Protein AF-A0A133ZFL7-F1 (afdb_monomer_lite)

Secondary structure (DSSP, 8-state):
-----------------------------------------------------------------PPP-----------SS-TTS---SS-SHHHHHHHHHHSPPPPSEEEEEEE---S---TT-TT---SSPPTTPPPHHHHHHHHHHHHHH---EEEEEES-GGG-TTHHHHHHHHHHTT-EEEEEE-STT--HHHHHHHHHTT--EEEEE---SSHHHHHHHHTSTTHHHHHHHHHHHHHHTTPEEEEEEEE-TTTGGGHHHHHHHHHHTT-SEEEEEEP---GGGGG-SSSPPPHHHHHHHHHHHHHHHTT-SSEE--BS-TTHHHHHHHHHHHTTPPPSHHHHTTTTT--S--BTTTEEEE-TT-BEESSTT------BTTTS-HHHHHHH-HHHHHHH-GGG--HHHHH-TTTTT----HHHHHHHHS-TTS--SS--PPPHHHHHHHHHHHHHH----SS-HHHHHHHHHT--HHHHHHHHHHHHHTT-EEEEEEEE-GGGGT-EEEEEEE---S-HHHHHHHHHHHHH-TTEEEEEEESSSS-EEEEEEESSHHHHHHHHHHHHHHHT-SSEEEE-EEEEEEE-----S-TTSTT-------HHHHHHHHHHHHTTS-----------------------------------------------------------------------S-------------------------------SHHHHHHHHHHHHHHHHHHHHHHHHHHHHHHHHHHHHHHHHTTSS---PPPTT-HHHHHHHHHHTS-TTSPPPP-------------------------------------------------------------S-HHHHHHH-HHHHHHHHHHHHSTT----HHHHHHHHHHHHHTTSEEEEEEEE-GGGGT--EEEEEEEE--GGGHHHHHHHHHH-TTEEEEEEE--BTTB---EEEEEEESSHHHHHHHHHHHHHHHHHTT----EEEEEEEEEEEEEPPP-TT-GGGG-----

Sequence (1027 aa):
MDKSVMCPVHEGGERTAACVCENAGGEATRYTGGHPGGHPVPHAGGHPGGHPGGHPGGHASASTATIPVHEGGIHYRSNTSDPTRAYRPGAGAAARAYEERTGIKPPKIIAWEITRSCNLACAHCRAAAHCAPYPGELSLDQCKAVIDDIATITDPILILTGGEPLMRADIWDIIDYAHEKGLHPVIGTNGTMITDEIARKIYEHNIPRVAVSLDFPNEAGQDAFRGKDGAFEETLAGIRNMNKYGIGVQVNTTVTKMNHTMMDELHDLALDNGAVAFHPFLLVPTGRGTDLLDVELTPDEYEEVLRWAFERQQSSPMHFKPTDSPQYYRILRQQAAAQGIKVSPATYGMEAMTRGCLGGITFAFISHVGQVQPCGYFDMNLGNVTEIPFSEIWTYSPVFENLRHYERLKGKCGACEYKSVCGGCRARALSLYGDYMQEEPYCAYTPKKRQEELVLSRIQAHFPLTPRPLETLADELGLSADQVRETLEHLYAQKKIRRIGASFTSHKLGYVSCLCALAIEGGDAAIEAAARVVSSYLQVTHNYGRDNRYNIWFTLIARSPAQRDRIFQEIVQKTGCRDALKLAATRTFKIQVQFNARKNDEKTLHKPMTLLQAYQAQQKALGGGGGVAAGGSGTTAGGGVEGDGNGASGGACVCGNTAGGNSARAGDAREASCVQQQACPIASEQVKQCECAALQSEGAAQQSLDAQGCESVHNKQNDQSSQSCQSDQGRHHSVRAALDALHESEQKKAHEQAILNNDVLRAAEDAQHSALSAPREFSADDPVDTALLRWVQGDIMREQPSNSMPAAQVNVDAANSAATPATDACAPSSSISEHATHAAHGISAEHATHAAHGAHGASNTPSTSTNASILEAPFADAVRFVQQHVPHANLTEQDVCDRLKGWCASKTIRRFGAMVKHQNMGYTANSMTVWRFAPEDIERAGAVFAREAAVSHCYSRETAPTWEYNMYAMIHGHTEAELEATVERMKHALSEAHVPVLQMSALQTTCEFKKTSMRYFEEDNSYDVSA

Structure (mmCIF, N/CA/C/O backbone):
data_AF-A0A133ZFL7-F1
#
_entry.id   AF-A0A133ZFL7-F1
#
loop_
_atom_site.group_PDB
_atom_site.id
_atom_site.type_symbol
_atom_site.label_atom_id
_atom_site.label_alt_id
_atom_site.label_comp_id
_atom_site.label_asym_id
_atom_site.label_entity_id
_atom_site.label_seq_id
_atom_site.pdbx_PDB_ins_code
_atom_site.Cartn_x
_atom_site.Cartn_y
_atom_site.Cartn_z
_atom_site.occupancy
_atom_site.B_iso_or_equiv
_atom_site.auth_seq_id
_atom_site.auth_comp_id
_atom_site.auth_asym_id
_atom_site.auth_atom_id
_atom_site.pdbx_PDB_model_num
ATOM 1 N N . MET A 1 1 ? -12.639 -45.551 -17.375 1.00 29.89 1 MET A N 1
ATOM 2 C CA . MET A 1 1 ? -12.685 -46.989 -17.726 1.00 29.89 1 MET A CA 1
ATOM 3 C C . MET A 1 1 ? -12.213 -47.119 -19.164 1.00 29.89 1 MET A C 1
ATOM 5 O O . MET A 1 1 ? -12.529 -46.208 -19.908 1.00 29.89 1 MET A O 1
ATOM 9 N N . ASP A 1 2 ? -11.463 -48.181 -19.481 1.00 26.95 2 ASP A N 1
ATOM 10 C CA . ASP A 1 2 ? -11.258 -48.847 -20.788 1.00 26.95 2 ASP A CA 1
ATOM 11 C C . ASP A 1 2 ? -11.264 -48.049 -22.123 1.00 26.95 2 ASP A C 1
ATOM 13 O O . ASP A 1 2 ? -12.173 -47.278 -22.394 1.00 26.95 2 ASP A O 1
ATOM 17 N N . LYS A 1 3 ? -10.349 -48.290 -23.080 1.00 29.33 3 LYS A N 1
ATOM 18 C CA . LYS A 1 3 ? -9.167 -49.186 -23.113 1.00 29.33 3 LYS A CA 1
ATOM 19 C C . LYS A 1 3 ? -8.189 -48.761 -24.230 1.00 29.33 3 LYS A C 1
ATOM 21 O O . LYS A 1 3 ? -8.507 -47.913 -25.055 1.00 29.33 3 LYS A O 1
ATOM 26 N N . SER A 1 4 ? -6.996 -49.350 -24.229 1.00 30.81 4 SER A N 1
ATOM 27 C CA . SER A 1 4 ? -5.917 -49.160 -25.215 1.00 30.81 4 SER A CA 1
ATOM 28 C C . SER A 1 4 ? -6.136 -49.925 -26.536 1.00 30.81 4 SER A C 1
ATOM 30 O O . SER A 1 4 ? -6.958 -50.838 -26.564 1.00 30.81 4 SER A O 1
ATOM 32 N N . VAL A 1 5 ? -5.347 -49.615 -27.589 1.00 30.72 5 VAL A N 1
ATOM 33 C CA . VAL A 1 5 ? -4.417 -50.558 -28.285 1.00 30.72 5 VAL A CA 1
ATOM 34 C C . VAL A 1 5 ? -3.746 -49.948 -29.549 1.00 30.72 5 VAL A C 1
ATOM 36 O O . VAL A 1 5 ? -4.423 -49.466 -30.443 1.00 30.72 5 VAL A O 1
ATOM 39 N N . MET A 1 6 ? -2.403 -50.024 -29.570 1.00 26.84 6 MET A N 1
ATOM 40 C CA . MET A 1 6 ? -1.397 -50.189 -30.660 1.00 26.84 6 MET A CA 1
ATOM 41 C C . MET A 1 6 ? -1.487 -49.531 -32.068 1.00 26.84 6 MET A C 1
ATOM 43 O O . MET A 1 6 ? -2.516 -49.469 -32.724 1.00 26.84 6 MET A O 1
ATOM 47 N N . CYS A 1 7 ? -0.289 -49.186 -32.570 1.00 26.00 7 CYS A N 1
ATOM 48 C CA . CYS A 1 7 ? 0.091 -48.924 -33.976 1.00 26.00 7 CYS A CA 1
ATOM 49 C C . CYS A 1 7 ? 0.549 -50.241 -34.671 1.00 26.00 7 CYS A C 1
ATOM 51 O O . CYS A 1 7 ? 0.831 -51.201 -33.945 1.00 26.00 7 CYS A O 1
ATOM 53 N N . PRO A 1 8 ? 0.665 -50.329 -36.021 1.00 40.31 8 PRO A N 1
ATOM 54 C CA . PRO A 1 8 ? 2.029 -50.309 -36.599 1.00 40.31 8 PRO A CA 1
ATOM 55 C C . PRO A 1 8 ? 2.211 -49.751 -38.045 1.00 40.31 8 PRO A C 1
ATOM 57 O O . PRO A 1 8 ? 1.453 -50.054 -38.957 1.00 40.31 8 PRO A O 1
ATOM 60 N N . VAL A 1 9 ? 3.315 -49.011 -38.226 1.00 27.70 9 VAL A N 1
ATOM 61 C CA . VAL A 1 9 ? 4.388 -49.120 -39.260 1.00 27.70 9 VAL A CA 1
ATOM 62 C C . VAL A 1 9 ? 4.082 -49.534 -40.726 1.00 27.70 9 VAL A C 1
ATOM 64 O O . VAL A 1 9 ? 3.759 -50.683 -40.997 1.00 27.70 9 VAL A O 1
ATOM 67 N N . HIS A 1 10 ? 4.446 -48.644 -41.665 1.00 26.34 10 HIS A N 1
ATOM 68 C CA . HIS A 1 10 ? 5.297 -48.869 -42.867 1.00 26.34 10 HIS A CA 1
ATOM 69 C C . HIS A 1 10 ? 5.984 -47.507 -43.167 1.00 26.34 10 HIS A C 1
ATOM 71 O O . HIS A 1 10 ? 5.331 -46.476 -43.036 1.00 26.34 10 HIS A O 1
ATOM 77 N N . GLU A 1 11 ? 7.305 -47.343 -43.314 1.00 27.77 11 GLU A N 1
ATOM 78 C CA . GLU A 1 11 ? 8.309 -47.907 -44.249 1.00 27.77 11 GLU A CA 1
ATOM 79 C C . GLU A 1 11 ? 8.393 -47.238 -45.639 1.00 27.77 11 GLU A C 1
ATOM 81 O O . GLU A 1 11 ? 7.480 -47.350 -46.446 1.00 27.77 11 GLU A O 1
ATOM 86 N N . GLY A 1 12 ? 9.579 -46.680 -45.942 1.00 24.67 12 GLY A N 1
ATOM 87 C CA . GLY A 1 12 ? 10.203 -46.700 -47.278 1.00 24.67 12 GLY A CA 1
ATOM 88 C C . GLY A 1 12 ? 9.824 -45.609 -48.295 1.00 24.67 12 GLY A C 1
ATOM 89 O O . GLY A 1 12 ? 8.715 -45.586 -48.812 1.00 24.67 12 GLY A O 1
ATOM 90 N N . GLY A 1 13 ? 10.794 -44.773 -48.695 1.00 25.17 13 GLY A N 1
ATOM 91 C CA . GLY A 1 13 ? 10.631 -43.829 -49.816 1.00 25.17 13 GLY A CA 1
ATOM 92 C C . GLY A 1 13 ? 11.801 -42.853 -49.971 1.00 25.17 13 GLY A C 1
ATOM 93 O O . GLY A 1 13 ? 11.782 -41.765 -49.408 1.00 25.17 13 GLY A O 1
ATOM 94 N N . GLU A 1 14 ? 12.842 -43.242 -50.708 1.00 27.42 14 GLU A N 1
ATOM 95 C CA . GLU A 1 14 ? 14.115 -42.509 -50.801 1.00 27.42 14 GLU A CA 1
ATOM 96 C C . GLU A 1 14 ? 14.285 -41.717 -52.126 1.00 27.42 14 GLU A C 1
ATOM 98 O O . GLU A 1 14 ? 13.736 -42.096 -53.156 1.00 27.42 14 GLU A O 1
ATOM 103 N N . ARG A 1 15 ? 15.189 -40.719 -52.099 1.00 28.45 15 ARG A N 1
ATOM 104 C CA . ARG A 1 15 ? 16.052 -40.222 -53.208 1.00 28.45 15 ARG A CA 1
ATOM 105 C C . ARG A 1 15 ? 15.545 -39.249 -54.310 1.00 28.45 15 ARG A C 1
ATOM 107 O O . ARG A 1 15 ? 15.091 -39.644 -55.374 1.00 28.45 15 ARG A O 1
ATOM 114 N N . THR A 1 16 ? 16.031 -38.007 -54.151 1.00 25.80 16 THR A N 1
ATOM 115 C CA . THR A 1 16 ? 16.906 -37.239 -55.089 1.00 25.80 16 THR A CA 1
ATOM 116 C C . THR A 1 16 ? 16.395 -36.539 -56.362 1.00 25.80 16 THR A C 1
ATOM 118 O O . THR A 1 16 ? 15.534 -37.020 -57.082 1.00 25.80 16 THR A O 1
ATOM 121 N N . ALA A 1 17 ? 17.174 -35.493 -56.690 1.00 26.17 17 ALA A N 1
ATOM 122 C CA . ALA A 1 17 ? 17.548 -34.985 -58.020 1.00 26.17 17 ALA A CA 1
ATOM 123 C C . ALA A 1 17 ? 16.785 -33.763 -58.568 1.00 26.17 17 ALA A C 1
ATOM 125 O O . ALA A 1 17 ? 15.723 -33.844 -59.173 1.00 26.17 17 ALA A O 1
ATOM 126 N N . ALA A 1 18 ? 17.456 -32.623 -58.393 1.00 27.86 18 ALA A N 1
ATOM 127 C CA . ALA A 1 18 ? 17.236 -31.336 -59.035 1.00 27.86 18 ALA A CA 1
ATOM 128 C C . ALA A 1 18 ? 17.132 -31.377 -60.572 1.00 27.86 18 ALA A C 1
ATOM 130 O O . ALA A 1 18 ? 17.678 -32.260 -61.233 1.00 27.86 18 ALA A O 1
ATOM 131 N N . CYS A 1 19 ? 16.572 -30.305 -61.140 1.00 23.31 19 CYS A N 1
ATOM 132 C CA . CYS A 1 19 ? 16.851 -29.891 -62.512 1.00 23.31 19 CYS A CA 1
ATOM 133 C C . CYS A 1 19 ? 17.060 -28.367 -62.564 1.00 23.31 19 CYS A C 1
ATOM 135 O O . CYS A 1 19 ? 16.397 -27.627 -61.838 1.00 23.31 19 CYS A O 1
ATOM 137 N N . VAL A 1 20 ? 18.000 -27.912 -63.394 1.00 26.23 20 VAL A N 1
ATOM 138 C CA . VAL A 1 20 ? 18.379 -26.499 -63.573 1.00 26.23 20 VAL A CA 1
ATOM 139 C C . VAL A 1 20 ? 17.875 -26.019 -64.931 1.00 26.23 20 VAL A C 1
ATOM 141 O O . VAL A 1 20 ? 17.986 -26.756 -65.907 1.00 26.23 20 VAL A O 1
ATOM 144 N N . CYS A 1 21 ? 17.392 -24.777 -65.014 1.00 24.81 21 CYS A N 1
ATOM 145 C CA . CYS A 1 21 ? 17.252 -24.035 -66.270 1.00 24.81 21 CYS A CA 1
ATOM 146 C C . CYS A 1 21 ? 17.484 -22.537 -66.025 1.00 24.81 21 CYS A C 1
ATOM 148 O O . CYS A 1 21 ? 16.752 -21.902 -65.271 1.00 24.81 21 CYS A O 1
ATOM 150 N N . GLU A 1 22 ? 18.493 -21.977 -66.688 1.00 27.23 22 GLU A N 1
ATOM 151 C CA . GLU A 1 22 ? 18.744 -20.535 -66.791 1.00 27.23 22 GLU A CA 1
ATOM 152 C C . GLU A 1 22 ? 18.044 -19.975 -68.043 1.00 27.23 22 GLU A C 1
ATOM 154 O O . GLU A 1 22 ? 17.972 -20.692 -69.045 1.00 27.23 22 GLU A O 1
ATOM 159 N N . ASN A 1 23 ? 17.648 -18.690 -68.059 1.00 28.23 23 ASN A N 1
ATOM 160 C CA . ASN A 1 23 ? 18.305 -17.677 -68.918 1.00 28.23 23 ASN A CA 1
ATOM 161 C C . ASN A 1 23 ? 17.680 -16.263 -68.891 1.00 28.23 23 ASN A C 1
ATOM 163 O O . ASN A 1 23 ? 16.505 -16.104 -68.587 1.00 28.23 23 ASN A O 1
ATOM 167 N N . ALA A 1 24 ? 18.516 -15.286 -69.290 1.00 27.53 24 ALA A N 1
ATOM 168 C CA . ALA A 1 24 ? 18.235 -13.980 -69.924 1.00 27.53 24 ALA A CA 1
ATOM 169 C C . ALA A 1 24 ? 16.998 -13.165 -69.456 1.00 27.53 24 ALA A C 1
ATOM 171 O O . ALA A 1 24 ? 15.859 -13.546 -69.677 1.00 27.53 24 ALA A O 1
ATOM 172 N N . GLY A 1 25 ? 17.127 -11.963 -68.886 1.00 25.11 25 GLY A N 1
ATOM 173 C CA . GLY A 1 25 ? 17.972 -10.854 -69.350 1.00 25.11 25 GLY A CA 1
ATOM 174 C C . GLY A 1 25 ? 17.140 -9.831 -70.148 1.00 25.11 25 GLY A C 1
ATOM 175 O O . GLY A 1 25 ? 16.584 -10.168 -71.189 1.00 25.11 25 GLY A O 1
ATOM 176 N N . GLY A 1 26 ? 17.062 -8.581 -69.678 1.00 25.34 26 GLY A N 1
ATOM 177 C CA . GLY A 1 26 ? 16.364 -7.478 -70.356 1.00 25.34 26 GLY A CA 1
ATOM 178 C C . GLY A 1 26 ? 16.593 -6.142 -69.641 1.00 25.34 26 GLY A C 1
ATOM 179 O O . GLY A 1 26 ? 16.430 -6.063 -68.426 1.00 25.34 26 GLY A O 1
ATOM 180 N N . GLU A 1 27 ? 17.026 -5.113 -70.374 1.00 28.92 27 GLU A N 1
ATOM 181 C CA . GLU A 1 27 ? 17.513 -3.851 -69.797 1.00 28.92 27 GLU A CA 1
ATOM 182 C C . GLU A 1 27 ? 16.447 -2.754 -69.619 1.00 28.92 27 GLU A C 1
ATOM 184 O O . GLU A 1 27 ? 15.336 -2.801 -70.141 1.00 28.92 27 GLU A O 1
ATOM 189 N N . ALA A 1 28 ? 16.842 -1.741 -68.846 1.00 30.95 28 ALA A N 1
ATOM 190 C CA . ALA A 1 28 ? 16.058 -0.604 -68.388 1.00 30.95 28 ALA A CA 1
ATOM 191 C C . ALA A 1 28 ? 15.376 0.250 -69.476 1.00 30.95 28 ALA A C 1
ATOM 193 O O . ALA A 1 28 ? 15.866 0.429 -70.590 1.00 30.95 28 ALA A O 1
ATOM 194 N N . THR A 1 29 ? 14.340 0.986 -69.065 1.00 27.53 29 THR A N 1
ATOM 195 C CA . THR A 1 29 ? 14.079 2.325 -69.619 1.00 27.53 29 THR A CA 1
ATOM 196 C C . THR A 1 29 ? 13.492 3.255 -68.556 1.00 27.53 29 THR A C 1
ATOM 198 O O . THR A 1 29 ? 12.742 2.831 -67.681 1.00 27.53 29 THR A O 1
ATOM 201 N N . ARG A 1 30 ? 13.851 4.543 -68.613 1.00 27.80 30 ARG A N 1
ATOM 202 C CA . ARG A 1 30 ? 13.238 5.612 -67.804 1.00 27.80 30 ARG A CA 1
ATOM 203 C C . ARG A 1 30 ? 11.943 6.075 -68.481 1.00 27.80 30 ARG A C 1
ATOM 205 O O . ARG A 1 30 ? 11.958 6.185 -69.702 1.00 27.80 30 ARG A O 1
ATOM 212 N N . TYR A 1 31 ? 10.936 6.514 -67.720 1.00 24.62 31 TYR A N 1
ATOM 213 C CA . TYR A 1 31 ? 10.524 7.932 -67.724 1.00 24.62 31 TYR A CA 1
ATOM 214 C C . TYR A 1 31 ? 9.555 8.281 -66.579 1.00 24.62 31 TYR A C 1
ATOM 216 O O . TYR A 1 31 ? 9.075 7.411 -65.859 1.00 24.62 31 TYR A O 1
ATOM 224 N N . THR A 1 32 ? 9.325 9.580 -66.390 1.00 27.56 32 THR A N 1
ATOM 225 C CA . THR A 1 32 ? 8.431 10.182 -65.391 1.00 27.56 32 THR A CA 1
ATOM 226 C C . THR A 1 32 ? 6.978 10.284 -65.877 1.00 27.56 32 THR A C 1
ATOM 228 O O . THR A 1 32 ? 6.723 10.412 -67.072 1.00 27.56 32 THR A O 1
ATOM 231 N N . GLY A 1 33 ? 6.019 10.309 -64.944 1.00 24.48 33 GLY A N 1
ATOM 232 C CA . GLY A 1 33 ? 4.607 10.599 -65.223 1.00 24.48 33 GLY A CA 1
ATOM 233 C C . GLY A 1 33 ? 3.764 10.598 -63.944 1.00 24.48 33 GLY A C 1
ATOM 234 O O . GLY A 1 33 ? 3.979 9.759 -63.075 1.00 24.48 33 GLY A O 1
ATOM 235 N N . GLY A 1 34 ? 2.850 11.561 -63.800 1.00 23.42 34 GLY A N 1
ATOM 236 C CA . GLY A 1 34 ? 1.973 11.687 -62.627 1.00 23.42 34 GLY A CA 1
ATOM 237 C C . GLY A 1 34 ? 0.553 11.144 -62.840 1.00 23.42 34 GLY A C 1
ATOM 238 O O . GLY A 1 34 ? 0.214 10.641 -63.907 1.00 23.42 34 GLY A O 1
ATOM 239 N N . HIS A 1 35 ? -0.280 11.306 -61.806 1.00 36.06 35 HIS A N 1
ATOM 240 C CA . HIS A 1 35 ? -1.755 11.240 -61.824 1.00 36.06 35 HIS A CA 1
ATOM 241 C C . HIS A 1 35 ? -2.392 11.898 -63.079 1.00 36.06 35 HIS A C 1
ATOM 243 O O . HIS A 1 35 ? -1.798 12.861 -63.573 1.00 36.06 35 HIS A O 1
ATOM 249 N N . PRO A 1 36 ? -3.611 11.496 -63.544 1.00 41.97 36 PRO A N 1
ATOM 250 C CA . PRO A 1 36 ? -4.786 11.299 -62.666 1.00 41.97 36 PRO A CA 1
ATOM 251 C C . PRO A 1 36 ? -5.902 10.284 -63.056 1.00 41.97 36 PRO A C 1
ATOM 253 O O . PRO A 1 36 ? -6.070 9.895 -64.201 1.00 41.97 36 PRO A O 1
ATOM 256 N N . GLY A 1 37 ? -6.736 9.958 -62.055 1.00 26.12 37 GLY A N 1
ATOM 257 C CA . GLY A 1 37 ? -8.217 9.982 -62.080 1.00 26.12 37 GLY A CA 1
ATOM 258 C C . GLY A 1 37 ? -9.076 9.213 -63.112 1.00 26.12 37 GLY A C 1
ATOM 259 O O . GLY A 1 37 ? -9.223 9.652 -64.246 1.00 26.12 37 GLY A O 1
ATOM 260 N N . GLY A 1 38 ? -9.904 8.280 -62.605 1.00 26.61 38 GLY A N 1
ATOM 261 C CA . GLY A 1 38 ? -11.370 8.347 -62.809 1.00 26.61 38 GLY A CA 1
ATOM 262 C C . GLY A 1 38 ? -12.114 7.208 -63.547 1.00 26.61 38 GLY A C 1
ATOM 263 O O . GLY A 1 38 ? -11.667 6.714 -64.573 1.00 26.61 38 GLY A O 1
ATOM 264 N N . HIS A 1 39 ? -13.351 6.950 -63.076 1.00 27.45 39 HIS A N 1
ATOM 265 C CA . HIS A 1 39 ? -14.501 6.335 -63.792 1.00 27.45 39 HIS A CA 1
ATOM 266 C C . HIS A 1 39 ? -14.530 4.764 -63.947 1.00 27.45 39 HIS A C 1
ATOM 268 O O . HIS A 1 39 ? -13.549 4.121 -63.588 1.00 27.45 39 HIS A O 1
ATOM 274 N N . PRO A 1 40 ? -15.701 4.105 -64.212 1.00 44.09 40 PRO A N 1
ATOM 275 C CA . PRO A 1 40 ? -16.535 3.548 -63.113 1.00 44.09 40 PRO A CA 1
ATOM 276 C C . PRO A 1 40 ? -17.290 2.195 -63.385 1.00 44.09 40 PRO A C 1
ATOM 278 O O . PRO A 1 40 ? -17.178 1.627 -64.464 1.00 44.09 40 PRO A O 1
ATOM 281 N N . VAL A 1 41 ? -18.170 1.785 -62.434 1.00 29.48 41 VAL A N 1
ATOM 282 C CA . VAL A 1 41 ? -19.321 0.811 -62.509 1.00 29.48 41 VAL A CA 1
ATOM 283 C C . VAL A 1 41 ? -19.034 -0.682 -62.845 1.00 29.48 41 VAL A C 1
ATOM 285 O O . VAL A 1 41 ? -17.947 -0.968 -63.336 1.00 29.48 41 VAL A O 1
ATOM 288 N N . PRO A 1 42 ? -19.954 -1.668 -62.592 1.00 42.59 42 PRO A N 1
ATOM 289 C CA . PRO A 1 42 ? -21.352 -1.611 -62.093 1.00 42.59 42 PRO A CA 1
ATOM 290 C C . PRO A 1 42 ? -21.715 -2.504 -60.860 1.00 42.59 42 PRO A C 1
ATOM 292 O O . PRO A 1 42 ? -20.869 -3.144 -60.246 1.00 42.59 42 PRO A O 1
ATOM 295 N N . HIS A 1 43 ? -23.010 -2.514 -60.493 1.00 28.73 43 HIS A N 1
ATOM 296 C CA . HIS A 1 43 ? -23.630 -3.144 -59.304 1.00 28.73 43 HIS A CA 1
ATOM 297 C C . HIS A 1 43 ? -23.945 -4.656 -59.377 1.00 28.73 43 HIS A C 1
ATOM 299 O O . HIS A 1 43 ? -24.397 -5.141 -60.411 1.00 28.73 43 HIS A O 1
ATOM 305 N N . ALA A 1 44 ? -23.985 -5.297 -58.196 1.00 27.84 44 ALA A N 1
ATOM 306 C CA . ALA A 1 44 ? -25.140 -6.049 -57.649 1.00 27.84 44 ALA A CA 1
ATOM 307 C C . ALA A 1 44 ? -24.955 -6.229 -56.115 1.00 27.84 44 ALA A C 1
ATOM 309 O O . ALA A 1 44 ? -23.819 -6.348 -55.674 1.00 27.84 44 ALA A O 1
ATOM 310 N N . GLY A 1 45 ? -25.956 -6.259 -55.222 1.00 26.12 45 GLY A N 1
ATOM 311 C CA . GLY A 1 45 ? -27.390 -5.941 -55.311 1.00 26.12 45 GLY A CA 1
ATOM 312 C C . GLY A 1 45 ? -28.153 -6.489 -54.080 1.00 26.12 45 GLY A C 1
ATOM 313 O O . GLY A 1 45 ? -28.064 -7.683 -53.820 1.00 26.12 45 GLY A O 1
ATOM 314 N N . GLY A 1 46 ? -28.896 -5.660 -53.321 1.00 24.67 46 GLY A N 1
ATOM 315 C CA . GLY A 1 46 ? -29.700 -6.133 -52.169 1.00 24.67 46 GLY A CA 1
ATOM 316 C C . GLY A 1 46 ? -30.062 -5.079 -51.101 1.00 24.67 46 GLY A C 1
ATOM 317 O O . GLY A 1 46 ? -29.279 -4.812 -50.199 1.00 24.67 46 GLY A O 1
ATOM 318 N N . HIS A 1 47 ? -31.277 -4.528 -51.177 1.00 26.47 47 HIS A N 1
ATOM 319 C CA . HIS A 1 47 ? -31.958 -3.695 -50.156 1.00 26.47 47 HIS A CA 1
ATOM 320 C C . HIS A 1 47 ? -33.230 -4.445 -49.672 1.00 26.47 47 HIS A C 1
ATOM 322 O O . HIS A 1 47 ? -33.603 -5.393 -50.371 1.00 26.47 47 HIS A O 1
ATOM 328 N N . PRO A 1 48 ? -33.899 -4.118 -48.531 1.00 39.72 48 PRO A N 1
ATOM 329 C CA . PRO A 1 48 ? -34.313 -2.779 -48.029 1.00 39.72 48 PRO A CA 1
ATOM 330 C C . PRO A 1 48 ? -33.980 -2.535 -46.528 1.00 39.72 48 PRO A C 1
ATOM 332 O O . PRO A 1 48 ? -33.351 -3.386 -45.913 1.00 39.72 48 PRO A O 1
ATOM 335 N N . GLY A 1 49 ? -34.328 -1.436 -45.833 1.00 25.75 49 GLY A N 1
ATOM 336 C CA . GLY A 1 49 ? -35.006 -0.148 -46.128 1.00 25.75 49 GLY A CA 1
ATOM 337 C C . GLY A 1 49 ? -35.678 0.396 -44.835 1.00 25.75 49 GLY A C 1
ATOM 338 O O . GLY A 1 49 ? -36.011 -0.407 -43.972 1.00 25.75 49 GLY A O 1
ATOM 339 N N . GLY A 1 50 ? -35.898 1.698 -44.588 1.00 24.12 50 GLY A N 1
ATOM 340 C CA . GLY A 1 50 ? -35.625 2.914 -45.374 1.00 24.12 50 GLY A CA 1
ATOM 341 C C . GLY A 1 50 ? -35.793 4.227 -44.557 1.00 24.12 50 GLY A C 1
ATOM 342 O O . GLY A 1 50 ? -35.965 4.194 -43.343 1.00 24.12 50 GLY A O 1
ATOM 343 N N . HIS A 1 51 ? -35.712 5.377 -45.241 1.00 26.30 51 HIS A N 1
ATOM 344 C CA . HIS A 1 51 ? -35.824 6.775 -44.739 1.00 26.30 51 HIS A CA 1
ATOM 345 C C . HIS A 1 51 ? -37.301 7.262 -44.621 1.00 26.30 51 HIS A C 1
ATOM 347 O O . HIS A 1 51 ? -38.155 6.484 -45.054 1.00 26.30 51 HIS A O 1
ATOM 353 N N . PRO A 1 52 ? -37.674 8.475 -44.096 1.00 36.97 52 PRO A N 1
ATOM 354 C CA . PRO A 1 52 ? -36.955 9.779 -43.983 1.00 36.97 52 PRO A CA 1
ATOM 355 C C . PRO A 1 52 ? -37.040 10.475 -42.590 1.00 36.97 52 PRO A C 1
ATOM 357 O O . PRO A 1 52 ? -37.583 9.900 -41.658 1.00 36.97 52 PRO A O 1
ATOM 360 N N . GLY A 1 53 ? -36.545 11.700 -42.329 1.00 23.03 53 GLY A N 1
ATOM 361 C CA . GLY A 1 53 ? -35.700 12.650 -43.089 1.00 23.03 53 GLY A CA 1
ATOM 362 C C . GLY A 1 53 ? -36.052 14.132 -42.794 1.00 23.03 53 GLY A C 1
ATOM 363 O O . GLY A 1 53 ? -37.226 14.447 -42.630 1.00 23.03 53 GLY A O 1
ATOM 364 N N . GLY A 1 54 ? -35.065 15.047 -42.741 1.00 22.94 54 GLY A N 1
ATOM 365 C CA . GLY A 1 54 ? -35.309 16.499 -42.595 1.00 22.94 54 GLY A CA 1
ATOM 366 C C . GLY A 1 54 ? -34.142 17.338 -42.028 1.00 22.94 54 GLY A C 1
ATOM 367 O O . GLY A 1 54 ? -33.652 17.070 -40.939 1.00 22.94 54 GLY A O 1
ATOM 368 N N . HIS A 1 55 ? -33.751 18.392 -42.751 1.00 21.97 55 HIS A N 1
ATOM 369 C CA . HIS A 1 55 ? -32.865 19.505 -42.341 1.00 21.97 55 HIS A CA 1
ATOM 370 C C . HIS A 1 55 ? -33.612 20.822 -42.657 1.00 21.97 55 HIS A C 1
ATOM 372 O O . HIS A 1 55 ? -34.387 20.810 -43.620 1.00 21.97 55 HIS A O 1
ATOM 378 N N . PRO A 1 56 ? -33.429 21.940 -41.908 1.00 31.98 56 PRO A N 1
ATOM 379 C CA . PRO A 1 56 ? -32.301 22.856 -42.194 1.00 31.98 56 PRO A CA 1
ATOM 380 C C . PRO A 1 56 ? -31.758 23.735 -41.027 1.00 31.98 56 PRO A C 1
ATOM 382 O O . PRO A 1 56 ? -32.518 24.242 -40.211 1.00 31.98 56 PRO A O 1
ATOM 385 N N . GLY A 1 57 ? -30.448 24.044 -41.059 1.00 21.86 57 GLY A N 1
ATOM 386 C CA . GLY A 1 57 ? -29.787 25.100 -40.252 1.00 21.86 57 GLY A CA 1
ATOM 387 C C . GLY A 1 57 ? -29.600 24.801 -38.748 1.00 21.86 57 GLY A C 1
ATOM 388 O O . GLY A 1 57 ? -30.298 23.965 -38.191 1.00 21.86 57 GLY A O 1
ATOM 389 N N . GLY A 1 58 ? -28.660 25.423 -38.022 1.00 20.91 58 GLY A N 1
ATOM 390 C CA . GLY A 1 58 ? -27.548 26.299 -38.427 1.00 20.91 58 GLY A CA 1
ATOM 391 C C . GLY A 1 58 ? -26.713 26.773 -37.212 1.00 20.91 58 GLY A C 1
ATOM 392 O O . GLY A 1 58 ? -27.261 26.934 -36.132 1.00 20.91 58 GLY A O 1
ATOM 393 N N . HIS A 1 59 ? -25.408 27.023 -37.406 1.00 21.12 59 HIS A N 1
ATOM 394 C CA . HIS A 1 59 ? -24.441 27.622 -36.450 1.00 21.12 59 HIS A CA 1
ATOM 395 C C . HIS A 1 59 ? -24.064 26.873 -35.142 1.00 21.12 59 HIS A C 1
ATOM 397 O O . HIS A 1 59 ? -24.572 27.143 -34.062 1.00 21.12 59 HIS A O 1
ATOM 403 N N . ALA A 1 60 ? -23.044 26.016 -35.274 1.00 24.19 60 ALA A N 1
ATOM 404 C CA . ALA A 1 60 ? -21.814 25.914 -34.459 1.00 24.19 60 ALA A CA 1
ATOM 405 C C . ALA A 1 60 ? -21.779 26.273 -32.948 1.00 24.19 60 ALA A C 1
ATOM 407 O O . ALA A 1 60 ? -21.863 27.441 -32.573 1.00 24.19 60 ALA A O 1
ATOM 408 N N . SER A 1 61 ? -21.342 25.304 -32.127 1.00 22.16 61 SER A N 1
ATOM 409 C CA . SER A 1 61 ? -20.451 25.535 -30.971 1.00 22.16 61 SER A CA 1
ATOM 410 C C . SER A 1 61 ? -19.660 24.265 -30.577 1.00 22.16 61 SER A C 1
ATOM 412 O O . SER A 1 61 ? -20.123 23.156 -30.811 1.00 22.16 61 SER A O 1
ATOM 414 N N . ALA A 1 62 ? -18.460 24.463 -30.009 1.00 22.16 62 ALA A N 1
ATOM 415 C CA . ALA A 1 62 ? -17.618 23.515 -29.249 1.00 22.16 62 ALA A CA 1
ATOM 416 C C . ALA A 1 62 ? -17.437 22.059 -29.760 1.00 22.16 62 ALA A C 1
ATOM 418 O O . ALA A 1 62 ? -18.274 21.184 -29.555 1.00 22.16 62 ALA A O 1
ATOM 419 N N . SER A 1 63 ? -16.245 21.751 -30.285 1.00 21.52 63 SER A N 1
ATOM 420 C CA . SER A 1 63 ? -15.782 20.373 -30.511 1.00 21.52 63 SER A CA 1
ATOM 421 C C . SER A 1 63 ? -15.324 19.701 -29.210 1.00 21.52 63 SER A C 1
ATOM 423 O O . SER A 1 63 ? -14.370 20.163 -28.581 1.00 21.52 63 SER A O 1
ATOM 425 N N . THR A 1 64 ? -15.919 18.565 -28.847 1.00 21.97 64 THR A N 1
ATOM 426 C CA . THR A 1 64 ? -15.352 17.647 -27.848 1.00 21.97 64 THR A CA 1
ATOM 427 C C . THR A 1 64 ? -14.100 16.973 -28.410 1.00 21.97 64 THR A C 1
ATOM 429 O O . THR A 1 64 ? -14.179 16.170 -29.338 1.00 21.97 64 THR A O 1
ATOM 432 N N . ALA A 1 65 ? -12.932 17.290 -27.850 1.00 21.38 65 ALA A N 1
ATOM 433 C CA . ALA A 1 65 ? -11.679 16.650 -28.232 1.00 21.38 65 ALA A CA 1
ATOM 434 C C . ALA A 1 65 ? -11.635 15.202 -27.709 1.00 21.38 65 ALA A C 1
ATOM 436 O O . ALA A 1 65 ? -11.475 14.964 -26.513 1.00 21.38 65 ALA A O 1
ATOM 437 N N . THR A 1 66 ? -11.778 14.223 -28.603 1.00 21.70 66 THR A N 1
ATOM 438 C CA . THR A 1 66 ? -11.470 12.820 -28.298 1.00 21.70 66 THR A CA 1
ATOM 439 C C . THR A 1 66 ? -9.970 12.655 -28.085 1.00 21.70 66 THR A C 1
ATOM 441 O O . THR A 1 66 ? -9.194 12.897 -29.010 1.00 21.70 66 THR A O 1
ATOM 444 N N . ILE A 1 67 ? -9.579 12.199 -26.893 1.00 25.19 67 ILE A N 1
ATOM 445 C CA . ILE A 1 67 ? -8.202 11.795 -26.583 1.00 25.19 67 ILE A CA 1
ATOM 446 C C . ILE A 1 67 ? -7.780 10.691 -27.575 1.00 25.19 67 ILE A C 1
ATOM 448 O O . ILE A 1 67 ? -8.521 9.711 -27.719 1.00 25.19 67 ILE A O 1
ATOM 452 N N . PRO A 1 68 ? -6.632 10.810 -28.270 1.00 23.00 68 PRO A N 1
ATOM 453 C CA . PRO A 1 68 ? -6.166 9.772 -29.182 1.00 23.00 68 PRO A CA 1
ATOM 454 C C . PRO A 1 68 ? -5.824 8.485 -28.426 1.00 23.00 68 PRO A C 1
ATOM 456 O O . PRO A 1 68 ? -4.945 8.467 -27.565 1.00 23.00 68 PRO A O 1
ATOM 459 N N . VAL A 1 69 ? -6.478 7.376 -28.778 1.00 24.70 69 VAL A N 1
ATOM 460 C CA . VAL A 1 69 ? -6.086 6.050 -28.283 1.00 24.70 69 VAL A CA 1
ATOM 461 C C . VAL A 1 69 ? -4.821 5.630 -29.035 1.00 24.70 69 VAL A C 1
ATOM 463 O O . VAL A 1 69 ? -4.901 5.081 -30.130 1.00 24.70 69 VAL A O 1
ATOM 466 N N . HIS A 1 70 ? -3.650 5.944 -28.476 1.00 34.66 70 HIS A N 1
ATOM 467 C CA . HIS A 1 70 ? -2.361 5.674 -29.115 1.00 34.66 70 HIS A CA 1
ATOM 468 C C . HIS A 1 70 ? -2.158 4.175 -29.392 1.00 34.66 70 HIS A C 1
ATOM 470 O O . HIS A 1 70 ? -1.943 3.375 -28.477 1.00 34.66 70 HIS A O 1
ATOM 476 N N . GLU A 1 71 ? -2.114 3.805 -30.674 1.00 32.75 71 GLU A N 1
ATOM 477 C CA . GLU A 1 71 ? -1.613 2.506 -31.129 1.00 32.75 71 GLU A CA 1
ATOM 478 C C . GLU A 1 71 ? -0.078 2.470 -31.023 1.00 32.75 71 GLU A C 1
ATOM 480 O O . GLU A 1 71 ? 0.645 2.462 -32.015 1.00 32.75 71 GLU A O 1
ATOM 485 N N . GLY A 1 72 ? 0.442 2.450 -29.790 1.00 34.12 72 GLY A N 1
ATOM 486 C CA . GLY A 1 72 ? 1.875 2.355 -29.471 1.00 34.12 72 GLY A CA 1
ATOM 487 C C . GLY A 1 72 ? 2.502 0.987 -29.785 1.00 34.12 72 GLY A C 1
ATOM 488 O O . GLY A 1 72 ? 3.306 0.481 -29.001 1.00 34.12 72 GLY A O 1
ATOM 489 N N . GLY A 1 73 ? 2.093 0.354 -30.885 1.00 38.38 73 GLY A N 1
ATOM 490 C CA . GLY A 1 73 ? 2.502 -0.984 -31.288 1.00 38.38 73 GLY A CA 1
ATOM 491 C C . GLY A 1 73 ? 3.986 -1.074 -31.642 1.00 38.38 73 GLY A C 1
ATOM 492 O O . GLY A 1 73 ? 4.571 -0.169 -32.236 1.00 38.38 73 GLY A O 1
ATOM 493 N N . ILE A 1 74 ? 4.605 -2.210 -31.313 1.00 44.50 74 ILE A N 1
ATOM 494 C CA . ILE A 1 74 ? 5.934 -2.543 -31.830 1.00 44.50 74 ILE A CA 1
ATOM 495 C C . ILE A 1 74 ? 5.746 -3.176 -33.213 1.00 44.50 74 ILE A C 1
ATOM 497 O O . ILE A 1 74 ? 5.483 -4.375 -33.331 1.00 44.50 74 ILE A O 1
ATOM 501 N N . HIS A 1 75 ? 5.852 -2.354 -34.257 1.00 44.78 75 HIS A N 1
ATOM 502 C CA . HIS A 1 75 ? 5.754 -2.790 -35.648 1.00 44.78 75 HIS A CA 1
ATOM 503 C C . HIS A 1 75 ? 7.055 -3.472 -36.098 1.00 44.78 75 HIS A C 1
ATOM 505 O O . HIS A 1 75 ? 7.933 -2.850 -36.691 1.00 44.78 75 HIS A O 1
ATOM 511 N N . TYR A 1 76 ? 7.172 -4.771 -35.819 1.00 49.97 76 TYR A N 1
ATOM 512 C CA . TYR A 1 76 ? 8.170 -5.624 -36.467 1.00 49.97 76 TYR A CA 1
ATOM 513 C C . TYR A 1 76 ? 7.911 -5.691 -37.979 1.00 49.97 76 TYR A C 1
ATOM 515 O O . TYR A 1 76 ? 6.761 -5.773 -38.417 1.00 49.97 76 TYR A O 1
ATOM 523 N N . ARG A 1 77 ? 8.980 -5.710 -38.782 1.00 50.31 77 ARG A N 1
ATOM 524 C CA . ARG A 1 77 ? 8.902 -5.965 -40.229 1.00 50.31 77 ARG A CA 1
ATOM 525 C C . ARG A 1 77 ? 8.580 -7.439 -40.467 1.00 50.31 77 ARG A C 1
ATOM 527 O O . ARG A 1 77 ? 9.456 -8.294 -40.452 1.00 50.31 77 ARG A O 1
ATOM 534 N N . SER A 1 78 ? 7.297 -7.743 -40.618 1.00 39.69 78 SER A N 1
ATOM 535 C CA . SER A 1 78 ? 6.803 -9.115 -40.653 1.00 39.69 78 SER A CA 1
ATOM 536 C C . SER A 1 78 ? 6.966 -9.786 -42.023 1.00 39.69 78 SER A C 1
ATOM 538 O O . SER A 1 78 ? 6.336 -9.363 -42.989 1.00 39.69 78 SER A O 1
ATOM 540 N N . ASN A 1 79 ? 7.673 -10.918 -42.073 1.00 37.78 79 ASN A N 1
ATOM 541 C CA . ASN A 1 79 ? 7.615 -11.873 -43.195 1.00 37.78 79 ASN A CA 1
ATOM 542 C C . ASN A 1 79 ? 6.362 -12.787 -43.152 1.00 37.78 79 ASN A C 1
ATOM 544 O O . ASN A 1 79 ? 6.260 -13.750 -43.909 1.00 37.78 79 ASN A O 1
ATOM 548 N N . THR A 1 80 ? 5.404 -12.522 -42.256 1.00 40.38 80 THR A N 1
ATOM 549 C CA . THR A 1 80 ? 4.162 -13.301 -42.105 1.00 40.38 80 THR A CA 1
ATOM 550 C C . THR A 1 80 ? 3.031 -12.770 -42.988 1.00 40.38 80 THR A C 1
ATOM 552 O O . THR A 1 80 ? 2.905 -11.568 -43.200 1.00 40.38 80 THR A O 1
ATOM 555 N N . SER A 1 81 ? 2.149 -13.661 -43.446 1.00 36.31 81 SER A N 1
ATOM 556 C CA . SER A 1 81 ? 1.133 -13.395 -44.478 1.00 36.31 81 SER A CA 1
ATOM 557 C C . SER A 1 81 ? -0.116 -12.612 -44.030 1.00 36.31 81 SER A C 1
ATOM 559 O O . SER A 1 81 ? -1.148 -12.693 -44.693 1.00 36.31 81 SER A O 1
ATOM 561 N N . ASP A 1 82 ? -0.057 -11.887 -42.913 1.00 38.44 82 ASP A N 1
ATOM 562 C CA . ASP A 1 82 ? -1.148 -11.041 -42.409 1.00 38.44 82 ASP A CA 1
ATOM 563 C C . ASP A 1 82 ? -0.579 -9.795 -41.697 1.00 38.44 82 ASP A C 1
ATOM 565 O O . ASP A 1 82 ? -0.220 -9.874 -40.519 1.00 38.44 82 ASP A O 1
ATOM 569 N N . PRO A 1 83 ? -0.492 -8.637 -42.379 1.00 35.22 83 PRO A N 1
ATOM 570 C CA . PRO A 1 83 ? -0.001 -7.398 -41.778 1.00 35.22 83 PRO A CA 1
ATOM 571 C C . PRO A 1 83 ? -1.038 -6.684 -40.888 1.00 35.22 83 PRO A C 1
ATOM 573 O O . PRO A 1 83 ? -0.739 -5.617 -40.359 1.00 35.22 83 PRO A O 1
ATOM 576 N N . THR A 1 84 ? -2.258 -7.214 -40.718 1.00 35.47 84 THR A N 1
ATOM 577 C CA . THR A 1 84 ? -3.335 -6.530 -39.970 1.00 35.47 84 THR A CA 1
ATOM 578 C C . THR A 1 84 ? -3.315 -6.802 -38.464 1.00 35.47 84 THR A C 1
ATOM 580 O O . THR A 1 84 ? -4.016 -6.139 -37.697 1.00 35.47 84 THR A O 1
ATOM 583 N N . ARG A 1 85 ? -2.512 -7.770 -38.005 1.00 46.59 85 ARG A N 1
ATOM 584 C CA . ARG A 1 85 ? -2.568 -8.283 -36.633 1.00 46.59 85 ARG A CA 1
ATOM 585 C C . ARG A 1 85 ? -1.374 -7.839 -35.786 1.00 46.59 85 ARG A C 1
ATOM 587 O O . ARG A 1 85 ? -0.337 -8.495 -35.756 1.00 46.59 85 ARG A O 1
ATOM 594 N N . ALA A 1 86 ? -1.565 -6.768 -35.015 1.00 62.88 86 ALA A N 1
ATOM 595 C CA . ALA A 1 86 ? -0.571 -6.275 -34.060 1.00 62.88 86 ALA A CA 1
ATOM 596 C C . ALA A 1 86 ? -0.091 -7.367 -33.074 1.00 62.88 86 ALA A C 1
ATOM 598 O O . ALA A 1 86 ? -0.899 -8.071 -32.453 1.00 62.88 86 ALA A O 1
ATOM 599 N N . TYR A 1 87 ? 1.232 -7.473 -32.915 1.00 79.12 87 TYR A N 1
ATOM 600 C CA . TYR A 1 87 ? 1.900 -8.416 -32.014 1.00 79.12 87 TYR A CA 1
ATOM 601 C C . TYR A 1 87 ? 1.498 -8.196 -30.543 1.00 79.12 87 TYR A C 1
ATOM 603 O O . TYR A 1 87 ? 1.289 -7.069 -30.091 1.00 79.12 87 TYR A O 1
ATOM 611 N N . ARG A 1 88 ? 1.374 -9.293 -29.785 1.00 84.06 88 ARG A N 1
ATOM 612 C CA . ARG A 1 88 ? 1.006 -9.302 -28.362 1.00 84.06 88 ARG A CA 1
ATOM 613 C C . ARG A 1 88 ? 1.902 -10.303 -27.618 1.00 84.06 88 ARG A C 1
ATOM 615 O O . ARG A 1 88 ? 1.675 -11.495 -27.788 1.00 84.06 88 ARG A O 1
ATOM 622 N N . PRO A 1 89 ? 2.854 -9.855 -26.781 1.00 88.69 89 PRO A N 1
ATOM 623 C CA . PRO A 1 89 ? 3.812 -10.753 -26.136 1.00 88.69 89 PRO A CA 1
ATOM 624 C C . PRO A 1 89 ? 3.160 -11.756 -25.176 1.00 88.69 89 PRO A C 1
ATOM 626 O O . PRO A 1 89 ? 2.211 -11.419 -24.447 1.00 88.69 89 PRO A O 1
ATOM 629 N N . GLY A 1 90 ? 3.681 -12.983 -25.155 1.00 89.00 90 GLY A N 1
ATOM 630 C CA . GLY A 1 90 ? 3.119 -14.125 -24.435 1.00 89.00 90 GLY A CA 1
ATOM 631 C C . GLY A 1 90 ? 1.661 -14.371 -24.828 1.00 89.00 90 GLY A C 1
ATOM 632 O O . GLY A 1 90 ? 0.772 -14.304 -23.972 1.00 89.00 90 GLY A O 1
ATOM 633 N N . ALA A 1 91 ? 1.395 -14.533 -26.126 1.00 89.88 91 ALA A N 1
ATOM 634 C CA . ALA A 1 91 ? 0.069 -14.827 -26.679 1.00 89.88 91 ALA A CA 1
ATOM 635 C C . ALA A 1 91 ? 0.090 -15.702 -27.954 1.00 89.88 91 ALA A C 1
ATOM 637 O O . ALA A 1 91 ? -0.968 -15.899 -28.574 1.00 89.88 91 ALA A O 1
ATOM 638 N N . GLY A 1 92 ? 1.253 -16.225 -28.344 1.00 91.19 92 GLY A N 1
ATOM 639 C CA . GLY A 1 92 ? 1.467 -17.208 -29.402 1.00 91.19 92 GLY A CA 1
ATOM 640 C C . GLY A 1 92 ? 1.054 -18.628 -29.001 1.00 91.19 92 GLY A C 1
ATOM 641 O O . GLY A 1 92 ? 0.347 -18.835 -28.013 1.00 91.19 92 GLY A O 1
ATOM 642 N N . ALA A 1 93 ? 1.456 -19.626 -29.793 1.00 93.19 93 ALA A N 1
ATOM 643 C CA . ALA A 1 93 ? 1.020 -21.013 -29.597 1.00 93.19 93 ALA A CA 1
ATOM 644 C C . ALA A 1 93 ? 1.592 -21.641 -28.311 1.00 93.19 93 ALA A C 1
ATOM 646 O O . ALA A 1 93 ? 0.822 -22.146 -27.494 1.00 93.19 93 ALA A O 1
ATOM 647 N N . ALA A 1 94 ? 2.910 -21.542 -28.100 1.00 94.38 94 ALA A N 1
ATOM 648 C CA . ALA A 1 94 ? 3.584 -22.042 -26.898 1.00 94.38 94 ALA A CA 1
ATOM 649 C C . ALA A 1 94 ? 3.043 -21.377 -25.619 1.00 94.38 94 ALA A C 1
ATOM 651 O O . ALA A 1 94 ? 2.647 -22.070 -24.686 1.00 94.38 94 ALA A O 1
ATOM 652 N N . ALA A 1 95 ? 2.909 -20.046 -25.631 1.00 95.88 95 ALA A N 1
ATOM 653 C CA . ALA A 1 95 ? 2.331 -19.257 -24.542 1.00 95.88 95 ALA A CA 1
ATOM 654 C C . ALA A 1 95 ? 0.935 -19.743 -24.109 1.00 95.88 95 ALA A C 1
ATOM 656 O O . ALA A 1 95 ? 0.675 -19.905 -22.917 1.00 95.88 95 ALA A O 1
ATOM 657 N N . ARG A 1 96 ? 0.041 -20.013 -25.071 1.00 95.75 96 ARG A N 1
ATOM 658 C CA . ARG A 1 96 ? -1.313 -20.528 -24.792 1.00 95.75 96 ARG A CA 1
ATOM 659 C C . ARG A 1 96 ? -1.283 -21.947 -24.245 1.00 95.75 96 ARG A C 1
ATOM 661 O O . ARG A 1 96 ? -1.924 -22.205 -23.235 1.00 95.75 96 ARG A O 1
ATOM 668 N N . ALA A 1 97 ? -0.527 -22.839 -24.884 1.00 96.69 97 ALA A N 1
ATOM 669 C CA . ALA A 1 97 ? -0.405 -24.228 -24.449 1.00 96.69 97 ALA A CA 1
ATOM 670 C C . ALA A 1 97 ? 0.225 -24.335 -23.048 1.00 96.69 97 ALA A C 1
ATOM 672 O O . ALA A 1 97 ? -0.136 -25.218 -22.273 1.00 96.69 97 ALA A O 1
ATOM 673 N N . TYR A 1 98 ? 1.129 -23.415 -22.695 1.00 97.44 98 TYR A N 1
ATOM 674 C CA . TYR A 1 98 ? 1.669 -23.281 -21.346 1.00 97.44 98 TYR A CA 1
ATOM 675 C C . TYR A 1 98 ? 0.604 -22.820 -20.335 1.00 97.44 98 TYR A C 1
ATOM 677 O O . TYR A 1 98 ? 0.432 -23.487 -19.312 1.00 97.44 98 TYR A O 1
ATOM 685 N N . GLU A 1 99 ? -0.134 -21.736 -20.617 1.00 96.81 99 GLU A N 1
ATOM 686 C CA . GLU A 1 99 ? -1.177 -21.214 -19.711 1.00 96.81 99 GLU A CA 1
ATOM 687 C C . GLU A 1 99 ? -2.322 -22.226 -19.522 1.00 96.81 99 GLU A C 1
ATOM 689 O O . GLU A 1 99 ? -2.769 -22.444 -18.399 1.00 96.81 99 GLU A O 1
ATOM 694 N N . GLU A 1 100 ? -2.732 -22.925 -20.585 1.00 96.88 100 GLU A N 1
ATOM 695 C CA . GLU A 1 100 ? -3.751 -23.985 -20.549 1.00 96.88 100 GLU A CA 1
ATOM 696 C C . GLU A 1 100 ? -3.293 -25.222 -19.754 1.00 96.88 100 GLU A C 1
ATOM 698 O O . GLU A 1 100 ? -4.063 -25.776 -18.971 1.00 96.88 100 GLU A O 1
ATOM 703 N N . ARG A 1 101 ? -2.027 -25.638 -19.903 1.00 96.56 101 ARG A N 1
ATOM 704 C CA . ARG A 1 101 ? -1.460 -26.809 -19.207 1.00 96.56 101 ARG A CA 1
ATOM 705 C C . ARG A 1 101 ? -1.184 -26.568 -17.721 1.00 96.56 101 ARG A C 1
ATOM 707 O O . ARG A 1 101 ? -1.190 -27.526 -16.952 1.00 96.56 101 ARG A O 1
ATOM 714 N N . THR A 1 102 ? -0.874 -25.333 -17.325 1.00 96.31 102 THR A N 1
ATOM 715 C CA . THR A 1 102 ? -0.355 -25.022 -15.975 1.00 96.31 102 THR A CA 1
ATOM 716 C C . THR A 1 102 ? -1.259 -24.116 -15.139 1.00 96.31 102 THR A C 1
ATOM 718 O O . THR A 1 102 ? -1.113 -24.084 -13.920 1.00 96.31 102 THR A O 1
ATOM 721 N N . GLY A 1 103 ? -2.153 -23.342 -15.763 1.00 96.12 103 GLY A N 1
ATOM 722 C CA . GLY A 1 103 ? -2.851 -22.225 -15.117 1.00 96.12 103 GLY A CA 1
ATOM 723 C C . GLY A 1 103 ? -1.952 -21.018 -14.795 1.00 96.12 103 GLY A C 1
ATOM 724 O O . GLY A 1 103 ? -2.433 -20.028 -14.242 1.00 96.12 103 GLY A O 1
ATOM 725 N N . ILE A 1 104 ? -0.658 -21.078 -15.129 1.00 96.38 104 ILE A N 1
ATOM 726 C CA . ILE A 1 104 ? 0.335 -20.033 -14.869 1.00 96.38 104 ILE A CA 1
ATOM 727 C C . ILE A 1 104 ? 0.500 -19.183 -16.127 1.00 96.38 104 ILE A C 1
ATOM 729 O O . ILE A 1 104 ? 0.601 -19.692 -17.241 1.00 96.38 104 ILE A O 1
ATOM 733 N N . LYS A 1 105 ? 0.576 -17.861 -15.956 1.00 95.19 105 LYS A N 1
ATOM 734 C CA . LYS A 1 105 ? 0.794 -16.952 -17.083 1.00 95.19 105 LYS A CA 1
ATOM 735 C C . LYS A 1 105 ? 2.221 -17.066 -17.631 1.00 95.19 105 LYS A C 1
ATOM 737 O O . LYS A 1 105 ? 3.169 -17.060 -16.841 1.00 95.19 105 LYS A O 1
ATOM 742 N N . PRO A 1 106 ? 2.399 -17.133 -18.960 1.00 96.19 106 PRO A N 1
ATOM 743 C CA . PRO A 1 106 ? 3.717 -17.108 -19.577 1.00 96.19 106 PRO A CA 1
ATOM 744 C C . PRO A 1 106 ? 4.387 -15.739 -19.356 1.00 96.19 106 PRO A C 1
ATOM 746 O O . PRO A 1 106 ? 3.695 -14.711 -19.301 1.00 96.19 106 PRO A O 1
ATOM 749 N N . PRO A 1 107 ? 5.727 -15.680 -19.246 1.00 96.31 107 PRO A N 1
ATOM 750 C CA . PRO A 1 107 ? 6.436 -14.415 -19.143 1.00 96.31 107 PRO A CA 1
ATOM 751 C C . PRO A 1 107 ? 6.346 -13.684 -20.486 1.00 96.31 107 PRO A C 1
ATOM 753 O O . PRO A 1 107 ? 6.628 -14.244 -21.541 1.00 96.31 107 PRO A O 1
ATOM 756 N N . LYS A 1 108 ? 5.914 -12.423 -20.449 1.00 95.94 108 LYS A N 1
ATOM 757 C CA . LYS A 1 108 ? 5.654 -11.579 -21.629 1.00 95.94 108 LYS A CA 1
ATOM 758 C C . LYS A 1 108 ? 6.842 -10.694 -21.982 1.00 95.94 108 LYS A C 1
ATOM 760 O O . LYS A 1 108 ? 6.965 -10.228 -23.111 1.00 95.94 108 LYS A O 1
ATOM 765 N N . ILE A 1 109 ? 7.692 -10.439 -20.994 1.00 96.44 109 ILE A N 1
ATOM 766 C CA . ILE A 1 109 ? 8.924 -9.675 -21.115 1.00 96.44 109 ILE A CA 1
ATOM 767 C C . ILE A 1 109 ? 9.988 -10.427 -20.316 1.00 96.44 109 ILE A C 1
ATOM 769 O O . ILE A 1 109 ? 9.756 -10.768 -19.155 1.00 96.44 109 ILE A O 1
ATOM 773 N N . ILE A 1 110 ? 11.143 -10.669 -20.921 1.00 98.12 110 ILE A N 1
ATOM 774 C CA . ILE A 1 110 ? 12.328 -11.180 -20.231 1.00 98.12 110 ILE A CA 1
ATOM 775 C C . ILE A 1 110 ? 13.436 -10.161 -20.467 1.00 98.12 110 ILE A C 1
ATOM 777 O O . ILE A 1 110 ? 13.712 -9.813 -21.611 1.00 98.12 110 ILE A O 1
ATOM 781 N N . ALA A 1 111 ? 14.043 -9.650 -19.399 1.00 97.69 111 ALA A N 1
ATOM 782 C CA . ALA A 1 111 ? 15.227 -8.805 -19.495 1.00 97.69 111 ALA A CA 1
ATOM 783 C C . ALA A 1 111 ? 16.476 -9.638 -19.209 1.00 97.69 111 ALA A C 1
ATOM 785 O O . ALA A 1 111 ? 16.554 -10.296 -18.175 1.00 97.69 111 ALA A O 1
ATOM 786 N N . TRP A 1 112 ? 17.447 -9.609 -20.113 1.00 98.00 112 TRP A N 1
ATOM 787 C CA . TRP A 1 112 ? 18.665 -10.398 -20.004 1.00 98.00 112 TRP A CA 1
ATOM 788 C C . TRP A 1 112 ? 19.871 -9.472 -20.000 1.00 98.00 112 TRP A C 1
ATOM 790 O O . TRP A 1 112 ? 20.140 -8.775 -20.976 1.00 98.00 112 TRP A O 1
ATOM 800 N N . GLU A 1 113 ? 20.589 -9.458 -18.883 1.00 96.88 113 GLU A N 1
ATOM 801 C CA . GLU A 1 113 ? 21.933 -8.896 -18.783 1.00 96.88 113 GLU A CA 1
ATOM 802 C C . GLU A 1 113 ? 22.873 -9.821 -19.571 1.00 96.88 113 GLU A C 1
ATOM 804 O O . GLU A 1 113 ? 23.408 -10.766 -19.012 1.00 96.88 113 GLU A O 1
ATOM 809 N N . ILE A 1 114 ? 23.006 -9.617 -20.886 1.00 96.00 114 ILE A N 1
ATOM 810 C CA . ILE A 1 114 ? 23.717 -10.542 -21.792 1.00 96.00 114 ILE A CA 1
ATOM 811 C C . ILE A 1 114 ? 25.246 -10.455 -21.641 1.00 96.00 114 ILE A C 1
ATOM 813 O O . ILE A 1 114 ? 25.972 -11.374 -22.013 1.00 96.00 114 ILE A O 1
ATOM 817 N N . THR A 1 115 ? 25.721 -9.350 -21.065 1.00 95.56 115 THR A N 1
ATOM 818 C CA . THR A 1 115 ? 27.085 -9.145 -20.566 1.00 95.56 115 THR A CA 1
ATOM 819 C C . THR A 1 115 ? 27.056 -8.214 -19.356 1.00 95.56 115 THR A C 1
ATOM 821 O O . THR A 1 115 ? 26.127 -7.412 -19.223 1.00 95.56 115 THR A O 1
ATOM 824 N N . ARG A 1 116 ? 28.062 -8.266 -18.475 1.00 95.00 116 ARG A N 1
ATOM 825 C CA . ARG A 1 116 ? 28.233 -7.262 -17.400 1.00 95.00 116 ARG A CA 1
ATOM 826 C C . ARG A 1 116 ? 29.315 -6.212 -17.694 1.00 95.00 116 ARG A C 1
ATOM 828 O O . ARG A 1 116 ? 29.393 -5.211 -16.981 1.00 95.00 116 ARG A O 1
ATOM 835 N N . SER A 1 117 ? 30.093 -6.364 -18.766 1.00 95.75 117 SER A N 1
ATOM 836 C CA . SER A 1 117 ? 31.034 -5.329 -19.218 1.00 95.75 117 SER A CA 1
ATOM 837 C C . SER A 1 117 ? 30.303 -4.034 -19.593 1.00 95.75 117 SER A C 1
ATOM 839 O O . SER A 1 117 ? 29.226 -4.086 -20.182 1.00 95.75 117 SER A O 1
ATOM 841 N N . CYS A 1 118 ? 30.864 -2.869 -19.251 1.00 97.00 118 CYS A N 1
ATOM 842 C CA . CYS A 1 118 ? 30.330 -1.554 -19.629 1.00 97.00 118 CYS A CA 1
ATOM 843 C C . CYS A 1 118 ? 31.447 -0.537 -19.879 1.00 97.00 118 CYS A C 1
ATOM 845 O O . CYS A 1 118 ? 32.410 -0.476 -19.117 1.00 97.00 118 CYS A O 1
ATOM 847 N N . ASN A 1 119 ? 31.281 0.318 -20.889 1.00 96.06 119 ASN A N 1
ATOM 848 C CA . ASN A 1 119 ? 32.202 1.410 -21.202 1.00 96.06 119 ASN A CA 1
ATOM 849 C C . ASN A 1 119 ? 31.980 2.669 -20.334 1.00 96.06 119 ASN A C 1
ATOM 851 O O . ASN A 1 119 ? 32.698 3.651 -20.512 1.00 96.06 119 ASN A O 1
ATOM 855 N N . LEU A 1 120 ? 31.009 2.643 -19.410 1.00 96.06 120 LEU A N 1
ATOM 856 C CA . LEU A 1 120 ? 30.642 3.739 -18.504 1.00 96.06 120 LEU A CA 1
ATOM 857 C C . LEU A 1 120 ? 30.673 3.313 -17.027 1.00 96.06 120 LEU A C 1
ATOM 859 O O . LEU A 1 120 ? 30.515 2.137 -16.689 1.00 96.06 120 LEU A O 1
ATOM 863 N N . ALA A 1 121 ? 30.808 4.298 -16.136 1.00 94.06 121 ALA A N 1
ATOM 864 C CA . ALA A 1 121 ? 30.984 4.104 -14.696 1.00 94.06 121 ALA A CA 1
ATOM 865 C C . ALA A 1 121 ? 29.793 4.589 -13.839 1.00 94.06 121 ALA A C 1
ATOM 867 O O . ALA A 1 121 ? 29.954 4.767 -12.636 1.00 94.06 121 ALA A O 1
ATOM 868 N N . CYS A 1 122 ? 28.595 4.738 -14.426 1.00 94.81 122 CYS A N 1
ATOM 869 C CA . CYS A 1 122 ? 27.423 5.432 -13.859 1.00 94.81 122 CYS A CA 1
ATOM 870 C C . CYS A 1 122 ? 27.212 5.255 -12.343 1.00 94.81 122 CYS A C 1
ATOM 872 O O . CYS A 1 122 ? 27.243 4.125 -11.838 1.00 94.81 122 CYS A O 1
ATOM 874 N N . ALA A 1 123 ? 26.904 6.352 -11.647 1.00 91.88 123 ALA A N 1
ATOM 875 C CA . ALA A 1 123 ? 26.745 6.383 -10.191 1.00 91.88 123 ALA A CA 1
ATOM 876 C C . ALA A 1 123 ? 25.586 5.495 -9.702 1.00 91.88 123 ALA A C 1
ATOM 878 O O . ALA A 1 123 ? 25.740 4.716 -8.773 1.00 91.88 123 ALA A O 1
ATOM 879 N N . HIS A 1 124 ? 24.444 5.501 -10.391 1.00 90.75 124 HIS A N 1
ATOM 880 C CA . HIS A 1 124 ? 23.270 4.687 -10.041 1.00 90.75 124 HIS A CA 1
ATOM 881 C C . HIS A 1 124 ? 23.364 3.204 -10.477 1.00 90.75 124 HIS A C 1
ATOM 883 O O . HIS A 1 124 ? 22.353 2.499 -10.509 1.00 90.75 124 HIS A O 1
ATOM 889 N N . CYS A 1 125 ? 24.533 2.713 -10.910 1.00 91.50 125 CYS A N 1
ATOM 890 C CA . CYS A 1 125 ? 24.625 1.436 -11.623 1.00 91.50 125 CYS A CA 1
ATOM 891 C C . CYS A 1 125 ? 24.378 0.209 -10.723 1.00 91.50 125 CYS A C 1
ATOM 893 O O . CYS A 1 125 ? 25.298 -0.315 -10.089 1.00 91.50 125 CYS A O 1
ATOM 895 N N . ARG A 1 126 ? 23.149 -0.320 -10.798 1.00 89.12 126 ARG A N 1
ATOM 896 C CA . ARG A 1 126 ? 22.687 -1.619 -10.268 1.00 89.12 126 ARG A CA 1
ATOM 897 C C . ARG A 1 126 ? 23.680 -2.771 -10.452 1.00 89.12 126 ARG A C 1
ATOM 899 O O . ARG A 1 126 ? 23.895 -3.554 -9.536 1.00 89.12 126 ARG A O 1
ATOM 906 N N . ALA A 1 127 ? 24.268 -2.897 -11.642 1.00 87.00 127 ALA A N 1
ATOM 907 C CA . ALA A 1 127 ? 25.176 -3.997 -11.975 1.00 87.00 127 ALA A CA 1
ATOM 908 C C . ALA A 1 127 ? 26.606 -3.808 -11.432 1.00 87.00 127 ALA A C 1
ATOM 910 O O . ALA A 1 127 ? 27.423 -4.718 -11.567 1.00 87.00 127 ALA A O 1
ATOM 911 N N . ALA A 1 128 ? 26.921 -2.623 -10.883 1.00 88.81 128 ALA A N 1
ATOM 912 C CA . ALA A 1 128 ? 28.276 -2.172 -10.557 1.00 88.81 128 ALA A CA 1
ATOM 913 C C . ALA A 1 128 ? 29.280 -2.419 -11.706 1.00 88.81 128 ALA A C 1
ATOM 915 O O . ALA A 1 128 ? 30.427 -2.796 -11.484 1.00 88.81 128 ALA A O 1
ATOM 916 N N . ALA A 1 129 ? 28.836 -2.211 -12.950 1.00 90.75 129 ALA A N 1
ATOM 917 C CA . ALA A 1 129 ? 29.574 -2.590 -14.152 1.00 90.75 129 ALA A CA 1
ATOM 918 C C . ALA A 1 129 ? 30.904 -1.826 -14.321 1.00 90.75 129 ALA A C 1
ATOM 920 O O . ALA A 1 129 ? 31.025 -0.668 -13.900 1.00 90.75 129 ALA A O 1
ATOM 921 N N . HIS A 1 130 ? 31.867 -2.479 -14.976 1.00 87.94 130 HIS A N 1
ATOM 922 C CA . HIS A 1 130 ? 33.214 -1.989 -15.276 1.00 87.94 130 HIS A CA 1
ATOM 923 C C . HIS A 1 130 ? 33.615 -2.324 -16.725 1.00 87.94 130 HIS A C 1
ATOM 925 O O . HIS A 1 130 ? 33.061 -3.239 -17.339 1.00 87.94 130 HIS A O 1
ATOM 931 N N . CYS A 1 131 ? 34.632 -1.636 -17.253 1.00 92.38 131 CYS A N 1
ATOM 932 C CA . CYS A 1 131 ? 35.157 -1.841 -18.610 1.00 92.38 131 CYS A CA 1
ATOM 933 C C . CYS A 1 131 ? 36.138 -3.031 -18.683 1.00 92.38 131 CYS A C 1
ATOM 935 O O . CYS A 1 131 ? 37.302 -2.888 -19.051 1.00 92.38 131 CYS A O 1
ATOM 937 N N . ALA A 1 132 ? 35.676 -4.212 -18.265 1.00 88.38 132 ALA A N 1
ATOM 938 C CA . ALA A 1 132 ? 36.422 -5.470 -18.299 1.00 88.38 132 ALA A CA 1
ATOM 939 C C . ALA A 1 132 ? 35.463 -6.668 -18.475 1.00 88.38 132 ALA A C 1
ATOM 941 O O . ALA A 1 132 ? 34.301 -6.562 -18.068 1.00 88.38 132 ALA A O 1
ATOM 942 N N . PRO A 1 133 ? 35.908 -7.803 -19.053 1.00 87.69 133 PRO A N 1
ATOM 943 C CA . PRO A 1 133 ? 35.132 -9.046 -19.085 1.00 87.69 133 PRO A CA 1
ATOM 944 C C . PRO A 1 133 ? 34.833 -9.578 -17.678 1.00 87.69 133 PRO A C 1
ATOM 946 O O . PRO A 1 133 ? 35.698 -9.527 -16.801 1.00 87.69 133 PRO A O 1
ATOM 949 N N . TYR A 1 134 ? 33.637 -10.134 -17.473 1.00 91.00 134 TYR A N 1
ATOM 950 C CA . TYR A 1 134 ? 33.241 -10.759 -16.206 1.00 91.00 134 TYR A CA 1
ATOM 951 C C . TYR A 1 134 ? 33.332 -12.296 -16.285 1.00 91.00 134 TYR A C 1
ATOM 953 O O . TYR A 1 134 ? 33.034 -12.883 -17.328 1.00 91.00 134 TYR A O 1
ATOM 961 N N . PRO A 1 135 ? 33.755 -12.982 -15.205 1.00 91.38 135 PRO A N 1
ATOM 962 C CA . PRO A 1 135 ? 33.884 -14.436 -15.198 1.00 91.38 135 PRO A CA 1
ATOM 963 C C . PRO A 1 135 ? 32.513 -15.126 -15.176 1.00 91.38 135 PRO A C 1
ATOM 965 O O . PRO A 1 135 ? 31.613 -14.713 -14.450 1.00 91.38 135 PRO A O 1
ATOM 968 N N . GLY A 1 136 ? 32.383 -16.225 -15.923 1.00 91.75 136 GLY A N 1
ATOM 969 C CA . GLY A 1 136 ? 31.156 -17.031 -15.973 1.00 91.75 136 GLY A CA 1
ATOM 970 C C . GLY A 1 136 ? 30.071 -16.506 -16.918 1.00 91.75 136 GLY A C 1
ATOM 971 O O . GLY A 1 136 ? 28.971 -17.051 -16.912 1.00 91.75 136 GLY A O 1
ATOM 972 N N . GLU A 1 137 ? 30.359 -15.474 -17.716 1.00 94.38 137 GLU A N 1
ATOM 973 C CA . GLU A 1 137 ? 29.445 -14.983 -18.750 1.00 94.38 137 GLU A CA 1
ATOM 974 C C . GLU A 1 137 ? 29.094 -16.091 -19.762 1.00 94.38 137 GLU A C 1
ATOM 976 O O . GLU A 1 137 ? 29.979 -16.800 -20.247 1.00 94.38 137 GLU A O 1
ATOM 981 N N . LEU A 1 138 ? 27.800 -16.261 -20.061 1.00 96.94 138 LEU A N 1
ATOM 982 C CA . LEU A 1 138 ? 27.306 -17.361 -20.898 1.00 96.94 138 LEU A CA 1
ATOM 983 C C . LEU A 1 138 ? 27.839 -17.287 -22.337 1.00 96.94 138 LEU A C 1
ATOM 985 O O . LEU A 1 138 ? 27.788 -16.233 -22.977 1.00 96.94 138 LEU A O 1
ATOM 989 N N . SER A 1 139 ? 28.292 -18.421 -22.878 1.00 97.25 139 SER A N 1
ATOM 990 C CA . SER A 1 139 ? 28.724 -18.540 -24.278 1.00 97.25 139 SER A CA 1
ATOM 991 C C . SER A 1 139 ? 27.551 -18.433 -25.261 1.00 97.25 139 SER A C 1
ATOM 993 O O . SER A 1 139 ? 26.395 -18.611 -24.878 1.00 97.25 139 SER A O 1
ATOM 995 N N . LEU A 1 140 ? 27.839 -18.198 -26.547 1.00 97.88 140 LEU A N 1
ATOM 996 C CA . LEU A 1 140 ? 26.821 -18.153 -27.604 1.00 97.88 140 LEU A CA 1
ATOM 997 C C . LEU A 1 140 ? 25.917 -19.398 -27.605 1.00 97.88 140 LEU A C 1
ATOM 999 O O . LEU A 1 140 ? 24.698 -19.271 -27.682 1.00 97.88 140 LEU A O 1
ATOM 1003 N N . ASP A 1 141 ? 26.493 -20.594 -27.463 1.00 98.38 141 ASP A N 1
ATOM 1004 C CA . ASP A 1 141 ? 25.736 -21.852 -27.463 1.00 98.38 141 ASP A CA 1
ATOM 1005 C C . ASP A 1 141 ? 24.861 -22.009 -26.209 1.00 98.38 141 ASP A C 1
ATOM 1007 O O . ASP A 1 141 ? 23.740 -22.513 -26.293 1.00 98.38 141 ASP A O 1
ATOM 1011 N N . GLN A 1 142 ? 25.324 -21.517 -25.052 1.00 98.31 142 GLN A N 1
ATOM 1012 C CA . GLN A 1 142 ? 24.503 -21.449 -23.839 1.00 98.31 142 GLN A CA 1
ATOM 1013 C C . GLN A 1 142 ? 23.356 -20.445 -24.008 1.00 98.31 142 GLN A C 1
ATOM 1015 O O . GLN A 1 142 ? 22.219 -20.758 -23.663 1.00 98.31 142 GLN A O 1
ATOM 1020 N N . CYS A 1 143 ? 23.617 -19.274 -24.599 1.00 98.44 143 CYS A N 1
ATOM 1021 C CA . CYS A 1 143 ? 22.576 -18.297 -24.908 1.00 98.44 143 CYS A CA 1
ATOM 1022 C C . CYS A 1 143 ? 21.514 -18.883 -25.857 1.00 98.44 143 CYS A C 1
ATOM 1024 O O . CYS A 1 143 ? 20.318 -18.716 -25.619 1.00 98.44 143 CYS A O 1
ATOM 1026 N N . LYS A 1 144 ? 21.931 -19.635 -26.883 1.00 98.62 144 LYS A N 1
ATOM 1027 C CA . LYS A 1 144 ? 21.027 -20.336 -27.809 1.00 98.62 144 LYS A CA 1
ATOM 1028 C C . LYS A 1 144 ? 20.162 -21.378 -27.093 1.00 98.62 144 LYS A C 1
ATOM 1030 O O . LYS A 1 144 ? 18.943 -21.326 -27.221 1.00 98.62 144 LYS A O 1
ATOM 1035 N N . ALA A 1 145 ? 20.754 -22.238 -26.261 1.00 98.56 145 ALA A N 1
ATOM 1036 C CA . ALA A 1 145 ? 20.011 -23.245 -25.495 1.00 98.56 145 ALA A CA 1
ATOM 1037 C C . ALA A 1 145 ? 18.949 -22.638 -24.550 1.00 98.56 145 ALA A C 1
ATOM 1039 O O . ALA A 1 145 ? 17.865 -23.197 -24.384 1.00 98.56 145 ALA A O 1
ATOM 1040 N N . VAL A 1 146 ? 19.230 -21.470 -23.962 1.00 98.62 146 VAL A N 1
ATOM 1041 C CA . VAL A 1 146 ? 18.279 -20.742 -23.103 1.00 98.62 146 VAL A CA 1
ATOM 1042 C C . VAL A 1 146 ? 17.155 -20.093 -23.923 1.00 98.62 146 VAL A C 1
ATOM 1044 O O . VAL A 1 146 ? 16.003 -20.108 -23.492 1.00 98.62 146 VAL A O 1
ATOM 1047 N N . ILE A 1 147 ? 17.449 -19.575 -25.124 1.00 98.81 147 ILE A N 1
ATOM 1048 C CA . ILE A 1 147 ? 16.426 -19.095 -26.073 1.00 98.81 147 ILE A CA 1
ATOM 1049 C C . ILE A 1 147 ? 15.490 -20.239 -26.489 1.00 98.81 147 ILE A C 1
ATOM 1051 O O . ILE A 1 147 ? 14.273 -20.050 -26.504 1.00 98.81 147 ILE A O 1
ATOM 1055 N N . ASP A 1 148 ? 16.042 -21.421 -26.780 1.00 98.69 148 ASP A N 1
ATOM 1056 C CA . ASP A 1 148 ? 15.262 -22.608 -27.141 1.00 98.69 148 ASP A CA 1
ATOM 1057 C C . ASP A 1 148 ? 14.293 -23.026 -26.024 1.00 98.69 148 ASP A C 1
ATOM 1059 O O . ASP A 1 148 ? 13.117 -23.260 -26.300 1.00 98.69 148 ASP A O 1
ATOM 1063 N N . ASP A 1 149 ? 14.734 -23.054 -24.761 1.00 98.62 149 ASP A N 1
ATOM 1064 C CA . ASP A 1 149 ? 13.852 -23.360 -23.625 1.00 98.62 149 ASP A CA 1
ATOM 1065 C C . ASP A 1 149 ? 12.766 -22.289 -23.410 1.00 98.62 149 ASP A C 1
ATOM 1067 O O . ASP A 1 149 ? 11.591 -22.631 -23.244 1.00 98.62 149 ASP A O 1
ATOM 1071 N N . ILE A 1 150 ? 13.109 -20.997 -23.496 1.00 98.62 150 ILE A N 1
ATOM 1072 C CA . ILE A 1 150 ? 12.135 -19.892 -23.415 1.00 98.62 150 ILE A CA 1
ATOM 1073 C C . ILE A 1 150 ? 11.034 -20.057 -24.479 1.00 98.62 150 ILE A C 1
ATOM 1075 O O . ILE A 1 150 ? 9.846 -19.933 -24.159 1.00 98.62 150 ILE A O 1
ATOM 1079 N N . ALA A 1 151 ? 11.411 -20.399 -25.715 1.00 98.25 151 ALA A N 1
ATOM 1080 C CA . ALA A 1 151 ? 10.482 -20.608 -26.826 1.00 98.25 151 ALA A CA 1
ATOM 1081 C C . ALA A 1 151 ? 9.497 -21.775 -26.594 1.00 98.25 151 ALA A C 1
ATOM 1083 O O . ALA A 1 151 ? 8.404 -21.778 -27.166 1.00 98.25 151 ALA A O 1
ATOM 1084 N N . THR A 1 152 ? 9.816 -22.745 -25.722 1.00 97.88 152 THR A N 1
ATOM 1085 C CA . THR A 1 152 ? 8.886 -23.845 -25.382 1.00 97.88 152 THR A CA 1
ATOM 1086 C C . THR A 1 152 ? 7.673 -23.388 -24.567 1.00 97.88 152 THR A C 1
ATOM 1088 O O . THR A 1 152 ? 6.650 -24.081 -24.563 1.00 97.88 152 THR A O 1
ATOM 1091 N N . ILE A 1 153 ? 7.760 -22.236 -23.884 1.00 97.69 153 ILE A N 1
ATOM 1092 C CA . ILE A 1 153 ? 6.701 -21.731 -22.998 1.00 97.69 153 ILE A CA 1
ATOM 1093 C C . ILE A 1 153 ? 6.170 -20.339 -23.349 1.00 97.69 153 ILE A C 1
ATOM 1095 O O . ILE A 1 153 ? 5.108 -19.978 -22.843 1.00 97.69 153 ILE A O 1
ATOM 1099 N N . THR A 1 154 ? 6.852 -19.535 -24.173 1.00 97.75 154 THR A N 1
ATOM 1100 C CA . THR A 1 154 ? 6.393 -18.169 -24.482 1.00 97.75 154 THR A CA 1
ATOM 1101 C C . THR A 1 154 ? 6.996 -17.558 -25.755 1.00 97.75 154 THR A C 1
ATOM 1103 O O . THR A 1 154 ? 8.084 -17.921 -26.185 1.00 97.75 154 THR A O 1
ATOM 1106 N N . ASP A 1 155 ? 6.291 -16.569 -26.311 1.00 96.00 155 ASP A N 1
ATOM 1107 C CA . ASP A 1 155 ? 6.746 -15.580 -27.295 1.00 96.00 155 ASP A CA 1
ATOM 1108 C C . ASP A 1 155 ? 6.920 -14.190 -26.622 1.00 96.00 155 ASP A C 1
ATOM 1110 O O . ASP A 1 155 ? 6.017 -13.351 -26.677 1.00 96.00 155 ASP A O 1
ATOM 1114 N N . PRO A 1 156 ? 8.024 -13.933 -25.891 1.00 97.12 156 PRO A N 1
ATOM 1115 C CA . PRO A 1 156 ? 8.243 -12.703 -25.132 1.00 97.12 156 PRO A CA 1
ATOM 1116 C C . PRO A 1 156 ? 8.903 -11.588 -25.956 1.00 97.12 156 PRO A C 1
ATOM 1118 O O . PRO A 1 156 ? 9.597 -11.826 -26.946 1.00 97.12 156 PRO A O 1
ATOM 1121 N N . ILE A 1 157 ? 8.794 -10.351 -25.457 1.00 97.12 157 ILE A N 1
ATOM 1122 C CA . ILE A 1 157 ? 9.80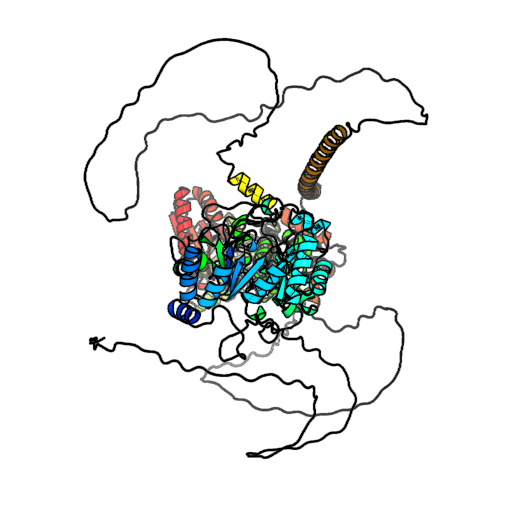9 -9.324 -25.738 1.00 97.12 157 ILE A CA 1
ATOM 1123 C C . ILE A 1 157 ? 11.078 -9.691 -24.962 1.00 97.12 157 ILE A C 1
ATOM 1125 O O . ILE A 1 157 ? 11.029 -9.804 -23.733 1.00 97.12 157 ILE A O 1
ATOM 1129 N N . LEU A 1 158 ? 12.201 -9.842 -25.662 1.00 97.75 158 LEU A N 1
ATOM 1130 C CA . LEU A 1 158 ? 13.503 -10.126 -25.062 1.00 97.75 158 LEU A CA 1
ATOM 1131 C C . LEU A 1 158 ? 14.327 -8.834 -24.996 1.00 97.75 158 LEU A C 1
ATOM 1133 O O . LEU A 1 158 ? 14.849 -8.370 -26.004 1.00 97.75 158 LEU A O 1
ATOM 1137 N N . ILE A 1 159 ? 14.422 -8.222 -23.817 1.00 97.62 159 ILE A N 1
ATOM 1138 C CA . ILE A 1 159 ? 15.214 -7.003 -23.618 1.00 97.62 159 ILE A CA 1
ATOM 1139 C C . ILE A 1 159 ? 16.671 -7.411 -23.395 1.00 97.62 159 ILE A C 1
ATOM 1141 O O . ILE A 1 159 ? 17.046 -7.788 -22.285 1.00 97.62 159 ILE A O 1
ATOM 1145 N N . LEU A 1 160 ? 17.485 -7.318 -24.444 1.00 97.75 160 LEU A N 1
ATOM 1146 C CA . LEU A 1 160 ? 18.933 -7.476 -24.363 1.00 97.75 160 LEU A CA 1
ATOM 1147 C C . LEU A 1 160 ? 19.525 -6.214 -23.728 1.00 97.75 160 LEU A C 1
ATOM 1149 O O . LEU A 1 160 ? 19.451 -5.114 -24.275 1.00 97.75 160 LEU A O 1
ATOM 1153 N N . THR A 1 161 ? 20.074 -6.375 -22.533 1.00 95.00 161 THR A N 1
ATOM 1154 C CA . THR A 1 161 ? 20.684 -5.322 -21.718 1.00 95.00 161 THR A CA 1
ATOM 1155 C C . THR A 1 161 ? 21.984 -5.857 -21.111 1.00 95.00 161 THR A C 1
ATOM 1157 O O . THR A 1 161 ? 22.479 -6.900 -21.534 1.00 95.00 161 THR A O 1
ATOM 1160 N N . GLY A 1 162 ? 22.585 -5.173 -20.141 1.00 85.12 162 GLY A N 1
ATOM 1161 C CA . GLY A 1 162 ? 23.852 -5.618 -19.574 1.00 85.12 162 GLY A CA 1
ATOM 1162 C C . GLY A 1 162 ? 24.453 -4.651 -18.567 1.00 85.12 162 GLY A C 1
ATOM 1163 O O . GLY A 1 162 ? 23.739 -3.965 -17.834 1.00 85.12 162 GLY A O 1
ATOM 1164 N N . GLY A 1 163 ? 25.782 -4.576 -18.594 1.00 90.38 163 GLY A N 1
ATOM 1165 C CA . GLY A 1 163 ? 26.481 -3.309 -18.420 1.00 90.38 163 GLY A CA 1
ATOM 1166 C C . GLY A 1 163 ? 26.209 -2.412 -19.635 1.00 90.38 163 GLY A C 1
ATOM 1167 O O . GLY A 1 163 ? 25.351 -1.538 -19.571 1.00 90.38 163 GLY A O 1
ATOM 1168 N N . GLU A 1 164 ? 26.870 -2.697 -20.758 1.00 96.50 164 GLU A N 1
ATOM 1169 C CA . GLU A 1 164 ? 26.523 -2.204 -22.094 1.00 96.50 164 GLU A CA 1
ATOM 1170 C C . GLU A 1 164 ? 26.456 -3.390 -23.076 1.00 96.50 164 GLU A C 1
ATOM 1172 O O . GLU A 1 164 ? 27.498 -3.980 -23.374 1.00 96.50 164 GLU A O 1
ATOM 1177 N N . PRO A 1 165 ? 25.272 -3.764 -23.603 1.00 96.62 165 PRO A N 1
ATOM 1178 C CA . PRO A 1 165 ? 25.143 -4.923 -24.488 1.00 96.62 165 PRO A CA 1
ATOM 1179 C C . PRO A 1 165 ? 25.989 -4.811 -25.768 1.00 96.62 165 PRO A C 1
ATOM 1181 O O . PRO A 1 165 ? 26.489 -5.826 -26.245 1.00 96.62 165 PRO A O 1
ATOM 1184 N N . LEU A 1 166 ? 26.230 -3.603 -26.295 1.00 96.69 166 LEU A N 1
ATOM 1185 C CA . LEU A 1 166 ? 27.032 -3.402 -27.512 1.00 96.69 166 LEU A CA 1
ATOM 1186 C C . LEU A 1 166 ? 28.544 -3.640 -27.330 1.00 96.69 166 LEU A C 1
ATOM 1188 O O . LEU A 1 166 ? 29.284 -3.591 -28.312 1.00 96.69 166 LEU A O 1
ATOM 1192 N N . MET A 1 167 ? 29.016 -3.936 -26.112 1.00 95.69 167 MET A N 1
ATOM 1193 C CA . MET A 1 167 ? 30.375 -4.449 -25.894 1.00 95.69 167 MET A CA 1
ATOM 1194 C C . MET A 1 167 ? 30.517 -5.949 -26.198 1.00 95.69 167 MET A C 1
ATOM 1196 O O . MET A 1 167 ? 31.642 -6.431 -26.342 1.00 95.69 167 MET A O 1
ATOM 1200 N N . ARG A 1 168 ? 29.410 -6.696 -26.296 1.00 95.12 168 ARG A N 1
ATOM 1201 C CA . ARG A 1 168 ? 29.424 -8.140 -26.551 1.00 95.12 168 ARG A CA 1
ATOM 1202 C C . ARG A 1 168 ? 29.514 -8.429 -28.056 1.00 95.12 168 ARG A C 1
ATOM 1204 O O . ARG A 1 168 ? 28.647 -8.030 -28.825 1.00 95.12 168 ARG A O 1
ATOM 1211 N N . ALA A 1 169 ? 30.568 -9.130 -28.478 1.00 93.75 169 ALA A N 1
ATOM 1212 C CA . ALA A 1 169 ? 30.913 -9.290 -29.896 1.00 93.75 169 ALA A CA 1
ATOM 1213 C C . ALA A 1 169 ? 29.909 -10.136 -30.709 1.00 93.75 169 ALA A C 1
ATOM 1215 O O . ALA A 1 169 ? 29.666 -9.834 -31.874 1.00 93.75 169 ALA A O 1
ATOM 1216 N N . ASP A 1 170 ? 29.314 -11.156 -30.087 1.00 96.56 170 ASP A N 1
ATOM 1217 C CA . ASP A 1 170 ? 28.339 -12.107 -30.649 1.00 96.56 170 ASP A CA 1
ATOM 1218 C C . ASP A 1 170 ? 26.871 -11.679 -30.427 1.00 96.56 170 ASP A C 1
ATOM 1220 O O . ASP A 1 170 ? 25.951 -12.482 -30.579 1.00 96.56 170 ASP A O 1
ATOM 1224 N N . ILE A 1 171 ? 26.613 -10.413 -30.062 1.00 97.50 171 ILE A N 1
ATOM 1225 C CA . ILE A 1 171 ? 25.245 -9.920 -29.818 1.00 97.50 171 ILE A CA 1
ATOM 1226 C C . ILE A 1 171 ? 24.326 -10.066 -31.040 1.00 97.50 171 ILE A C 1
ATOM 1228 O O . ILE A 1 171 ? 23.139 -10.354 -30.888 1.00 97.50 171 ILE A O 1
ATOM 1232 N N . TRP A 1 172 ? 24.865 -9.899 -32.246 1.00 97.94 172 TRP A N 1
ATOM 1233 C CA . TRP A 1 172 ? 24.101 -9.982 -33.491 1.00 97.94 172 TRP A CA 1
ATOM 1234 C C . TRP A 1 172 ? 23.637 -11.421 -33.769 1.00 97.94 172 TRP A C 1
ATOM 1236 O O . TRP A 1 172 ? 22.461 -11.633 -34.051 1.00 97.94 172 TRP A O 1
ATOM 1246 N N . ASP A 1 173 ? 24.501 -12.418 -33.539 1.00 98.44 173 ASP A N 1
ATOM 1247 C CA . ASP A 1 173 ? 24.149 -13.844 -33.605 1.00 98.44 173 ASP A CA 1
ATOM 1248 C C . ASP A 1 173 ? 23.059 -14.238 -32.589 1.00 98.44 173 ASP A C 1
ATOM 1250 O O . ASP A 1 173 ? 22.247 -15.129 -32.850 1.00 98.44 173 ASP A O 1
ATOM 1254 N N . ILE A 1 174 ? 23.030 -13.581 -31.422 1.00 98.44 174 ILE A N 1
ATOM 1255 C CA . ILE A 1 174 ? 22.006 -13.782 -30.383 1.00 98.44 174 ILE A CA 1
ATOM 1256 C C . ILE A 1 174 ? 20.667 -13.155 -30.804 1.00 98.44 174 ILE A C 1
ATOM 1258 O O . ILE A 1 174 ? 19.618 -13.765 -30.591 1.00 98.44 174 ILE A O 1
ATOM 1262 N N . ILE A 1 175 ? 20.686 -11.968 -31.425 1.00 98.38 175 ILE A N 1
ATOM 1263 C CA . ILE A 1 175 ? 19.488 -11.295 -31.960 1.00 98.38 175 ILE A CA 1
ATOM 1264 C C . ILE A 1 175 ? 18.857 -12.123 -33.085 1.00 98.38 175 ILE A C 1
ATOM 1266 O O . ILE A 1 175 ? 17.655 -12.397 -33.042 1.00 98.38 175 ILE A O 1
ATOM 1270 N N . ASP A 1 176 ? 19.660 -12.566 -34.053 1.00 98.31 176 ASP A N 1
ATOM 1271 C CA . ASP A 1 176 ? 19.166 -13.324 -35.205 1.00 98.31 176 ASP A CA 1
ATOM 1272 C C . ASP A 1 176 ? 18.606 -14.691 -34.780 1.00 98.31 176 ASP A C 1
ATOM 1274 O O . ASP A 1 176 ? 17.537 -15.089 -35.247 1.00 98.31 176 ASP A O 1
ATOM 1278 N N . TYR A 1 177 ? 19.245 -15.377 -33.822 1.00 98.62 177 TYR A N 1
ATOM 1279 C CA . TYR A 1 177 ? 18.716 -16.634 -33.275 1.00 98.62 177 TYR A CA 1
ATOM 1280 C C . TYR A 1 177 ? 17.442 -16.431 -32.442 1.00 98.62 177 TYR A C 1
ATOM 1282 O O . TYR A 1 177 ? 16.519 -17.241 -32.518 1.00 98.62 177 TYR A O 1
ATOM 1290 N N . ALA A 1 178 ? 17.338 -15.338 -31.676 1.00 97.88 178 ALA A N 1
ATOM 1291 C CA . ALA A 1 178 ? 16.093 -14.994 -30.989 1.00 97.88 178 ALA A CA 1
ATOM 1292 C C . ALA A 1 178 ? 14.946 -14.801 -31.998 1.00 97.88 178 ALA A C 1
ATOM 1294 O O . ALA A 1 178 ? 13.861 -15.352 -31.803 1.00 97.88 178 ALA A O 1
ATOM 1295 N N . HIS A 1 179 ? 15.199 -14.103 -33.109 1.00 96.62 179 HIS A N 1
ATOM 1296 C CA . HIS A 1 179 ? 14.235 -13.969 -34.200 1.00 96.62 179 HIS A CA 1
ATOM 1297 C C . HIS A 1 179 ? 13.889 -15.310 -34.873 1.00 96.62 179 HIS A C 1
ATOM 1299 O O . HIS A 1 179 ? 12.708 -15.563 -35.116 1.00 96.62 179 HIS A O 1
ATOM 1305 N N . GLU A 1 180 ? 14.866 -16.192 -35.118 1.00 97.56 180 GLU A N 1
ATOM 1306 C CA . GLU A 1 180 ? 14.643 -17.542 -35.670 1.00 97.56 180 GLU A CA 1
ATOM 1307 C C . GLU A 1 180 ? 13.653 -18.355 -34.816 1.00 97.56 180 GLU A C 1
ATOM 1309 O O . GLU A 1 180 ? 12.770 -19.030 -35.349 1.00 97.56 180 GLU A O 1
ATOM 1314 N N . LYS A 1 181 ? 13.753 -18.250 -33.483 1.00 97.56 181 LYS A N 1
ATOM 1315 C CA . LYS A 1 181 ? 12.883 -18.959 -32.527 1.00 97.56 181 LYS A CA 1
ATOM 1316 C C . LYS A 1 181 ? 11.583 -18.222 -32.185 1.00 97.56 181 LYS A C 1
ATOM 1318 O O . LYS A 1 181 ? 10.837 -18.671 -31.318 1.00 97.56 181 LYS A O 1
ATOM 1323 N N . GLY A 1 182 ? 11.272 -17.122 -32.876 1.00 94.19 182 GLY A N 1
ATOM 1324 C CA . GLY A 1 182 ? 10.034 -16.360 -32.675 1.00 94.19 182 GLY A CA 1
ATOM 1325 C C . GLY A 1 182 ? 10.006 -15.514 -31.397 1.00 94.19 182 GLY A C 1
ATOM 1326 O O . GLY A 1 182 ? 8.930 -15.104 -30.959 1.00 94.19 182 GLY A O 1
ATOM 1327 N N . LEU A 1 183 ? 11.166 -15.242 -30.794 1.00 95.88 183 LEU A N 1
ATOM 1328 C CA . LEU A 1 183 ? 11.306 -14.215 -29.766 1.00 95.88 183 LEU A CA 1
ATOM 1329 C C . LEU A 1 183 ? 11.401 -12.834 -30.431 1.00 95.88 183 LEU A C 1
ATOM 1331 O O . LEU A 1 183 ? 11.744 -12.684 -31.606 1.00 95.88 183 LEU A O 1
ATOM 1335 N N . HIS A 1 184 ? 11.098 -11.802 -29.649 1.00 96.25 184 HIS A N 1
ATOM 1336 C CA . HIS A 1 184 ? 11.015 -10.423 -30.121 1.00 96.25 184 HIS A CA 1
ATOM 1337 C C . HIS A 1 184 ? 12.066 -9.544 -29.412 1.00 96.25 184 HIS A C 1
ATOM 1339 O O . HIS A 1 184 ? 11.737 -8.887 -28.416 1.00 96.25 184 HIS A O 1
ATOM 1345 N N . PRO A 1 185 ? 13.341 -9.579 -29.854 1.00 96.69 185 PRO A N 1
ATOM 1346 C CA . PRO A 1 185 ? 14.437 -8.848 -29.227 1.00 96.69 185 PRO A CA 1
ATOM 1347 C C . PRO A 1 185 ? 14.322 -7.322 -29.365 1.00 96.69 185 PRO A C 1
ATOM 1349 O O . PRO A 1 185 ? 13.894 -6.787 -30.387 1.00 96.69 185 PRO A O 1
ATOM 1352 N N . VAL A 1 186 ? 14.757 -6.621 -28.317 1.00 96.88 186 VAL A N 1
ATOM 1353 C CA . VAL A 1 186 ? 14.972 -5.165 -28.262 1.00 96.88 186 VAL A CA 1
ATOM 1354 C C . VAL A 1 186 ? 16.227 -4.870 -27.436 1.00 96.88 186 VAL A C 1
ATOM 1356 O O . VAL A 1 186 ? 16.573 -5.652 -26.552 1.00 96.88 186 VAL A O 1
ATOM 1359 N N . ILE A 1 187 ? 16.904 -3.747 -27.687 1.00 97.44 187 ILE A N 1
ATOM 1360 C CA . ILE A 1 187 ? 18.169 -3.397 -27.012 1.00 97.44 187 ILE A CA 1
ATOM 1361 C C . ILE A 1 187 ? 17.939 -2.304 -25.958 1.00 97.44 187 ILE A C 1
ATOM 1363 O O . ILE A 1 187 ? 17.239 -1.326 -26.219 1.00 97.44 187 ILE A O 1
ATOM 1367 N N . GLY A 1 188 ? 18.551 -2.450 -24.780 1.00 96.81 188 GLY A N 1
ATOM 1368 C CA . GLY A 1 188 ? 18.690 -1.397 -23.769 1.00 96.81 188 GLY A CA 1
ATOM 1369 C C . GLY A 1 188 ? 20.157 -1.018 -23.570 1.00 96.81 188 GLY A C 1
ATOM 1370 O O . GLY A 1 188 ? 20.900 -1.784 -22.959 1.00 96.81 188 GLY A O 1
ATOM 1371 N N . THR A 1 189 ? 20.546 0.153 -24.076 1.00 97.31 189 THR A N 1
ATOM 1372 C CA . THR A 1 189 ? 21.930 0.648 -24.194 1.00 97.31 189 THR A CA 1
ATOM 1373 C C . THR A 1 189 ? 22.108 1.992 -23.482 1.00 97.31 189 THR A C 1
ATOM 1375 O O . THR A 1 189 ? 21.149 2.733 -23.241 1.00 97.31 189 THR A O 1
ATOM 1378 N N . ASN A 1 190 ? 23.351 2.345 -23.168 1.00 96.44 190 ASN A N 1
ATOM 1379 C CA . ASN A 1 190 ? 23.714 3.689 -22.749 1.00 96.44 190 ASN A CA 1
ATOM 1380 C C . ASN A 1 190 ? 23.754 4.708 -23.905 1.00 96.44 190 ASN A C 1
ATOM 1382 O O . ASN A 1 190 ? 23.735 5.902 -23.642 1.00 96.44 190 ASN A O 1
ATOM 1386 N N . GLY A 1 191 ? 23.753 4.259 -25.166 1.00 96.94 191 GLY A N 1
ATOM 1387 C CA . GLY A 1 191 ? 23.674 5.118 -26.354 1.00 96.94 191 GLY A CA 1
ATOM 1388 C C . GLY A 1 191 ? 25.014 5.650 -26.876 1.00 96.94 191 GLY A C 1
ATOM 1389 O O . GLY A 1 191 ? 25.109 5.958 -28.062 1.00 96.94 191 GLY A O 1
ATOM 1390 N N . THR A 1 192 ? 26.069 5.685 -26.056 1.00 97.62 192 THR A N 1
ATOM 1391 C CA . THR A 1 192 ? 27.365 6.294 -26.429 1.00 97.62 192 THR A CA 1
ATOM 1392 C C . THR A 1 192 ? 28.093 5.582 -27.573 1.00 97.62 192 THR A C 1
ATOM 1394 O O . THR A 1 192 ? 28.866 6.194 -28.303 1.00 97.62 192 THR A O 1
ATOM 1397 N N . MET A 1 193 ? 27.825 4.287 -27.774 1.00 97.06 193 MET A N 1
ATOM 1398 C CA . MET A 1 193 ? 28.426 3.479 -28.845 1.00 97.06 193 MET A CA 1
ATOM 1399 C C . MET A 1 193 ? 27.647 3.530 -30.175 1.00 97.06 193 MET A C 1
ATOM 1401 O O . MET A 1 193 ? 28.043 2.878 -31.142 1.00 97.06 193 MET A O 1
ATOM 1405 N N . ILE A 1 194 ? 26.543 4.283 -30.260 1.00 97.94 194 ILE A N 1
ATOM 1406 C CA . ILE A 1 194 ? 25.659 4.306 -31.436 1.00 97.94 194 ILE A CA 1
ATOM 1407 C C . ILE A 1 194 ? 26.218 5.235 -32.530 1.00 97.94 194 ILE A C 1
ATOM 1409 O O . ILE A 1 194 ? 25.749 6.352 -32.763 1.00 97.94 194 ILE A O 1
ATOM 1413 N N . THR A 1 195 ? 27.229 4.750 -33.247 1.00 98.06 195 THR A N 1
ATOM 1414 C CA . THR A 1 195 ? 27.657 5.341 -34.523 1.00 98.06 195 THR A CA 1
ATOM 1415 C C . THR A 1 195 ? 26.608 5.100 -35.616 1.00 98.06 195 THR A C 1
ATOM 1417 O O . THR A 1 195 ? 25.702 4.280 -35.461 1.00 98.06 195 THR A O 1
ATOM 1420 N N . ASP A 1 196 ? 26.746 5.775 -36.759 1.00 97.62 196 ASP A N 1
ATOM 1421 C CA . ASP A 1 196 ? 25.900 5.546 -37.940 1.00 97.62 196 ASP A CA 1
ATOM 1422 C C . ASP A 1 196 ? 25.960 4.075 -38.418 1.00 97.62 196 ASP A C 1
ATOM 1424 O O . ASP A 1 196 ? 24.942 3.476 -38.755 1.00 97.62 196 ASP A O 1
ATOM 1428 N N . GLU A 1 197 ? 27.134 3.435 -38.321 1.00 98.00 197 GLU A N 1
ATOM 1429 C CA . GLU A 1 197 ? 27.313 2.014 -38.647 1.00 98.00 197 GLU A CA 1
ATOM 1430 C C . GLU A 1 197 ? 26.594 1.080 -37.657 1.00 98.00 197 GLU A C 1
ATOM 1432 O O . GLU A 1 197 ? 26.014 0.075 -38.069 1.00 98.00 197 GLU A O 1
ATOM 1437 N N . ILE A 1 198 ? 26.607 1.404 -36.359 1.00 98.12 198 ILE A N 1
ATOM 1438 C CA . ILE A 1 198 ? 25.882 0.630 -35.343 1.00 98.12 198 ILE A CA 1
ATOM 1439 C C . ILE A 1 198 ? 24.369 0.838 -35.491 1.00 98.12 198 ILE A C 1
ATOM 1441 O O . ILE A 1 198 ? 23.625 -0.138 -35.447 1.00 98.12 198 ILE A O 1
ATOM 1445 N N . ALA A 1 199 ? 23.905 2.061 -35.765 1.00 98.00 199 ALA A N 1
ATOM 1446 C CA . ALA A 1 199 ? 22.500 2.325 -36.080 1.00 98.00 199 ALA A CA 1
ATOM 1447 C C . ALA A 1 199 ? 22.037 1.539 -37.325 1.00 98.00 199 ALA A C 1
ATOM 1449 O O . ALA A 1 199 ? 20.975 0.916 -37.298 1.00 98.00 199 ALA A O 1
ATOM 1450 N N . ARG A 1 200 ? 22.870 1.466 -38.373 1.00 97.56 200 ARG A N 1
ATOM 1451 C CA . ARG A 1 200 ? 22.627 0.612 -39.546 1.00 97.56 200 ARG A CA 1
ATOM 1452 C C . ARG A 1 200 ? 22.519 -0.874 -39.175 1.00 97.56 200 ARG A C 1
ATOM 1454 O O . ARG A 1 200 ? 21.600 -1.534 -39.647 1.00 97.56 200 ARG A O 1
ATOM 1461 N N . LYS A 1 201 ? 23.395 -1.401 -38.309 1.00 97.81 201 LYS A N 1
ATOM 1462 C CA . LYS A 1 201 ? 23.321 -2.799 -37.833 1.00 97.81 201 LYS A CA 1
ATOM 1463 C C . LYS A 1 201 ? 22.044 -3.078 -37.036 1.00 97.81 201 LYS A C 1
ATOM 1465 O O . LYS A 1 201 ? 21.379 -4.071 -37.299 1.00 97.81 201 LYS A O 1
ATOM 1470 N N . ILE A 1 202 ? 21.648 -2.184 -36.128 1.00 97.56 202 ILE A N 1
ATOM 1471 C CA . ILE A 1 202 ? 20.387 -2.293 -35.364 1.00 97.56 202 ILE A CA 1
ATOM 1472 C C . ILE A 1 202 ? 19.177 -2.388 -36.314 1.00 97.56 202 ILE A C 1
ATOM 1474 O O . ILE A 1 202 ? 18.281 -3.204 -36.099 1.00 97.56 202 ILE A O 1
ATOM 1478 N N . TYR A 1 203 ? 19.186 -1.605 -37.396 1.00 95.88 203 TYR A N 1
ATOM 1479 C CA . TYR A 1 203 ? 18.177 -1.640 -38.457 1.00 95.88 203 TYR A CA 1
ATOM 1480 C C . TYR A 1 203 ? 18.216 -2.931 -39.300 1.00 95.88 203 TYR A C 1
ATOM 1482 O O . TYR A 1 203 ? 17.166 -3.497 -39.604 1.00 95.88 203 TYR A O 1
ATOM 1490 N N . GLU A 1 204 ? 19.407 -3.409 -39.674 1.00 96.44 204 GLU A N 1
ATOM 1491 C CA . GLU A 1 204 ? 19.602 -4.632 -40.472 1.00 96.44 204 GLU A CA 1
ATOM 1492 C C . GLU A 1 204 ? 19.199 -5.900 -39.702 1.00 96.44 204 GLU A C 1
ATOM 1494 O O . GLU A 1 204 ? 18.508 -6.754 -40.256 1.00 96.44 204 GLU A O 1
ATOM 1499 N N . HIS A 1 205 ? 19.508 -5.964 -38.404 1.00 96.50 205 HIS A N 1
ATOM 1500 C CA . HIS A 1 205 ? 19.073 -7.019 -37.478 1.00 96.50 205 HIS A CA 1
ATOM 1501 C C . HIS A 1 205 ? 17.642 -6.802 -36.931 1.00 96.50 205 HIS A C 1
ATOM 1503 O O . HIS A 1 205 ? 17.264 -7.361 -35.907 1.00 96.50 205 HIS A O 1
ATOM 1509 N N . ASN A 1 206 ? 16.822 -6.000 -37.627 1.00 94.19 206 ASN A N 1
ATOM 1510 C CA . ASN A 1 206 ? 15.376 -5.820 -37.423 1.00 94.19 206 ASN A CA 1
ATOM 1511 C C . ASN A 1 206 ? 14.910 -5.392 -36.013 1.00 94.19 206 ASN A C 1
ATOM 1513 O O . ASN A 1 206 ? 13.723 -5.528 -35.702 1.00 94.19 206 ASN A O 1
ATOM 1517 N N . ILE A 1 207 ? 15.784 -4.800 -35.191 1.00 94.38 207 ILE A N 1
ATOM 1518 C CA . ILE A 1 207 ? 15.425 -4.271 -33.867 1.00 94.38 207 ILE A CA 1
ATOM 1519 C C . ILE A 1 207 ? 14.512 -3.038 -34.038 1.00 94.38 207 ILE A C 1
ATOM 1521 O O . ILE A 1 207 ? 14.965 -1.996 -34.516 1.00 94.38 207 ILE A O 1
ATOM 1525 N N . PRO A 1 208 ? 13.226 -3.094 -33.636 1.00 83.88 208 PRO A N 1
ATOM 1526 C CA . PRO A 1 208 ? 12.258 -2.036 -33.949 1.00 83.88 208 PRO A CA 1
ATOM 1527 C C . PRO A 1 208 ? 12.258 -0.891 -32.929 1.00 83.88 208 PRO A C 1
ATOM 1529 O O . PRO A 1 208 ? 11.685 0.171 -33.179 1.00 83.88 208 PRO A O 1
ATOM 1532 N N . ARG A 1 209 ? 12.837 -1.122 -31.744 1.00 91.06 209 ARG A N 1
ATOM 1533 C CA . ARG A 1 209 ? 12.903 -0.154 -30.651 1.00 91.06 209 ARG A CA 1
ATOM 1534 C C . ARG A 1 209 ? 14.175 -0.346 -29.836 1.00 91.06 209 ARG A C 1
ATOM 1536 O O . ARG A 1 209 ? 14.517 -1.474 -29.485 1.00 91.06 209 ARG A O 1
ATOM 1543 N N . VAL A 1 210 ? 14.819 0.764 -29.495 1.00 97.19 210 VAL A N 1
ATOM 1544 C CA . VAL A 1 210 ? 15.992 0.806 -28.614 1.00 97.19 210 VAL A CA 1
ATOM 1545 C C . VAL A 1 210 ? 15.691 1.714 -27.429 1.00 97.19 210 VAL A C 1
ATOM 1547 O O . VAL A 1 210 ? 15.179 2.820 -27.601 1.00 97.19 210 VAL A O 1
ATOM 1550 N N . ALA A 1 211 ? 15.995 1.239 -26.224 1.00 97.31 211 ALA A N 1
ATOM 1551 C CA . ALA A 1 211 ? 15.952 2.042 -25.013 1.00 97.31 211 ALA A CA 1
ATOM 1552 C C . ALA A 1 211 ? 17.330 2.672 -24.762 1.00 97.31 211 ALA A C 1
ATOM 1554 O O . ALA A 1 211 ? 18.330 1.960 -24.667 1.00 97.31 211 ALA A O 1
ATOM 1555 N N . VAL A 1 212 ? 17.361 3.999 -24.663 1.00 97.88 212 VAL A N 1
ATOM 1556 C CA . VAL A 1 212 ? 18.551 4.839 -24.485 1.00 97.88 212 VAL A CA 1
ATOM 1557 C C . VAL A 1 212 ? 18.483 5.531 -23.126 1.00 97.88 212 VAL A C 1
ATOM 1559 O O . VAL A 1 212 ? 17.402 5.822 -22.621 1.00 97.88 212 V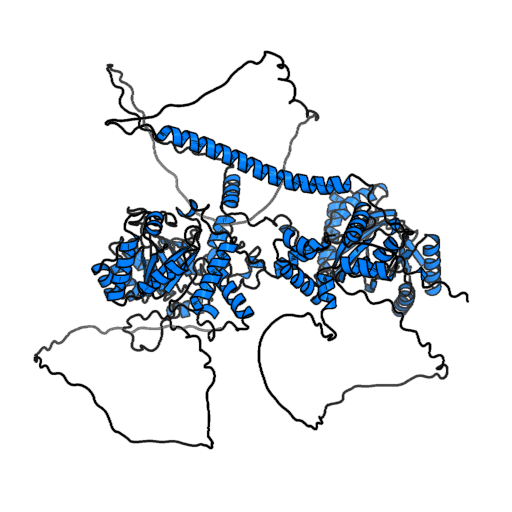AL A O 1
ATOM 1562 N N . SER A 1 213 ? 19.635 5.773 -22.514 1.00 96.81 213 SER A N 1
ATOM 1563 C CA . SER A 1 213 ? 19.763 6.291 -21.152 1.00 96.81 213 SER A CA 1
ATOM 1564 C C . SER A 1 213 ? 20.100 7.787 -21.112 1.00 96.81 213 SER A C 1
ATOM 1566 O O . SER A 1 213 ? 21.229 8.168 -21.412 1.00 96.81 213 SER A O 1
ATOM 1568 N N . LEU A 1 214 ? 19.159 8.627 -20.679 1.00 97.75 214 LEU A N 1
ATOM 1569 C CA . LEU A 1 214 ? 19.343 10.079 -20.563 1.00 97.75 214 LEU A CA 1
ATOM 1570 C C . LEU A 1 214 ? 18.661 10.576 -19.282 1.00 97.75 214 LEU A C 1
ATOM 1572 O O . LEU A 1 214 ? 17.442 10.459 -19.146 1.00 97.75 214 LEU A O 1
ATOM 1576 N N . ASP A 1 215 ? 19.439 11.091 -18.327 1.00 97.69 215 ASP A N 1
ATOM 1577 C CA . ASP A 1 215 ? 18.948 11.447 -16.988 1.00 97.69 215 ASP A CA 1
ATOM 1578 C C . ASP A 1 215 ? 18.955 12.954 -16.695 1.00 97.69 215 ASP A C 1
ATOM 1580 O O . ASP A 1 215 ? 18.335 13.375 -15.723 1.00 97.69 215 ASP A O 1
ATOM 1584 N N . PHE A 1 216 ? 19.631 13.773 -17.504 1.00 98.00 216 PHE A N 1
ATOM 1585 C CA . PHE A 1 216 ? 19.708 15.228 -17.323 1.00 98.00 216 PHE A CA 1
ATOM 1586 C C . PHE A 1 216 ? 19.534 15.958 -18.660 1.00 98.00 216 PHE A C 1
ATOM 1588 O O . PHE A 1 216 ? 19.980 15.443 -19.687 1.00 98.00 216 PHE A O 1
ATOM 1595 N N . PRO A 1 217 ? 18.947 17.172 -18.674 1.00 97.56 217 PRO A N 1
ATOM 1596 C CA . PRO A 1 217 ? 18.791 17.970 -19.891 1.00 97.56 217 PRO A CA 1
ATOM 1597 C C . PRO A 1 217 ? 20.090 18.672 -20.339 1.00 97.56 217 PRO A C 1
ATOM 1599 O O . PRO A 1 217 ? 20.064 19.486 -21.257 1.00 97.56 217 PRO A O 1
ATOM 1602 N N . ASN A 1 218 ? 21.224 18.407 -19.679 1.00 97.38 218 ASN A N 1
ATOM 1603 C CA . ASN A 1 218 ? 22.498 19.078 -19.921 1.00 97.38 218 ASN A CA 1
ATOM 1604 C C . ASN A 1 218 ? 23.707 18.147 -19.720 1.00 97.38 218 ASN A C 1
ATOM 1606 O O . ASN A 1 218 ? 23.657 17.191 -18.942 1.00 97.38 218 ASN A O 1
ATOM 1610 N N . GLU A 1 219 ? 24.801 18.501 -20.399 1.00 97.81 219 GLU A N 1
ATOM 1611 C CA . GLU A 1 219 ? 26.107 17.829 -20.395 1.00 97.81 219 GLU A CA 1
ATOM 1612 C C . GLU A 1 219 ? 26.647 17.596 -18.977 1.00 97.81 219 GLU A C 1
ATOM 1614 O O . GLU A 1 219 ? 26.876 16.456 -18.582 1.00 97.81 219 GLU A O 1
ATOM 1619 N N . ALA A 1 220 ? 26.759 18.658 -18.172 1.00 97.06 220 ALA A N 1
ATOM 1620 C CA . ALA A 1 220 ? 27.375 18.601 -16.846 1.00 97.06 220 ALA A CA 1
ATOM 1621 C C . ALA A 1 220 ? 26.687 17.612 -15.884 1.00 97.06 220 ALA A C 1
ATOM 1623 O O . ALA A 1 220 ? 27.367 16.923 -15.125 1.00 97.06 220 ALA A O 1
ATOM 1624 N N . GLY A 1 221 ? 25.352 17.523 -15.913 1.00 96.50 221 GLY A N 1
ATOM 1625 C CA . GLY A 1 221 ? 24.600 16.554 -15.114 1.00 96.50 221 GLY A CA 1
ATOM 1626 C C . GLY A 1 221 ? 24.716 15.124 -15.647 1.00 96.50 221 GLY A C 1
ATOM 1627 O O . GLY A 1 221 ? 25.006 14.198 -14.887 1.00 96.50 221 GLY A O 1
ATOM 1628 N N . GLN A 1 222 ? 24.523 14.937 -16.957 1.00 97.75 222 GLN A N 1
ATOM 1629 C CA . GLN A 1 222 ? 24.544 13.616 -17.594 1.00 97.75 222 GLN A CA 1
ATOM 1630 C C . GLN A 1 222 ? 25.928 12.965 -17.479 1.00 97.75 222 GLN A C 1
ATOM 1632 O O . GLN A 1 222 ? 26.022 11.811 -17.059 1.00 97.75 222 GLN A O 1
ATOM 1637 N N . ASP A 1 223 ? 26.994 13.690 -17.811 1.00 97.94 223 ASP A N 1
ATOM 1638 C CA . ASP A 1 223 ? 28.356 13.153 -17.886 1.00 97.94 223 ASP A CA 1
ATOM 1639 C C . ASP A 1 223 ? 28.895 12.782 -16.503 1.00 97.94 223 ASP A C 1
ATOM 1641 O O . ASP A 1 223 ? 29.453 11.695 -16.323 1.00 97.94 223 ASP A O 1
ATOM 1645 N N . ALA A 1 224 ? 28.636 13.621 -15.493 1.00 96.31 224 ALA A N 1
ATOM 1646 C CA . ALA A 1 224 ? 28.977 13.331 -14.103 1.00 96.31 224 ALA A CA 1
ATOM 1647 C C . ALA A 1 224 ? 28.210 12.107 -13.568 1.00 96.31 224 ALA A C 1
ATOM 1649 O O . ALA A 1 224 ? 28.799 11.219 -12.950 1.00 96.31 224 ALA A O 1
ATOM 1650 N N . PHE A 1 225 ? 26.905 12.007 -13.843 1.00 95.44 225 PHE A N 1
ATOM 1651 C CA . PHE A 1 225 ? 26.068 10.902 -13.361 1.00 95.44 225 PHE A CA 1
ATOM 1652 C C . PHE A 1 225 ? 26.328 9.575 -14.098 1.00 95.44 225 PHE A C 1
ATOM 1654 O O . PHE A 1 225 ? 26.173 8.491 -13.519 1.00 95.44 225 PHE A O 1
ATOM 1661 N N . ARG A 1 226 ? 26.763 9.642 -15.363 1.00 95.69 226 ARG A N 1
ATOM 1662 C CA . ARG A 1 226 ? 27.176 8.494 -16.189 1.00 95.69 226 ARG A CA 1
ATOM 1663 C C . ARG A 1 226 ? 28.660 8.139 -16.049 1.00 95.69 226 ARG A C 1
ATOM 1665 O O . ARG A 1 226 ? 29.041 7.012 -16.373 1.00 95.69 226 ARG A O 1
ATOM 1672 N N . GLY A 1 227 ? 29.467 9.030 -15.478 1.00 94.56 227 GLY A N 1
ATOM 1673 C CA . GLY A 1 227 ? 30.883 8.815 -15.187 1.00 94.56 227 GLY A CA 1
ATOM 1674 C C . GLY A 1 227 ? 31.768 8.815 -16.434 1.00 94.56 227 GLY A C 1
ATOM 1675 O O . GLY A 1 227 ? 32.677 7.987 -16.516 1.00 94.56 227 GLY A O 1
ATOM 1676 N N . LYS A 1 228 ? 31.470 9.677 -17.416 1.00 95.06 228 LYS A N 1
ATOM 1677 C CA . LYS A 1 228 ? 32.283 9.879 -18.625 1.00 95.06 228 LYS A CA 1
ATOM 1678 C C . LYS A 1 228 ? 31.967 11.224 -19.293 1.00 95.06 228 LYS A C 1
ATOM 1680 O O . LYS A 1 228 ? 30.824 11.455 -19.677 1.00 95.06 228 LYS A O 1
ATOM 1685 N N . ASP A 1 229 ? 33.001 12.025 -19.527 1.00 97.12 229 ASP A N 1
ATOM 1686 C CA . ASP A 1 229 ? 32.945 13.255 -20.324 1.00 97.12 229 ASP A CA 1
ATOM 1687 C C . ASP A 1 229 ? 32.536 12.970 -21.789 1.00 97.12 229 ASP A C 1
ATOM 1689 O O . ASP A 1 229 ? 32.998 12.004 -22.410 1.00 97.12 229 ASP A O 1
ATOM 1693 N N . GLY A 1 230 ? 31.678 13.821 -22.351 1.00 97.31 230 GLY A N 1
ATOM 1694 C CA . GLY A 1 230 ? 31.113 13.711 -23.697 1.00 97.31 230 GLY A CA 1
ATOM 1695 C C . GLY A 1 230 ? 29.940 12.731 -23.834 1.00 97.31 230 GLY A C 1
ATOM 1696 O O . GLY A 1 230 ? 29.392 12.600 -24.932 1.00 97.31 230 GLY A O 1
ATOM 1697 N N . ALA A 1 231 ? 29.526 12.045 -22.761 1.00 97.69 231 ALA A N 1
ATOM 1698 C CA . ALA A 1 231 ? 28.471 11.033 -22.827 1.00 97.69 231 ALA A CA 1
ATOM 1699 C C . ALA A 1 231 ? 27.117 11.615 -23.269 1.00 97.69 231 ALA A C 1
ATOM 1701 O O . ALA A 1 231 ? 26.369 10.934 -23.970 1.00 97.69 231 ALA A O 1
ATOM 1702 N N . PHE A 1 232 ? 26.801 12.861 -22.915 1.00 98.38 232 PHE A N 1
ATOM 1703 C CA . PHE A 1 232 ? 25.599 13.584 -23.334 1.00 98.38 232 PHE A CA 1
ATOM 1704 C C . PHE A 1 232 ? 25.513 13.739 -24.855 1.00 98.38 232 PHE A C 1
ATOM 1706 O O . PHE A 1 232 ? 24.565 13.242 -25.467 1.00 98.38 232 PHE A O 1
ATOM 1713 N N . GLU A 1 233 ? 26.518 14.349 -25.490 1.00 98.06 233 GLU A N 1
ATOM 1714 C CA . GLU A 1 233 ? 26.505 14.549 -26.945 1.00 98.06 233 GLU A CA 1
ATOM 1715 C C . GLU A 1 233 ? 26.634 13.239 -27.724 1.00 98.06 233 GLU A C 1
ATOM 1717 O O . GLU A 1 233 ? 25.970 13.081 -28.748 1.00 98.06 233 GLU A O 1
ATOM 1722 N N . GLU A 1 234 ? 27.398 12.259 -27.234 1.00 98.44 234 GLU A N 1
ATOM 1723 C CA . GLU A 1 234 ? 27.413 10.915 -27.825 1.00 98.44 234 GLU A CA 1
ATOM 1724 C C . GLU A 1 234 ? 26.033 10.241 -27.750 1.00 98.44 234 GLU A C 1
ATOM 1726 O O . GLU A 1 234 ? 25.580 9.655 -28.734 1.00 98.44 234 GLU A O 1
ATOM 1731 N N . THR A 1 235 ? 25.332 10.361 -26.617 1.00 98.25 235 THR A N 1
ATOM 1732 C CA . THR A 1 235 ? 23.982 9.804 -26.432 1.00 98.25 235 THR A CA 1
ATOM 1733 C C . THR A 1 235 ? 22.987 10.466 -27.381 1.00 98.25 235 THR A C 1
ATOM 1735 O O . THR A 1 235 ? 22.272 9.771 -28.106 1.00 98.25 235 THR A O 1
ATOM 1738 N N . LEU A 1 236 ? 22.960 11.802 -27.441 1.00 98.31 236 LEU A N 1
ATOM 1739 C CA . LEU A 1 236 ? 22.065 12.536 -28.338 1.00 98.31 236 LEU A CA 1
ATOM 1740 C C . LEU A 1 236 ? 22.417 12.295 -29.817 1.00 98.31 236 LEU A C 1
ATOM 1742 O O . LEU A 1 236 ? 21.521 12.113 -30.642 1.00 98.31 236 LEU A O 1
ATOM 1746 N N . ALA A 1 237 ? 23.703 12.213 -30.173 1.00 98.06 237 ALA A N 1
ATOM 1747 C CA . ALA A 1 237 ? 24.137 11.799 -31.506 1.00 98.06 237 ALA A CA 1
ATOM 1748 C C . ALA A 1 237 ? 23.672 10.372 -31.840 1.00 98.06 237 ALA A C 1
ATOM 1750 O O . ALA A 1 237 ? 23.211 10.137 -32.955 1.00 98.06 237 ALA A O 1
ATOM 1751 N N . GLY A 1 238 ? 23.711 9.450 -30.876 1.00 98.06 238 GLY A N 1
ATOM 1752 C CA . GLY A 1 238 ? 23.193 8.092 -31.006 1.00 98.06 238 GLY A CA 1
ATOM 1753 C C . GLY A 1 238 ? 21.691 8.032 -31.290 1.00 98.06 238 GLY A C 1
ATOM 1754 O O . GLY A 1 238 ? 21.263 7.343 -32.219 1.00 98.06 238 GLY A O 1
ATOM 1755 N N . ILE A 1 239 ? 20.893 8.813 -30.555 1.00 98.06 239 ILE A N 1
ATOM 1756 C CA . ILE A 1 239 ? 19.448 8.982 -30.800 1.00 98.06 239 ILE A CA 1
ATOM 1757 C C . ILE A 1 239 ? 19.212 9.502 -32.226 1.00 98.06 239 ILE A C 1
ATOM 1759 O O . ILE A 1 239 ? 18.483 8.887 -33.009 1.00 98.06 239 ILE A O 1
ATOM 1763 N N . ARG A 1 240 ? 19.904 10.586 -32.605 1.00 97.38 240 ARG A N 1
ATOM 1764 C CA . ARG A 1 240 ? 19.822 11.184 -33.947 1.00 97.38 240 ARG A CA 1
ATOM 1765 C C . ARG A 1 240 ? 20.261 10.207 -35.049 1.00 97.38 240 ARG A C 1
ATOM 1767 O O . ARG A 1 240 ? 19.670 10.213 -36.126 1.00 97.38 240 ARG A O 1
ATOM 1774 N N . ASN A 1 241 ? 21.243 9.338 -34.791 1.00 98.12 241 ASN A N 1
ATOM 1775 C CA . ASN A 1 241 ? 21.687 8.295 -35.722 1.00 98.12 241 ASN A CA 1
ATOM 1776 C C . ASN A 1 241 ? 20.616 7.215 -35.936 1.00 98.12 241 ASN A C 1
ATOM 1778 O O . ASN A 1 241 ? 20.332 6.872 -37.080 1.00 98.12 241 ASN A O 1
ATOM 1782 N N . MET A 1 242 ? 19.978 6.715 -34.874 1.00 97.44 242 MET A N 1
ATOM 1783 C CA . MET A 1 242 ? 18.896 5.721 -34.983 1.00 97.44 242 MET A CA 1
ATOM 1784 C C . MET A 1 242 ? 17.667 6.260 -35.723 1.00 97.44 242 MET A C 1
ATOM 1786 O O . MET A 1 242 ? 17.089 5.559 -36.560 1.00 97.44 242 MET A O 1
ATOM 1790 N N . ASN A 1 243 ? 17.331 7.531 -35.502 1.00 94.75 243 ASN A N 1
ATOM 1791 C CA . ASN A 1 243 ? 16.190 8.177 -36.147 1.00 94.75 243 ASN A CA 1
ATOM 1792 C C . ASN A 1 243 ? 16.351 8.318 -37.677 1.00 94.75 243 ASN A C 1
ATOM 1794 O O . ASN A 1 243 ? 15.352 8.225 -38.389 1.00 94.75 243 ASN A O 1
ATOM 1798 N N . LYS A 1 244 ? 17.582 8.410 -38.218 1.00 95.56 244 LYS A N 1
ATOM 1799 C CA . LYS A 1 244 ? 17.844 8.347 -39.680 1.00 95.56 244 LYS A CA 1
ATOM 1800 C C . LYS A 1 244 ? 17.311 7.066 -40.328 1.00 95.56 244 LYS A C 1
ATOM 1802 O O . LYS A 1 244 ? 16.861 7.092 -41.470 1.00 95.56 244 LYS A O 1
ATOM 1807 N N . TYR A 1 245 ? 17.388 5.952 -39.601 1.00 95.62 245 TYR A N 1
ATOM 1808 C CA . TYR A 1 245 ? 16.984 4.622 -40.057 1.00 95.62 245 TYR A CA 1
ATOM 1809 C C . TYR A 1 245 ? 15.531 4.277 -39.678 1.00 95.62 245 TYR A C 1
ATOM 1811 O O . TYR A 1 245 ? 15.049 3.194 -40.009 1.00 95.62 245 TYR A O 1
ATOM 1819 N N . GLY A 1 246 ? 14.815 5.184 -39.003 1.00 90.88 246 GLY A N 1
ATOM 1820 C CA . GLY A 1 246 ? 13.442 4.960 -38.541 1.00 90.88 246 GLY A CA 1
ATOM 1821 C C . GLY A 1 246 ? 13.321 3.977 -37.369 1.00 90.88 246 GLY A C 1
ATOM 1822 O O . GLY A 1 246 ? 12.247 3.415 -37.161 1.00 90.88 246 GLY A O 1
ATOM 1823 N N . ILE A 1 247 ? 14.403 3.746 -36.617 1.00 94.00 247 ILE A N 1
ATOM 1824 C CA . ILE A 1 247 ? 14.381 2.936 -35.391 1.00 94.00 247 ILE A CA 1
ATOM 1825 C C . ILE A 1 247 ? 13.711 3.757 -34.283 1.00 94.00 247 ILE A C 1
ATOM 1827 O O . ILE A 1 247 ? 14.132 4.878 -34.010 1.00 94.00 247 ILE A O 1
ATOM 1831 N N . GLY A 1 248 ? 12.696 3.209 -33.611 1.00 92.69 248 GLY A N 1
ATOM 1832 C CA . GLY A 1 248 ? 12.015 3.928 -32.532 1.00 92.69 248 GLY A CA 1
ATOM 1833 C C . GLY A 1 248 ? 12.890 4.060 -31.282 1.00 92.69 248 GLY A C 1
ATOM 1834 O O . GLY A 1 248 ? 13.256 3.054 -30.675 1.00 92.69 248 GLY A O 1
ATOM 1835 N N . VAL A 1 249 ? 13.182 5.285 -30.846 1.00 97.12 249 VAL A N 1
ATOM 1836 C CA . VAL A 1 249 ? 13.933 5.532 -29.605 1.00 97.12 249 VAL A CA 1
ATOM 1837 C C . VAL A 1 249 ? 12.995 5.697 -28.408 1.00 97.12 249 VAL A C 1
ATOM 1839 O O . VAL A 1 249 ? 12.045 6.477 -28.438 1.00 97.12 249 VAL A O 1
ATOM 1842 N N . GLN A 1 250 ? 13.288 4.984 -27.324 1.00 97.50 250 GLN A N 1
ATOM 1843 C CA . GLN A 1 250 ? 12.697 5.179 -26.001 1.00 97.50 250 GLN A CA 1
ATOM 1844 C C . GLN A 1 250 ? 13.760 5.776 -25.076 1.00 97.50 250 GLN A C 1
ATOM 1846 O O . GLN A 1 250 ? 14.832 5.193 -24.942 1.00 97.50 250 GLN A O 1
ATOM 1851 N N . VAL A 1 251 ? 13.467 6.888 -24.404 1.00 97.94 251 VAL A N 1
ATOM 1852 C CA . VAL A 1 251 ? 14.344 7.436 -23.361 1.00 97.94 251 VAL A CA 1
ATOM 1853 C C . VAL A 1 251 ? 13.978 6.838 -22.005 1.00 97.94 251 VAL A C 1
ATOM 1855 O O . VAL A 1 251 ? 12.813 6.834 -21.605 1.00 97.94 251 VAL A O 1
ATOM 1858 N N . ASN A 1 252 ? 14.990 6.328 -21.307 1.00 97.12 252 ASN A N 1
ATOM 1859 C CA . ASN A 1 252 ? 14.945 5.898 -19.918 1.00 97.12 252 ASN A CA 1
ATOM 1860 C C . ASN A 1 252 ? 15.694 6.928 -19.058 1.00 97.12 252 ASN A C 1
ATOM 1862 O O . ASN A 1 252 ? 16.862 7.215 -19.326 1.00 97.12 252 ASN A O 1
ATOM 1866 N N . THR A 1 253 ? 15.045 7.412 -18.000 1.00 96.62 253 THR A N 1
ATOM 1867 C CA . THR A 1 253 ? 15.564 8.454 -17.097 1.00 96.62 253 THR A CA 1
ATOM 1868 C C . THR A 1 253 ? 15.533 7.964 -15.656 1.00 96.62 253 THR A C 1
ATOM 1870 O O . THR A 1 253 ? 14.457 7.655 -15.154 1.00 96.62 253 THR A O 1
ATOM 1873 N N . THR A 1 254 ? 16.668 7.924 -14.961 1.00 95.44 254 THR A N 1
ATOM 1874 C CA . THR A 1 254 ? 16.724 7.600 -13.525 1.00 95.44 254 THR A CA 1
ATOM 1875 C C . THR A 1 254 ? 16.430 8.853 -12.705 1.00 95.44 254 THR A C 1
ATOM 1877 O O . THR A 1 254 ? 17.241 9.776 -12.681 1.00 95.44 254 THR A O 1
ATOM 1880 N N . VAL A 1 255 ? 15.280 8.905 -12.031 1.00 95.12 255 VAL A N 1
ATOM 1881 C CA . VAL A 1 255 ? 14.833 10.094 -11.286 1.00 95.12 255 VAL A CA 1
ATOM 1882 C C . VAL A 1 255 ? 15.330 10.066 -9.835 1.00 95.12 255 VAL A C 1
ATOM 1884 O O . VAL A 1 255 ? 15.205 9.060 -9.134 1.00 95.12 255 VAL A O 1
ATOM 1887 N N . THR A 1 256 ? 15.886 11.196 -9.399 1.00 94.12 256 THR A N 1
ATOM 1888 C CA . THR A 1 256 ? 16.541 11.462 -8.107 1.00 94.12 256 THR A CA 1
ATOM 1889 C C . THR A 1 256 ? 16.307 12.926 -7.698 1.00 94.12 256 THR A C 1
ATOM 1891 O O . THR A 1 256 ? 15.820 13.729 -8.498 1.00 94.12 256 THR A O 1
ATOM 1894 N N . LYS A 1 257 ? 16.731 13.331 -6.495 1.00 93.81 257 LYS A N 1
ATOM 1895 C CA . LYS A 1 257 ? 16.732 14.748 -6.079 1.00 93.81 257 LYS A CA 1
ATOM 1896 C C . LYS A 1 257 ? 17.590 15.668 -6.956 1.00 93.81 257 LYS A C 1
ATOM 1898 O O . LYS A 1 257 ? 17.402 16.877 -6.927 1.00 93.81 257 LYS A O 1
ATOM 1903 N N . MET A 1 258 ? 18.509 15.121 -7.753 1.00 93.69 258 MET A N 1
ATOM 1904 C CA . MET A 1 258 ? 19.371 15.915 -8.636 1.00 93.69 258 MET A CA 1
ATOM 1905 C C . MET A 1 258 ? 18.659 16.376 -9.920 1.00 93.69 258 MET A C 1
ATOM 1907 O O . MET A 1 258 ? 19.110 17.335 -10.537 1.00 93.69 258 MET A O 1
ATOM 1911 N N . ASN A 1 259 ? 17.576 15.703 -10.336 1.00 95.56 259 ASN A N 1
ATOM 1912 C CA . ASN A 1 259 ? 16.921 15.925 -11.635 1.00 95.56 259 ASN A CA 1
ATOM 1913 C C . ASN A 1 259 ? 15.378 15.937 -11.615 1.00 95.56 259 ASN A C 1
ATOM 1915 O O . ASN A 1 259 ? 14.782 16.324 -12.616 1.00 95.56 259 ASN A O 1
ATOM 1919 N N . HIS A 1 260 ? 14.699 15.576 -10.516 1.00 95.19 260 HIS A N 1
ATOM 1920 C CA . HIS A 1 260 ? 13.223 15.535 -10.473 1.00 95.19 260 HIS A CA 1
ATOM 1921 C C . HIS A 1 260 ? 12.519 16.879 -10.751 1.00 95.19 260 HIS A C 1
ATOM 1923 O O . HIS A 1 260 ? 11.374 16.885 -11.195 1.00 95.19 260 HIS A O 1
ATOM 1929 N N . THR A 1 261 ? 13.198 18.008 -10.539 1.00 95.38 261 THR A N 1
ATOM 1930 C CA . THR A 1 261 ? 12.716 19.359 -10.878 1.00 95.38 261 THR A CA 1
ATOM 1931 C C . THR A 1 261 ? 12.934 19.740 -12.346 1.00 95.38 261 THR A C 1
ATOM 1933 O O . THR A 1 261 ? 12.348 20.711 -12.809 1.00 95.38 261 THR A O 1
ATOM 1936 N N . MET A 1 262 ? 13.742 18.975 -13.088 1.00 96.44 262 MET A N 1
ATOM 1937 C CA . MET A 1 262 ? 14.128 19.225 -14.487 1.00 96.44 262 MET A CA 1
ATOM 1938 C C . MET A 1 262 ? 13.375 18.318 -15.479 1.00 96.44 262 MET A C 1
ATOM 1940 O O . MET A 1 262 ? 13.752 18.204 -16.646 1.00 96.44 262 MET A O 1
ATOM 1944 N N . MET A 1 263 ? 12.332 17.619 -15.019 1.00 96.31 263 MET A N 1
ATOM 1945 C CA . MET A 1 263 ? 11.687 16.543 -15.781 1.00 96.31 263 MET A CA 1
ATOM 1946 C C . MET A 1 263 ? 10.971 17.027 -17.049 1.00 96.31 263 MET A C 1
ATOM 1948 O O . MET A 1 263 ? 10.973 16.298 -18.038 1.00 96.31 263 MET A O 1
ATOM 1952 N N . ASP A 1 264 ? 10.419 18.246 -17.064 1.00 96.75 264 ASP A N 1
ATOM 1953 C CA . ASP A 1 264 ? 9.853 18.846 -18.282 1.00 96.75 264 ASP A CA 1
ATOM 1954 C C . ASP A 1 264 ? 10.941 19.196 -19.313 1.00 96.75 264 ASP A C 1
ATOM 1956 O O . ASP A 1 264 ? 10.800 18.838 -20.480 1.00 96.75 264 ASP A O 1
ATOM 1960 N N . GLU A 1 265 ? 12.058 19.805 -18.894 1.00 98.00 265 GLU A N 1
ATOM 1961 C CA . GLU A 1 265 ? 13.192 20.126 -19.782 1.00 98.00 265 GLU A CA 1
ATOM 1962 C C . GLU A 1 265 ? 13.793 18.862 -20.415 1.00 98.00 265 GLU A C 1
ATOM 1964 O O . GLU A 1 265 ? 14.079 18.822 -21.610 1.00 98.00 265 GLU A O 1
ATOM 1969 N N . LEU A 1 266 ? 13.954 17.804 -19.618 1.00 97.44 266 LEU A N 1
ATOM 1970 C CA . LEU A 1 266 ? 14.484 16.517 -20.066 1.00 97.44 266 LEU A CA 1
ATOM 1971 C C . LEU A 1 266 ? 13.499 15.755 -20.966 1.00 97.44 266 LEU A C 1
ATOM 1973 O O . LEU A 1 266 ? 13.911 15.114 -21.935 1.00 97.44 266 LEU A O 1
ATOM 1977 N N . HIS A 1 267 ? 12.201 15.840 -20.674 1.00 97.56 267 HIS A N 1
ATOM 1978 C CA . HIS A 1 267 ? 11.157 15.325 -21.554 1.00 97.56 267 HIS A CA 1
ATOM 1979 C C . HIS A 1 267 ? 11.175 16.036 -22.914 1.00 97.56 267 HIS A C 1
ATOM 1981 O O . HIS A 1 267 ? 11.109 15.374 -23.950 1.00 97.56 267 HIS A O 1
ATOM 1987 N N . ASP A 1 268 ? 11.281 17.364 -22.928 1.00 97.69 268 ASP A N 1
ATOM 1988 C CA . ASP A 1 268 ? 11.226 18.141 -24.167 1.00 97.69 268 ASP A CA 1
ATOM 1989 C C . ASP A 1 268 ? 12.523 17.996 -24.981 1.00 97.69 268 ASP A C 1
ATOM 1991 O O . ASP A 1 268 ? 12.450 17.783 -26.189 1.00 97.69 268 ASP A O 1
ATOM 1995 N N . LEU A 1 269 ? 13.695 17.898 -24.336 1.00 98.12 269 LEU A N 1
ATOM 1996 C CA . LEU A 1 269 ? 14.945 17.495 -24.998 1.00 98.12 269 LEU A CA 1
ATOM 1997 C C . LEU A 1 269 ? 14.835 16.113 -25.672 1.00 98.12 269 LEU A C 1
ATOM 1999 O O . LEU A 1 269 ? 15.346 15.917 -26.781 1.00 98.12 269 LEU A O 1
ATOM 2003 N N . ALA A 1 270 ? 14.184 15.146 -25.015 1.00 97.56 270 ALA A N 1
ATOM 2004 C CA . ALA A 1 270 ? 13.953 13.817 -25.580 1.00 97.56 270 ALA A CA 1
ATOM 2005 C C . ALA A 1 270 ? 12.992 13.863 -26.782 1.00 97.56 270 ALA A C 1
ATOM 2007 O O . ALA A 1 270 ? 13.250 13.204 -27.794 1.00 97.56 270 ALA A O 1
ATOM 2008 N N . LEU A 1 271 ? 11.922 14.660 -26.695 1.00 96.81 271 LEU A N 1
ATOM 2009 C CA . LEU A 1 271 ? 10.953 14.859 -27.774 1.00 96.81 271 LEU A CA 1
ATOM 2010 C C . LEU A 1 271 ? 11.594 15.534 -28.997 1.00 96.81 271 LEU A C 1
ATOM 2012 O O . LEU A 1 271 ? 11.458 15.025 -30.109 1.00 96.81 271 LEU A O 1
ATOM 2016 N N . ASP A 1 272 ? 12.350 16.613 -28.791 1.00 97.44 272 ASP A N 1
ATOM 2017 C CA . ASP A 1 272 ? 13.006 17.386 -29.855 1.00 97.44 272 ASP A CA 1
ATOM 2018 C C . ASP A 1 272 ? 14.105 16.590 -30.578 1.00 97.44 272 ASP A C 1
ATOM 2020 O O . ASP A 1 272 ? 14.306 16.752 -31.783 1.00 97.44 272 ASP A O 1
ATOM 2024 N N . ASN A 1 273 ? 14.787 15.669 -29.884 1.00 96.62 273 ASN A N 1
ATOM 2025 C CA . ASN A 1 273 ? 15.712 14.725 -30.526 1.00 96.62 273 ASN A CA 1
ATOM 2026 C C . ASN A 1 273 ? 14.996 13.522 -31.182 1.00 96.62 273 ASN A C 1
ATOM 2028 O O . ASN A 1 273 ? 15.656 12.700 -31.822 1.00 96.62 273 ASN A O 1
ATOM 2032 N N . GLY A 1 274 ? 13.664 13.433 -31.088 1.00 94.56 274 GLY A N 1
ATOM 2033 C CA . GLY A 1 274 ? 12.828 12.463 -31.799 1.00 94.56 274 GLY A CA 1
ATOM 2034 C C . GLY A 1 274 ? 12.594 11.138 -31.067 1.00 94.56 274 GLY A C 1
ATOM 2035 O O . GLY A 1 274 ? 12.470 10.101 -31.720 1.00 94.56 274 GLY A O 1
ATOM 2036 N N . ALA A 1 275 ? 12.562 11.126 -29.733 1.00 96.19 275 ALA A N 1
ATOM 2037 C CA . ALA A 1 275 ? 12.105 9.955 -28.986 1.00 96.19 275 ALA A CA 1
ATOM 2038 C C . ALA A 1 275 ? 10.584 9.736 -29.152 1.00 96.19 275 ALA A C 1
ATOM 2040 O O . ALA A 1 275 ? 9.807 10.675 -29.309 1.00 96.19 275 ALA A O 1
ATOM 2041 N N . VAL A 1 276 ? 10.148 8.473 -29.099 1.00 95.31 276 VAL A N 1
ATOM 2042 C CA . VAL A 1 276 ? 8.729 8.063 -29.214 1.00 95.31 276 VAL A CA 1
ATOM 2043 C C . VAL A 1 276 ? 8.141 7.548 -27.894 1.00 95.31 276 VAL A C 1
ATOM 2045 O O . VAL A 1 276 ? 6.964 7.186 -27.818 1.00 95.31 276 VAL A O 1
ATOM 2048 N N . ALA A 1 277 ? 8.959 7.470 -26.845 1.00 95.38 277 ALA A N 1
ATOM 2049 C CA . ALA A 1 277 ? 8.566 7.015 -25.518 1.00 95.38 277 ALA A CA 1
ATOM 2050 C C . ALA A 1 277 ? 9.501 7.588 -24.446 1.00 95.38 277 ALA A C 1
ATOM 2052 O O . ALA A 1 277 ? 10.712 7.652 -24.658 1.00 95.38 277 ALA A O 1
ATOM 2053 N N . PHE A 1 278 ? 8.939 7.943 -23.290 1.00 96.12 278 PHE A N 1
ATOM 2054 C CA . PHE A 1 278 ? 9.664 8.523 -22.160 1.00 96.12 278 PHE A CA 1
ATOM 2055 C C . PHE A 1 278 ? 9.318 7.765 -20.874 1.00 96.12 278 PHE A C 1
ATOM 2057 O O . PHE A 1 278 ? 8.181 7.776 -20.396 1.00 96.12 278 PHE A O 1
ATOM 2064 N N . HIS A 1 279 ? 10.279 7.017 -20.345 1.00 95.44 279 HIS A N 1
ATOM 2065 C CA . HIS A 1 279 ? 10.081 6.093 -19.234 1.00 95.44 279 HIS A CA 1
ATOM 2066 C C . HIS A 1 279 ? 10.912 6.559 -18.024 1.00 95.44 279 HIS A C 1
ATOM 2068 O O . HIS A 1 279 ? 12.119 6.307 -17.987 1.00 95.44 279 HIS A O 1
ATOM 2074 N N . PRO A 1 280 ? 10.304 7.216 -17.017 1.00 94.44 280 PRO A N 1
ATOM 2075 C CA . PRO A 1 280 ? 10.996 7.525 -15.772 1.00 94.44 280 PRO A CA 1
ATOM 2076 C C . PRO A 1 280 ? 11.154 6.254 -14.922 1.00 94.44 280 PRO A C 1
ATOM 2078 O O . PRO A 1 280 ? 10.183 5.563 -14.611 1.00 94.44 280 PRO A O 1
ATOM 2081 N N . PHE A 1 281 ? 12.391 5.946 -14.549 1.00 92.81 281 PHE A N 1
ATOM 2082 C CA . PHE A 1 281 ? 12.785 4.892 -13.620 1.00 92.81 281 PHE A CA 1
ATOM 2083 C C . PHE A 1 281 ? 13.015 5.524 -12.252 1.00 92.81 281 PHE A C 1
ATOM 2085 O O . PHE A 1 281 ? 13.805 6.455 -12.110 1.00 92.81 281 PHE A O 1
ATOM 2092 N N . LEU A 1 282 ? 12.326 5.018 -11.236 1.00 89.31 282 LEU A N 1
ATOM 2093 C CA . LEU A 1 282 ? 12.480 5.503 -9.868 1.00 89.31 282 LEU A CA 1
ATOM 2094 C C . LEU A 1 282 ? 13.550 4.660 -9.169 1.00 89.31 282 LEU A C 1
ATOM 2096 O O . LEU A 1 282 ? 13.443 3.431 -9.179 1.00 89.31 282 LEU A O 1
ATOM 2100 N N . LEU A 1 283 ? 14.560 5.309 -8.578 1.00 84.38 283 LEU A N 1
ATOM 2101 C CA . LEU A 1 283 ? 15.752 4.641 -8.046 1.00 84.38 283 LEU A CA 1
ATOM 2102 C C . LEU A 1 283 ? 15.412 3.469 -7.096 1.00 84.38 283 LEU A C 1
ATOM 2104 O O . LEU A 1 283 ? 14.439 3.486 -6.329 1.00 84.38 283 LEU A O 1
ATOM 2108 N N . VAL A 1 284 ? 16.226 2.416 -7.193 1.00 82.06 284 VAL A N 1
ATOM 2109 C CA . VAL A 1 284 ? 16.237 1.265 -6.285 1.00 82.06 284 VAL A CA 1
ATOM 2110 C C . VAL A 1 284 ? 17.701 1.038 -5.879 1.00 82.06 284 VAL A C 1
ATOM 2112 O O . VAL A 1 284 ? 18.498 0.623 -6.730 1.00 82.06 284 VAL A O 1
ATOM 2115 N N . PRO A 1 285 ? 18.087 1.347 -4.629 1.00 77.25 285 PRO A N 1
ATOM 2116 C CA . PRO A 1 285 ? 19.486 1.498 -4.238 1.00 77.25 285 PRO A CA 1
ATOM 2117 C C . PRO A 1 285 ? 20.178 0.137 -4.163 1.00 77.25 285 PRO A C 1
ATOM 2119 O O . PRO A 1 285 ? 20.015 -0.632 -3.220 1.00 77.25 285 PRO A O 1
ATOM 2122 N N . THR A 1 286 ? 20.908 -0.179 -5.230 1.00 81.94 286 THR A N 1
ATOM 2123 C CA . THR A 1 286 ? 21.547 -1.473 -5.503 1.00 81.94 286 THR A CA 1
ATOM 2124 C C . THR A 1 286 ? 22.777 -1.247 -6.381 1.00 81.94 286 THR A C 1
ATOM 2126 O O . THR A 1 286 ? 22.825 -0.277 -7.145 1.00 81.94 286 THR A O 1
ATOM 2129 N N . GLY A 1 287 ? 23.784 -2.122 -6.294 1.00 86.69 287 GLY A N 1
ATOM 2130 C CA . GLY A 1 287 ? 25.084 -1.864 -6.925 1.00 86.69 287 GLY A CA 1
ATOM 2131 C C . GLY A 1 287 ? 25.661 -0.536 -6.429 1.00 86.69 287 GLY A C 1
ATOM 2132 O O . GLY A 1 287 ? 25.542 -0.236 -5.249 1.00 86.69 287 GLY A O 1
ATOM 2133 N N . ARG A 1 288 ? 26.190 0.309 -7.323 1.00 88.69 288 ARG A N 1
ATOM 2134 C CA . ARG A 1 288 ? 26.644 1.669 -6.951 1.00 88.69 288 ARG A CA 1
ATOM 2135 C C . ARG A 1 288 ? 25.504 2.603 -6.507 1.00 88.69 288 ARG A C 1
ATOM 2137 O O . ARG A 1 288 ? 25.739 3.595 -5.831 1.00 88.69 288 ARG A O 1
ATOM 2144 N N . GLY A 1 289 ? 24.247 2.256 -6.801 1.00 83.12 289 GLY A N 1
ATOM 2145 C CA . GLY A 1 289 ? 23.079 2.997 -6.318 1.00 83.12 289 GLY A CA 1
ATOM 2146 C C . GLY A 1 289 ? 22.894 2.974 -4.794 1.00 83.12 289 GLY A C 1
ATOM 2147 O O . GLY A 1 289 ? 22.084 3.748 -4.294 1.00 83.12 289 GLY A O 1
ATOM 2148 N N . THR A 1 290 ? 23.627 2.136 -4.046 1.00 83.06 290 THR A N 1
ATOM 2149 C CA . THR A 1 290 ? 23.676 2.205 -2.570 1.00 83.06 290 THR A CA 1
ATOM 2150 C C . THR A 1 290 ? 24.407 3.433 -2.042 1.00 83.06 290 THR A C 1
ATOM 2152 O O . THR A 1 290 ? 24.284 3.738 -0.860 1.00 83.06 290 THR A O 1
ATOM 2155 N N . ASP A 1 291 ? 25.143 4.141 -2.897 1.00 83.75 291 ASP A N 1
ATOM 2156 C CA . ASP A 1 291 ? 25.968 5.284 -2.505 1.00 83.75 291 ASP A CA 1
ATOM 2157 C C . ASP A 1 291 ? 25.219 6.621 -2.710 1.00 83.75 291 ASP A C 1
ATOM 2159 O O . ASP A 1 291 ? 25.767 7.685 -2.446 1.00 83.75 291 ASP A O 1
ATOM 2163 N N . LEU A 1 292 ? 23.953 6.561 -3.157 1.00 82.94 292 LEU A N 1
ATOM 2164 C CA . LEU A 1 292 ? 23.085 7.695 -3.520 1.00 82.94 292 LEU A CA 1
ATOM 2165 C C . LEU A 1 292 ? 21.887 7.893 -2.559 1.00 82.94 292 LEU A C 1
ATOM 2167 O O . LEU A 1 292 ? 20.857 8.447 -2.946 1.00 82.94 292 LEU A O 1
ATOM 2171 N N . LEU A 1 293 ? 21.980 7.402 -1.316 1.00 81.44 293 LEU A N 1
ATOM 2172 C CA . LEU A 1 293 ? 20.873 7.409 -0.334 1.00 81.44 293 LEU A CA 1
ATOM 2173 C C . LEU A 1 293 ? 20.472 8.805 0.170 1.00 81.44 293 LEU A C 1
ATOM 2175 O O . LEU A 1 293 ? 19.408 8.974 0.764 1.00 81.44 293 LEU A O 1
ATOM 2179 N N . ASP A 1 294 ? 21.335 9.794 -0.021 1.00 83.38 294 ASP A N 1
ATOM 2180 C CA . ASP A 1 294 ? 21.110 11.206 0.279 1.00 83.38 294 ASP A CA 1
ATOM 2181 C C . ASP A 1 294 ? 20.246 11.892 -0.796 1.00 83.38 294 ASP A C 1
ATOM 2183 O O . ASP A 1 294 ? 19.331 12.657 -0.472 1.00 83.38 294 ASP A O 1
ATOM 2187 N N . VAL A 1 295 ? 20.481 11.552 -2.068 1.00 84.69 295 VAL A N 1
ATOM 2188 C CA . VAL A 1 295 ? 19.753 12.063 -3.241 1.00 84.69 295 VAL A CA 1
ATOM 2189 C C . VAL A 1 295 ? 18.523 11.227 -3.631 1.00 84.69 295 VAL A C 1
ATOM 2191 O O . VAL A 1 295 ? 17.889 11.496 -4.655 1.00 84.69 295 VAL A O 1
ATOM 2194 N N . GLU A 1 296 ? 18.125 10.243 -2.820 1.00 85.06 296 GLU A N 1
ATOM 2195 C CA . GLU A 1 296 ? 16.845 9.543 -2.985 1.00 85.06 296 GLU A CA 1
ATOM 2196 C C . GLU A 1 296 ? 15.642 10.457 -2.708 1.00 85.06 296 GLU A C 1
ATOM 2198 O O . GLU A 1 296 ? 15.642 11.255 -1.767 1.00 85.06 296 GLU A O 1
ATOM 2203 N N . LEU A 1 297 ? 14.580 10.303 -3.504 1.00 89.88 297 LEU A N 1
ATOM 2204 C CA . LEU A 1 297 ? 13.304 10.993 -3.302 1.00 89.88 297 LEU A CA 1
ATOM 2205 C C . LEU A 1 297 ? 12.613 10.505 -2.018 1.00 89.88 297 LEU A C 1
ATOM 2207 O O . LEU A 1 297 ? 12.527 9.305 -1.754 1.00 89.88 297 LEU A O 1
ATOM 2211 N N . THR A 1 298 ? 12.057 11.436 -1.250 1.00 89.69 298 THR A N 1
ATOM 2212 C CA . THR A 1 298 ? 11.084 11.144 -0.189 1.00 89.69 298 THR A CA 1
ATOM 2213 C C . THR A 1 298 ? 9.796 10.550 -0.779 1.00 89.69 298 THR A C 1
ATOM 2215 O O . THR A 1 298 ? 9.529 10.722 -1.971 1.00 89.69 298 THR A O 1
ATOM 2218 N N . PRO A 1 299 ? 8.949 9.874 0.025 1.00 90.12 299 PRO A N 1
ATOM 2219 C CA . PRO A 1 299 ? 7.687 9.315 -0.464 1.00 90.12 299 PRO A CA 1
ATOM 2220 C C . PRO A 1 299 ? 6.746 10.338 -1.119 1.00 90.12 299 PRO A C 1
ATOM 2222 O O . PRO A 1 299 ? 5.955 9.941 -1.972 1.00 90.12 299 PRO A O 1
ATOM 2225 N N . ASP A 1 300 ? 6.836 11.618 -0.749 1.00 90.00 300 ASP A N 1
ATOM 2226 C CA . ASP A 1 300 ? 5.995 12.687 -1.292 1.00 90.00 300 ASP A CA 1
ATOM 2227 C C . ASP A 1 300 ? 6.559 13.257 -2.604 1.00 90.00 300 ASP A C 1
ATOM 2229 O O . ASP A 1 300 ? 5.828 13.291 -3.591 1.00 90.00 300 ASP A O 1
ATOM 2233 N N . GLU A 1 301 ? 7.865 13.558 -2.686 1.00 92.81 301 GLU A N 1
ATOM 2234 C CA . GLU A 1 301 ? 8.541 13.910 -3.957 1.00 92.81 301 GLU A CA 1
ATOM 2235 C C . GLU A 1 301 ? 8.384 12.780 -5.002 1.00 92.81 301 GLU A C 1
ATOM 2237 O O . GLU A 1 301 ? 8.200 13.015 -6.197 1.00 92.81 301 GLU A O 1
ATOM 2242 N N . TYR A 1 302 ? 8.409 11.524 -4.547 1.00 92.69 302 TYR A N 1
ATOM 2243 C CA . TYR A 1 302 ? 8.152 10.333 -5.360 1.00 92.69 302 TYR A CA 1
ATOM 2244 C C . TYR A 1 302 ? 6.709 10.303 -5.897 1.00 92.69 302 TYR A C 1
ATOM 2246 O O . TYR A 1 302 ? 6.470 9.973 -7.060 1.00 92.69 302 TYR A O 1
ATOM 2254 N N . GLU A 1 303 ? 5.730 10.641 -5.056 1.00 93.75 303 GLU A N 1
ATOM 2255 C CA . GLU A 1 303 ? 4.316 10.739 -5.430 1.00 93.75 303 GLU A CA 1
ATOM 2256 C C . GLU A 1 303 ? 4.078 11.911 -6.410 1.00 93.75 303 GLU A C 1
ATOM 2258 O O . GLU A 1 303 ? 3.259 11.788 -7.322 1.00 93.75 303 GLU A O 1
ATOM 2263 N N . GLU A 1 304 ? 4.826 13.014 -6.280 1.00 94.69 304 GLU A N 1
ATOM 2264 C CA . GLU A 1 304 ? 4.818 14.163 -7.200 1.00 94.69 304 GLU A CA 1
ATOM 2265 C C . GLU A 1 304 ? 5.356 13.816 -8.588 1.00 94.69 304 GLU A C 1
ATOM 2267 O O . GLU A 1 304 ? 4.665 14.068 -9.574 1.00 94.69 304 GLU A O 1
ATOM 2272 N N . VAL A 1 305 ? 6.515 13.155 -8.686 1.00 95.00 305 VAL A N 1
ATOM 2273 C CA . VAL A 1 305 ? 7.076 12.688 -9.972 1.00 95.00 305 VAL A CA 1
ATOM 2274 C C . VAL A 1 305 ? 6.087 11.791 -10.729 1.00 95.00 305 VAL A C 1
ATOM 2276 O O . VAL A 1 305 ? 5.998 11.846 -11.957 1.00 95.00 305 VAL A O 1
ATOM 2279 N N . LEU A 1 306 ? 5.293 10.987 -10.015 1.00 95.19 306 LEU A N 1
ATOM 2280 C CA . LEU A 1 306 ? 4.274 10.134 -10.629 1.00 95.19 306 LEU A CA 1
ATOM 2281 C C . LEU A 1 306 ? 2.957 10.854 -10.956 1.00 95.19 306 LEU A C 1
ATOM 2283 O O . LEU A 1 306 ? 2.247 10.397 -11.855 1.00 95.19 306 LEU A O 1
ATOM 2287 N N . ARG A 1 307 ? 2.636 11.970 -10.287 1.00 94.94 307 ARG A N 1
ATOM 2288 C CA . ARG A 1 307 ? 1.573 12.894 -10.721 1.00 94.94 307 ARG A CA 1
ATOM 2289 C C . ARG A 1 307 ? 1.988 13.628 -11.996 1.00 94.94 307 ARG A C 1
ATOM 2291 O O . ARG A 1 307 ? 1.265 13.535 -12.984 1.00 94.94 307 ARG A O 1
ATOM 2298 N N . TRP A 1 308 ? 3.193 14.205 -12.024 1.00 95.25 308 TRP A N 1
ATOM 2299 C CA . TRP A 1 308 ? 3.783 14.808 -13.226 1.00 95.25 308 TRP A CA 1
ATOM 2300 C C . TRP A 1 308 ? 3.762 13.835 -14.413 1.00 95.25 308 TRP A C 1
ATOM 2302 O O . TRP A 1 308 ? 3.275 14.181 -15.484 1.00 95.25 308 TRP A O 1
ATOM 2312 N N . ALA A 1 309 ? 4.183 12.579 -14.221 1.00 94.25 309 ALA A N 1
ATOM 2313 C CA . ALA A 1 309 ? 4.179 11.581 -15.293 1.00 94.25 309 ALA A CA 1
ATOM 2314 C C . ALA A 1 309 ? 2.766 11.203 -15.790 1.00 94.25 309 ALA A C 1
ATOM 2316 O O . ALA A 1 309 ? 2.615 10.788 -16.937 1.00 94.25 309 ALA A O 1
ATOM 2317 N N . PHE A 1 310 ? 1.726 11.326 -14.956 1.00 93.00 310 PHE A N 1
ATOM 2318 C CA . PHE A 1 310 ? 0.331 11.143 -15.377 1.00 93.00 310 PHE A CA 1
ATOM 2319 C C . PHE A 1 310 ? -0.191 12.365 -16.147 1.00 93.00 310 PHE A C 1
ATOM 2321 O O . PHE A 1 310 ? -0.876 12.212 -17.157 1.00 93.00 310 PHE A O 1
ATOM 2328 N N . GLU A 1 311 ? 0.155 13.567 -15.689 1.00 93.44 311 GLU A N 1
ATOM 2329 C CA . GLU A 1 311 ? -0.278 14.843 -16.266 1.00 93.44 311 GLU A CA 1
ATOM 2330 C C . GLU A 1 311 ? 0.412 15.119 -17.613 1.00 93.44 311 GLU A C 1
ATOM 2332 O O . GLU A 1 311 ? -0.269 15.412 -18.597 1.00 93.44 311 GLU A O 1
ATOM 2337 N N . ARG A 1 312 ? 1.733 14.911 -17.712 1.00 93.94 312 ARG A N 1
ATOM 2338 C CA . ARG A 1 312 ? 2.514 15.058 -18.955 1.00 93.94 312 ARG A CA 1
ATOM 2339 C C . ARG A 1 312 ? 2.091 14.058 -20.036 1.00 93.94 312 ARG A C 1
ATOM 2341 O O . ARG A 1 312 ? 2.073 14.405 -21.214 1.00 93.94 312 ARG A O 1
ATOM 2348 N N . GLN A 1 313 ? 1.669 12.849 -19.657 1.00 90.38 313 GLN A N 1
ATOM 2349 C CA . GLN A 1 313 ? 1.105 11.862 -20.589 1.00 90.38 313 GLN A CA 1
ATOM 2350 C C . GLN A 1 313 ? -0.185 12.361 -21.275 1.00 90.38 313 GLN A C 1
ATOM 2352 O O . GLN A 1 313 ? -0.462 11.946 -22.396 1.00 90.38 313 GLN A O 1
ATOM 2357 N N . GLN A 1 314 ? -0.966 13.262 -20.659 1.00 87.44 314 GLN A N 1
ATOM 2358 C CA . GLN A 1 314 ? -2.194 13.789 -21.282 1.00 87.44 314 GLN A CA 1
ATOM 2359 C C . GLN A 1 314 ? -1.920 14.820 -22.395 1.00 87.44 314 GLN A C 1
ATOM 2361 O O . GLN A 1 314 ? -2.831 15.148 -23.155 1.00 87.44 314 GLN A O 1
ATOM 2366 N N . SER A 1 315 ? -0.699 15.361 -22.474 1.00 90.62 315 SER A N 1
ATOM 2367 C CA . SER A 1 315 ? -0.315 16.438 -23.401 1.00 90.62 315 SER A CA 1
ATOM 2368 C C . SER A 1 315 ? 0.843 16.084 -24.341 1.00 90.62 315 SER A C 1
ATOM 2370 O O . SER A 1 315 ? 0.994 16.722 -25.383 1.00 90.62 315 SER A O 1
ATOM 2372 N N . SER A 1 316 ? 1.645 15.071 -24.008 1.00 93.38 316 SER A N 1
ATOM 2373 C CA . SER A 1 316 ? 2.782 14.615 -24.810 1.00 93.38 316 SER A CA 1
ATOM 2374 C C . SER A 1 316 ? 2.391 13.572 -25.868 1.00 93.38 316 SER A C 1
ATOM 2376 O O . SER A 1 316 ? 1.594 12.680 -25.579 1.00 93.38 316 SER A O 1
ATOM 2378 N N . PRO A 1 317 ? 3.000 13.596 -27.071 1.00 92.31 317 PRO A N 1
ATOM 2379 C CA . PRO A 1 317 ? 2.851 12.531 -28.064 1.00 92.31 317 PRO A CA 1
ATOM 2380 C C . PRO A 1 317 ? 3.691 11.274 -27.755 1.00 92.31 317 PRO A C 1
ATOM 2382 O O . PRO A 1 317 ? 3.570 10.275 -28.469 1.00 92.31 317 PRO A O 1
ATOM 2385 N N . MET A 1 318 ? 4.568 11.304 -26.740 1.00 93.31 318 MET A N 1
ATOM 2386 C CA . MET A 1 318 ? 5.397 10.155 -26.356 1.00 93.31 318 MET A CA 1
ATOM 2387 C C . MET A 1 318 ? 4.644 9.166 -25.464 1.00 93.31 318 MET A C 1
ATOM 2389 O O . MET A 1 318 ? 3.904 9.541 -24.560 1.00 93.31 318 MET A O 1
ATOM 2393 N N . HIS A 1 319 ? 4.910 7.872 -25.648 1.00 90.06 319 HIS A N 1
ATOM 2394 C CA . HIS A 1 319 ? 4.398 6.837 -24.751 1.00 90.06 319 HIS A CA 1
ATOM 2395 C C . HIS A 1 319 ? 5.102 6.887 -23.382 1.00 90.06 319 HIS A C 1
ATOM 2397 O O . HIS A 1 319 ? 6.291 6.573 -23.277 1.00 90.06 319 HIS A O 1
ATOM 2403 N N . PHE A 1 320 ? 4.362 7.201 -22.318 1.00 90.19 320 PHE A N 1
ATOM 2404 C CA . PHE A 1 320 ? 4.865 7.137 -20.943 1.00 90.19 320 PHE A CA 1
ATOM 2405 C C . PHE A 1 320 ? 4.826 5.720 -20.375 1.00 90.19 320 PHE A C 1
ATOM 2407 O O . PHE A 1 320 ? 3.897 4.957 -20.626 1.00 90.19 320 PHE A O 1
ATOM 2414 N N . LYS A 1 321 ? 5.826 5.374 -19.558 1.00 88.75 321 LYS A N 1
ATOM 2415 C CA . LYS A 1 321 ? 5.756 4.205 -18.669 1.00 88.75 321 LYS A CA 1
ATOM 2416 C C . LYS A 1 321 ? 6.686 4.370 -17.465 1.00 88.75 321 LYS A C 1
ATOM 2418 O O . LYS A 1 321 ? 7.850 3.958 -17.527 1.00 88.75 321 LYS A O 1
ATOM 2423 N N . PRO A 1 322 ? 6.183 4.916 -16.349 1.00 91.81 322 PRO A N 1
ATOM 2424 C CA . PRO A 1 322 ? 6.903 4.880 -15.087 1.00 91.81 322 PRO A CA 1
ATOM 2425 C C . PRO A 1 322 ? 7.274 3.440 -14.720 1.00 91.81 322 PRO A C 1
ATOM 2427 O O . PRO A 1 322 ? 6.434 2.533 -14.707 1.00 91.81 322 PRO A O 1
ATOM 2430 N N . THR A 1 323 ? 8.569 3.221 -14.508 1.00 90.31 323 THR A N 1
ATOM 2431 C CA . THR A 1 323 ? 9.170 1.914 -14.235 1.00 90.31 323 THR A CA 1
ATOM 2432 C C . THR A 1 323 ? 9.764 1.907 -12.822 1.00 90.31 323 THR A C 1
ATOM 2434 O O . THR A 1 323 ? 10.028 2.960 -12.236 1.00 90.31 323 THR A O 1
ATOM 2437 N N . ASP A 1 324 ? 9.789 0.726 -12.197 1.00 88.56 324 ASP A N 1
ATOM 2438 C CA . ASP A 1 324 ? 10.057 0.516 -10.760 1.00 88.56 324 ASP A CA 1
ATOM 2439 C C . ASP A 1 324 ? 9.197 1.381 -9.811 1.00 88.56 324 ASP A C 1
ATOM 2441 O O . ASP A 1 324 ? 9.517 1.607 -8.639 1.00 88.56 324 ASP A O 1
ATOM 2445 N N . SER A 1 325 ? 8.032 1.793 -10.321 1.00 92.19 325 SER A N 1
ATOM 2446 C CA . SER A 1 325 ? 7.040 2.666 -9.688 1.00 92.19 325 SER A CA 1
ATOM 2447 C C . SER A 1 325 ? 5.594 2.137 -9.797 1.00 92.19 325 SER A C 1
ATOM 2449 O O . SER A 1 325 ? 4.712 2.799 -10.352 1.00 92.19 325 SER A O 1
ATOM 2451 N N . PRO A 1 326 ? 5.279 0.946 -9.236 1.00 93.56 326 PRO A N 1
ATOM 2452 C CA . PRO A 1 326 ? 3.925 0.375 -9.273 1.00 93.56 326 PRO A CA 1
ATOM 2453 C C . PRO A 1 326 ? 2.791 1.286 -8.768 1.00 93.56 326 PRO A C 1
ATOM 2455 O O . PRO A 1 326 ? 1.636 1.114 -9.167 1.00 93.56 326 PRO A O 1
ATOM 2458 N N . GLN A 1 327 ? 3.129 2.257 -7.916 1.00 94.75 327 GLN A N 1
ATOM 2459 C CA . GLN A 1 327 ? 2.280 3.326 -7.394 1.00 94.75 327 GLN A CA 1
ATOM 2460 C C . GLN A 1 327 ? 1.570 4.116 -8.510 1.00 94.75 327 GLN A C 1
ATOM 2462 O O . GLN A 1 327 ? 0.436 4.546 -8.308 1.00 94.75 327 GLN A O 1
ATOM 2467 N N . TYR A 1 328 ? 2.156 4.234 -9.705 1.00 94.50 328 TYR A N 1
ATOM 2468 C CA . TYR A 1 328 ? 1.555 4.951 -10.834 1.00 94.50 328 TYR A CA 1
ATOM 2469 C C . TYR A 1 328 ? 0.141 4.450 -11.183 1.00 94.50 328 TYR A C 1
ATOM 2471 O O . TYR A 1 328 ? -0.789 5.236 -11.341 1.00 94.50 328 TYR A O 1
ATOM 2479 N N . TYR A 1 329 ? -0.082 3.132 -11.176 1.00 93.50 329 TYR A N 1
ATOM 2480 C CA . TYR A 1 329 ? -1.391 2.541 -11.493 1.00 93.50 329 TYR A CA 1
ATOM 2481 C C . TYR A 1 329 ? -2.436 2.693 -10.375 1.00 93.50 329 TYR A C 1
ATOM 2483 O O . TYR A 1 329 ? -3.621 2.424 -10.611 1.00 93.50 329 TYR A O 1
ATOM 2491 N N . ARG A 1 330 ? -2.013 3.132 -9.180 1.00 94.75 330 ARG A N 1
ATOM 2492 C CA . ARG A 1 330 ? -2.889 3.665 -8.126 1.00 94.75 330 ARG A CA 1
ATOM 2493 C C . ARG A 1 330 ? -3.258 5.114 -8.457 1.00 94.75 330 ARG A C 1
ATOM 2495 O O . ARG A 1 330 ? -4.446 5.407 -8.542 1.00 94.75 330 ARG A O 1
ATOM 2502 N N . ILE A 1 331 ? -2.265 5.968 -8.726 1.00 94.69 331 ILE A N 1
ATOM 2503 C CA . ILE A 1 331 ? -2.442 7.398 -9.045 1.00 94.69 331 ILE A CA 1
ATOM 2504 C C . ILE A 1 331 ? -3.362 7.585 -10.256 1.00 94.69 331 ILE A C 1
ATOM 2506 O O . ILE A 1 331 ? -4.360 8.286 -10.135 1.00 94.69 331 ILE A O 1
ATOM 2510 N N . LEU A 1 332 ? -3.128 6.867 -11.360 1.00 93.38 332 LEU A N 1
ATOM 2511 C CA . LEU A 1 332 ? -3.993 6.859 -12.550 1.00 93.38 332 LEU A CA 1
ATOM 2512 C C . LEU A 1 332 ? -5.463 6.584 -12.190 1.00 93.38 332 LEU A C 1
ATOM 2514 O O . LEU A 1 332 ? -6.364 7.245 -12.696 1.00 93.38 332 LEU A O 1
ATOM 2518 N N . ARG A 1 333 ? -5.727 5.643 -11.272 1.00 93.75 333 ARG A N 1
ATOM 2519 C CA . ARG A 1 333 ? -7.091 5.302 -10.825 1.00 93.75 333 ARG A CA 1
ATOM 2520 C C . ARG A 1 333 ? -7.675 6.317 -9.842 1.00 93.75 333 ARG A C 1
ATOM 2522 O O . ARG A 1 333 ? -8.882 6.526 -9.875 1.00 93.75 333 ARG A O 1
ATOM 2529 N N . GLN A 1 334 ? -6.852 6.959 -9.012 1.00 93.81 334 GLN A N 1
ATOM 2530 C CA . GLN A 1 334 ? -7.276 8.065 -8.148 1.00 93.81 334 GLN A CA 1
ATOM 2531 C C . GLN A 1 334 ? -7.650 9.302 -8.979 1.00 93.81 334 GLN A C 1
ATOM 2533 O O . GLN A 1 334 ? -8.729 9.854 -8.784 1.00 93.81 334 GLN A O 1
ATOM 2538 N N . GLN A 1 335 ? -6.808 9.682 -9.944 1.00 93.25 335 GLN A N 1
ATOM 2539 C CA . GLN A 1 335 ? -7.040 10.812 -10.846 1.00 93.25 335 GLN A CA 1
ATOM 2540 C C . GLN A 1 335 ? -8.251 10.568 -11.756 1.00 93.25 335 GLN A C 1
ATOM 2542 O O . GLN A 1 335 ? -9.145 11.408 -11.825 1.00 93.25 335 GLN A O 1
ATOM 2547 N N . ALA A 1 336 ? -8.353 9.385 -12.373 1.00 91.88 336 ALA A N 1
ATOM 2548 C CA . ALA A 1 336 ? -9.527 9.008 -13.159 1.00 91.88 336 ALA A CA 1
ATOM 2549 C C . ALA A 1 336 ? -10.820 9.073 -12.323 1.00 91.88 336 ALA A C 1
ATOM 2551 O O . ALA A 1 336 ? -11.810 9.643 -12.772 1.00 91.88 336 ALA A O 1
ATOM 2552 N N . ALA A 1 337 ? -10.807 8.569 -11.081 1.00 92.19 337 ALA A N 1
ATOM 2553 C CA . ALA A 1 337 ? -11.961 8.652 -10.184 1.00 92.19 337 ALA A CA 1
ATOM 2554 C C . ALA A 1 337 ? -12.318 10.100 -9.798 1.00 92.19 337 ALA A C 1
ATOM 2556 O O . ALA A 1 337 ? -13.501 10.438 -9.792 1.00 92.19 337 ALA A O 1
ATOM 2557 N N . ALA A 1 338 ? -11.328 10.961 -9.537 1.00 91.31 338 ALA A N 1
ATOM 2558 C CA . ALA A 1 338 ? -11.540 12.386 -9.265 1.00 91.31 338 ALA A CA 1
ATOM 2559 C C . ALA A 1 338 ? -12.135 13.136 -10.475 1.00 91.31 338 ALA A C 1
ATOM 2561 O O . ALA A 1 338 ? -12.953 14.035 -10.307 1.00 91.31 338 ALA A O 1
ATOM 2562 N N . GLN A 1 339 ? -11.781 12.719 -11.694 1.00 90.81 339 GLN A N 1
ATOM 2563 C CA . GLN A 1 339 ? -12.333 13.228 -12.955 1.00 90.81 339 GLN A CA 1
ATOM 2564 C C . GLN A 1 339 ? -13.667 12.555 -13.357 1.00 90.81 339 GLN A C 1
ATOM 2566 O O . GLN A 1 339 ? -14.231 12.876 -14.402 1.00 90.81 339 GLN A O 1
ATOM 2571 N N . GLY A 1 340 ? -14.178 11.598 -12.570 1.00 92.38 340 GLY A N 1
ATOM 2572 C CA . GLY A 1 340 ? -15.378 10.811 -12.894 1.00 92.38 340 GLY A CA 1
ATOM 2573 C C . GLY A 1 340 ? -15.200 9.789 -14.031 1.00 92.38 340 GLY A C 1
ATOM 2574 O O . GLY A 1 340 ? -16.170 9.163 -14.462 1.00 92.38 340 GLY A O 1
ATOM 2575 N N . ILE A 1 341 ? -13.974 9.588 -14.519 1.00 91.81 341 ILE A N 1
ATOM 2576 C CA . ILE A 1 341 ? -13.645 8.707 -15.640 1.00 91.81 341 ILE A CA 1
ATOM 2577 C C . ILE A 1 341 ? -13.507 7.261 -15.152 1.00 91.81 341 ILE A C 1
ATOM 2579 O O . ILE A 1 341 ? -12.685 6.920 -14.300 1.00 91.81 341 ILE A O 1
ATOM 2583 N N . LYS A 1 342 ? -14.277 6.351 -15.755 1.00 90.81 342 LYS A N 1
ATOM 2584 C CA . LYS A 1 342 ? -14.119 4.911 -15.524 1.00 90.81 342 LYS A CA 1
ATOM 2585 C C . LYS A 1 342 ? -12.873 4.395 -16.246 1.00 90.81 342 LYS A C 1
ATOM 2587 O O . LYS A 1 342 ? -12.817 4.418 -17.475 1.00 90.81 342 LYS A O 1
ATOM 2592 N N . VAL A 1 343 ? -11.910 3.849 -15.502 1.00 89.50 343 VAL A N 1
ATOM 2593 C CA . VAL A 1 343 ? -10.729 3.186 -16.084 1.00 89.50 343 VAL A CA 1
ATOM 2594 C C . VAL A 1 343 ? -11.147 1.915 -16.833 1.00 89.50 343 VAL A C 1
ATOM 2596 O O . VAL A 1 343 ? -11.743 1.005 -16.257 1.00 89.50 343 VAL A O 1
ATOM 2599 N N . SER A 1 344 ? -10.865 1.871 -18.136 1.00 89.69 344 SER A N 1
ATOM 2600 C CA . SER A 1 344 ? -11.261 0.801 -19.058 1.00 89.69 344 SER A CA 1
ATOM 2601 C C . SER A 1 344 ? -10.370 0.796 -20.313 1.00 89.69 344 SER A C 1
ATOM 2603 O O . SER A 1 344 ? -9.723 1.808 -20.585 1.00 89.69 344 SER A O 1
ATOM 2605 N N . PRO A 1 345 ? -10.368 -0.272 -21.134 1.00 87.12 345 PRO A N 1
ATOM 2606 C CA . PRO A 1 345 ? -9.637 -0.278 -22.405 1.00 87.12 345 PRO A CA 1
ATOM 2607 C C . PRO A 1 345 ? -10.042 0.827 -23.389 1.00 87.12 345 PRO A C 1
ATOM 2609 O O . PRO A 1 345 ? -9.236 1.217 -24.223 1.00 87.12 345 PRO A O 1
ATOM 2612 N N . ALA A 1 346 ? -11.267 1.352 -23.283 1.00 85.88 346 ALA A N 1
ATOM 2613 C CA . ALA A 1 346 ? -11.752 2.450 -24.119 1.00 85.88 346 ALA A CA 1
ATOM 2614 C C . ALA A 1 346 ? -11.306 3.844 -23.629 1.00 85.88 346 ALA A C 1
ATOM 2616 O O . ALA A 1 346 ? -11.489 4.818 -24.348 1.00 85.88 346 ALA A O 1
ATOM 2617 N N . THR A 1 347 ? -10.755 3.947 -22.412 1.00 85.50 347 THR A N 1
ATOM 2618 C CA . THR A 1 347 ? -10.352 5.220 -21.782 1.00 85.50 347 THR A CA 1
ATOM 2619 C C . THR A 1 347 ? -8.854 5.307 -21.486 1.00 85.50 347 THR A C 1
ATOM 2621 O O . THR A 1 347 ? -8.297 6.388 -21.594 1.00 85.50 347 THR A O 1
ATOM 2624 N N . TYR A 1 348 ? -8.194 4.186 -21.167 1.00 83.00 348 TYR A N 1
ATOM 2625 C CA . TYR A 1 348 ? -6.746 4.111 -20.890 1.00 83.00 348 TYR A CA 1
ATOM 2626 C C . TYR A 1 348 ? -6.081 2.890 -21.561 1.00 83.00 348 TYR A C 1
ATOM 2628 O O . TYR A 1 348 ? -5.108 2.338 -21.049 1.00 83.00 348 TYR A O 1
ATOM 2636 N N . GLY A 1 349 ? -6.638 2.396 -22.675 1.00 83.81 349 GLY A N 1
ATOM 2637 C CA . GLY A 1 349 ? -6.023 1.352 -23.505 1.00 83.81 349 GLY A CA 1
ATOM 2638 C C . GLY A 1 349 ? -5.508 0.133 -22.723 1.00 83.81 349 GLY A C 1
ATOM 2639 O O . GLY A 1 349 ? -6.237 -0.522 -21.975 1.00 83.81 349 GLY A O 1
ATOM 2640 N N . MET A 1 350 ? -4.219 -0.173 -22.888 1.00 78.38 350 MET A N 1
ATOM 2641 C CA . MET A 1 350 ? -3.557 -1.284 -22.192 1.00 78.38 350 MET A CA 1
ATOM 2642 C C . MET A 1 350 ? -3.276 -1.005 -20.703 1.00 78.38 350 MET A C 1
ATOM 2644 O O . MET A 1 350 ? -3.175 -1.951 -19.920 1.00 78.38 350 MET A O 1
ATOM 2648 N N . GLU A 1 351 ? -3.204 0.257 -20.272 1.00 80.88 351 GLU A N 1
ATOM 2649 C CA . GLU A 1 351 ? -2.921 0.638 -18.876 1.00 80.88 351 GLU A CA 1
ATOM 2650 C C . GLU A 1 351 ? -4.088 0.321 -17.929 1.00 80.88 351 GLU A C 1
ATOM 2652 O O . GLU A 1 351 ? -3.901 -0.015 -16.753 1.00 80.88 351 GLU A O 1
ATOM 2657 N N . ALA A 1 352 ? -5.311 0.320 -18.464 1.00 80.56 352 ALA A N 1
ATOM 2658 C CA . ALA A 1 352 ? -6.484 -0.180 -17.757 1.00 80.56 352 ALA A CA 1
ATOM 2659 C C . ALA A 1 352 ? -6.372 -1.673 -17.389 1.00 80.56 352 ALA A C 1
ATOM 2661 O O . ALA A 1 352 ? -6.947 -2.093 -16.382 1.00 80.56 352 ALA A O 1
ATOM 2662 N N . MET A 1 353 ? -5.625 -2.452 -18.184 1.00 79.69 353 MET A N 1
ATOM 2663 C CA . MET A 1 353 ? -5.542 -3.919 -18.118 1.00 79.69 353 MET A CA 1
ATOM 2664 C C . MET A 1 353 ? -4.247 -4.453 -17.486 1.00 79.69 353 MET A C 1
ATOM 2666 O O . MET A 1 353 ? -4.151 -5.652 -17.220 1.00 79.69 353 MET A O 1
ATOM 2670 N N . THR A 1 354 ? -3.248 -3.596 -17.263 1.00 82.00 354 THR A N 1
ATOM 2671 C CA . THR A 1 354 ? -1.947 -3.979 -16.695 1.00 82.00 354 THR A CA 1
ATOM 2672 C C . THR A 1 354 ? -1.887 -3.806 -15.168 1.00 82.00 354 THR A C 1
ATOM 2674 O O . THR A 1 354 ? -2.815 -3.295 -14.535 1.00 82.00 354 THR A O 1
ATOM 2677 N N . ARG A 1 355 ? -0.771 -4.238 -14.570 1.00 85.12 355 ARG A N 1
ATOM 2678 C CA . ARG A 1 355 ? -0.405 -4.007 -13.163 1.00 85.12 355 ARG A CA 1
ATOM 2679 C C . ARG A 1 355 ? 0.923 -3.252 -13.083 1.00 85.12 355 ARG A C 1
ATOM 2681 O O . ARG A 1 355 ? 1.714 -3.285 -14.021 1.00 85.12 355 ARG A O 1
ATOM 2688 N N . GLY A 1 356 ? 1.174 -2.626 -11.938 1.00 87.12 356 GLY A N 1
ATOM 2689 C CA . GLY A 1 356 ? 2.413 -1.916 -11.643 1.00 87.12 356 GLY A CA 1
ATOM 2690 C C . GLY A 1 356 ? 3.622 -2.836 -11.499 1.00 87.12 356 GLY A C 1
ATOM 2691 O O . GLY A 1 356 ? 4.537 -2.780 -12.316 1.00 87.12 356 GLY A O 1
ATOM 2692 N N . CYS A 1 357 ? 3.646 -3.700 -10.479 1.00 90.62 357 CYS A N 1
ATOM 2693 C CA . CYS A 1 357 ? 4.705 -4.704 -10.389 1.00 90.62 357 CYS A CA 1
ATOM 2694 C C . CYS A 1 357 ? 4.365 -5.901 -11.289 1.00 90.62 357 CYS A C 1
ATOM 2696 O O . CYS A 1 357 ? 3.298 -6.499 -11.148 1.00 90.62 357 CYS A O 1
ATOM 2698 N N . LEU A 1 358 ? 5.275 -6.244 -12.207 1.00 92.69 358 LEU A N 1
ATOM 2699 C CA . LEU A 1 358 ? 5.135 -7.374 -13.139 1.00 92.69 358 LEU A CA 1
ATOM 2700 C C . LEU A 1 358 ? 6.114 -8.527 -12.851 1.00 92.69 358 LEU A C 1
ATOM 2702 O O . LEU A 1 358 ? 5.958 -9.608 -13.425 1.00 92.69 358 LEU A O 1
ATOM 2706 N N . GLY A 1 359 ? 7.118 -8.310 -11.994 1.00 94.25 359 GLY A N 1
ATOM 2707 C CA . GLY A 1 359 ? 8.187 -9.275 -11.717 1.00 94.25 359 GLY A CA 1
ATOM 2708 C C . GLY A 1 359 ? 7.663 -10.567 -11.090 1.00 94.25 359 GLY A C 1
ATOM 2709 O O . GLY A 1 359 ? 6.916 -10.523 -10.117 1.00 94.25 359 GLY A O 1
ATOM 2710 N N . GLY A 1 360 ? 8.004 -11.714 -11.682 1.00 93.31 360 GLY A N 1
ATOM 2711 C CA . GLY A 1 360 ? 7.468 -13.035 -11.319 1.00 93.31 360 GLY A CA 1
ATOM 2712 C C . GLY A 1 360 ? 6.025 -13.314 -11.773 1.00 93.31 360 GLY A C 1
ATOM 2713 O O . GLY A 1 360 ? 5.547 -14.443 -11.653 1.00 93.31 360 GLY A O 1
ATOM 2714 N N . ILE A 1 361 ? 5.330 -12.312 -12.325 1.00 94.00 361 ILE A N 1
ATOM 2715 C CA . ILE A 1 361 ? 3.928 -12.405 -12.768 1.00 94.00 361 ILE A CA 1
ATOM 2716 C C . ILE A 1 361 ? 3.849 -12.515 -14.295 1.00 94.00 361 ILE A C 1
ATOM 2718 O O . ILE A 1 361 ? 3.228 -13.437 -14.813 1.00 94.00 361 ILE A O 1
ATOM 2722 N N . THR A 1 362 ? 4.491 -11.587 -15.011 1.00 94.75 362 THR A N 1
ATOM 2723 C CA . THR A 1 362 ? 4.675 -11.619 -16.478 1.00 94.75 362 THR A CA 1
ATOM 2724 C C . THR A 1 362 ? 6.017 -11.022 -16.928 1.00 94.75 362 THR A C 1
ATOM 2726 O O . THR A 1 362 ? 6.232 -10.852 -18.128 1.00 94.75 362 THR A O 1
ATOM 2729 N N . PHE A 1 363 ? 6.902 -10.669 -15.993 1.00 96.44 363 PHE A N 1
ATOM 2730 C CA . PHE A 1 363 ? 8.263 -10.193 -16.240 1.00 96.44 363 PHE A CA 1
ATOM 2731 C C . PHE A 1 363 ? 9.260 -11.091 -15.496 1.00 96.44 363 PHE A C 1
ATOM 2733 O O . PHE A 1 363 ? 8.989 -11.484 -14.358 1.00 96.44 363 PHE A O 1
ATOM 2740 N N . ALA A 1 364 ? 10.404 -11.377 -16.114 1.00 97.44 364 ALA A N 1
ATOM 2741 C CA . ALA A 1 364 ? 11.542 -12.052 -15.488 1.00 97.44 364 ALA A CA 1
ATOM 2742 C C . ALA A 1 364 ? 12.861 -11.356 -15.857 1.00 97.44 364 ALA A C 1
ATOM 2744 O O . ALA A 1 364 ? 12.937 -10.648 -16.864 1.00 97.44 364 ALA A O 1
ATOM 2745 N N . PHE A 1 365 ? 13.902 -11.584 -15.058 1.00 97.69 365 PHE A N 1
ATOM 2746 C CA . PHE A 1 365 ? 15.272 -11.167 -15.344 1.00 97.69 365 PHE A CA 1
ATOM 2747 C C . PHE A 1 365 ? 16.226 -12.368 -15.340 1.00 97.69 365 PHE A C 1
ATOM 2749 O O . PHE A 1 365 ? 16.053 -13.282 -14.532 1.00 97.69 365 PHE A O 1
ATOM 2756 N N . ILE A 1 366 ? 17.224 -12.349 -16.225 1.00 97.94 366 ILE A N 1
ATOM 2757 C CA . ILE A 1 366 ? 18.312 -13.333 -16.315 1.00 97.94 366 ILE A CA 1
ATOM 2758 C C . ILE A 1 366 ? 19.649 -12.572 -16.280 1.00 97.94 366 ILE A C 1
ATOM 2760 O O . ILE A 1 366 ? 19.825 -11.597 -17.016 1.00 97.94 366 ILE A O 1
ATOM 2764 N N . SER A 1 367 ? 20.583 -12.988 -15.421 1.00 96.50 367 SER A N 1
ATOM 2765 C CA . SER A 1 367 ? 21.915 -12.372 -15.309 1.00 96.50 367 SER A CA 1
ATOM 2766 C C . SER A 1 367 ? 22.907 -12.884 -16.368 1.00 96.50 367 SER A C 1
ATOM 2768 O O . SER A 1 367 ? 22.668 -13.908 -17.011 1.00 96.50 367 SER A O 1
ATOM 2770 N N . HIS A 1 368 ? 24.061 -12.220 -16.504 1.00 95.56 368 HIS A N 1
ATOM 2771 C CA . HIS A 1 368 ? 25.127 -12.638 -17.437 1.00 95.56 368 HIS A CA 1
ATOM 2772 C C . HIS A 1 368 ? 25.684 -14.043 -17.160 1.00 95.56 368 HIS A C 1
ATOM 2774 O O . HIS A 1 368 ? 26.191 -14.679 -18.079 1.00 95.56 368 HIS A O 1
ATOM 2780 N N . VAL A 1 369 ? 25.544 -14.541 -15.924 1.00 96.25 369 VAL A N 1
ATOM 2781 C CA . VAL A 1 369 ? 25.917 -15.905 -15.498 1.00 96.25 369 VAL A CA 1
ATOM 2782 C C . VAL A 1 369 ? 24.721 -16.868 -15.428 1.00 96.25 369 VAL A C 1
ATOM 2784 O O . VAL A 1 369 ? 24.845 -17.962 -14.883 1.00 96.25 369 VAL A O 1
ATOM 2787 N N . GLY A 1 370 ? 23.548 -16.459 -15.928 1.00 96.69 370 GLY A N 1
ATOM 2788 C CA . GLY A 1 370 ? 22.349 -17.296 -16.041 1.00 96.69 370 GLY A CA 1
ATOM 2789 C C . GLY A 1 370 ? 21.415 -17.350 -14.822 1.00 96.69 370 GLY A C 1
ATOM 2790 O O . GLY A 1 370 ? 20.419 -18.074 -14.852 1.00 96.69 370 GLY A O 1
ATOM 2791 N N . GLN A 1 371 ? 21.668 -16.587 -13.755 1.00 96.94 371 GLN A N 1
ATOM 2792 C CA . GLN A 1 371 ? 20.780 -16.570 -12.581 1.00 96.94 371 GLN A CA 1
ATOM 2793 C C . GLN A 1 371 ? 19.443 -15.892 -12.900 1.00 96.94 371 GLN A C 1
ATOM 2795 O O . GLN A 1 371 ? 19.415 -14.781 -13.433 1.00 96.94 371 GLN A O 1
ATOM 2800 N N . VAL A 1 372 ? 18.340 -16.535 -12.517 1.00 98.25 372 VAL A N 1
ATOM 2801 C CA . VAL A 1 372 ? 16.971 -16.047 -12.731 1.00 98.25 372 VAL A CA 1
ATOM 2802 C C . VAL A 1 372 ? 16.483 -15.251 -11.518 1.00 98.25 372 VAL A C 1
ATOM 2804 O O . VAL A 1 372 ? 16.613 -15.697 -10.377 1.00 98.25 372 VAL A O 1
ATOM 2807 N N . GLN A 1 373 ? 15.883 -14.081 -11.763 1.00 96.38 373 GLN A N 1
ATOM 2808 C CA . GLN A 1 373 ? 15.371 -13.158 -10.739 1.00 96.38 373 GLN A CA 1
ATOM 2809 C C . GLN A 1 373 ? 13.999 -12.565 -11.153 1.00 96.38 373 GLN A C 1
ATOM 2811 O O . GLN A 1 373 ? 13.705 -12.465 -12.347 1.00 96.38 373 GLN A O 1
ATOM 2816 N N . PRO A 1 374 ? 13.134 -12.118 -10.215 1.00 95.31 374 PRO A N 1
ATOM 2817 C CA . PRO A 1 374 ? 11.859 -11.456 -10.540 1.00 95.31 374 PRO A CA 1
ATOM 2818 C C . PRO A 1 374 ? 11.990 -10.139 -11.307 1.00 95.31 374 PRO A C 1
ATOM 2820 O O . PRO A 1 374 ? 11.161 -9.844 -12.163 1.00 95.31 374 PRO A O 1
ATOM 2823 N N . CYS A 1 375 ? 13.018 -9.351 -11.010 1.00 93.62 375 CYS A N 1
ATOM 2824 C CA . CYS A 1 375 ? 13.489 -8.227 -11.814 1.00 93.62 375 CYS A CA 1
ATOM 2825 C C . CYS A 1 375 ? 14.967 -7.981 -11.482 1.00 93.62 375 CYS A C 1
ATOM 2827 O O . CYS A 1 375 ?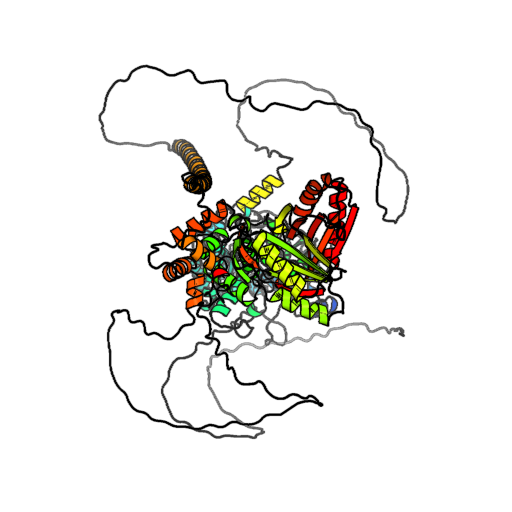 15.448 -8.481 -10.468 1.00 93.62 375 CYS A O 1
ATOM 2829 N N . GLY A 1 376 ? 15.693 -7.208 -12.297 1.00 89.12 376 GLY A N 1
ATOM 2830 C CA . GLY A 1 376 ? 17.143 -7.042 -12.110 1.00 89.12 376 GLY A CA 1
ATOM 2831 C C . GLY A 1 376 ? 17.556 -6.417 -10.770 1.00 89.12 376 GLY A C 1
ATOM 2832 O O . GLY A 1 376 ? 18.697 -6.589 -10.351 1.00 89.12 376 GLY A O 1
ATOM 2833 N N . TYR A 1 377 ? 16.654 -5.687 -10.105 1.00 87.75 377 TYR A N 1
ATOM 2834 C CA . TYR A 1 377 ? 16.869 -5.088 -8.779 1.00 87.75 377 TYR A CA 1
ATOM 2835 C C . TYR A 1 377 ? 16.540 -6.038 -7.611 1.00 87.75 377 TYR A C 1
ATOM 2837 O O . TYR A 1 377 ? 16.723 -5.679 -6.452 1.00 87.75 377 TYR A O 1
ATOM 2845 N N . PHE A 1 378 ? 15.989 -7.222 -7.888 1.00 85.62 378 PHE A N 1
ATOM 2846 C CA . PHE A 1 378 ? 15.546 -8.174 -6.874 1.00 85.62 378 PHE A CA 1
ATOM 2847 C C . PHE A 1 378 ? 16.679 -9.158 -6.580 1.00 85.62 378 PHE A C 1
ATOM 2849 O O . PHE A 1 378 ? 16.785 -10.197 -7.232 1.00 85.62 378 PHE A O 1
ATOM 2856 N N . ASP A 1 379 ? 17.534 -8.818 -5.614 1.00 82.19 379 ASP A N 1
ATOM 2857 C CA . ASP A 1 379 ? 18.735 -9.599 -5.298 1.00 82.19 379 ASP A CA 1
ATOM 2858 C C . ASP A 1 379 ? 18.413 -10.897 -4.533 1.00 82.19 379 ASP A C 1
ATOM 2860 O O . ASP A 1 379 ? 18.541 -11.013 -3.315 1.00 82.19 379 ASP A O 1
ATOM 2864 N N . MET A 1 380 ? 17.898 -11.877 -5.275 1.00 87.00 380 MET A N 1
ATOM 2865 C CA . MET A 1 380 ? 17.627 -13.235 -4.820 1.00 87.00 380 MET A CA 1
ATOM 2866 C C . MET A 1 380 ? 17.714 -14.182 -6.018 1.00 87.00 380 MET A C 1
ATOM 2868 O O . MET A 1 380 ? 16.939 -14.058 -6.966 1.00 87.00 380 MET A O 1
ATOM 2872 N N . ASN A 1 381 ? 18.652 -15.127 -5.981 1.00 90.94 381 ASN A N 1
ATOM 2873 C CA . ASN A 1 381 ? 18.784 -16.159 -7.009 1.00 90.94 381 ASN A CA 1
ATOM 2874 C C . ASN A 1 381 ? 17.640 -17.183 -6.887 1.00 90.94 381 ASN A C 1
ATOM 2876 O O . ASN A 1 381 ? 17.463 -17.777 -5.823 1.00 90.94 381 ASN A O 1
ATOM 2880 N N . LEU A 1 382 ? 16.881 -17.400 -7.966 1.00 95.81 382 LEU A N 1
ATOM 2881 C CA . LEU A 1 382 ? 15.784 -18.378 -8.018 1.00 95.81 382 LEU A CA 1
ATOM 2882 C C . LEU A 1 382 ? 16.151 -19.693 -8.725 1.00 95.81 382 LEU A C 1
ATOM 2884 O O . LEU A 1 382 ? 15.311 -20.588 -8.802 1.00 95.81 382 LEU A O 1
ATOM 2888 N N . GLY A 1 383 ? 17.379 -19.800 -9.234 1.00 96.31 383 GLY A N 1
ATOM 2889 C CA . GLY A 1 383 ? 17.891 -20.909 -10.039 1.00 96.31 383 GLY A CA 1
ATOM 2890 C C . GLY A 1 383 ? 18.780 -20.387 -11.170 1.00 96.31 383 GLY A C 1
ATOM 2891 O O . GLY A 1 383 ? 18.648 -19.231 -11.576 1.00 96.31 383 GLY A O 1
ATOM 2892 N N . ASN A 1 384 ? 19.685 -21.224 -11.683 1.00 97.75 384 ASN A N 1
ATOM 2893 C CA . ASN A 1 384 ? 20.521 -20.889 -12.837 1.00 97.75 384 ASN A CA 1
ATOM 2894 C C . ASN A 1 384 ? 20.062 -21.663 -14.080 1.00 97.75 384 ASN A C 1
ATOM 2896 O O . ASN A 1 384 ? 19.928 -22.885 -14.022 1.00 97.75 384 ASN A O 1
ATOM 2900 N N . VAL A 1 385 ? 19.880 -20.970 -15.208 1.00 98.12 385 VAL A N 1
ATOM 2901 C CA . VAL A 1 385 ? 19.484 -21.569 -16.497 1.00 98.12 385 VAL A CA 1
ATOM 2902 C C . VAL A 1 385 ? 20.507 -22.560 -17.071 1.00 98.12 385 VAL A C 1
ATOM 2904 O O . VAL A 1 385 ? 20.173 -23.325 -17.971 1.00 98.12 385 VAL A O 1
ATOM 2907 N N . THR A 1 386 ? 21.742 -22.589 -16.554 1.00 96.25 386 THR A N 1
ATOM 2908 C CA . THR A 1 386 ? 22.744 -23.620 -16.891 1.00 96.25 386 THR A CA 1
ATOM 2909 C C . THR A 1 386 ? 22.578 -24.928 -16.112 1.00 96.25 386 THR A C 1
ATOM 2911 O O . THR A 1 386 ? 23.238 -25.912 -16.436 1.00 96.25 386 THR A O 1
ATOM 2914 N N . GLU A 1 387 ? 21.750 -24.935 -15.064 1.00 97.25 387 GLU A N 1
ATOM 2915 C CA . GLU A 1 387 ? 21.537 -26.069 -14.150 1.00 97.25 387 GLU A CA 1
ATOM 2916 C C . GLU A 1 387 ? 20.092 -26.588 -14.207 1.00 97.25 387 GLU A C 1
ATOM 2918 O O . GLU A 1 387 ? 19.864 -27.793 -14.126 1.00 97.25 387 GLU A O 1
ATOM 2923 N N . ILE A 1 388 ? 19.121 -25.678 -14.342 1.00 97.88 388 ILE A N 1
ATOM 2924 C CA . ILE A 1 388 ? 17.678 -25.945 -14.348 1.00 97.88 388 ILE A CA 1
ATOM 2925 C C . ILE A 1 388 ? 17.052 -25.107 -15.476 1.00 97.88 388 ILE A C 1
ATOM 2927 O O . ILE A 1 388 ? 17.315 -23.905 -15.517 1.00 97.88 388 ILE A O 1
ATOM 2931 N N . PRO A 1 389 ? 16.209 -25.668 -16.365 1.00 98.25 389 PRO A N 1
ATOM 2932 C CA . PRO A 1 389 ? 15.553 -24.898 -17.424 1.00 98.25 389 PRO A CA 1
ATOM 2933 C C . PRO A 1 389 ? 14.807 -23.662 -16.893 1.00 98.25 389 PRO A C 1
ATOM 2935 O O . PRO A 1 389 ? 14.148 -23.716 -15.849 1.00 98.25 389 PRO A O 1
ATOM 2938 N N . PHE A 1 390 ? 14.854 -22.549 -17.629 1.00 98.56 390 PHE A N 1
ATOM 2939 C CA . PHE A 1 390 ? 14.096 -21.338 -17.299 1.00 98.56 390 PHE A CA 1
ATOM 2940 C C . PHE A 1 390 ? 12.590 -21.630 -17.217 1.00 98.56 390 PHE A C 1
ATOM 2942 O O . PHE A 1 390 ? 11.903 -21.096 -16.343 1.00 98.56 390 PHE A O 1
ATOM 2949 N N . SER A 1 391 ? 12.083 -22.516 -18.076 1.00 98.12 391 SER A N 1
ATOM 2950 C CA . SER A 1 391 ? 10.702 -22.995 -18.067 1.00 98.12 391 SER A CA 1
ATOM 2951 C C . SER A 1 391 ? 10.313 -23.672 -16.744 1.00 98.12 391 SER A C 1
ATOM 2953 O O . SER A 1 391 ? 9.230 -23.404 -16.209 1.00 98.12 391 SER A O 1
ATOM 2955 N N . GLU A 1 392 ? 11.199 -24.477 -16.155 1.00 98.31 392 GLU A N 1
ATOM 2956 C CA . GLU A 1 392 ? 10.999 -25.093 -14.840 1.00 98.31 392 GLU A CA 1
ATOM 2957 C C . GLU A 1 392 ? 11.105 -24.067 -13.706 1.00 98.31 392 GLU A C 1
ATOM 2959 O O . GLU A 1 392 ? 10.220 -24.025 -12.848 1.00 98.31 392 GLU A O 1
ATOM 2964 N N . ILE A 1 393 ? 12.110 -23.179 -13.731 1.00 98.38 393 ILE A N 1
ATOM 2965 C CA . ILE A 1 393 ? 12.263 -22.114 -12.723 1.00 98.38 393 ILE A CA 1
ATOM 2966 C C . ILE A 1 393 ? 11.024 -21.199 -12.717 1.00 98.38 393 ILE A C 1
ATOM 2968 O O . ILE A 1 393 ? 10.477 -20.902 -11.651 1.00 98.38 393 ILE A O 1
ATOM 2972 N N . TRP A 1 394 ? 10.525 -20.796 -13.893 1.00 98.12 394 TRP A N 1
ATOM 2973 C CA . TRP A 1 394 ? 9.306 -19.991 -14.033 1.00 98.12 394 TRP A CA 1
ATOM 2974 C C . TRP A 1 394 ? 8.056 -20.713 -13.515 1.00 98.12 394 TRP A C 1
ATOM 2976 O O . TRP A 1 394 ? 7.186 -20.084 -12.902 1.00 98.12 394 TRP A O 1
ATOM 2986 N N . THR A 1 395 ? 7.960 -22.025 -13.729 1.00 97.56 395 THR A N 1
ATOM 2987 C CA . THR A 1 395 ? 6.801 -22.818 -13.303 1.00 97.56 395 THR A CA 1
ATOM 2988 C C . THR A 1 395 ? 6.800 -23.051 -11.790 1.00 97.56 395 THR A C 1
ATOM 2990 O O . THR A 1 395 ? 5.783 -22.800 -11.147 1.00 97.56 395 THR A O 1
ATOM 2993 N N . TYR A 1 396 ? 7.926 -23.482 -11.212 1.00 97.00 396 TYR A N 1
ATOM 2994 C CA . TYR A 1 396 ? 7.956 -24.092 -9.876 1.00 97.00 396 TYR A CA 1
ATOM 2995 C C . TYR A 1 396 ? 8.607 -23.250 -8.766 1.00 97.00 396 TYR A C 1
ATOM 2997 O O . TYR A 1 396 ? 8.534 -23.649 -7.604 1.00 97.00 396 TYR A O 1
ATOM 3005 N N . SER A 1 397 ? 9.222 -22.096 -9.063 1.00 97.25 397 SER A N 1
ATOM 3006 C CA . SER A 1 397 ? 9.851 -21.269 -8.019 1.00 97.25 397 SER A CA 1
ATOM 3007 C C . SER A 1 397 ? 8.834 -20.780 -6.966 1.00 97.25 397 SER A C 1
ATOM 3009 O O . SER A 1 397 ? 7.905 -20.038 -7.315 1.00 97.25 397 SER A O 1
ATOM 3011 N N . PRO A 1 398 ? 9.027 -21.082 -5.662 1.00 95.94 398 PRO A N 1
ATOM 3012 C CA . PRO A 1 398 ? 8.134 -20.617 -4.595 1.00 95.94 398 PRO A CA 1
ATOM 3013 C C . PRO A 1 398 ? 8.047 -19.088 -4.479 1.00 95.94 398 PRO A C 1
ATOM 3015 O O . PRO A 1 398 ? 7.051 -18.555 -3.988 1.00 95.94 398 PRO A O 1
ATOM 3018 N N . VAL A 1 399 ? 9.076 -18.368 -4.939 1.00 96.06 399 VAL A N 1
ATOM 3019 C CA . VAL A 1 399 ? 9.097 -16.899 -4.948 1.00 96.06 399 VAL A CA 1
ATOM 3020 C C . VAL A 1 399 ? 8.183 -16.360 -6.046 1.00 96.06 399 VAL A C 1
ATOM 3022 O O . VAL A 1 399 ? 7.377 -15.473 -5.775 1.00 96.06 399 VAL A O 1
ATOM 3025 N N . PHE A 1 400 ? 8.232 -16.924 -7.257 1.00 96.69 400 PHE A N 1
ATOM 3026 C CA . PHE A 1 400 ? 7.296 -16.552 -8.322 1.00 96.69 400 PHE A CA 1
ATOM 3027 C C . PHE A 1 400 ? 5.848 -16.888 -7.958 1.00 96.69 400 PHE A C 1
ATOM 3029 O O . PHE A 1 400 ? 4.969 -16.052 -8.155 1.00 96.69 400 PHE A O 1
ATOM 3036 N N . GLU A 1 401 ? 5.608 -18.057 -7.362 1.00 95.75 401 GLU A N 1
ATOM 3037 C CA . GLU A 1 401 ? 4.308 -18.423 -6.792 1.00 95.75 401 GLU A CA 1
ATOM 3038 C C . GLU A 1 401 ? 3.830 -17.357 -5.787 1.00 95.75 401 GLU A C 1
ATOM 3040 O O . GLU A 1 401 ? 2.782 -16.748 -5.990 1.00 95.75 401 GLU A O 1
ATOM 3045 N N . ASN A 1 402 ? 4.623 -17.007 -4.768 1.00 95.38 402 ASN A N 1
ATOM 3046 C CA . ASN A 1 402 ? 4.248 -15.952 -3.815 1.00 95.38 402 ASN A CA 1
ATOM 3047 C C . ASN A 1 402 ? 3.971 -14.586 -4.473 1.00 95.38 402 ASN A C 1
ATOM 3049 O O . ASN A 1 402 ? 3.037 -13.900 -4.063 1.00 95.38 402 ASN A O 1
ATOM 3053 N N . LEU A 1 403 ? 4.738 -14.193 -5.495 1.00 94.56 403 LEU A N 1
ATOM 3054 C CA . LEU A 1 403 ? 4.569 -12.914 -6.198 1.00 94.56 403 LEU A CA 1
ATOM 3055 C C . LEU A 1 403 ? 3.286 -12.845 -7.048 1.00 94.56 403 LEU A C 1
ATOM 3057 O O . LEU A 1 403 ? 2.745 -11.757 -7.261 1.00 94.56 403 LEU A O 1
ATOM 3061 N N . ARG A 1 404 ? 2.762 -13.989 -7.503 1.00 94.00 404 ARG A N 1
ATOM 3062 C CA . ARG A 1 404 ? 1.480 -14.080 -8.228 1.00 94.00 404 ARG A CA 1
ATOM 3063 C C . ARG A 1 404 ? 0.282 -13.830 -7.294 1.00 94.00 404 ARG A C 1
ATOM 3065 O O . ARG A 1 404 ? -0.706 -13.223 -7.717 1.00 94.00 404 ARG A O 1
ATOM 3072 N N . HIS A 1 405 ? 0.413 -14.196 -6.019 1.00 92.50 405 HIS A N 1
ATOM 3073 C CA . HIS A 1 405 ? -0.644 -14.193 -4.998 1.00 92.50 405 HIS A CA 1
ATOM 3074 C C . HIS A 1 405 ? -0.623 -12.951 -4.091 1.00 92.50 405 HIS A C 1
ATOM 3076 O O . HIS A 1 405 ? -0.070 -12.922 -2.989 1.00 92.50 405 HIS A O 1
ATOM 3082 N N . TYR A 1 406 ? -1.248 -11.876 -4.575 1.00 89.56 406 TYR A N 1
ATOM 3083 C CA . TYR A 1 406 ? -1.251 -10.552 -3.935 1.00 89.56 406 TYR A CA 1
ATOM 3084 C C . TYR A 1 406 ? -2.082 -10.457 -2.639 1.00 89.56 406 TYR A C 1
ATOM 3086 O O . TYR A 1 406 ? -2.049 -9.435 -1.950 1.00 89.56 406 TYR A O 1
ATOM 3094 N N . GLU A 1 407 ? -2.844 -11.487 -2.279 1.00 90.75 407 GLU A N 1
ATOM 3095 C CA . GLU A 1 407 ? -3.500 -11.603 -0.977 1.00 90.75 407 GLU A CA 1
ATOM 3096 C C . GLU A 1 407 ? -2.520 -11.955 0.154 1.00 90.75 407 GLU A C 1
ATOM 3098 O O . GLU A 1 407 ? -2.813 -11.641 1.306 1.00 90.75 407 GLU A O 1
ATOM 3103 N N . ARG A 1 408 ? -1.334 -12.493 -0.181 1.00 93.75 408 ARG A N 1
ATOM 3104 C CA . ARG A 1 408 ? -0.230 -12.799 0.752 1.00 93.75 408 ARG A CA 1
ATOM 3105 C C . ARG A 1 408 ? 0.612 -11.568 1.144 1.00 93.75 408 ARG A C 1
ATOM 3107 O O . ARG A 1 408 ? 1.527 -11.690 1.959 1.00 93.75 408 ARG A O 1
ATOM 3114 N N . LEU A 1 409 ? 0.333 -10.391 0.569 1.00 94.81 409 LEU A N 1
ATOM 3115 C CA . LEU A 1 409 ? 1.016 -9.129 0.892 1.00 94.81 409 LEU A CA 1
ATOM 3116 C C . LEU A 1 409 ? 0.720 -8.667 2.331 1.00 94.81 409 LEU A C 1
ATOM 3118 O O . LEU A 1 409 ? -0.393 -8.824 2.835 1.00 94.81 409 LEU A O 1
ATOM 3122 N N . LYS A 1 410 ? 1.717 -8.050 2.969 1.00 92.88 410 LYS A N 1
ATOM 3123 C CA . LYS A 1 410 ? 1.707 -7.577 4.365 1.00 92.88 410 LYS A CA 1
ATOM 3124 C C . LYS A 1 410 ? 1.654 -6.038 4.432 1.00 92.88 410 LYS A C 1
ATOM 3126 O O . LYS A 1 410 ? 1.648 -5.361 3.399 1.00 92.88 410 LYS A O 1
ATOM 3131 N N . GLY A 1 411 ? 1.570 -5.488 5.646 1.00 90.75 411 GLY A N 1
ATOM 3132 C CA . GLY A 1 411 ? 1.542 -4.039 5.904 1.00 90.75 411 GLY A CA 1
ATOM 3133 C C . GLY A 1 411 ? 0.423 -3.288 5.165 1.00 90.75 411 GLY A C 1
ATOM 3134 O O . GLY A 1 411 ? -0.628 -3.861 4.848 1.00 90.75 411 GLY A O 1
ATOM 3135 N N . LYS A 1 412 ? 0.672 -2.014 4.829 1.00 91.88 412 LYS A N 1
ATOM 3136 C CA . LYS A 1 412 ? -0.175 -1.180 3.955 1.00 91.88 412 LYS A CA 1
ATOM 3137 C C . LYS A 1 412 ? -0.599 -1.941 2.698 1.00 91.88 412 LYS A C 1
ATOM 3139 O O . LYS A 1 412 ? -1.780 -1.963 2.370 1.00 91.88 412 LYS A O 1
ATOM 3144 N N . CYS A 1 413 ? 0.330 -2.605 2.005 1.00 94.12 413 CYS A N 1
ATOM 3145 C CA . CYS A 1 413 ? 0.050 -3.303 0.745 1.00 94.12 413 CYS A CA 1
ATOM 3146 C C . CYS A 1 413 ? -0.951 -4.460 0.903 1.00 94.12 413 CYS A C 1
ATOM 3148 O O . CYS A 1 413 ? -1.795 -4.652 0.029 1.00 94.12 413 CYS A O 1
ATOM 3150 N N . GLY A 1 414 ? -0.927 -5.179 2.028 1.00 92.56 414 GLY A N 1
ATOM 3151 C CA . GLY A 1 414 ? -1.922 -6.202 2.361 1.00 92.56 414 GLY A CA 1
ATOM 3152 C C . GLY A 1 414 ? -3.323 -5.639 2.621 1.00 92.56 414 GLY A C 1
ATOM 3153 O O . GLY A 1 414 ? -4.321 -6.243 2.211 1.00 92.56 414 GLY A O 1
ATOM 3154 N N . ALA A 1 415 ? -3.402 -4.467 3.258 1.00 90.69 415 ALA A N 1
ATOM 3155 C CA . ALA A 1 415 ? -4.650 -3.757 3.553 1.00 90.69 415 ALA A CA 1
ATOM 3156 C C . ALA A 1 415 ? -5.197 -2.917 2.377 1.00 90.69 415 ALA A C 1
ATOM 3158 O O . ALA A 1 415 ? -6.360 -2.521 2.413 1.00 90.69 415 ALA A O 1
ATOM 3159 N N . CYS A 1 416 ? -4.376 -2.652 1.356 1.00 94.31 416 CYS A N 1
ATOM 3160 C CA . CYS A 1 416 ? -4.660 -1.723 0.262 1.00 94.31 416 CYS A CA 1
ATOM 3161 C C . CYS A 1 416 ? -5.731 -2.225 -0.716 1.00 94.31 416 CYS A C 1
ATOM 3163 O O . CYS A 1 416 ? -5.627 -3.317 -1.278 1.00 94.31 416 CYS A O 1
ATOM 3165 N N . GLU A 1 417 ? -6.715 -1.373 -0.998 1.00 93.81 417 GLU A N 1
ATOM 3166 C CA . GLU A 1 417 ? -7.753 -1.584 -2.010 1.00 93.81 417 GLU A CA 1
ATOM 3167 C C . GLU A 1 417 ? -7.179 -1.643 -3.441 1.00 93.81 417 GLU A C 1
ATOM 3169 O O . GLU A 1 417 ? -7.715 -2.340 -4.301 1.00 93.81 417 GLU A O 1
ATOM 3174 N N . TYR A 1 418 ? -6.023 -1.015 -3.682 1.00 94.25 418 TYR A N 1
ATOM 3175 C CA . TYR A 1 418 ? -5.326 -1.006 -4.974 1.00 94.25 418 TYR A CA 1
ATOM 3176 C C . TYR A 1 418 ? -4.300 -2.140 -5.153 1.00 94.25 418 TYR A C 1
ATOM 3178 O O . TYR A 1 418 ? -3.553 -2.146 -6.136 1.00 94.25 418 TYR A O 1
ATOM 3186 N N . LYS A 1 419 ? -4.209 -3.120 -4.241 1.00 92.88 419 LYS A N 1
ATOM 3187 C CA . LYS A 1 419 ? -3.181 -4.183 -4.318 1.00 92.88 419 LYS A CA 1
ATOM 3188 C C . LYS A 1 419 ? -3.281 -5.077 -5.562 1.00 92.88 419 LYS A C 1
ATOM 3190 O O . LYS A 1 419 ? -2.273 -5.591 -6.047 1.00 92.88 419 LYS A O 1
ATOM 3195 N N . SER A 1 420 ? -4.475 -5.198 -6.140 1.00 90.81 420 SER A N 1
ATOM 3196 C CA . SER A 1 420 ? -4.718 -5.890 -7.413 1.00 90.81 420 SER A CA 1
ATOM 3197 C C . SER A 1 420 ? -4.111 -5.179 -8.631 1.00 90.81 420 SER A C 1
ATOM 3199 O O . SER A 1 420 ? -3.892 -5.831 -9.644 1.00 90.81 420 SER A O 1
ATOM 3201 N N . VAL A 1 421 ? -3.777 -3.885 -8.547 1.00 91.88 421 VAL A N 1
ATOM 3202 C CA . VAL A 1 421 ? -3.290 -3.077 -9.689 1.00 91.88 421 VAL A CA 1
ATOM 3203 C C . VAL A 1 421 ? -1.926 -2.426 -9.454 1.00 91.88 421 VAL A C 1
ATOM 3205 O O . VAL A 1 421 ? -1.157 -2.297 -10.397 1.00 91.88 421 VAL A O 1
ATOM 3208 N N . CYS A 1 422 ? -1.584 -2.079 -8.213 1.00 94.19 422 CYS A N 1
ATOM 3209 C CA . CYS A 1 422 ? -0.266 -1.571 -7.826 1.00 94.19 422 CYS A CA 1
ATOM 3210 C C . CYS A 1 422 ? 0.612 -2.712 -7.280 1.00 94.19 422 CYS A C 1
ATOM 3212 O O . CYS A 1 422 ? 1.509 -3.192 -7.970 1.00 94.19 422 CYS A O 1
ATOM 3214 N N . GLY A 1 423 ? 0.342 -3.165 -6.050 1.00 91.81 423 GLY A N 1
ATOM 3215 C CA . GLY A 1 423 ? 1.135 -4.181 -5.338 1.00 91.81 423 GLY A CA 1
ATOM 3216 C C . GLY A 1 423 ? 2.449 -3.674 -4.718 1.00 91.81 423 GLY A C 1
ATOM 3217 O O . GLY A 1 423 ? 2.949 -4.308 -3.794 1.00 91.81 423 GLY A O 1
ATOM 3218 N N . GLY A 1 424 ? 2.965 -2.519 -5.158 1.00 93.75 424 GLY A N 1
ATOM 3219 C CA . GLY A 1 424 ? 4.224 -1.930 -4.684 1.00 93.75 424 GLY A CA 1
ATOM 3220 C C . GLY A 1 424 ? 5.470 -2.638 -5.232 1.00 93.75 424 GLY A C 1
ATOM 3221 O O . GLY A 1 424 ? 5.402 -3.800 -5.639 1.00 93.75 424 GLY A O 1
ATOM 3222 N N . CYS A 1 425 ? 6.631 -1.980 -5.249 1.00 93.75 425 CYS A N 1
ATOM 3223 C CA . CYS A 1 425 ? 7.871 -2.630 -5.670 1.00 93.75 425 CYS A CA 1
ATOM 3224 C C . CYS A 1 425 ? 8.277 -3.700 -4.652 1.00 93.75 425 CYS A C 1
ATOM 3226 O O . CYS A 1 425 ? 8.278 -3.475 -3.440 1.00 93.75 425 CYS A O 1
ATOM 3228 N N . ARG A 1 426 ? 8.580 -4.897 -5.157 1.00 93.44 426 ARG A N 1
ATOM 3229 C CA . ARG A 1 426 ? 8.916 -6.072 -4.342 1.00 93.44 426 ARG A CA 1
ATOM 3230 C C . ARG A 1 426 ? 10.419 -6.148 -4.055 1.00 93.44 426 ARG A C 1
ATOM 3232 O O . ARG A 1 426 ? 10.804 -6.658 -3.009 1.00 93.44 426 ARG A O 1
ATOM 3239 N N . ALA A 1 427 ? 11.242 -5.548 -4.922 1.00 91.06 427 ALA A N 1
ATOM 3240 C CA . ALA A 1 427 ? 12.677 -5.365 -4.707 1.00 91.06 427 ALA A CA 1
ATOM 3241 C C . ALA A 1 427 ? 12.972 -4.362 -3.575 1.00 91.06 427 ALA A C 1
ATOM 3243 O O . ALA A 1 427 ? 13.726 -4.698 -2.670 1.00 91.06 427 ALA A O 1
ATOM 3244 N N . ARG A 1 428 ? 12.316 -3.185 -3.536 1.00 89.12 428 ARG A N 1
ATOM 3245 C CA . ARG A 1 428 ? 12.452 -2.253 -2.391 1.00 89.12 428 ARG A CA 1
ATOM 3246 C C . ARG A 1 428 ? 11.971 -2.874 -1.073 1.00 89.12 428 ARG A C 1
ATOM 3248 O O . ARG A 1 428 ? 12.647 -2.728 -0.062 1.00 89.12 428 ARG A O 1
ATOM 3255 N N . ALA A 1 429 ? 10.867 -3.629 -1.087 1.00 91.12 429 ALA A N 1
ATOM 3256 C CA . ALA A 1 429 ? 10.400 -4.360 0.096 1.00 91.12 429 ALA A CA 1
ATOM 3257 C C . ALA A 1 429 ? 11.424 -5.409 0.589 1.00 91.12 429 ALA A C 1
ATOM 3259 O O . ALA A 1 429 ? 11.691 -5.489 1.787 1.00 91.12 429 ALA A O 1
ATOM 3260 N N . LEU A 1 430 ? 12.047 -6.164 -0.328 1.00 89.44 430 LEU A N 1
ATOM 3261 C CA . LEU A 1 430 ? 13.137 -7.090 -0.004 1.00 89.44 430 LEU A CA 1
ATOM 3262 C C . LEU A 1 430 ? 14.353 -6.359 0.581 1.00 89.44 430 LEU A C 1
ATOM 3264 O O . LEU A 1 430 ? 14.823 -6.730 1.651 1.00 89.44 430 LEU A O 1
ATOM 3268 N N . SER A 1 431 ? 14.828 -5.315 -0.102 1.00 83.44 431 SER A N 1
ATOM 3269 C CA . SER A 1 431 ? 16.029 -4.564 0.275 1.00 83.44 431 SER A CA 1
ATOM 3270 C C . SER A 1 431 ? 15.906 -3.899 1.646 1.00 83.44 431 SER A C 1
ATOM 3272 O O . SER A 1 431 ? 16.893 -3.836 2.371 1.00 83.44 431 SER A O 1
ATOM 3274 N N . LEU A 1 432 ? 14.713 -3.409 2.004 1.00 81.25 432 LEU A N 1
ATOM 3275 C CA . LEU A 1 432 ? 14.488 -2.676 3.252 1.00 81.25 432 LEU A CA 1
ATOM 3276 C C . LEU A 1 432 ? 14.143 -3.581 4.444 1.00 81.25 432 LEU A C 1
ATOM 3278 O O . LEU A 1 432 ? 14.580 -3.324 5.562 1.00 81.25 432 LEU A O 1
ATOM 3282 N N . TYR A 1 433 ? 13.325 -4.616 4.222 1.00 85.56 433 TYR A N 1
ATOM 3283 C CA . TYR A 1 433 ? 12.742 -5.423 5.301 1.00 85.56 433 TYR A CA 1
ATOM 3284 C C . TYR A 1 433 ? 13.245 -6.875 5.343 1.00 85.56 433 TYR A C 1
ATOM 3286 O O . TYR A 1 433 ? 12.844 -7.629 6.228 1.00 85.56 433 TYR A O 1
ATOM 3294 N N . GLY A 1 434 ? 14.056 -7.307 4.370 1.00 88.00 434 GLY A N 1
ATOM 3295 C CA . GLY A 1 434 ? 14.432 -8.716 4.180 1.00 88.00 434 GLY A CA 1
ATOM 3296 C C . GLY A 1 434 ? 13.284 -9.617 3.696 1.00 88.00 434 GLY A C 1
ATOM 3297 O O . GLY A 1 434 ? 13.437 -10.833 3.631 1.00 88.00 434 GLY A O 1
ATOM 3298 N N . ASP A 1 435 ? 12.124 -9.043 3.360 1.00 90.44 435 ASP A N 1
ATOM 3299 C CA . ASP A 1 435 ? 10.878 -9.766 3.091 1.00 90.44 435 ASP A CA 1
ATOM 3300 C C . ASP A 1 435 ? 10.114 -9.088 1.947 1.00 90.44 435 ASP A C 1
ATOM 3302 O O . ASP A 1 435 ? 9.433 -8.075 2.116 1.00 90.44 435 ASP A O 1
ATOM 3306 N N . TYR A 1 436 ? 10.210 -9.686 0.759 1.00 93.19 436 TYR A N 1
ATOM 3307 C CA . TYR A 1 436 ? 9.600 -9.194 -0.480 1.00 93.19 436 TYR A CA 1
ATOM 3308 C C . TYR A 1 436 ? 8.062 -9.141 -0.461 1.00 93.19 436 TYR A C 1
ATOM 3310 O O . TYR A 1 436 ? 7.461 -8.622 -1.406 1.00 93.19 436 TYR A O 1
ATOM 3318 N N . MET A 1 437 ? 7.406 -9.648 0.591 1.00 94.88 437 MET A N 1
ATOM 3319 C CA . MET A 1 437 ? 5.954 -9.563 0.780 1.00 94.88 437 MET A CA 1
ATOM 3320 C C . MET A 1 437 ? 5.526 -8.423 1.719 1.00 94.88 437 MET A C 1
ATOM 3322 O O . MET A 1 437 ? 4.324 -8.227 1.900 1.00 94.88 437 MET A O 1
ATOM 3326 N N . GLN A 1 438 ? 6.460 -7.648 2.284 1.00 94.94 438 GLN A N 1
ATOM 3327 C CA . GLN A 1 438 ? 6.162 -6.443 3.079 1.00 94.94 438 GLN A CA 1
ATOM 3328 C C . GLN A 1 438 ? 5.618 -5.284 2.237 1.00 94.94 438 GLN A C 1
ATOM 3330 O O . GLN A 1 438 ? 5.512 -5.372 1.013 1.00 94.94 438 GLN A O 1
ATOM 3335 N N . GLU A 1 439 ? 5.227 -4.186 2.881 1.00 93.19 439 GLU A N 1
ATOM 3336 C CA . GLU A 1 439 ? 4.762 -3.004 2.157 1.00 93.19 439 GLU A CA 1
ATOM 3337 C C . GLU A 1 439 ? 5.839 -2.379 1.253 1.00 93.19 439 GLU A C 1
ATOM 3339 O O . GLU A 1 439 ? 7.029 -2.659 1.360 1.00 93.19 439 GLU A O 1
ATOM 3344 N N . GLU A 1 440 ? 5.406 -1.567 0.292 1.00 91.50 440 GLU A N 1
ATOM 3345 C CA . GLU A 1 440 ? 6.290 -0.635 -0.407 1.00 91.50 440 GLU A CA 1
ATOM 3346 C C . GLU A 1 440 ? 6.605 0.527 0.545 1.00 91.50 440 GLU A C 1
ATOM 3348 O O . GLU A 1 440 ? 5.665 1.224 0.942 1.00 91.50 440 GLU A O 1
ATOM 3353 N N . PRO A 1 441 ? 7.880 0.766 0.902 1.00 87.38 441 PRO A N 1
ATOM 3354 C CA . PRO A 1 441 ? 8.231 1.872 1.784 1.00 87.38 441 PRO A CA 1
ATOM 3355 C C . PRO A 1 441 ? 7.967 3.237 1.146 1.00 87.38 441 PRO A C 1
ATOM 3357 O O . PRO A 1 441 ? 7.500 4.147 1.829 1.00 87.38 441 PRO A O 1
ATOM 3360 N N . TYR A 1 442 ? 8.191 3.389 -0.166 1.00 87.38 442 TYR A N 1
ATOM 3361 C CA . TYR A 1 442 ? 8.035 4.669 -0.874 1.00 87.38 442 TYR A CA 1
ATOM 3362 C C . TYR A 1 442 ? 6.582 4.854 -1.344 1.00 87.38 442 TYR A C 1
ATOM 3364 O O . TYR A 1 442 ? 6.283 5.136 -2.503 1.00 87.38 442 TYR A O 1
ATOM 3372 N N . CYS A 1 443 ? 5.646 4.622 -0.420 1.00 91.44 443 CYS A N 1
ATOM 3373 C CA . CYS A 1 443 ? 4.209 4.776 -0.609 1.00 91.44 443 CYS A CA 1
ATOM 3374 C C . CYS A 1 443 ? 3.655 5.738 0.450 1.00 91.44 443 CYS A C 1
ATOM 3376 O O . CYS A 1 443 ? 3.285 5.314 1.554 1.00 91.44 443 CYS A O 1
ATOM 3378 N N . ALA A 1 444 ? 3.571 7.022 0.081 1.00 90.81 444 ALA A N 1
ATOM 3379 C CA . ALA A 1 444 ? 2.918 8.070 0.868 1.00 90.81 444 ALA A CA 1
ATOM 3380 C C . ALA A 1 444 ? 1.432 7.752 1.131 1.00 90.81 444 ALA A C 1
ATOM 3382 O O . ALA A 1 444 ? 0.901 8.026 2.204 1.00 90.81 444 ALA A O 1
ATOM 3383 N N . TYR A 1 445 ? 0.760 7.093 0.180 1.00 92.31 445 TYR A N 1
ATOM 3384 C CA . TYR A 1 445 ? -0.643 6.709 0.327 1.00 92.31 445 TYR A CA 1
ATOM 3385 C C . TYR A 1 445 ? -0.888 5.700 1.467 1.00 92.31 445 TYR A C 1
ATOM 3387 O O . TYR A 1 445 ? -0.469 4.540 1.389 1.00 92.31 445 TYR A O 1
ATOM 3395 N N . THR A 1 446 ? -1.668 6.118 2.469 1.00 91.81 446 THR A N 1
ATOM 3396 C CA . THR A 1 446 ? -2.227 5.253 3.522 1.00 91.81 446 THR A CA 1
ATOM 3397 C C . THR A 1 446 ? -3.619 4.735 3.109 1.00 91.81 446 THR A C 1
ATOM 3399 O O . THR A 1 446 ? -4.535 5.547 2.964 1.00 91.81 446 THR A O 1
ATOM 3402 N N . PRO A 1 447 ? -3.824 3.410 2.945 1.00 93.25 447 PRO A N 1
ATOM 3403 C CA . PRO A 1 447 ? -5.107 2.809 2.542 1.00 93.25 447 PRO A CA 1
ATOM 3404 C C . PRO A 1 447 ? -6.292 3.123 3.451 1.00 93.25 447 PRO A C 1
ATOM 3406 O O . PRO A 1 447 ? -6.117 3.133 4.671 1.00 93.25 447 PRO A O 1
ATOM 3409 N N . LYS A 1 448 ? -7.518 3.230 2.907 1.00 91.12 448 LYS A N 1
ATOM 3410 C CA . LYS A 1 448 ? -8.721 3.547 3.715 1.00 91.12 448 LYS A CA 1
ATOM 3411 C C . LYS A 1 448 ? -8.934 2.571 4.877 1.00 91.12 448 LYS A C 1
ATOM 3413 O O . LYS A 1 448 ? -9.209 2.995 5.995 1.00 91.12 448 LYS A O 1
ATOM 3418 N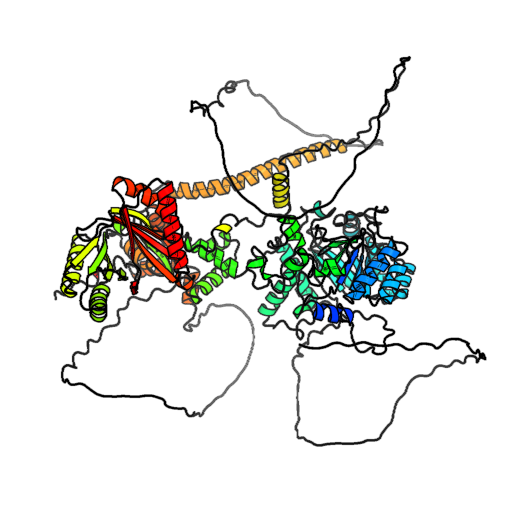 N . LYS A 1 449 ? -8.689 1.271 4.670 1.00 88.81 449 LYS A N 1
ATOM 3419 C CA . LYS A 1 449 ? -8.755 0.277 5.756 1.00 88.81 449 LYS A CA 1
ATOM 3420 C C . LYS A 1 449 ? -7.730 0.544 6.872 1.00 88.81 449 LYS A C 1
ATOM 3422 O O . LYS A 1 449 ? -8.032 0.330 8.043 1.00 88.81 449 LYS A O 1
ATOM 3427 N N . ARG A 1 450 ? -6.525 1.020 6.537 1.00 88.19 450 ARG A N 1
ATOM 3428 C CA . ARG A 1 450 ? -5.509 1.363 7.544 1.00 88.19 450 ARG A CA 1
ATOM 3429 C C . ARG A 1 450 ? -5.841 2.682 8.243 1.00 88.19 450 ARG A C 1
ATOM 3431 O O . ARG A 1 450 ? -5.617 2.769 9.443 1.00 88.19 450 ARG A O 1
ATOM 3438 N N . GLN A 1 451 ? -6.440 3.651 7.543 1.00 91.75 451 GLN A N 1
ATOM 3439 C CA . GLN A 1 451 ? -7.002 4.859 8.163 1.00 91.75 451 GLN A CA 1
ATOM 3440 C C . GLN A 1 451 ? -8.069 4.483 9.206 1.00 91.75 451 GLN A C 1
ATOM 3442 O O . GLN A 1 451 ? -7.968 4.916 10.351 1.00 91.75 451 GLN A O 1
ATOM 3447 N N . GLU A 1 452 ? -9.016 3.595 8.865 1.00 90.88 452 GLU A N 1
ATOM 3448 C CA . GLU A 1 452 ? -9.987 3.046 9.826 1.00 90.88 452 GLU A CA 1
ATOM 3449 C C . GLU A 1 452 ? -9.310 2.400 11.043 1.00 90.88 452 GLU A C 1
ATOM 3451 O O . GLU A 1 452 ? -9.673 2.714 12.175 1.00 90.88 452 GLU A O 1
ATOM 3456 N N . GLU A 1 453 ? -8.341 1.501 10.830 1.00 86.38 453 GLU A N 1
ATOM 3457 C CA . GLU A 1 453 ? -7.620 0.808 11.908 1.00 86.38 453 GLU A CA 1
ATOM 3458 C C . GLU A 1 453 ? -6.896 1.800 12.841 1.00 86.38 453 GLU A C 1
ATOM 3460 O O . GLU A 1 453 ? -6.992 1.665 14.064 1.00 86.38 453 GLU A O 1
ATOM 3465 N N . LEU A 1 454 ? -6.226 2.815 12.284 1.00 87.00 454 LEU A N 1
ATOM 3466 C CA . LEU A 1 454 ? -5.500 3.857 13.019 1.00 87.00 454 LEU A CA 1
ATOM 3467 C C . LEU A 1 454 ? -6.449 4.761 13.816 1.00 87.00 454 LEU A C 1
ATOM 3469 O O . LEU A 1 454 ? -6.362 4.825 15.047 1.00 87.00 454 LEU A O 1
ATOM 3473 N N . VAL A 1 455 ? -7.390 5.415 13.127 1.00 91.44 455 VAL A N 1
ATOM 3474 C CA . VAL A 1 455 ? -8.342 6.363 13.721 1.00 91.44 455 VAL A CA 1
ATOM 3475 C C . VAL A 1 455 ? -9.184 5.663 14.784 1.00 91.44 455 VAL A C 1
ATOM 3477 O O . VAL A 1 455 ? -9.242 6.145 15.914 1.00 91.44 455 VAL A O 1
ATOM 3480 N N . LEU A 1 456 ? -9.769 4.493 14.484 1.00 89.44 456 LEU A N 1
ATOM 3481 C CA . LEU A 1 456 ? -10.618 3.756 15.429 1.00 89.44 456 LEU A CA 1
ATOM 3482 C C . LEU A 1 456 ? -9.846 3.252 16.656 1.00 89.44 456 LEU A C 1
ATOM 3484 O O . LEU A 1 456 ? -10.433 3.151 17.734 1.00 89.44 456 LEU A O 1
ATOM 3488 N N . SER A 1 457 ? -8.555 2.934 16.528 1.00 84.94 457 SER A N 1
ATOM 3489 C CA . SER A 1 457 ? -7.728 2.532 17.675 1.00 84.94 457 SER A CA 1
ATOM 3490 C C . SER A 1 457 ? -7.378 3.735 18.552 1.00 84.94 457 SER A C 1
ATOM 3492 O O . SER A 1 457 ? -7.592 3.681 19.768 1.00 84.94 457 SER A O 1
ATOM 3494 N N . ARG A 1 458 ? -6.944 4.849 17.942 1.00 90.31 458 ARG A N 1
ATOM 3495 C CA . ARG A 1 458 ? -6.623 6.102 18.642 1.00 90.31 458 ARG A CA 1
ATOM 3496 C C . ARG A 1 458 ? -7.826 6.626 19.419 1.00 90.31 458 ARG A C 1
ATOM 3498 O O . ARG A 1 458 ? -7.760 6.663 20.645 1.00 90.31 458 ARG A O 1
ATOM 3505 N N . ILE A 1 459 ? -8.943 6.922 18.743 1.00 90.62 459 ILE A N 1
ATOM 3506 C CA . ILE A 1 459 ? -10.154 7.481 19.379 1.00 90.62 459 ILE A CA 1
ATOM 3507 C C . ILE A 1 459 ? -10.790 6.532 20.400 1.00 90.62 459 ILE A C 1
ATOM 3509 O O . ILE A 1 459 ? -11.526 6.985 21.276 1.00 90.62 459 ILE A O 1
ATOM 3513 N N . GLN A 1 460 ? -10.553 5.217 20.303 1.00 84.62 460 GLN A N 1
ATOM 3514 C CA . GLN A 1 460 ? -10.969 4.286 21.347 1.00 84.62 460 GLN A CA 1
ATOM 3515 C C . GLN A 1 460 ? -10.108 4.431 22.597 1.00 84.62 460 GLN A C 1
ATOM 3517 O O . GLN A 1 460 ? -10.681 4.468 23.685 1.00 84.62 460 GLN A O 1
ATOM 3522 N N . ALA A 1 461 ? -8.779 4.457 22.469 1.00 80.69 461 ALA A N 1
ATOM 3523 C CA . ALA A 1 461 ? -7.885 4.599 23.613 1.00 80.69 461 ALA A CA 1
ATOM 3524 C C . ALA A 1 461 ? -8.138 5.938 24.322 1.00 80.69 461 ALA A C 1
ATOM 3526 O O . ALA A 1 461 ? -8.545 5.948 25.485 1.00 80.69 461 ALA A O 1
ATOM 3527 N N . HIS A 1 462 ? -7.990 7.037 23.581 1.00 84.06 462 HIS A N 1
ATOM 3528 C CA . HIS A 1 462 ? -8.239 8.403 24.030 1.00 84.06 462 HIS A CA 1
ATOM 3529 C C . HIS A 1 462 ? -8.686 9.253 22.829 1.00 84.06 462 HIS A C 1
ATOM 3531 O O . HIS A 1 462 ? -8.069 9.188 21.768 1.00 84.06 462 HIS A O 1
ATOM 3537 N N . PHE A 1 463 ? -9.705 10.093 22.982 1.00 91.75 463 PHE A N 1
ATOM 3538 C CA . PHE A 1 463 ? -10.026 11.140 22.001 1.00 91.75 463 PHE A CA 1
ATOM 3539 C C . PHE A 1 463 ? -9.441 12.488 22.475 1.00 91.75 463 PHE A C 1
ATOM 3541 O O . PHE A 1 463 ? -9.569 12.773 23.670 1.00 91.75 463 PHE A O 1
ATOM 3548 N N . PRO A 1 464 ? -8.782 13.294 21.614 1.00 92.94 464 PRO A N 1
ATOM 3549 C CA . PRO A 1 464 ? -8.181 14.563 22.028 1.00 92.94 464 PRO A CA 1
ATOM 3550 C C . PRO A 1 464 ? -9.173 15.544 22.663 1.00 92.94 464 PRO A C 1
ATOM 3552 O O . PRO A 1 464 ? -10.284 15.742 22.177 1.00 92.94 464 PRO A O 1
ATOM 3555 N N . LEU A 1 465 ? -8.742 16.179 23.754 1.00 94.38 465 LEU A N 1
ATOM 3556 C CA . LEU A 1 465 ? -9.455 17.266 24.429 1.00 94.38 465 LEU A CA 1
ATOM 3557 C C . LEU A 1 465 ? -8.791 18.598 24.054 1.00 94.38 465 LEU A C 1
ATOM 3559 O O . LEU A 1 465 ? -8.132 19.241 24.872 1.00 94.38 465 LEU A O 1
ATOM 3563 N N . THR A 1 466 ? -8.909 18.947 22.776 1.00 93.44 466 THR A N 1
ATOM 3564 C CA . THR A 1 466 ? -8.410 20.178 22.150 1.00 93.44 466 THR A CA 1
ATOM 3565 C C . THR A 1 466 ? -9.548 20.804 21.336 1.00 93.44 466 THR A C 1
ATOM 3567 O O . THR A 1 466 ? -10.374 20.052 20.819 1.00 93.44 466 THR A O 1
ATOM 3570 N N . PRO A 1 467 ? -9.613 22.141 21.157 1.00 91.56 467 PRO A N 1
ATOM 3571 C CA . PRO A 1 467 ? -10.653 22.774 20.331 1.00 91.56 467 PRO A CA 1
ATOM 3572 C C . PRO A 1 467 ? -10.704 22.251 18.883 1.00 91.56 467 PRO A C 1
ATOM 3574 O O . PRO A 1 467 ? -11.764 22.226 18.264 1.00 91.56 467 PRO A O 1
ATOM 3577 N N . ARG A 1 468 ? -9.567 21.766 18.362 1.00 92.12 468 ARG A N 1
ATOM 3578 C CA . ARG A 1 468 ? -9.426 21.145 17.036 1.00 92.12 468 ARG A CA 1
ATOM 3579 C C . ARG A 1 468 ? -9.005 19.672 17.133 1.00 92.12 468 ARG A C 1
ATOM 3581 O O . ARG A 1 468 ? -7.861 19.329 16.827 1.00 92.12 468 ARG A O 1
ATOM 3588 N N . PRO A 1 469 ? -9.909 18.763 17.541 1.00 92.75 469 PRO A N 1
ATOM 3589 C CA . PRO A 1 469 ? -9.531 17.379 17.796 1.00 92.75 469 PRO A CA 1
ATOM 3590 C C . PRO A 1 469 ? -9.233 16.600 16.509 1.00 92.75 469 PRO A C 1
ATOM 3592 O O . PRO A 1 469 ? -8.454 15.653 16.558 1.00 92.75 469 PRO A O 1
ATOM 3595 N N . LEU A 1 470 ? -9.807 16.986 15.360 1.00 92.88 470 LEU A N 1
ATOM 3596 C CA . LEU A 1 470 ? -9.519 16.334 14.075 1.00 92.88 470 LEU A CA 1
ATOM 3597 C C . LEU A 1 470 ? -8.123 16.680 13.545 1.00 92.88 470 LEU A C 1
ATOM 3599 O O . LEU A 1 470 ? -7.445 15.792 13.040 1.00 92.88 470 LEU A O 1
ATOM 3603 N N . GLU A 1 471 ? -7.678 17.928 13.713 1.00 92.94 471 GLU A N 1
ATOM 3604 C CA . GLU A 1 471 ? -6.308 18.362 13.397 1.00 92.94 471 GLU A CA 1
ATOM 3605 C C . GLU A 1 471 ? -5.304 17.637 14.305 1.00 92.94 471 GLU A C 1
ATOM 3607 O O . GLU A 1 471 ? -4.370 17.010 13.816 1.00 92.94 471 GLU A O 1
ATOM 3612 N N . THR A 1 472 ? -5.575 17.576 15.618 1.00 94.00 472 THR A N 1
ATOM 3613 C CA . THR A 1 472 ? -4.733 16.811 16.560 1.00 94.00 472 THR A CA 1
ATOM 3614 C C . THR A 1 472 ? -4.644 15.321 16.184 1.00 94.00 472 THR A C 1
ATOM 3616 O O . THR A 1 472 ? -3.566 14.738 16.239 1.00 94.00 472 THR A O 1
ATOM 3619 N N . LEU A 1 473 ? -5.751 14.696 15.760 1.00 92.88 473 LEU A N 1
ATOM 3620 C CA . LEU A 1 473 ? -5.750 13.310 15.266 1.00 92.88 473 LEU A CA 1
ATOM 3621 C C . LEU A 1 473 ? -5.008 13.144 13.929 1.00 92.88 473 LEU A C 1
ATOM 3623 O O . LEU A 1 473 ? -4.468 12.069 13.677 1.00 92.88 473 LEU A O 1
ATOM 3627 N N . ALA A 1 474 ? -5.013 14.158 13.065 1.00 91.88 474 ALA A N 1
ATOM 3628 C CA . ALA A 1 474 ? -4.344 14.130 11.769 1.00 91.88 474 ALA A CA 1
ATOM 3629 C C . ALA A 1 474 ? -2.815 14.132 11.945 1.00 91.88 474 ALA A C 1
ATOM 3631 O O . ALA A 1 474 ? -2.145 13.207 11.474 1.00 91.88 474 ALA A O 1
ATOM 3632 N N . ASP A 1 475 ? -2.297 15.086 12.726 1.00 90.56 475 ASP A N 1
ATOM 3633 C CA . ASP A 1 475 ? -0.868 15.234 13.037 1.00 90.56 475 ASP A CA 1
ATOM 3634 C C . ASP A 1 475 ? -0.282 13.986 13.717 1.00 90.56 475 ASP A C 1
ATOM 3636 O O . ASP A 1 475 ? 0.795 13.504 13.360 1.00 90.56 475 ASP A O 1
ATOM 3640 N N . GLU A 1 476 ? -1.002 13.426 14.693 1.00 90.12 476 GLU A N 1
ATOM 3641 C CA . GLU A 1 476 ? -0.567 12.247 15.451 1.00 90.12 476 GLU A CA 1
ATOM 3642 C C . GLU A 1 476 ? -0.544 10.952 14.629 1.00 90.12 476 GLU A C 1
ATOM 3644 O O . GLU A 1 476 ? 0.220 10.037 14.946 1.00 90.12 476 GLU A O 1
ATOM 3649 N N . LEU A 1 477 ? -1.402 10.843 13.609 1.00 88.50 477 LEU A N 1
ATOM 3650 C CA . LEU A 1 477 ? -1.570 9.626 12.808 1.00 88.50 477 LEU A CA 1
ATOM 3651 C C . LEU A 1 477 ? -0.881 9.694 11.438 1.00 88.50 477 LEU A C 1
ATOM 3653 O O . LEU A 1 477 ? -0.840 8.677 10.745 1.00 88.50 477 LEU A O 1
ATOM 3657 N N . GLY A 1 478 ? -0.341 10.853 11.046 1.00 86.75 478 GLY A N 1
ATOM 3658 C CA . GLY A 1 478 ? 0.217 11.067 9.707 1.00 86.75 478 GLY A CA 1
ATOM 3659 C C . GLY A 1 478 ? -0.858 11.014 8.618 1.00 86.75 478 GLY A C 1
ATOM 3660 O O . GLY A 1 478 ? -0.671 10.363 7.590 1.00 86.75 478 GLY A O 1
ATOM 3661 N N . LEU A 1 479 ? -2.006 11.642 8.882 1.00 90.38 479 LEU A N 1
ATOM 3662 C CA . LEU A 1 479 ? -3.164 11.738 7.988 1.00 90.38 479 LEU A CA 1
ATOM 3663 C C . LEU A 1 479 ? -3.499 13.215 7.732 1.00 90.38 479 LEU A C 1
ATOM 3665 O O . LEU A 1 479 ? -3.006 14.090 8.434 1.00 90.38 479 LEU A O 1
ATOM 3669 N N . SER A 1 480 ? -4.375 13.509 6.768 1.00 90.69 480 SER A N 1
ATOM 3670 C CA . SER A 1 480 ? -5.009 14.836 6.687 1.00 90.69 480 SER A CA 1
ATOM 3671 C C . SER A 1 480 ? -6.269 14.914 7.560 1.00 90.69 480 SER A C 1
ATOM 3673 O O . SER A 1 480 ? -6.910 13.896 7.838 1.00 90.69 480 SER A O 1
ATOM 3675 N N . ALA A 1 481 ? -6.677 16.128 7.950 1.00 90.88 481 ALA A N 1
ATOM 3676 C CA . ALA A 1 481 ? -7.926 16.342 8.688 1.00 90.88 481 ALA A CA 1
ATOM 3677 C C . ALA A 1 481 ? -9.150 15.778 7.935 1.00 90.88 481 ALA A C 1
ATOM 3679 O O . ALA A 1 481 ? -10.003 15.137 8.548 1.00 90.88 481 ALA A O 1
ATOM 3680 N N . ASP A 1 482 ? -9.189 15.907 6.602 1.00 90.38 482 ASP A N 1
ATOM 3681 C CA . ASP A 1 482 ? -10.222 15.292 5.757 1.00 90.38 482 ASP A CA 1
ATOM 3682 C C . ASP A 1 482 ? -10.197 13.761 5.777 1.00 90.38 482 ASP A C 1
ATOM 3684 O O . ASP A 1 482 ? -11.255 13.142 5.839 1.00 90.38 482 ASP A O 1
ATOM 3688 N N . GLN A 1 483 ? -9.020 13.123 5.782 1.00 91.50 483 GLN A N 1
ATOM 3689 C CA . GLN A 1 483 ? -8.925 11.663 5.906 1.00 91.50 483 GLN A CA 1
ATOM 3690 C C . GLN A 1 483 ? -9.461 11.181 7.259 1.00 91.50 483 GLN A C 1
ATOM 3692 O O . GLN A 1 483 ? -10.168 10.173 7.318 1.00 91.50 483 GLN A O 1
ATOM 3697 N N . VAL A 1 484 ? -9.182 11.913 8.345 1.00 94.00 484 VAL A N 1
ATOM 3698 C CA . VAL A 1 484 ? -9.757 11.627 9.669 1.00 94.00 484 VAL A CA 1
ATOM 3699 C C . VAL A 1 484 ? -11.276 11.846 9.659 1.00 94.00 484 VAL A C 1
ATOM 3701 O O . VAL A 1 484 ? -12.009 10.984 10.146 1.00 94.00 484 VAL A O 1
ATOM 3704 N N . ARG A 1 485 ? -11.761 12.945 9.063 1.00 92.81 485 ARG A N 1
ATOM 3705 C CA . ARG A 1 485 ? -13.189 13.280 8.940 1.00 92.81 485 ARG A CA 1
ATOM 3706 C C . ARG A 1 485 ? -13.960 12.226 8.134 1.00 92.81 485 ARG A C 1
ATOM 3708 O O . ARG A 1 485 ? -14.890 11.630 8.676 1.00 92.81 485 ARG A O 1
ATOM 3715 N N . GLU A 1 486 ? -13.530 11.913 6.907 1.00 91.94 486 GLU A N 1
ATOM 3716 C CA . GLU A 1 486 ? -14.101 10.839 6.073 1.00 91.94 486 GLU A CA 1
ATOM 3717 C C . GLU A 1 486 ? -14.090 9.490 6.804 1.00 91.94 486 GLU A C 1
ATOM 3719 O O . GLU A 1 486 ? -15.068 8.741 6.759 1.00 91.94 486 GLU A O 1
ATOM 3724 N N . THR A 1 487 ? -12.996 9.166 7.500 1.00 93.19 487 THR A N 1
ATOM 3725 C CA . THR A 1 487 ? -12.882 7.910 8.251 1.00 93.19 487 THR A CA 1
ATOM 3726 C C . THR A 1 487 ? -13.886 7.855 9.402 1.00 93.19 487 THR A C 1
ATOM 3728 O O . THR A 1 487 ? -14.558 6.837 9.577 1.00 93.19 487 THR A O 1
ATOM 3731 N N . LEU A 1 488 ? -14.049 8.937 10.170 1.00 92.19 488 LEU A N 1
ATOM 3732 C CA . LEU A 1 488 ? -15.056 9.021 11.231 1.00 92.19 488 LEU A CA 1
ATOM 3733 C C . LEU A 1 488 ? -16.478 8.907 10.668 1.00 92.19 488 LEU A C 1
ATOM 3735 O O . LEU A 1 488 ? -17.259 8.097 11.168 1.00 92.19 488 LEU A O 1
ATOM 3739 N N . GLU A 1 489 ? -16.799 9.648 9.605 1.00 91.19 489 GLU A N 1
ATOM 3740 C CA . GLU A 1 489 ? -18.077 9.560 8.887 1.00 91.19 489 GLU A CA 1
ATOM 3741 C C . GLU A 1 489 ? -18.364 8.122 8.419 1.00 91.19 489 GLU A C 1
ATOM 3743 O O . GLU A 1 489 ? -19.467 7.607 8.628 1.00 91.19 489 GLU A O 1
ATOM 3748 N N . HIS A 1 490 ? -17.363 7.425 7.872 1.00 90.38 490 HIS A N 1
ATOM 3749 C CA . HIS A 1 490 ? -17.488 6.042 7.410 1.00 90.38 490 HIS A CA 1
ATOM 3750 C C . HIS A 1 490 ? -17.712 5.048 8.560 1.00 90.38 490 HIS A C 1
ATOM 3752 O O . HIS A 1 490 ? -18.633 4.225 8.510 1.00 90.38 490 HIS A O 1
ATOM 3758 N N . LEU A 1 491 ? -16.928 5.154 9.639 1.00 90.25 491 LEU A N 1
ATOM 3759 C CA . LEU A 1 491 ? -17.077 4.350 10.859 1.00 90.25 491 LEU A CA 1
ATOM 3760 C C . LEU A 1 491 ? -18.448 4.569 11.529 1.00 90.25 491 LEU A C 1
ATOM 3762 O O . LEU A 1 491 ? -19.025 3.634 12.103 1.00 90.25 491 LEU A O 1
ATOM 3766 N N . TYR A 1 492 ? -18.996 5.782 11.427 1.00 88.94 492 TYR A N 1
ATOM 3767 C CA . TYR A 1 492 ? -20.350 6.124 11.856 1.00 88.94 492 TYR A CA 1
ATOM 3768 C C . TYR A 1 492 ? -21.435 5.552 10.933 1.00 88.94 492 TYR A C 1
ATOM 3770 O O . TYR A 1 492 ? -22.412 4.985 11.431 1.00 88.94 492 TYR A O 1
ATOM 3778 N N . ALA A 1 493 ? -21.278 5.655 9.610 1.00 88.38 493 ALA A N 1
ATOM 3779 C CA . ALA A 1 493 ? -22.222 5.125 8.623 1.00 88.38 493 ALA A CA 1
ATOM 3780 C C . ALA A 1 493 ? -22.340 3.592 8.710 1.00 88.38 493 ALA A C 1
ATOM 3782 O O . ALA A 1 493 ? -23.444 3.044 8.733 1.00 88.38 493 ALA A O 1
ATOM 3783 N N . GLN A 1 494 ? -21.208 2.903 8.887 1.00 86.31 494 GLN A N 1
ATOM 3784 C CA . GLN A 1 494 ? -21.144 1.463 9.163 1.00 86.31 494 GLN A CA 1
ATOM 3785 C C . GLN A 1 494 ? -21.625 1.077 10.577 1.00 86.31 494 GLN A C 1
ATOM 3787 O O . GLN A 1 494 ? -21.668 -0.106 10.917 1.00 86.31 494 GLN A O 1
ATOM 3792 N N . LYS A 1 495 ? -21.994 2.048 11.427 1.00 86.19 495 LYS A N 1
ATOM 3793 C CA . LYS A 1 495 ? -22.452 1.835 12.812 1.00 86.19 495 LYS A CA 1
ATOM 3794 C C . LYS A 1 495 ? -21.417 1.085 13.676 1.00 86.19 495 LYS A C 1
ATOM 3796 O O . LYS A 1 495 ? -21.811 0.381 14.609 1.00 86.19 495 LYS A O 1
ATOM 3801 N N . LYS A 1 496 ? -20.114 1.209 13.377 1.00 84.56 496 LYS A N 1
ATOM 3802 C CA . LYS A 1 496 ? -19.010 0.671 14.200 1.00 84.56 496 LYS A CA 1
ATOM 3803 C C . LYS A 1 496 ? -18.878 1.478 15.492 1.00 84.56 496 LYS A C 1
ATOM 3805 O O . LYS A 1 496 ? -18.848 0.904 16.582 1.00 84.56 496 LYS A O 1
ATOM 3810 N N . ILE A 1 497 ? -18.892 2.807 15.376 1.00 88.62 497 ILE A N 1
ATOM 3811 C CA . ILE A 1 497 ? -18.998 3.730 16.514 1.00 88.62 497 ILE A CA 1
ATOM 3812 C C . ILE A 1 497 ? -20.473 3.813 16.953 1.00 88.62 497 ILE A C 1
ATOM 3814 O O . ILE A 1 497 ? -21.379 3.902 16.123 1.00 88.62 497 ILE A O 1
ATOM 3818 N N . ARG A 1 498 ? -20.727 3.750 18.269 1.00 84.00 498 ARG A N 1
ATOM 3819 C CA . ARG A 1 498 ? -22.040 4.025 18.891 1.00 84.00 498 ARG A CA 1
ATOM 3820 C C . ARG A 1 498 ? -22.176 5.498 19.275 1.00 84.00 498 ARG A C 1
ATOM 3822 O O . ARG A 1 498 ? -23.264 6.035 19.107 1.00 84.00 498 ARG A O 1
ATOM 3829 N N . ARG A 1 499 ? -21.114 6.059 19.861 1.00 89.31 499 ARG A N 1
ATOM 3830 C CA . ARG A 1 499 ? -20.915 7.475 20.201 1.00 89.31 499 ARG A CA 1
ATOM 3831 C C . ARG A 1 499 ? -19.445 7.739 20.531 1.00 89.31 499 ARG A C 1
ATOM 3833 O O . ARG A 1 499 ? -18.745 6.788 20.895 1.00 89.31 499 ARG A O 1
ATOM 3840 N N . ILE A 1 500 ? -19.012 8.993 20.513 1.00 91.75 500 ILE A N 1
ATOM 3841 C CA . ILE A 1 500 ? -17.795 9.468 21.189 1.00 91.75 500 ILE A CA 1
ATOM 3842 C C . ILE A 1 500 ? -18.205 10.307 22.410 1.00 91.75 500 ILE A C 1
ATOM 3844 O O . ILE A 1 500 ? -19.134 11.107 22.344 1.00 91.75 500 ILE A O 1
ATOM 3848 N N . GLY A 1 501 ? -17.532 10.115 23.548 1.00 91.25 501 GLY A N 1
ATOM 3849 C CA . GLY A 1 501 ? -17.756 10.929 24.746 1.00 91.25 501 GLY A CA 1
ATOM 3850 C C . GLY A 1 501 ? -17.197 10.306 26.024 1.00 91.25 501 GLY A C 1
ATOM 3851 O O . GLY A 1 501 ? -16.279 9.483 25.989 1.00 91.25 501 GLY A O 1
ATOM 3852 N N . ALA A 1 502 ? -17.759 10.686 27.172 1.00 90.00 502 ALA A N 1
ATOM 3853 C CA . ALA A 1 502 ? -17.278 10.268 28.487 1.00 90.00 502 ALA A CA 1
ATOM 3854 C C . ALA A 1 502 ? -17.887 8.944 28.982 1.00 90.00 502 ALA A C 1
ATOM 3856 O O . ALA A 1 502 ? -19.091 8.694 28.868 1.00 90.00 502 ALA A O 1
ATOM 3857 N N . SER A 1 503 ? -17.055 8.116 29.615 1.00 87.06 503 SER A N 1
ATOM 3858 C CA . SER A 1 503 ? -17.450 7.003 30.485 1.00 87.06 503 SER A CA 1
ATOM 3859 C C . SER A 1 503 ? -17.036 7.321 31.920 1.00 87.06 503 SER A C 1
ATOM 3861 O O . SER A 1 503 ? -15.865 7.603 32.168 1.00 87.06 503 SER A O 1
ATOM 3863 N N . PHE A 1 504 ? -17.977 7.286 32.865 1.00 87.56 504 PHE A N 1
ATOM 3864 C CA . PHE A 1 504 ? -17.786 7.812 34.222 1.00 87.56 504 PHE A CA 1
ATOM 3865 C C . PHE A 1 504 ? -17.514 6.746 35.292 1.00 87.56 504 PHE A C 1
ATOM 3867 O O . PHE A 1 504 ? -17.955 5.598 35.201 1.00 87.56 504 PHE A O 1
ATOM 3874 N N . THR A 1 505 ? -16.849 7.166 36.368 1.00 85.62 505 THR A N 1
ATOM 3875 C CA . THR A 1 505 ? -16.722 6.414 37.620 1.00 85.62 505 THR A CA 1
ATOM 3876 C C . THR A 1 505 ? -17.890 6.756 38.548 1.00 85.62 505 THR A C 1
ATOM 3878 O O . THR A 1 505 ? -17.856 7.758 39.253 1.00 85.62 505 THR A O 1
ATOM 3881 N N . SER A 1 506 ? -18.924 5.907 38.572 1.00 85.56 506 SER A N 1
ATOM 3882 C CA . SER A 1 506 ? -20.215 6.172 39.239 1.00 85.56 506 SER A CA 1
ATOM 3883 C C . SER A 1 506 ? -20.102 6.662 40.689 1.00 85.56 506 SER A C 1
ATOM 3885 O O . SER A 1 506 ? -20.788 7.611 41.054 1.00 85.56 506 SER A O 1
ATOM 3887 N N . HIS A 1 507 ? -19.201 6.085 41.495 1.00 82.75 507 HIS A N 1
ATOM 3888 C CA . HIS A 1 507 ? -19.043 6.479 42.901 1.00 82.75 507 HIS A CA 1
ATOM 3889 C C . HIS A 1 507 ? -18.464 7.892 43.077 1.00 82.75 507 HIS A C 1
ATOM 3891 O O . HIS A 1 507 ? -18.789 8.544 44.062 1.00 82.75 507 HIS A O 1
ATOM 3897 N N . LYS A 1 508 ? -17.666 8.399 42.121 1.00 86.19 508 LYS A N 1
ATOM 3898 C CA . LYS A 1 508 ? -17.193 9.797 42.127 1.00 86.19 508 LYS A CA 1
ATOM 3899 C C . LYS A 1 508 ? -18.290 10.800 41.766 1.00 86.19 508 LYS A C 1
ATOM 3901 O O . LYS A 1 508 ? -18.166 11.970 42.086 1.00 86.19 508 LYS A O 1
ATOM 3906 N N . LEU A 1 509 ? -19.383 10.331 41.164 1.00 87.25 509 LEU A N 1
ATOM 3907 C CA . LEU A 1 509 ? -20.609 11.106 40.960 1.00 87.25 509 LEU A CA 1
ATOM 3908 C C . LEU A 1 509 ? -21.633 10.900 42.098 1.00 87.25 509 LEU A C 1
ATOM 3910 O O . LEU A 1 509 ? -22.773 11.336 41.972 1.00 87.25 509 LEU A O 1
ATOM 3914 N N . GLY A 1 510 ? -21.271 10.181 43.169 1.00 86.75 510 GLY A N 1
ATOM 3915 C CA . GLY A 1 510 ? -22.163 9.838 44.284 1.00 86.75 510 GLY A CA 1
ATOM 3916 C C . GLY A 1 510 ? -23.077 8.622 44.062 1.00 86.75 510 GLY A C 1
ATOM 3917 O O . GLY A 1 510 ? -23.863 8.290 44.943 1.00 86.75 510 GLY A O 1
ATOM 3918 N N . TYR A 1 511 ? -22.989 7.916 42.927 1.00 89.00 511 TYR A N 1
ATOM 3919 C CA . TYR A 1 511 ? -23.880 6.788 42.618 1.00 89.00 511 TYR A CA 1
ATOM 3920 C C . TYR A 1 511 ? -23.290 5.443 43.056 1.00 89.00 511 TYR A C 1
ATOM 3922 O O . TYR A 1 511 ? -22.161 5.081 42.707 1.00 89.00 511 TYR A O 1
ATOM 3930 N N . VAL A 1 512 ? -24.109 4.645 43.740 1.00 88.81 512 VAL A N 1
ATOM 3931 C CA . VAL A 1 512 ? -23.827 3.244 44.076 1.00 88.81 512 VAL A CA 1
ATOM 3932 C C . VAL A 1 512 ? -24.455 2.309 43.044 1.00 88.81 512 VAL A C 1
ATOM 3934 O O . VAL A 1 512 ? -25.504 2.605 42.476 1.00 88.81 512 VAL A O 1
ATOM 3937 N N . SER A 1 513 ? -23.834 1.151 42.814 1.00 89.50 513 SER A N 1
ATOM 3938 C CA . SER A 1 513 ? -24.345 0.124 41.895 1.00 89.50 513 SER A CA 1
ATOM 3939 C C . SER A 1 513 ? -24.394 -1.253 42.553 1.00 89.50 513 SER A C 1
ATOM 3941 O O . SER A 1 513 ? -23.697 -1.512 43.537 1.00 89.50 513 SER A O 1
ATOM 3943 N N . CYS A 1 514 ? -25.234 -2.142 42.029 1.00 91.44 514 CYS A N 1
ATOM 3944 C CA . CYS A 1 514 ? -25.318 -3.536 42.450 1.00 91.44 514 CYS A CA 1
ATOM 3945 C C . CYS A 1 514 ? -25.732 -4.429 41.273 1.00 91.44 514 CYS A C 1
ATOM 3947 O O . CYS A 1 514 ? -26.493 -4.000 40.402 1.00 91.44 514 CYS A O 1
ATOM 3949 N N . LEU A 1 515 ? -25.230 -5.667 41.254 1.00 94.00 515 LEU A N 1
ATOM 3950 C CA . LEU A 1 515 ? -25.734 -6.711 40.366 1.00 94.00 515 LEU A CA 1
ATOM 3951 C C . LEU A 1 515 ? -26.850 -7.446 41.107 1.00 94.00 515 LEU A C 1
ATOM 3953 O O . LEU A 1 515 ? -26.633 -7.957 42.203 1.00 94.00 515 LEU A O 1
ATOM 3957 N N . CYS A 1 516 ? -28.036 -7.463 40.523 1.00 95.19 516 CYS A N 1
ATOM 3958 C CA . CYS A 1 516 ? -29.233 -8.060 41.090 1.00 95.19 516 CYS A CA 1
ATOM 3959 C C . CYS A 1 516 ? -29.675 -9.241 40.221 1.00 95.19 516 CYS A C 1
ATOM 3961 O O . CYS A 1 516 ? -29.466 -9.220 39.005 1.00 95.19 516 CYS A O 1
ATOM 3963 N N . ALA A 1 517 ? -30.291 -10.254 40.824 1.00 95.75 517 ALA A N 1
ATOM 3964 C CA . ALA A 1 517 ? -30.836 -11.387 40.081 1.00 95.75 517 ALA A CA 1
ATOM 3965 C C . ALA A 1 517 ? -32.159 -11.879 40.677 1.00 95.75 517 ALA A C 1
ATOM 3967 O O . ALA A 1 517 ? -32.359 -11.781 41.886 1.00 95.75 517 ALA A O 1
ATOM 3968 N N . LEU A 1 518 ? -33.049 -12.406 39.835 1.00 96.25 518 LEU A N 1
ATOM 3969 C CA . LEU A 1 518 ? -34.356 -12.956 40.213 1.00 96.25 518 LEU A CA 1
ATOM 3970 C C . LEU A 1 518 ? -34.447 -14.420 39.768 1.00 96.25 518 LEU A C 1
ATOM 3972 O O . LEU A 1 518 ? -33.977 -14.757 38.679 1.00 96.25 518 LEU A O 1
ATOM 3976 N N . ALA A 1 519 ? -35.073 -15.268 40.584 1.00 95.50 519 ALA A N 1
ATOM 3977 C CA . ALA A 1 519 ? -35.511 -16.603 40.189 1.00 95.50 519 ALA A CA 1
ATOM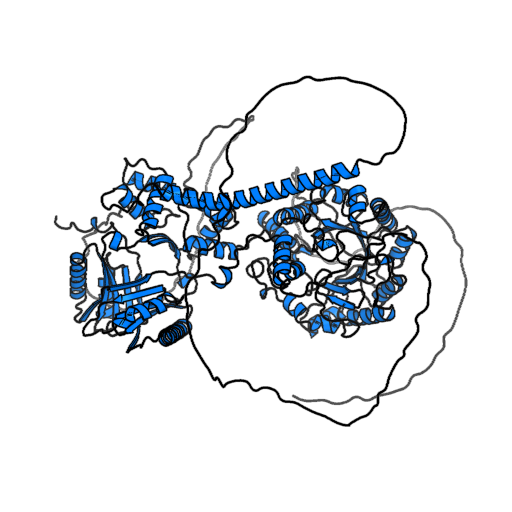 3978 C C . ALA A 1 519 ? -37.023 -16.573 39.911 1.00 95.50 519 ALA A C 1
ATOM 3980 O O . ALA A 1 519 ? -37.838 -16.633 40.834 1.00 95.50 519 ALA A O 1
ATOM 3981 N N . ILE A 1 520 ? -37.397 -16.431 38.637 1.00 95.06 520 ILE A N 1
ATOM 3982 C CA . ILE A 1 520 ? -38.797 -16.364 38.201 1.00 95.06 520 ILE A CA 1
ATOM 3983 C C . ILE A 1 520 ? -39.302 -17.758 37.822 1.00 95.06 520 ILE A C 1
ATOM 3985 O O . ILE A 1 520 ? -38.804 -18.383 36.885 1.00 95.06 520 ILE A O 1
ATOM 3989 N N . GLU A 1 521 ? -40.314 -18.233 38.541 1.00 89.12 521 GLU A N 1
ATOM 3990 C CA . GLU A 1 521 ? -41.048 -19.465 38.236 1.00 89.12 521 GLU A CA 1
ATOM 3991 C C . GLU A 1 521 ? -42.156 -19.192 37.194 1.00 89.12 521 GLU A C 1
ATOM 3993 O O . GLU A 1 521 ? -42.638 -18.067 37.070 1.00 89.12 521 GLU A O 1
ATOM 3998 N N . GLY A 1 522 ? -42.581 -20.218 36.446 1.00 83.31 522 GLY A N 1
ATOM 3999 C CA . GLY A 1 522 ? -43.671 -20.110 35.456 1.00 83.31 522 GLY A CA 1
ATOM 4000 C C . GLY A 1 522 ? -43.254 -20.044 33.979 1.00 83.31 522 GLY A C 1
ATOM 4001 O O . GLY A 1 522 ? -44.120 -19.911 33.118 1.00 83.31 522 GLY A O 1
ATOM 4002 N N . GLY A 1 523 ? -41.961 -20.184 33.669 1.00 87.06 523 GLY A N 1
ATOM 4003 C CA . GLY A 1 523 ? -41.451 -20.266 32.292 1.00 87.06 523 GLY A CA 1
ATOM 4004 C C . GLY A 1 523 ? -41.379 -18.923 31.556 1.00 87.06 523 GLY A C 1
ATOM 4005 O O . GLY A 1 523 ? -41.565 -17.857 32.145 1.00 87.06 523 GLY A O 1
ATOM 4006 N N . ASP A 1 524 ? -41.088 -18.975 30.257 1.00 87.88 524 ASP A N 1
ATOM 4007 C CA . ASP A 1 524 ? -40.622 -17.821 29.470 1.00 87.88 524 ASP A CA 1
ATOM 4008 C C . ASP A 1 524 ? -41.573 -16.616 29.499 1.00 87.88 524 ASP A C 1
ATOM 4010 O O . ASP A 1 524 ? -41.126 -15.482 29.656 1.00 87.88 524 ASP A O 1
ATOM 4014 N N . ALA A 1 525 ? -42.889 -16.840 29.453 1.00 89.94 525 ALA A N 1
ATOM 4015 C CA . ALA A 1 525 ? -43.880 -15.763 29.531 1.00 89.94 525 ALA A CA 1
ATOM 4016 C C . ALA A 1 525 ? -43.844 -15.004 30.876 1.00 89.94 525 ALA A C 1
ATOM 4018 O O . ALA A 1 525 ? -44.049 -13.786 30.909 1.00 89.94 525 ALA A O 1
ATOM 4019 N N . ALA A 1 526 ? -43.549 -15.700 31.982 1.00 92.12 526 ALA A N 1
ATOM 4020 C CA . ALA A 1 526 ? -43.362 -15.086 33.296 1.00 92.12 526 ALA A CA 1
ATOM 4021 C C . ALA A 1 526 ? -42.010 -14.357 33.381 1.00 92.12 526 ALA A C 1
ATOM 4023 O O . ALA A 1 526 ? -41.950 -13.233 33.886 1.00 92.12 526 ALA A O 1
ATOM 4024 N N . ILE A 1 527 ? -40.949 -14.951 32.820 1.00 93.25 527 ILE A N 1
ATOM 4025 C CA . ILE A 1 527 ? -39.615 -14.339 32.717 1.00 93.25 527 ILE A CA 1
ATOM 4026 C C . ILE A 1 527 ? -39.697 -13.024 31.929 1.00 93.25 527 ILE A C 1
ATOM 4028 O O . ILE A 1 527 ? -39.224 -11.997 32.408 1.00 93.25 527 ILE A O 1
ATOM 4032 N N . GLU A 1 528 ? -40.360 -13.004 30.770 1.00 92.62 528 GLU A N 1
ATOM 4033 C CA . GLU A 1 528 ? -40.576 -11.774 30.004 1.00 92.62 528 GLU A CA 1
ATOM 4034 C C . GLU A 1 528 ? -41.394 -10.726 30.771 1.00 92.62 528 GLU A C 1
ATOM 4036 O O . GLU A 1 528 ? -41.088 -9.534 30.708 1.00 92.62 528 GLU A O 1
ATOM 4041 N N . ALA A 1 529 ? -42.463 -11.134 31.466 1.00 93.19 529 ALA A N 1
ATOM 4042 C CA . ALA A 1 529 ? -43.305 -10.210 32.221 1.00 93.19 529 ALA A CA 1
ATOM 4043 C C . ALA A 1 529 ? -42.509 -9.533 33.347 1.00 93.19 529 ALA A C 1
ATOM 4045 O O . ALA A 1 529 ? -42.527 -8.305 33.465 1.00 93.19 529 ALA A O 1
ATOM 4046 N N . ALA A 1 530 ? -41.735 -10.313 34.104 1.00 94.81 530 ALA A N 1
ATOM 4047 C CA . ALA A 1 530 ? -40.829 -9.791 35.116 1.00 94.81 530 ALA A CA 1
ATOM 4048 C C . ALA A 1 530 ? -39.708 -8.935 34.499 1.00 94.81 530 ALA A C 1
ATOM 4050 O O . ALA A 1 530 ? -39.387 -7.867 35.021 1.00 94.81 530 ALA A O 1
ATOM 4051 N N . ALA A 1 531 ? -39.158 -9.333 33.350 1.00 94.38 531 ALA A N 1
ATOM 4052 C CA . ALA A 1 531 ? -38.138 -8.564 32.648 1.00 94.38 531 ALA A CA 1
ATOM 4053 C C . ALA A 1 531 ? -38.657 -7.212 32.131 1.00 94.38 531 ALA A C 1
ATOM 4055 O O . ALA A 1 531 ? -37.927 -6.225 32.206 1.00 94.38 531 ALA A O 1
ATOM 4056 N N . ARG A 1 532 ? -39.914 -7.125 31.672 1.00 94.56 532 ARG A N 1
ATOM 4057 C CA . ARG A 1 532 ? -40.562 -5.850 31.311 1.00 94.56 532 ARG A CA 1
ATOM 4058 C C . ARG A 1 532 ? -40.643 -4.902 32.513 1.00 94.56 532 ARG A C 1
ATOM 4060 O O . ARG A 1 532 ? -40.280 -3.736 32.372 1.00 94.56 532 ARG A O 1
ATOM 4067 N N . VAL A 1 533 ? -41.020 -5.409 33.693 1.00 95.50 533 VAL A N 1
ATOM 4068 C CA . VAL A 1 533 ? -41.031 -4.641 34.958 1.00 95.50 533 VAL A CA 1
ATOM 4069 C C . VAL A 1 533 ? -39.620 -4.197 35.360 1.00 95.50 533 VAL A C 1
ATOM 4071 O O . VAL A 1 533 ? -39.411 -3.032 35.675 1.00 95.50 533 VAL A O 1
ATOM 4074 N N . VAL A 1 534 ? -38.623 -5.084 35.306 1.00 95.44 534 VAL A N 1
ATOM 4075 C CA . VAL A 1 534 ? -37.218 -4.736 35.600 1.00 95.44 534 VAL A CA 1
ATOM 4076 C C . VAL A 1 534 ? -36.697 -3.665 34.628 1.00 95.44 534 VAL A C 1
ATOM 4078 O O . VAL A 1 534 ? -36.019 -2.721 35.037 1.00 95.44 534 VAL A O 1
ATOM 4081 N N . SER A 1 535 ? -37.035 -3.771 33.341 1.00 94.50 535 SER A N 1
ATOM 4082 C CA . SER A 1 535 ? -36.572 -2.851 32.301 1.00 94.50 535 SER A CA 1
ATOM 4083 C C . SER A 1 535 ? -37.195 -1.450 32.365 1.00 94.50 535 SER A C 1
ATOM 4085 O O . SER A 1 535 ? -36.571 -0.520 31.846 1.00 94.50 535 SER A O 1
ATOM 4087 N N . SER A 1 536 ? -38.360 -1.246 32.997 1.00 93.88 536 SER A N 1
ATOM 4088 C CA . SER A 1 536 ? -39.007 0.080 33.044 1.00 93.88 536 SER A CA 1
ATOM 4089 C C . SER A 1 536 ? -38.295 1.098 33.945 1.00 93.88 536 SER A C 1
ATOM 4091 O O . SER A 1 536 ? -38.452 2.298 33.745 1.00 93.88 536 SER A O 1
ATOM 4093 N N . TYR A 1 537 ? -37.478 0.656 34.906 1.00 92.19 537 TYR A N 1
ATOM 4094 C CA . TYR A 1 537 ? -36.747 1.554 35.809 1.00 92.19 537 TYR A CA 1
ATOM 4095 C C . TYR A 1 537 ? -35.553 2.211 35.105 1.00 92.19 537 TYR A C 1
ATOM 4097 O O . TYR A 1 537 ? -34.700 1.521 34.537 1.00 92.19 537 TYR A O 1
ATOM 4105 N N . LEU A 1 538 ? -35.441 3.541 35.181 1.00 88.50 538 LEU A N 1
ATOM 4106 C CA . LEU A 1 538 ? -34.308 4.301 34.622 1.00 88.50 538 LEU A CA 1
ATOM 4107 C C . LEU A 1 538 ? -32.973 3.884 35.262 1.00 88.50 538 LEU A C 1
ATOM 4109 O O . LEU A 1 538 ? -31.961 3.754 34.577 1.00 88.50 538 LEU A O 1
ATOM 4113 N N . GLN A 1 539 ? -33.017 3.572 36.557 1.00 92.50 539 GLN A N 1
ATOM 4114 C CA . GLN A 1 539 ? -31.916 3.090 37.390 1.00 92.50 539 GLN A CA 1
ATOM 4115 C C . GLN A 1 539 ? -31.386 1.705 36.969 1.00 92.50 539 GLN A C 1
ATOM 4117 O O . GLN A 1 539 ? -30.283 1.316 37.362 1.00 92.50 539 GLN A O 1
ATOM 4122 N N . VAL A 1 540 ? -32.143 0.938 36.174 1.00 91.69 540 VAL A N 1
ATOM 4123 C CA . VAL A 1 540 ? -31.700 -0.349 35.623 1.00 91.69 540 VAL A CA 1
ATOM 4124 C C . VAL A 1 540 ? -31.069 -0.124 34.252 1.00 91.69 540 VAL A C 1
ATOM 4126 O O . VAL A 1 540 ? -31.747 0.219 33.285 1.00 91.69 540 VAL A O 1
ATOM 4129 N N . THR A 1 541 ? -29.758 -0.348 34.164 1.00 88.69 541 THR A N 1
ATOM 4130 C CA . THR A 1 541 ? -28.965 -0.124 32.937 1.00 88.69 541 THR A CA 1
ATOM 4131 C C . THR A 1 541 ? -28.916 -1.346 32.024 1.00 88.69 541 THR A C 1
ATOM 4133 O O . THR A 1 541 ? -28.984 -1.240 30.801 1.00 88.69 541 THR A O 1
ATOM 4136 N N . HIS A 1 542 ? -28.809 -2.523 32.631 1.00 90.94 542 HIS A N 1
ATOM 4137 C CA . HIS A 1 542 ? -28.663 -3.802 31.952 1.00 90.94 542 HIS A CA 1
ATOM 4138 C C . HIS A 1 542 ? -29.703 -4.766 32.500 1.00 90.94 542 HIS A C 1
ATOM 4140 O O . HIS A 1 542 ? -29.897 -4.787 33.714 1.00 90.94 542 HIS A O 1
ATOM 4146 N N . ASN A 1 543 ? -30.325 -5.557 31.631 1.00 95.12 543 ASN A N 1
ATOM 4147 C CA . ASN A 1 543 ? -31.259 -6.618 31.994 1.00 95.12 543 ASN A CA 1
ATOM 4148 C C . ASN A 1 543 ? -31.111 -7.778 30.995 1.00 95.12 543 ASN A C 1
ATOM 4150 O O . ASN A 1 543 ? -31.224 -7.562 29.786 1.00 95.12 543 ASN A O 1
ATOM 4154 N N . TYR A 1 544 ? -30.830 -8.981 31.491 1.00 93.06 544 TYR A N 1
ATOM 4155 C CA . TYR A 1 544 ? -30.484 -10.161 30.697 1.00 93.06 544 TYR A CA 1
ATOM 4156 C C . TYR A 1 544 ? -31.199 -11.411 31.208 1.00 93.06 544 TYR A C 1
ATOM 4158 O O . TYR A 1 544 ? -31.223 -11.649 32.417 1.00 93.06 544 TYR A O 1
ATOM 4166 N N . GLY A 1 545 ? -31.678 -12.246 30.286 1.00 92.25 545 GLY A N 1
ATOM 4167 C CA . GLY A 1 545 ? -31.989 -13.643 30.576 1.00 92.25 545 GLY A CA 1
ATOM 4168 C C . GLY A 1 545 ? -30.710 -14.482 30.667 1.00 92.25 545 GLY A C 1
ATOM 4169 O O . GLY A 1 545 ? -29.750 -14.223 29.930 1.00 92.25 545 GLY A O 1
ATOM 4170 N N . ARG A 1 546 ? -30.681 -15.471 31.570 1.00 90.44 546 ARG A N 1
ATOM 4171 C CA . ARG A 1 546 ? -29.594 -16.461 31.692 1.00 90.44 546 ARG A CA 1
ATOM 4172 C C . ARG A 1 546 ? -30.111 -17.882 31.901 1.00 90.44 546 ARG A C 1
ATOM 4174 O O . ARG A 1 546 ? -31.199 -18.094 32.427 1.00 90.44 546 ARG A O 1
ATOM 4181 N N . ASP A 1 547 ? -29.274 -18.838 31.527 1.00 87.38 547 ASP A N 1
ATOM 4182 C CA . ASP A 1 547 ? -29.416 -20.299 31.612 1.00 87.38 547 ASP A CA 1
ATOM 4183 C C . ASP A 1 547 ? -29.280 -20.864 33.046 1.00 87.38 547 ASP A C 1
ATOM 4185 O O . ASP A 1 547 ? -28.647 -21.892 33.283 1.00 87.38 547 ASP A O 1
ATOM 4189 N N . ASN A 1 548 ? -29.855 -20.185 34.041 1.00 91.06 548 ASN A N 1
ATOM 4190 C CA . ASN A 1 548 ? -29.643 -20.494 35.455 1.00 91.06 548 ASN A CA 1
ATOM 4191 C C . ASN A 1 548 ? -30.947 -20.420 36.273 1.00 91.06 548 ASN A C 1
ATOM 4193 O O . ASN A 1 548 ? -31.915 -19.792 35.852 1.00 91.06 548 ASN A O 1
ATOM 4197 N N . ARG A 1 549 ? -30.959 -21.017 37.478 1.00 91.06 549 ARG A N 1
ATOM 4198 C CA . ARG A 1 549 ? -32.050 -20.877 38.467 1.00 91.06 549 ARG A CA 1
ATOM 4199 C C . ARG A 1 549 ? -32.405 -19.408 38.710 1.00 91.06 549 ARG A C 1
ATOM 4201 O O . ARG A 1 549 ? -33.582 -19.066 38.773 1.00 91.06 549 ARG A O 1
ATOM 4208 N N . TYR A 1 550 ? -31.391 -18.553 38.822 1.00 94.44 550 TYR A N 1
ATOM 4209 C CA . TYR A 1 550 ? -31.566 -17.112 38.711 1.00 94.44 550 TYR A CA 1
ATOM 4210 C C . TYR A 1 550 ? -31.572 -16.759 37.223 1.00 94.44 550 TYR A C 1
ATOM 4212 O O . TYR A 1 550 ? -30.516 -16.644 36.602 1.00 94.44 550 TYR A O 1
ATOM 4220 N N . ASN A 1 551 ? -32.763 -16.664 36.641 1.00 93.38 551 ASN A N 1
ATOM 4221 C CA . ASN A 1 551 ? -32.961 -16.562 35.196 1.00 93.38 551 ASN A CA 1
ATOM 4222 C C . ASN A 1 551 ? -33.009 -15.117 34.680 1.00 93.38 551 ASN A C 1
ATOM 4224 O O . ASN A 1 551 ? -32.803 -14.910 33.488 1.00 93.38 551 ASN A O 1
ATOM 4228 N N . ILE A 1 552 ? -33.192 -14.115 35.550 1.00 95.69 552 ILE A N 1
ATOM 4229 C CA . ILE A 1 552 ? -33.076 -12.688 35.199 1.00 95.69 552 ILE A CA 1
ATOM 4230 C C . ILE A 1 552 ? -31.917 -12.058 35.970 1.00 95.69 552 ILE A C 1
ATOM 4232 O O . ILE A 1 552 ? -31.882 -12.135 37.196 1.00 95.69 552 ILE A O 1
ATOM 4236 N N . TRP A 1 553 ? -31.003 -11.385 35.265 1.00 96.00 553 TRP A N 1
ATOM 4237 C CA . TRP A 1 553 ? -29.847 -10.676 35.828 1.00 96.00 553 TRP A CA 1
ATOM 4238 C C . TRP A 1 553 ? -29.822 -9.217 35.376 1.00 96.00 553 TRP A C 1
ATOM 4240 O O . TRP A 1 553 ? -29.777 -8.937 34.175 1.00 96.00 553 TRP A O 1
ATOM 4250 N N . PHE A 1 554 ? -29.787 -8.279 36.324 1.00 95.69 554 PHE A N 1
ATOM 4251 C CA . PHE A 1 554 ? -29.872 -6.849 36.034 1.00 95.69 554 PHE A CA 1
ATOM 4252 C C . PHE A 1 554 ? -28.940 -5.977 36.887 1.00 95.69 554 PHE A C 1
ATOM 4254 O O . PHE A 1 554 ? -28.622 -6.296 38.031 1.00 95.69 554 PHE A O 1
ATOM 4261 N N . THR A 1 555 ? -28.494 -4.848 36.331 1.00 94.06 555 THR A N 1
ATOM 4262 C CA . THR A 1 555 ? -27.585 -3.906 37.013 1.00 94.06 555 THR A CA 1
ATOM 4263 C C . THR A 1 555 ? -28.333 -2.641 37.415 1.00 94.06 555 THR A C 1
ATOM 4265 O O . THR A 1 555 ? -28.666 -1.819 36.554 1.00 94.06 555 THR A O 1
ATOM 4268 N N . LEU A 1 556 ? -28.546 -2.483 38.723 1.00 93.06 556 LEU A N 1
ATOM 4269 C CA . LEU A 1 556 ? -29.251 -1.362 39.349 1.00 93.06 556 LEU A CA 1
ATOM 4270 C C . LEU A 1 556 ? -28.251 -0.316 39.875 1.00 93.06 556 LEU A C 1
ATOM 4272 O O . LEU A 1 556 ? -27.290 -0.670 40.565 1.00 93.06 556 LEU A O 1
ATOM 4276 N N . ILE A 1 557 ? -28.474 0.962 39.557 1.00 91.31 557 ILE A N 1
ATOM 4277 C CA . ILE A 1 557 ? -27.610 2.101 39.915 1.00 91.31 557 ILE A CA 1
ATOM 4278 C C . ILE A 1 557 ? -28.471 3.241 40.474 1.00 91.31 557 ILE A C 1
ATOM 4280 O O . ILE A 1 557 ? -29.469 3.597 39.863 1.00 91.31 557 ILE A O 1
ATOM 4284 N N . ALA A 1 558 ? -28.098 3.816 41.619 1.00 90.00 558 ALA A N 1
ATOM 4285 C CA . ALA A 1 558 ? -28.867 4.872 42.292 1.00 90.00 558 ALA A CA 1
ATOM 4286 C C . ALA A 1 558 ? -27.954 5.806 43.112 1.00 90.00 558 ALA A C 1
ATOM 4288 O O . ALA A 1 558 ? -26.820 5.439 43.423 1.00 90.00 558 ALA A O 1
ATOM 4289 N N . ARG A 1 559 ? -28.442 6.985 43.523 1.00 87.44 559 ARG A N 1
ATOM 4290 C CA . ARG A 1 559 ? -27.671 7.982 44.302 1.00 87.44 559 ARG A CA 1
ATOM 4291 C C . ARG A 1 559 ? -27.383 7.592 45.753 1.00 87.44 559 ARG A C 1
ATOM 4293 O O . ARG A 1 559 ? -26.593 8.246 46.419 1.00 87.44 559 ARG A O 1
ATOM 4300 N N . SER A 1 560 ? -28.029 6.559 46.289 1.00 87.69 560 SER A N 1
ATOM 4301 C CA . SER A 1 560 ? -27.721 6.067 47.637 1.00 87.69 560 SER A CA 1
ATOM 4302 C C . SER A 1 560 ? -28.075 4.589 47.817 1.00 87.69 560 SER A C 1
ATOM 4304 O O . SER A 1 560 ? -28.961 4.081 47.119 1.00 87.69 560 SER A O 1
ATOM 4306 N N . PRO A 1 561 ? -27.452 3.888 48.788 1.00 88.56 561 PRO A N 1
ATOM 4307 C CA . PRO A 1 561 ? -27.849 2.529 49.158 1.00 88.56 561 PRO A CA 1
ATOM 4308 C C . PRO A 1 561 ? -29.332 2.430 49.539 1.00 88.56 561 PRO A C 1
ATOM 4310 O O . PRO A 1 561 ? -29.987 1.460 49.175 1.00 88.56 561 PRO A O 1
ATOM 4313 N N . ALA A 1 562 ? -29.888 3.457 50.192 1.00 88.88 562 ALA A N 1
ATOM 4314 C CA . ALA A 1 562 ? -31.296 3.506 50.584 1.00 88.88 562 ALA A CA 1
ATOM 4315 C C . ALA A 1 562 ? -32.259 3.725 49.398 1.00 88.88 562 ALA A C 1
ATOM 4317 O O . ALA A 1 562 ? -33.368 3.195 49.399 1.00 88.88 562 ALA A O 1
ATOM 4318 N N . GLN A 1 563 ? -31.869 4.484 48.366 1.00 90.56 563 GLN A N 1
ATOM 4319 C CA . GLN A 1 563 ? -32.649 4.575 47.123 1.00 90.56 563 GLN A CA 1
ATOM 4320 C C . GLN A 1 563 ? -32.593 3.240 46.362 1.00 90.56 563 GLN A C 1
ATOM 4322 O O . GLN A 1 563 ? -33.637 2.695 46.012 1.00 90.56 563 GLN A O 1
ATOM 4327 N N . ARG A 1 564 ? -31.386 2.679 46.188 1.00 92.69 564 ARG A N 1
ATOM 4328 C CA . ARG A 1 564 ? -31.153 1.380 45.537 1.00 92.69 564 ARG A CA 1
ATOM 4329 C C . ARG A 1 564 ? -31.980 0.264 46.177 1.00 92.69 564 ARG A C 1
ATOM 4331 O O . ARG A 1 564 ? -32.658 -0.475 45.472 1.00 92.69 564 ARG A O 1
ATOM 4338 N N . ASP A 1 565 ? -31.924 0.142 47.500 1.00 92.31 565 ASP A N 1
ATOM 4339 C CA . ASP A 1 565 ? -32.545 -0.976 48.211 1.00 92.31 565 ASP A CA 1
ATOM 4340 C C . ASP A 1 565 ? -34.076 -0.859 48.249 1.00 92.31 565 ASP A C 1
ATOM 4342 O O . ASP A 1 565 ? -34.748 -1.886 48.178 1.00 92.31 565 ASP A O 1
ATOM 4346 N N . ARG A 1 566 ? -34.637 0.362 48.248 1.00 94.31 566 ARG A N 1
ATOM 4347 C CA . ARG A 1 566 ? -36.082 0.576 48.038 1.00 94.31 566 ARG A CA 1
ATOM 4348 C C . ARG A 1 566 ? -36.523 0.125 46.642 1.00 94.31 566 ARG A C 1
ATOM 4350 O O . ARG A 1 566 ? -37.442 -0.681 46.546 1.00 94.31 566 ARG A O 1
ATOM 4357 N N . ILE A 1 567 ? -35.834 0.569 45.586 1.00 93.75 567 ILE A N 1
ATOM 4358 C CA . ILE A 1 567 ? -36.161 0.192 44.196 1.00 93.75 567 ILE A CA 1
ATOM 4359 C C . ILE A 1 567 ? -36.019 -1.324 43.984 1.00 93.75 567 ILE A C 1
ATOM 4361 O O . ILE A 1 567 ? -36.857 -1.938 43.331 1.00 93.75 567 ILE A O 1
ATOM 4365 N N . PHE A 1 568 ? -35.000 -1.960 44.574 1.00 94.94 568 PHE A N 1
ATOM 4366 C CA . PHE A 1 568 ? -34.840 -3.415 44.514 1.00 94.94 568 PHE A CA 1
ATOM 4367 C C . PHE A 1 568 ? -36.029 -4.159 45.147 1.00 94.94 568 PHE A C 1
ATOM 4369 O O . PHE A 1 568 ? -36.562 -5.076 44.528 1.00 94.94 568 PHE A O 1
ATOM 4376 N N . GLN A 1 569 ? -36.484 -3.749 46.337 1.00 94.50 569 GLN A N 1
ATOM 4377 C CA . GLN A 1 569 ? -37.656 -4.361 46.980 1.00 94.50 569 GLN A CA 1
ATOM 4378 C C . GLN A 1 569 ? -38.947 -4.119 46.183 1.00 94.50 569 GLN A C 1
ATOM 4380 O O . GLN A 1 569 ? -39.759 -5.029 46.041 1.00 94.50 569 GLN A O 1
ATOM 4385 N N . GLU A 1 570 ? -39.111 -2.931 45.597 1.00 95.06 570 GLU A N 1
ATOM 4386 C CA . GLU A 1 570 ? -40.245 -2.602 44.727 1.00 95.06 570 GLU A CA 1
ATOM 4387 C C . GLU A 1 570 ? -40.288 -3.498 43.472 1.00 95.06 570 GLU A C 1
ATOM 4389 O O . GLU A 1 570 ? -41.349 -4.009 43.109 1.00 95.06 570 GLU A O 1
ATOM 4394 N N . ILE A 1 571 ? -39.130 -3.754 42.849 1.00 95.81 571 ILE A N 1
ATOM 4395 C CA . ILE A 1 571 ? -38.981 -4.692 41.725 1.00 95.81 571 ILE A CA 1
ATOM 4396 C C . ILE A 1 571 ? -39.328 -6.123 42.157 1.00 95.81 571 ILE A C 1
ATOM 4398 O O . ILE A 1 571 ? -40.110 -6.790 41.481 1.00 95.81 571 ILE A O 1
ATOM 4402 N N . VAL A 1 572 ? -38.788 -6.605 43.282 1.00 95.38 572 VAL A N 1
ATOM 4403 C CA . VAL A 1 572 ? -39.078 -7.954 43.808 1.00 95.38 572 VAL A CA 1
ATOM 4404 C C . VAL A 1 572 ? -40.579 -8.121 44.086 1.00 95.38 572 VAL A C 1
ATOM 4406 O O . VAL A 1 572 ? -41.175 -9.109 43.658 1.00 95.38 572 VAL A O 1
ATOM 4409 N N . GLN A 1 573 ? -41.220 -7.118 44.694 1.00 94.31 573 GLN A N 1
ATOM 4410 C CA . GLN A 1 573 ? -42.660 -7.118 44.959 1.00 94.31 573 GLN A CA 1
ATOM 4411 C C . GLN A 1 573 ? -43.493 -7.114 43.666 1.00 94.31 573 GLN A C 1
ATOM 4413 O O . GLN A 1 573 ? -44.401 -7.933 43.525 1.00 94.31 573 GLN A O 1
ATOM 4418 N N . LYS A 1 574 ? -43.184 -6.233 42.703 1.00 94.56 574 LYS A N 1
ATOM 4419 C CA . LYS A 1 574 ? -43.923 -6.120 41.429 1.00 94.56 574 LYS A CA 1
ATOM 4420 C C . LYS A 1 574 ? -43.721 -7.310 40.489 1.00 94.56 574 LYS A C 1
ATOM 4422 O O . LYS A 1 574 ? -44.587 -7.573 39.662 1.00 94.56 574 LYS A O 1
ATOM 4427 N N . THR A 1 575 ? -42.605 -8.027 40.607 1.00 94.12 575 THR A N 1
ATOM 4428 C CA . THR A 1 575 ? -42.349 -9.268 39.853 1.00 94.12 575 THR A CA 1
ATOM 4429 C C . THR A 1 575 ? -42.891 -10.521 40.548 1.00 94.12 575 THR A C 1
ATOM 4431 O O . THR A 1 575 ? -42.868 -11.594 39.952 1.00 94.12 575 THR A O 1
ATOM 4434 N N . GLY A 1 576 ? -43.374 -10.416 41.794 1.00 90.50 576 GLY A N 1
ATOM 4435 C CA . GLY A 1 576 ? -43.815 -11.561 42.601 1.00 90.50 576 GLY A CA 1
ATOM 4436 C C . GLY A 1 576 ? -42.685 -12.524 42.992 1.00 90.50 576 GLY A C 1
ATOM 4437 O O . GLY A 1 576 ? -42.953 -13.646 43.426 1.00 90.50 576 GLY A O 1
ATOM 4438 N N . CYS A 1 577 ? -41.427 -12.110 42.820 1.00 92.12 577 CYS A N 1
ATOM 4439 C CA . CYS A 1 577 ? -40.255 -12.960 42.979 1.00 92.12 577 CYS A CA 1
ATOM 4440 C C . CYS A 1 577 ? -40.035 -13.339 44.452 1.00 92.12 577 CYS A C 1
ATOM 4442 O O . CYS A 1 577 ? -40.040 -12.479 45.331 1.00 92.12 577 CYS A O 1
ATOM 4444 N N . ARG A 1 578 ? -39.811 -14.630 44.728 1.00 88.81 578 ARG A N 1
ATOM 4445 C CA . ARG A 1 578 ? -39.626 -15.153 46.098 1.00 88.81 578 ARG A CA 1
ATOM 4446 C C . ARG A 1 578 ? -38.168 -15.350 46.506 1.00 88.81 578 ARG A C 1
ATOM 4448 O O . ARG A 1 578 ? -37.870 -15.325 47.694 1.00 88.81 578 ARG A O 1
ATOM 4455 N N . ASP A 1 579 ? -37.275 -15.542 45.538 1.00 92.50 579 ASP A N 1
ATOM 4456 C CA . ASP A 1 579 ? -35.842 -15.739 45.757 1.00 92.50 579 ASP A CA 1
ATOM 4457 C C . ASP A 1 579 ? -35.068 -14.795 44.825 1.00 92.50 579 ASP A C 1
ATOM 4459 O O . ASP A 1 579 ? -35.157 -14.894 43.599 1.00 92.50 579 ASP A O 1
ATOM 4463 N N . ALA A 1 580 ? -34.374 -13.819 45.412 1.00 94.06 580 ALA A N 1
ATOM 4464 C CA . ALA A 1 580 ? -33.721 -12.729 44.697 1.00 94.06 580 ALA A CA 1
ATOM 4465 C C . ALA A 1 580 ? -32.378 -12.368 45.344 1.00 94.06 580 ALA A C 1
ATOM 4467 O O . ALA A 1 580 ? -32.268 -12.247 46.565 1.00 94.06 580 ALA A O 1
ATOM 4468 N N . LEU A 1 581 ? -31.362 -12.147 44.512 1.00 94.25 581 LEU A N 1
ATOM 4469 C CA . LEU A 1 581 ? -30.002 -11.815 44.930 1.00 94.25 581 LEU A CA 1
ATOM 4470 C C . LEU A 1 581 ? -29.715 -10.320 44.770 1.00 94.25 581 LEU A C 1
ATOM 4472 O O . LEU A 1 581 ? -30.109 -9.699 43.782 1.00 94.25 581 LEU A O 1
ATOM 4476 N N . LYS A 1 582 ? -28.937 -9.775 45.710 1.00 92.94 582 LYS A N 1
ATOM 4477 C CA . LYS A 1 582 ? -28.379 -8.416 45.686 1.00 92.94 582 LYS A CA 1
ATOM 4478 C C . LYS A 1 582 ? -26.876 -8.511 45.965 1.00 92.94 582 LYS A C 1
ATOM 4480 O O . LYS A 1 582 ? -26.472 -8.604 47.117 1.00 92.94 582 LYS A O 1
ATOM 4485 N N . LEU A 1 583 ? -26.065 -8.538 44.909 1.00 92.00 583 LEU A N 1
ATOM 4486 C CA . LEU A 1 583 ? -24.636 -8.867 44.941 1.00 92.00 583 LEU A CA 1
ATOM 4487 C C . LEU A 1 583 ? -23.793 -7.601 44.716 1.00 92.00 583 LEU A C 1
ATOM 4489 O O . LEU A 1 583 ? -23.471 -7.231 43.573 1.00 92.00 583 LEU A O 1
ATOM 4493 N N . ALA A 1 584 ? -23.449 -6.886 45.792 1.00 87.38 584 ALA A N 1
ATOM 4494 C CA . ALA A 1 584 ? -22.575 -5.718 45.683 1.00 87.38 584 ALA A CA 1
ATOM 4495 C C . ALA A 1 584 ? -21.159 -6.132 45.244 1.00 87.38 584 ALA A C 1
ATOM 4497 O O . ALA A 1 584 ? -20.700 -7.239 45.521 1.00 87.38 584 ALA A O 1
ATOM 4498 N N . ALA A 1 585 ? -20.468 -5.248 44.518 1.00 86.62 585 ALA A N 1
ATOM 4499 C CA . ALA A 1 585 ? -19.069 -5.467 44.162 1.00 86.62 585 ALA A CA 1
ATOM 4500 C C . ALA A 1 585 ? -18.174 -5.031 45.327 1.00 86.62 585 ALA A C 1
ATOM 4502 O O . ALA A 1 585 ? -18.197 -3.862 45.705 1.00 86.62 585 ALA A O 1
ATOM 4503 N N . THR A 1 586 ? -17.385 -5.959 45.869 1.00 86.56 586 THR A N 1
ATOM 4504 C CA . THR A 1 586 ? -16.448 -5.692 46.971 1.00 86.56 586 THR A CA 1
ATOM 4505 C C . THR A 1 586 ? -15.128 -5.126 46.457 1.00 86.56 586 THR A C 1
ATOM 4507 O O . THR A 1 586 ? -14.551 -4.237 47.078 1.00 86.56 586 THR A O 1
ATOM 4510 N N . ARG A 1 587 ? -14.674 -5.578 45.280 1.00 85.12 587 ARG A N 1
ATOM 4511 C CA . ARG A 1 587 ? -13.485 -5.063 44.592 1.00 85.12 587 ARG A CA 1
ATOM 4512 C C . ARG A 1 587 ? -13.665 -5.123 43.080 1.00 85.12 587 ARG A C 1
ATOM 4514 O O . ARG A 1 587 ? -14.378 -5.967 42.540 1.00 85.12 587 ARG A O 1
ATOM 4521 N N . THR A 1 588 ? -13.009 -4.199 42.388 1.00 85.38 588 THR A N 1
ATOM 4522 C CA . THR A 1 588 ? -12.948 -4.144 40.925 1.00 85.38 588 THR A CA 1
ATOM 4523 C C . THR A 1 588 ? -11.509 -4.383 40.490 1.00 85.38 588 THR A C 1
ATOM 4525 O O . THR A 1 588 ? -10.625 -3.644 40.910 1.00 85.38 588 THR A O 1
ATOM 4528 N N . PHE A 1 589 ? -11.290 -5.378 39.632 1.00 84.50 589 PHE A N 1
ATOM 4529 C CA . PHE A 1 589 ? -9.971 -5.711 39.083 1.00 84.50 589 PHE A CA 1
ATOM 4530 C C . PHE A 1 589 ? -9.793 -5.211 37.647 1.00 84.50 589 PHE A C 1
ATOM 4532 O O . PHE A 1 589 ? -8.695 -4.819 37.263 1.00 84.50 589 PHE A O 1
ATOM 4539 N N . LYS A 1 590 ? -10.873 -5.178 36.852 1.00 80.44 590 LYS A N 1
ATOM 4540 C CA . LYS A 1 590 ? -10.858 -4.667 35.472 1.00 80.44 590 LYS A CA 1
ATOM 4541 C C . LYS A 1 590 ? -12.218 -4.099 35.079 1.00 80.44 590 LYS A C 1
ATOM 4543 O O . LYS A 1 590 ? -13.238 -4.730 35.336 1.00 80.44 590 LYS A O 1
ATOM 4548 N N . ILE A 1 591 ? -12.223 -2.934 34.429 1.00 61.88 591 ILE A N 1
ATOM 4549 C CA . ILE A 1 591 ? -13.355 -2.392 33.655 1.00 61.88 591 ILE A CA 1
ATOM 4550 C C . ILE A 1 591 ? -12.761 -1.714 32.418 1.00 61.88 591 ILE A C 1
ATOM 4552 O O . ILE A 1 591 ? -12.587 -0.495 32.384 1.00 61.88 591 ILE A O 1
ATOM 4556 N N . GLN A 1 592 ? -12.379 -2.511 31.422 1.00 61.81 592 GLN A N 1
ATOM 4557 C CA . GLN A 1 592 ? -11.800 -1.999 30.184 1.00 61.81 592 GLN A CA 1
ATOM 4558 C C . GLN A 1 592 ? -12.041 -2.983 29.047 1.00 61.81 592 GLN A C 1
ATOM 4560 O O . GLN A 1 592 ? -11.513 -4.092 29.046 1.00 61.81 592 GLN A O 1
ATOM 4565 N N . VAL A 1 593 ? -12.801 -2.529 28.051 1.00 57.12 593 VAL A N 1
ATOM 4566 C CA . VAL A 1 593 ? -12.962 -3.231 26.777 1.00 57.12 593 VAL A CA 1
ATOM 4567 C C . VAL A 1 593 ? -12.227 -2.454 25.695 1.00 57.12 593 VAL A C 1
ATOM 4569 O O . VAL A 1 593 ? -12.612 -1.331 25.350 1.00 57.12 593 VAL A O 1
ATOM 4572 N N . GLN A 1 594 ? -11.152 -3.054 25.197 1.00 53.84 594 GLN A N 1
ATOM 4573 C CA . GLN A 1 594 ? -10.470 -2.676 23.966 1.00 53.84 594 GLN A CA 1
ATOM 4574 C C . GLN A 1 594 ? -10.647 -3.844 22.998 1.00 53.84 594 GLN A C 1
ATOM 4576 O O . GLN A 1 594 ? -9.989 -4.873 23.127 1.00 53.84 594 GLN A O 1
ATOM 4581 N N . PHE A 1 595 ? -11.571 -3.697 22.050 1.00 53.50 595 PHE A N 1
ATOM 4582 C CA . PHE A 1 595 ? -11.704 -4.630 20.935 1.00 53.50 595 PHE A CA 1
ATOM 4583 C C . PHE A 1 595 ? -10.637 -4.258 19.906 1.00 53.50 595 PHE A C 1
ATOM 4585 O O . PHE A 1 595 ? -10.891 -3.492 18.976 1.00 53.50 595 PHE A O 1
ATOM 4592 N N . ASN A 1 596 ? -9.403 -4.700 20.152 1.00 47.59 596 ASN A N 1
ATOM 4593 C CA . ASN A 1 596 ? -8.273 -4.350 19.304 1.00 47.59 596 ASN A CA 1
ATOM 4594 C C . ASN A 1 596 ? -8.422 -4.971 17.915 1.00 47.59 596 ASN A C 1
ATOM 4596 O O . ASN A 1 596 ? -8.453 -6.194 17.762 1.00 47.59 596 ASN A O 1
ATOM 4600 N N . ALA A 1 597 ? -8.329 -4.122 16.893 1.00 43.03 597 ALA A N 1
ATOM 4601 C CA . ALA A 1 597 ? -7.679 -4.543 15.666 1.00 43.03 597 ALA A CA 1
ATOM 4602 C C . ALA A 1 597 ? -6.262 -5.030 16.041 1.00 43.03 597 ALA A C 1
ATOM 4604 O O . ALA A 1 597 ? -5.445 -4.248 16.516 1.00 43.03 597 ALA A O 1
ATOM 4605 N N . ARG A 1 598 ? -6.047 -6.350 15.942 1.00 36.19 598 ARG A N 1
ATOM 4606 C CA . ARG A 1 598 ? -4.772 -7.098 16.024 1.00 36.19 598 ARG A CA 1
ATOM 4607 C C . ARG A 1 598 ? -3.626 -6.412 16.797 1.00 36.19 598 ARG A C 1
ATOM 4609 O O . ARG A 1 598 ? -2.828 -5.684 16.217 1.00 36.19 598 ARG A O 1
ATOM 4616 N N . LYS A 1 599 ? -3.435 -6.777 18.073 1.00 31.44 599 LYS A N 1
ATOM 4617 C CA . LYS A 1 599 ? -2.329 -6.277 18.928 1.00 31.44 599 LYS A CA 1
ATOM 4618 C C . LYS A 1 599 ? -0.893 -6.589 18.469 1.00 31.44 599 LYS A C 1
ATOM 4620 O O . LYS A 1 599 ? 0.048 -6.151 19.122 1.00 31.44 599 LYS A O 1
ATOM 4625 N N . ASN A 1 600 ? -0.697 -7.279 17.347 1.00 28.34 600 ASN A N 1
ATOM 4626 C CA . ASN A 1 600 ? 0.639 -7.488 16.781 1.00 28.34 600 ASN A CA 1
ATOM 4627 C C . ASN A 1 600 ? 1.212 -6.217 16.118 1.00 28.34 600 ASN A C 1
ATOM 4629 O O . ASN A 1 600 ? 2.426 -6.131 15.958 1.00 28.34 600 ASN A O 1
ATOM 4633 N N . ASP A 1 601 ? 0.369 -5.229 15.794 1.00 34.97 601 ASP A N 1
ATOM 4634 C CA . ASP A 1 601 ? 0.768 -4.000 15.089 1.00 34.97 601 ASP A CA 1
ATOM 4635 C C . ASP A 1 601 ? 1.084 -2.810 16.028 1.00 34.97 601 ASP A C 1
ATOM 4637 O O . ASP A 1 601 ? 1.612 -1.795 15.578 1.00 34.97 601 ASP A O 1
ATOM 4641 N N . GLU A 1 602 ? 0.833 -2.913 17.345 1.00 28.02 602 GLU A N 1
ATOM 4642 C CA . GLU A 1 602 ? 1.130 -1.833 18.320 1.00 28.02 602 GLU A CA 1
ATOM 4643 C C . GLU A 1 602 ? 2.650 -1.552 18.465 1.00 28.02 602 GLU A C 1
ATOM 4645 O O . GLU A 1 602 ? 3.036 -0.561 19.081 1.00 28.02 602 GLU A O 1
ATOM 4650 N N . LYS A 1 603 ? 3.524 -2.379 17.865 1.00 27.59 603 LYS A N 1
ATOM 4651 C CA . LYS A 1 603 ? 4.978 -2.141 17.750 1.00 27.59 603 LYS A CA 1
ATOM 4652 C C . LYS A 1 603 ? 5.429 -1.561 16.400 1.00 27.59 603 LYS A C 1
ATOM 4654 O O . LYS A 1 603 ? 6.617 -1.309 16.242 1.00 27.59 603 LYS A O 1
ATOM 4659 N N . THR A 1 604 ? 4.526 -1.359 15.439 1.00 30.58 604 THR A N 1
ATOM 4660 C CA . THR A 1 604 ? 4.864 -1.000 14.046 1.00 30.58 604 THR A CA 1
ATOM 4661 C C . THR A 1 604 ? 4.133 0.242 13.520 1.00 30.58 604 THR A C 1
ATOM 4663 O O . THR A 1 604 ? 4.000 0.422 12.311 1.00 30.58 604 THR A O 1
ATOM 4666 N N . LEU A 1 605 ? 3.771 1.183 14.403 1.00 32.59 605 LEU A N 1
ATOM 4667 C CA . LEU A 1 605 ? 3.742 2.608 14.034 1.00 32.59 605 LEU A CA 1
ATOM 4668 C C . LEU A 1 605 ? 5.163 3.187 14.122 1.00 32.59 605 LEU A C 1
ATOM 4670 O O . LEU A 1 605 ? 5.499 3.959 15.018 1.00 32.59 605 LEU A O 1
ATOM 4674 N N . HIS A 1 606 ? 6.013 2.808 13.172 1.00 35.91 606 HIS A N 1
ATOM 4675 C CA . HIS A 1 606 ? 7.193 3.609 12.865 1.00 35.91 606 HIS A CA 1
ATOM 4676 C C . HIS A 1 606 ? 6.780 4.723 11.896 1.00 35.91 606 HIS A C 1
ATOM 4678 O O . HIS A 1 606 ? 6.063 4.465 10.927 1.00 35.91 606 HIS A O 1
ATOM 4684 N N . LYS A 1 607 ? 7.262 5.954 12.126 1.00 33.72 607 LYS A N 1
ATOM 4685 C CA . LYS A 1 607 ? 7.323 6.972 11.061 1.00 33.72 607 LYS A CA 1
ATOM 4686 C C . LYS A 1 607 ? 8.066 6.362 9.856 1.00 33.72 607 LYS A C 1
ATOM 4688 O O . LYS A 1 607 ? 8.927 5.509 10.091 1.00 33.72 607 LYS A O 1
ATOM 4693 N N . PRO A 1 608 ? 7.756 6.749 8.601 1.00 38.81 608 PRO A N 1
ATOM 4694 C CA . PRO A 1 608 ? 8.415 6.193 7.421 1.00 38.81 608 PRO A CA 1
ATOM 4695 C C . PRO A 1 608 ? 9.932 6.348 7.554 1.00 38.81 608 PRO A C 1
ATOM 4697 O O . PRO A 1 608 ? 10.473 7.449 7.492 1.00 38.81 608 PRO A O 1
ATOM 4700 N N . MET A 1 609 ? 10.592 5.223 7.817 1.00 44.38 609 MET A N 1
ATOM 4701 C CA . MET A 1 609 ? 12.021 5.163 8.076 1.00 44.38 609 MET A CA 1
ATOM 4702 C C . MET A 1 609 ? 12.736 5.365 6.744 1.00 44.38 609 MET A C 1
ATOM 4704 O O . MET A 1 609 ? 12.437 4.649 5.785 1.00 44.38 609 MET A O 1
ATOM 4708 N N . THR A 1 610 ? 13.645 6.338 6.657 1.00 49.19 610 THR A N 1
ATOM 4709 C CA . THR A 1 610 ? 14.414 6.530 5.418 1.00 49.19 610 THR A CA 1
ATOM 4710 C C . THR A 1 610 ? 15.236 5.274 5.144 1.00 49.19 610 THR A C 1
ATOM 4712 O O . THR A 1 610 ? 15.626 4.575 6.085 1.00 49.19 610 THR A O 1
ATOM 4715 N N . LEU A 1 611 ? 15.526 4.959 3.878 1.00 51.84 611 LEU A N 1
ATOM 4716 C CA . LEU A 1 611 ? 16.297 3.749 3.588 1.00 51.84 611 LEU A CA 1
ATOM 4717 C C . LEU A 1 611 ? 17.697 3.821 4.204 1.00 51.84 611 LEU A C 1
ATOM 4719 O O . LEU A 1 611 ? 18.167 2.809 4.700 1.00 51.84 611 LEU A O 1
ATOM 4723 N N . LEU A 1 612 ? 18.277 5.017 4.364 1.00 53.47 612 LEU A N 1
ATOM 4724 C CA . LEU A 1 612 ? 19.456 5.237 5.206 1.00 53.47 612 LEU A CA 1
ATOM 4725 C C . LEU A 1 612 ? 19.248 4.807 6.675 1.00 53.47 612 LEU A C 1
ATOM 4727 O O . LEU A 1 612 ? 20.076 4.077 7.211 1.00 53.47 612 LEU A O 1
ATOM 4731 N N . GLN A 1 613 ? 18.162 5.219 7.341 1.00 55.12 613 GLN A N 1
ATOM 4732 C CA . GLN A 1 613 ? 17.873 4.829 8.734 1.00 55.12 613 GLN A CA 1
ATOM 4733 C C . GLN A 1 613 ? 17.622 3.319 8.879 1.00 55.12 613 GLN A C 1
ATOM 4735 O O . GLN A 1 613 ? 18.085 2.700 9.837 1.00 55.12 613 GLN A O 1
ATOM 4740 N N . ALA A 1 614 ? 16.909 2.717 7.927 1.00 53.84 614 ALA A N 1
ATOM 4741 C CA . ALA A 1 614 ? 16.602 1.291 7.928 1.00 53.84 614 ALA A CA 1
ATOM 4742 C C . ALA A 1 614 ? 17.829 0.438 7.582 1.00 53.84 614 ALA A C 1
ATOM 4744 O O . ALA A 1 614 ? 18.075 -0.566 8.242 1.00 53.84 614 ALA A O 1
ATOM 4745 N N . TYR A 1 615 ? 18.654 0.877 6.631 1.00 48.62 615 TYR A N 1
ATOM 4746 C CA . TYR A 1 615 ? 19.949 0.283 6.310 1.00 48.62 615 TYR A CA 1
ATOM 4747 C C . TYR A 1 615 ? 20.918 0.399 7.494 1.00 48.62 615 TYR A C 1
ATOM 4749 O O . TYR A 1 615 ? 21.580 -0.573 7.843 1.00 48.62 615 TYR A O 1
ATOM 4757 N N . GLN A 1 616 ? 20.931 1.526 8.215 1.00 54.41 616 GLN A N 1
ATOM 4758 C CA . GLN A 1 616 ? 21.662 1.661 9.482 1.00 54.41 616 GLN A CA 1
ATOM 4759 C C . GLN A 1 616 ? 21.123 0.721 10.575 1.00 54.41 616 GLN A C 1
ATOM 4761 O O . GLN A 1 616 ? 21.908 0.178 11.353 1.00 54.41 616 GLN A O 1
ATOM 4766 N N . ALA A 1 617 ? 19.807 0.497 10.652 1.00 51.94 617 ALA A N 1
ATOM 4767 C CA . ALA A 1 617 ? 19.214 -0.474 11.573 1.00 51.94 617 ALA A CA 1
ATOM 4768 C C . ALA A 1 617 ? 19.560 -1.926 11.183 1.00 51.94 617 ALA A C 1
ATOM 4770 O O . ALA A 1 617 ? 19.886 -2.733 12.051 1.00 51.94 617 ALA A O 1
ATOM 4771 N N . GLN A 1 618 ? 19.570 -2.238 9.886 1.00 49.38 618 GLN A N 1
ATOM 4772 C CA . GLN A 1 618 ? 19.957 -3.529 9.316 1.00 49.38 618 GLN A CA 1
ATOM 4773 C C . GLN A 1 618 ? 21.451 -3.810 9.534 1.00 49.38 618 GLN A C 1
ATOM 4775 O O . GLN A 1 618 ? 21.801 -4.875 10.035 1.00 49.38 618 GLN A O 1
ATOM 4780 N N . GLN A 1 619 ? 22.332 -2.840 9.269 1.00 45.91 619 GLN A N 1
ATOM 4781 C CA . GLN A 1 619 ? 23.758 -2.918 9.595 1.00 45.91 619 GLN A CA 1
ATOM 4782 C C . GLN A 1 619 ? 23.986 -3.097 11.103 1.00 45.91 619 GLN A C 1
ATOM 4784 O O . GLN A 1 619 ? 24.812 -3.918 11.491 1.00 45.91 619 GLN A O 1
ATOM 4789 N N . LYS A 1 620 ? 23.231 -2.407 11.973 1.00 48.47 620 LYS A N 1
ATOM 4790 C CA . LYS A 1 620 ? 23.292 -2.624 13.433 1.00 48.47 620 LYS A CA 1
ATOM 4791 C C . LYS A 1 620 ? 22.805 -4.015 13.852 1.00 48.47 620 LYS A C 1
ATOM 4793 O O . LYS A 1 620 ? 23.367 -4.581 14.783 1.00 48.47 620 LYS A O 1
ATOM 4798 N N . ALA A 1 621 ? 21.801 -4.575 13.177 1.00 44.81 621 ALA A N 1
ATOM 4799 C CA . ALA A 1 621 ? 21.312 -5.931 13.434 1.00 44.81 621 ALA A CA 1
ATOM 4800 C C . ALA A 1 621 ? 22.284 -7.021 12.940 1.00 44.81 621 ALA A C 1
ATOM 4802 O O . ALA A 1 621 ? 22.397 -8.071 13.568 1.00 44.81 621 ALA A O 1
ATOM 4803 N N . LEU A 1 622 ? 23.005 -6.767 11.843 1.00 41.75 622 LEU A N 1
ATOM 4804 C CA . LEU A 1 622 ? 24.026 -7.663 11.286 1.00 41.75 622 LEU A CA 1
ATOM 4805 C C . LEU A 1 622 ? 25.393 -7.521 11.980 1.00 41.75 622 LEU A C 1
ATOM 4807 O O . LEU A 1 622 ? 26.147 -8.486 12.052 1.00 41.75 622 LEU A O 1
ATOM 4811 N N . GLY A 1 623 ? 25.702 -6.351 12.546 1.00 35.50 623 GLY A N 1
ATOM 4812 C CA . GLY A 1 623 ? 26.977 -6.010 13.193 1.00 35.50 623 GLY A CA 1
ATOM 4813 C C . GLY A 1 623 ? 27.277 -6.722 14.521 1.00 35.50 623 GLY A C 1
ATOM 4814 O O . GLY A 1 623 ? 28.145 -6.274 15.266 1.00 35.50 623 GLY A O 1
ATOM 4815 N N . GLY A 1 624 ? 26.577 -7.817 14.834 1.00 32.94 624 GLY A N 1
ATOM 4816 C CA . GLY A 1 624 ? 26.759 -8.606 16.057 1.00 32.94 624 GLY A CA 1
ATOM 4817 C C . GLY A 1 624 ? 28.034 -9.461 16.101 1.00 32.94 624 GLY A C 1
ATOM 4818 O O . GLY A 1 624 ? 28.355 -10.004 17.156 1.00 32.94 624 GLY A O 1
ATOM 4819 N N . GLY A 1 625 ? 28.779 -9.589 14.996 1.00 32.66 625 GLY A N 1
ATOM 4820 C CA . GLY A 1 625 ? 30.074 -10.272 14.988 1.00 32.66 625 GLY A CA 1
ATOM 4821 C C . GLY A 1 625 ? 30.773 -10.286 13.625 1.00 32.66 625 GLY A C 1
ATOM 4822 O O . GLY A 1 625 ? 30.121 -10.313 12.589 1.00 32.66 625 GLY A O 1
ATOM 4823 N N . GLY A 1 626 ? 32.112 -10.317 13.636 1.00 29.30 626 GLY A N 1
ATOM 4824 C CA . GLY A 1 626 ? 32.920 -10.589 12.437 1.00 29.30 626 GLY A CA 1
ATOM 4825 C C . GLY A 1 626 ? 33.390 -9.370 11.632 1.00 29.30 626 GLY A C 1
ATOM 4826 O O . GLY A 1 626 ? 33.269 -9.362 10.412 1.00 29.30 626 GLY A O 1
ATOM 4827 N N . GLY A 1 627 ? 33.976 -8.358 12.279 1.00 25.41 627 GLY A N 1
ATOM 4828 C CA . GLY A 1 627 ? 34.669 -7.278 11.564 1.00 25.41 627 GLY A CA 1
ATOM 4829 C C . GLY A 1 627 ? 35.957 -7.765 10.885 1.00 25.41 627 GLY A C 1
ATOM 4830 O O . GLY A 1 627 ? 36.981 -7.915 11.548 1.00 25.41 627 GLY A O 1
ATOM 4831 N N . VAL A 1 628 ? 35.922 -7.989 9.568 1.00 27.59 628 VAL A N 1
ATOM 4832 C CA . VAL A 1 628 ? 37.117 -8.277 8.754 1.00 27.59 628 VAL A CA 1
ATOM 4833 C C . VAL A 1 628 ? 37.730 -6.958 8.283 1.00 27.59 628 VAL A C 1
ATOM 4835 O O . VAL A 1 628 ? 37.125 -6.226 7.504 1.00 27.59 628 VAL A O 1
ATOM 4838 N N . ALA A 1 629 ? 38.937 -6.643 8.754 1.00 27.09 629 ALA A N 1
ATOM 4839 C CA . ALA A 1 629 ? 39.631 -5.414 8.381 1.00 27.09 629 ALA A CA 1
ATOM 4840 C C . ALA A 1 629 ? 40.225 -5.510 6.963 1.00 27.09 629 ALA A C 1
ATOM 4842 O O . ALA A 1 629 ? 41.164 -6.271 6.724 1.00 27.09 629 ALA A O 1
ATOM 4843 N N . ALA A 1 630 ? 39.716 -4.700 6.032 1.00 27.31 630 ALA A N 1
ATOM 4844 C CA . ALA A 1 630 ? 40.331 -4.508 4.722 1.00 27.31 630 ALA A CA 1
ATOM 4845 C C . ALA A 1 630 ? 41.595 -3.637 4.860 1.00 27.31 630 ALA A C 1
ATOM 4847 O O . ALA A 1 630 ? 41.515 -2.428 5.074 1.00 27.31 630 ALA A O 1
ATOM 4848 N N . GLY A 1 631 ? 42.774 -4.257 4.772 1.00 25.30 631 GLY A N 1
ATOM 4849 C CA . GLY A 1 631 ? 44.056 -3.559 4.885 1.00 25.30 631 GLY A CA 1
ATOM 4850 C C . GLY A 1 631 ? 44.388 -2.738 3.636 1.00 25.30 631 GLY A C 1
ATOM 4851 O O . GLY A 1 631 ? 44.716 -3.304 2.596 1.00 25.30 631 GLY A O 1
ATOM 4852 N N . GLY A 1 632 ? 44.347 -1.408 3.743 1.00 24.97 632 GLY A N 1
ATOM 4853 C CA . GLY A 1 632 ? 44.788 -0.505 2.678 1.00 24.97 632 GLY A CA 1
ATOM 4854 C C . GLY A 1 632 ? 46.311 -0.508 2.512 1.00 24.97 632 GLY A C 1
ATOM 4855 O O . GLY A 1 632 ? 47.045 -0.149 3.433 1.00 24.97 632 GLY A O 1
ATOM 4856 N N . SER A 1 633 ? 46.800 -0.885 1.330 1.00 25.67 633 SER A N 1
ATOM 4857 C CA . SER A 1 633 ? 48.231 -0.930 1.006 1.00 25.67 633 SER A CA 1
ATOM 4858 C C . SER A 1 633 ? 48.803 0.468 0.724 1.00 25.67 633 SER A C 1
ATOM 4860 O O . SER A 1 633 ? 48.854 0.912 -0.423 1.00 25.67 633 SER A O 1
ATOM 4862 N N . GLY A 1 634 ? 49.245 1.168 1.771 1.00 25.58 634 GLY A N 1
ATOM 4863 C CA . GLY A 1 634 ? 49.935 2.454 1.645 1.00 25.58 634 GLY A CA 1
ATOM 4864 C C . GLY A 1 634 ? 51.393 2.296 1.201 1.00 25.58 634 GLY A C 1
ATOM 4865 O O . GLY A 1 634 ? 52.238 1.877 1.987 1.00 25.58 634 GLY A O 1
ATOM 4866 N N . THR A 1 635 ? 51.708 2.664 -0.042 1.00 26.14 635 THR A N 1
ATOM 4867 C CA . THR A 1 635 ? 53.092 2.729 -0.541 1.00 26.14 635 THR A CA 1
ATOM 4868 C C . THR A 1 635 ? 53.807 3.984 -0.040 1.00 26.14 635 THR A C 1
ATOM 4870 O O . THR A 1 635 ? 53.408 5.097 -0.384 1.00 26.14 635 THR A O 1
ATOM 4873 N N . THR A 1 636 ? 54.912 3.823 0.688 1.00 26.84 636 THR A N 1
ATOM 4874 C CA . THR A 1 636 ? 55.883 4.895 0.972 1.00 26.84 636 THR A CA 1
ATOM 4875 C C . THR A 1 636 ? 57.263 4.529 0.424 1.00 26.84 636 THR A C 1
ATOM 4877 O O . THR A 1 636 ? 57.585 3.356 0.232 1.00 26.84 636 THR A O 1
ATOM 4880 N N . ALA A 1 637 ? 58.052 5.543 0.066 1.00 27.75 637 ALA A N 1
ATOM 4881 C CA . ALA A 1 637 ? 59.197 5.381 -0.824 1.00 27.75 637 ALA A CA 1
ATOM 4882 C C . ALA A 1 637 ? 60.553 5.285 -0.106 1.00 27.75 637 ALA A C 1
ATOM 4884 O O . ALA A 1 637 ? 60.791 5.952 0.896 1.00 27.75 637 ALA A O 1
ATOM 4885 N N . GLY A 1 638 ? 61.457 4.518 -0.723 1.00 23.77 638 GLY A N 1
ATOM 4886 C CA . GLY A 1 638 ? 62.897 4.784 -0.826 1.00 23.77 638 GLY A CA 1
ATOM 4887 C C . GLY A 1 638 ? 63.621 5.428 0.361 1.00 23.77 638 GLY A C 1
ATOM 4888 O O . GLY A 1 638 ? 63.952 6.609 0.308 1.00 23.77 638 GLY A O 1
ATOM 4889 N N . GLY A 1 639 ? 64.011 4.612 1.339 1.00 25.61 639 GLY A N 1
ATOM 4890 C CA . GLY A 1 639 ? 65.175 4.871 2.189 1.00 25.61 639 GLY A CA 1
ATOM 4891 C C . GLY A 1 639 ? 66.164 3.721 2.022 1.00 25.61 639 GLY A C 1
ATOM 4892 O O . GLY A 1 639 ? 65.864 2.606 2.436 1.00 25.61 639 GLY A O 1
ATOM 4893 N N . GLY A 1 640 ? 67.306 3.960 1.377 1.00 24.03 640 GLY A N 1
ATOM 4894 C CA . GLY A 1 640 ? 68.336 2.939 1.169 1.00 24.03 640 GLY A CA 1
ATOM 4895 C C . GLY A 1 640 ? 69.673 3.354 1.769 1.00 24.03 640 GLY A C 1
ATOM 4896 O O . GLY A 1 640 ? 70.022 4.526 1.679 1.00 24.03 640 GLY A O 1
ATOM 4897 N N . VAL A 1 641 ? 70.396 2.389 2.345 1.00 26.47 641 VAL A N 1
ATOM 4898 C CA . VAL A 1 641 ? 71.863 2.321 2.506 1.00 26.47 641 VAL A CA 1
ATOM 4899 C C . VAL A 1 641 ? 72.198 0.942 3.107 1.00 26.47 641 VAL A C 1
ATOM 4901 O O . VAL A 1 641 ? 71.575 0.564 4.089 1.00 26.47 641 VAL A O 1
ATOM 4904 N N . GLU A 1 642 ? 73.122 0.226 2.450 1.00 27.02 642 GLU A N 1
ATOM 4905 C CA . GLU A 1 642 ? 74.116 -0.771 2.932 1.00 27.02 642 GLU A CA 1
ATOM 4906 C C . GLU A 1 642 ? 73.764 -1.831 4.015 1.00 27.02 642 GLU A C 1
ATOM 4908 O O . GLU A 1 642 ? 73.031 -1.583 4.964 1.00 27.02 642 GLU A O 1
ATOM 4913 N N . GLY A 1 643 ? 74.394 -3.018 3.943 1.00 25.98 643 GLY A N 1
ATOM 4914 C CA . GLY A 1 643 ? 74.429 -3.970 5.073 1.00 25.98 643 GLY A CA 1
ATOM 4915 C C . GLY A 1 643 ? 74.420 -5.457 4.699 1.00 25.98 643 GLY A C 1
ATOM 4916 O O . GLY A 1 643 ? 73.365 -6.062 4.550 1.00 25.98 643 GLY A O 1
ATOM 4917 N N . ASP A 1 644 ? 75.608 -6.046 4.587 1.00 27.08 644 ASP A N 1
ATOM 4918 C CA . ASP A 1 644 ? 75.898 -7.443 4.230 1.00 27.08 644 ASP A CA 1
ATOM 4919 C C . ASP A 1 644 ? 75.179 -8.566 5.020 1.00 27.08 644 ASP A C 1
ATOM 4921 O O . ASP A 1 644 ? 74.963 -8.472 6.225 1.00 27.08 644 ASP A O 1
ATOM 4925 N N . GLY A 1 645 ? 75.067 -9.743 4.379 1.00 25.09 645 GLY A N 1
ATOM 4926 C CA . GLY A 1 645 ? 75.762 -10.928 4.920 1.00 25.09 645 GLY A CA 1
ATOM 4927 C C . GLY A 1 645 ? 74.963 -12.131 5.462 1.00 25.09 645 GLY A C 1
ATOM 4928 O O . GLY A 1 645 ? 74.602 -12.152 6.629 1.00 25.09 645 GLY A O 1
ATOM 4929 N N . ASN A 1 646 ? 74.951 -13.223 4.674 1.00 28.31 646 ASN A N 1
ATOM 4930 C CA . ASN A 1 646 ? 74.910 -14.650 5.088 1.00 28.31 646 ASN A CA 1
ATOM 4931 C C . ASN A 1 646 ? 73.730 -15.193 5.940 1.00 28.31 646 ASN A C 1
ATOM 4933 O O . ASN A 1 646 ? 73.021 -14.475 6.627 1.00 28.31 646 ASN A O 1
ATOM 4937 N N . GLY A 1 647 ? 73.547 -16.527 5.952 1.00 25.91 647 GLY A N 1
ATOM 4938 C CA . GLY A 1 647 ? 72.669 -17.161 6.955 1.00 25.91 647 GLY A CA 1
ATOM 4939 C C . GLY A 1 647 ? 72.509 -18.685 6.900 1.00 25.91 647 GLY A C 1
ATOM 4940 O O . GLY A 1 647 ? 73.063 -19.371 7.746 1.00 25.91 647 GLY A O 1
ATOM 4941 N N . ALA A 1 648 ? 71.791 -19.199 5.893 1.00 28.06 648 ALA A N 1
ATOM 4942 C CA . ALA A 1 648 ? 71.580 -20.626 5.573 1.00 28.06 648 ALA A CA 1
ATOM 4943 C C . ALA A 1 648 ? 70.889 -21.562 6.611 1.00 28.06 648 ALA A C 1
ATOM 4945 O O . ALA A 1 648 ? 70.942 -21.379 7.822 1.00 28.06 648 ALA A O 1
ATOM 4946 N N . SER A 1 649 ? 70.331 -22.666 6.080 1.00 28.00 649 SER A N 1
ATOM 4947 C CA . SER A 1 649 ? 69.681 -23.815 6.762 1.00 28.00 649 SER A CA 1
ATOM 4948 C C . SER A 1 649 ? 68.315 -23.552 7.441 1.00 28.00 649 SER A C 1
ATOM 4950 O O . SER A 1 649 ? 68.021 -22.433 7.834 1.00 28.00 649 SER A O 1
ATOM 4952 N N . GLY A 1 650 ? 67.402 -24.527 7.568 1.00 25.95 650 GLY A N 1
ATOM 4953 C CA . GLY A 1 650 ? 67.417 -25.943 7.151 1.00 25.95 650 GLY A CA 1
ATOM 4954 C C . GLY A 1 650 ? 66.042 -26.413 6.632 1.00 25.95 650 GLY A C 1
ATOM 4955 O O . GLY A 1 650 ? 65.062 -25.679 6.719 1.00 25.95 650 GLY A O 1
ATOM 4956 N N . GLY A 1 651 ? 65.972 -27.604 6.022 1.00 25.83 651 GLY A N 1
ATOM 4957 C CA . GLY A 1 651 ? 64.851 -27.996 5.153 1.00 25.83 651 GLY A CA 1
ATOM 4958 C C . GLY A 1 651 ? 63.817 -28.989 5.712 1.00 25.83 651 GLY A C 1
ATOM 4959 O O . GLY A 1 651 ? 64.106 -29.777 6.603 1.00 25.83 651 GLY A O 1
ATOM 4960 N N . ALA A 1 652 ? 62.632 -28.921 5.093 1.00 28.38 652 ALA A N 1
ATOM 4961 C CA . ALA A 1 652 ? 61.600 -29.937 4.827 1.00 28.38 652 ALA A CA 1
ATOM 4962 C C . ALA A 1 652 ? 61.536 -31.268 5.615 1.00 28.38 652 ALA A C 1
ATOM 4964 O O . ALA A 1 652 ? 62.504 -32.016 5.720 1.00 28.38 652 ALA A O 1
ATOM 4965 N N . CYS A 1 653 ? 60.298 -31.690 5.905 1.00 23.05 653 CYS A N 1
ATOM 4966 C CA . CYS A 1 653 ? 59.921 -33.105 5.857 1.00 23.05 653 CYS A CA 1
ATOM 4967 C C . CYS A 1 653 ? 58.485 -33.266 5.317 1.00 23.05 653 CYS A C 1
ATOM 4969 O O . CYS A 1 653 ? 57.617 -32.449 5.621 1.00 23.05 653 CYS A O 1
ATOM 4971 N N . VAL A 1 654 ? 58.244 -34.298 4.502 1.00 27.70 654 VAL A N 1
ATOM 4972 C CA . VAL A 1 654 ? 56.941 -34.638 3.897 1.00 27.70 654 VAL A CA 1
ATOM 4973 C C . VAL A 1 654 ? 56.785 -36.156 3.900 1.00 27.70 654 VAL A C 1
ATOM 4975 O O . VAL A 1 654 ? 57.692 -36.865 3.469 1.00 27.70 654 VAL A O 1
ATOM 4978 N N . CYS A 1 655 ? 55.623 -36.658 4.317 1.00 23.28 655 CYS A N 1
ATOM 4979 C CA . CYS A 1 655 ? 55.228 -38.054 4.128 1.00 23.28 655 CYS A CA 1
ATOM 4980 C C . CYS A 1 655 ? 53.701 -38.218 4.217 1.00 23.28 655 CYS A C 1
ATOM 4982 O O . CYS A 1 655 ? 53.034 -37.486 4.944 1.00 23.28 655 CYS A O 1
ATOM 4984 N N . GLY A 1 656 ? 53.155 -39.198 3.493 1.00 25.30 656 GLY A N 1
ATOM 4985 C CA . GLY A 1 656 ? 51.737 -39.567 3.501 1.00 25.30 656 GLY A CA 1
ATOM 4986 C C . GLY A 1 656 ? 51.511 -40.926 2.827 1.00 25.30 656 GLY A C 1
ATOM 4987 O O . GLY A 1 656 ? 52.420 -41.430 2.176 1.00 25.30 656 GLY A O 1
ATOM 4988 N N . ASN A 1 657 ? 50.329 -41.518 3.036 1.00 28.69 657 ASN A N 1
ATOM 4989 C CA . ASN A 1 657 ? 49.768 -42.734 2.407 1.00 28.69 657 ASN A CA 1
ATOM 4990 C C . ASN A 1 657 ? 48.317 -42.868 2.945 1.00 28.69 657 ASN A C 1
ATOM 4992 O O . ASN A 1 657 ? 48.127 -42.603 4.129 1.00 28.69 657 ASN A O 1
ATOM 4996 N N . THR A 1 658 ? 47.205 -43.068 2.217 1.00 28.36 658 THR A N 1
ATOM 4997 C CA . THR A 1 658 ? 46.757 -43.938 1.090 1.00 28.36 658 THR A CA 1
ATOM 4998 C C . THR A 1 658 ? 45.911 -45.137 1.552 1.00 28.36 658 THR A C 1
ATOM 5000 O O . THR A 1 658 ? 46.391 -45.937 2.348 1.00 28.36 658 THR A O 1
ATOM 5003 N N . ALA A 1 659 ? 44.735 -45.309 0.920 1.00 28.67 659 ALA A N 1
ATOM 5004 C CA . ALA A 1 659 ? 43.772 -46.427 1.037 1.00 28.67 659 ALA A CA 1
ATOM 5005 C C . ALA A 1 659 ? 43.085 -46.620 2.416 1.00 28.67 659 ALA A C 1
ATOM 5007 O O . ALA A 1 659 ? 43.640 -46.286 3.452 1.00 28.67 659 ALA A O 1
ATOM 5008 N N . GLY A 1 660 ? 41.860 -47.159 2.515 1.00 24.70 660 GLY A N 1
ATOM 5009 C CA . GLY A 1 660 ? 40.871 -47.518 1.480 1.00 24.70 660 GLY A CA 1
ATOM 5010 C C . GLY A 1 660 ? 39.877 -48.580 1.993 1.00 24.70 660 GLY A C 1
ATOM 5011 O O . GLY A 1 660 ? 40.315 -49.601 2.513 1.00 24.70 660 GLY A O 1
ATOM 5012 N N . GLY A 1 661 ? 38.555 -48.373 1.866 1.00 25.09 661 GLY A N 1
ATOM 5013 C CA . GLY A 1 661 ? 37.544 -49.288 2.434 1.00 25.09 661 GLY A CA 1
ATOM 5014 C C . GLY A 1 661 ? 36.133 -49.140 1.841 1.00 25.09 661 GLY A C 1
ATOM 5015 O O . GLY A 1 661 ? 35.587 -48.044 1.787 1.00 25.09 661 GLY A O 1
ATOM 5016 N N . ASN A 1 662 ? 35.562 -50.256 1.378 1.00 28.36 662 ASN A N 1
ATOM 5017 C CA . ASN A 1 662 ? 34.325 -50.355 0.587 1.00 28.36 662 ASN A CA 1
ATOM 5018 C C . ASN A 1 662 ? 32.998 -50.107 1.342 1.00 28.36 662 ASN A C 1
ATOM 5020 O O . ASN A 1 662 ? 32.833 -50.577 2.463 1.00 28.36 662 ASN A O 1
ATOM 5024 N N . SER A 1 663 ? 31.985 -49.670 0.569 1.00 26.64 663 SER A N 1
ATOM 5025 C CA . SER A 1 663 ? 30.559 -50.101 0.609 1.00 26.64 663 SER A CA 1
ATOM 5026 C C . SER A 1 663 ? 29.654 -49.745 1.812 1.00 26.64 663 SER A C 1
ATOM 5028 O O . SER A 1 663 ? 30.132 -49.602 2.925 1.00 26.64 663 SER A O 1
ATOM 5030 N N . ALA A 1 664 ? 28.315 -49.685 1.687 1.00 25.39 664 ALA A N 1
ATOM 5031 C CA . ALA A 1 664 ? 27.423 -49.381 0.544 1.00 25.39 664 ALA A CA 1
ATOM 5032 C C . ALA A 1 664 ? 25.948 -49.239 1.014 1.00 25.39 664 ALA A C 1
ATOM 5034 O O . ALA A 1 664 ? 25.546 -49.952 1.921 1.00 25.39 664 ALA A O 1
ATOM 5035 N N . ARG A 1 665 ? 25.144 -48.451 0.269 1.00 24.48 665 ARG A N 1
ATOM 5036 C CA . ARG A 1 665 ? 23.653 -48.439 0.181 1.00 24.48 665 ARG A CA 1
ATOM 5037 C C . ARG A 1 665 ? 22.794 -48.181 1.445 1.00 24.48 665 ARG A C 1
ATOM 5039 O O . ARG A 1 665 ? 22.846 -48.956 2.379 1.00 24.48 665 ARG A O 1
ATOM 5046 N N . ALA A 1 666 ? 21.854 -47.232 1.279 1.00 24.84 666 ALA A N 1
ATOM 5047 C CA . ALA A 1 666 ? 20.442 -47.198 1.737 1.00 24.84 666 ALA A CA 1
ATOM 5048 C C . ALA A 1 666 ? 20.082 -47.428 3.235 1.00 24.84 666 ALA A C 1
ATOM 5050 O O . ALA A 1 666 ? 20.670 -48.252 3.916 1.00 24.84 666 ALA A O 1
ATOM 5051 N N . GLY A 1 667 ? 19.041 -46.791 3.787 1.00 22.81 667 GLY A N 1
ATOM 5052 C CA . GLY A 1 667 ? 18.129 -45.779 3.228 1.00 22.81 667 GLY A CA 1
ATOM 5053 C C . GLY A 1 667 ? 16.835 -45.630 4.056 1.00 22.81 667 GLY A C 1
ATOM 5054 O O . GLY A 1 667 ? 16.511 -46.524 4.830 1.00 22.81 667 GLY A O 1
ATOM 5055 N N . ASP A 1 668 ? 16.103 -44.532 3.827 1.00 24.42 668 ASP A N 1
ATOM 5056 C CA . ASP A 1 668 ? 14.747 -44.217 4.333 1.00 24.42 668 ASP A CA 1
ATOM 5057 C C . ASP A 1 668 ? 14.500 -44.082 5.859 1.00 24.42 668 ASP A C 1
ATOM 5059 O O . ASP A 1 668 ? 15.342 -44.400 6.691 1.00 24.42 668 ASP A O 1
ATOM 5063 N N . ALA A 1 669 ? 13.303 -43.553 6.179 1.00 25.12 669 ALA A N 1
ATOM 5064 C CA . ALA A 1 669 ? 12.740 -43.169 7.491 1.00 25.12 669 ALA A CA 1
ATOM 5065 C C . ALA A 1 669 ? 13.514 -42.055 8.245 1.00 25.12 669 ALA A C 1
ATOM 5067 O O . ALA A 1 669 ? 14.646 -42.239 8.671 1.00 25.12 669 ALA A O 1
ATOM 5068 N N . ARG A 1 670 ? 13.036 -40.806 8.362 1.00 24.55 670 ARG A N 1
ATOM 5069 C CA . ARG A 1 670 ? 11.751 -40.243 8.858 1.00 24.55 670 ARG A CA 1
ATOM 5070 C C . ARG A 1 670 ? 11.483 -40.395 10.365 1.00 24.55 670 ARG A C 1
ATOM 5072 O O . ARG A 1 670 ? 11.325 -41.495 10.869 1.00 24.55 670 ARG A O 1
ATOM 5079 N N . GLU A 1 671 ? 11.294 -39.227 10.986 1.00 26.86 671 GLU A N 1
ATOM 5080 C CA . GLU A 1 671 ? 10.303 -38.911 12.031 1.00 26.86 671 GLU A CA 1
ATOM 5081 C C . GLU A 1 671 ? 10.269 -39.757 13.321 1.00 26.86 671 GLU A C 1
ATOM 5083 O O . GLU A 1 671 ? 9.540 -40.737 13.431 1.00 26.86 671 GLU A O 1
ATOM 5088 N N . ALA A 1 672 ? 10.892 -39.225 14.379 1.00 23.16 672 ALA A N 1
ATOM 5089 C CA . ALA A 1 672 ? 10.313 -39.227 15.726 1.00 23.16 672 ALA A CA 1
ATOM 5090 C C . ALA A 1 672 ? 10.801 -37.995 16.511 1.00 23.16 672 ALA A C 1
ATOM 5092 O O . ALA A 1 672 ? 11.896 -37.487 16.269 1.00 23.16 672 ALA A O 1
ATOM 5093 N N . SER A 1 673 ? 9.980 -37.496 17.433 1.00 24.69 673 SER A N 1
ATOM 5094 C CA . SER A 1 673 ? 10.256 -36.304 18.238 1.00 24.69 673 SER A CA 1
ATOM 5095 C C . SER A 1 673 ? 10.547 -36.638 19.707 1.00 24.69 673 SER A C 1
ATOM 5097 O O . SER A 1 673 ? 10.260 -37.730 20.185 1.00 24.69 673 SER A O 1
ATOM 5099 N N . CYS A 1 674 ? 10.999 -35.610 20.433 1.00 23.17 674 CYS A N 1
ATOM 5100 C CA . CYS A 1 674 ? 10.732 -35.395 21.858 1.00 23.17 674 CYS A CA 1
ATOM 5101 C C . CYS A 1 674 ? 11.491 -36.210 22.940 1.00 23.17 674 CYS A C 1
ATOM 5103 O O . CYS A 1 674 ? 11.197 -37.362 23.226 1.00 23.17 674 CYS A O 1
ATOM 5105 N N . VAL A 1 675 ? 12.235 -35.427 23.741 1.00 24.33 675 VAL A N 1
ATOM 5106 C CA . VAL A 1 675 ? 11.987 -35.212 25.190 1.00 24.33 675 VAL A CA 1
ATOM 5107 C C . VAL A 1 675 ? 12.799 -36.008 26.238 1.00 24.33 675 VAL A C 1
ATOM 5109 O O . VAL A 1 675 ? 12.679 -37.214 26.394 1.00 24.33 675 VAL A O 1
ATOM 5112 N N . GLN A 1 676 ? 13.441 -35.191 27.094 1.00 25.33 676 GLN A N 1
ATOM 5113 C CA . GLN A 1 676 ? 13.681 -35.320 28.545 1.00 25.33 676 GLN A CA 1
ATOM 5114 C C . GLN A 1 676 ? 15.038 -35.776 29.113 1.00 25.33 676 GLN A C 1
ATOM 5116 O O . GLN A 1 676 ? 15.722 -36.641 28.586 1.00 25.33 676 GLN A O 1
ATOM 5121 N N . GLN A 1 677 ? 15.271 -35.226 30.319 1.00 26.48 677 GLN A N 1
ATOM 5122 C CA . GLN A 1 677 ? 16.217 -35.624 31.372 1.00 26.48 677 GLN A CA 1
ATOM 5123 C C . GLN A 1 677 ? 17.707 -35.308 31.085 1.00 26.48 677 GLN A C 1
ATOM 5125 O O . GLN A 1 677 ? 18.145 -35.319 29.945 1.00 26.48 677 GLN A O 1
ATOM 5130 N N . GLN A 1 678 ? 18.532 -34.934 32.073 1.00 25.78 678 GLN A N 1
ATOM 5131 C CA . GLN A 1 678 ? 18.298 -34.782 33.523 1.00 25.78 678 GLN A CA 1
ATOM 5132 C C . GLN A 1 678 ? 19.193 -33.669 34.113 1.00 25.78 678 GLN A C 1
ATOM 5134 O O . GLN A 1 678 ? 20.160 -33.251 33.484 1.00 25.78 678 GLN A O 1
ATOM 5139 N N . ALA A 1 679 ? 18.876 -33.188 35.320 1.00 27.12 679 ALA A N 1
ATOM 5140 C CA . ALA A 1 679 ? 19.649 -32.158 36.024 1.00 27.12 679 ALA A CA 1
ATOM 5141 C C . ALA A 1 679 ? 20.432 -32.740 37.215 1.00 27.12 679 ALA A C 1
ATOM 5143 O O . ALA A 1 679 ? 19.993 -33.716 37.821 1.00 27.12 679 ALA A O 1
ATOM 5144 N N . CYS A 1 680 ? 21.532 -32.088 37.606 1.00 21.64 680 CYS A N 1
ATOM 5145 C CA . CYS A 1 680 ? 22.154 -32.248 38.925 1.00 21.64 680 CYS A CA 1
ATOM 5146 C C . CYS A 1 680 ? 22.753 -30.891 39.387 1.00 21.64 680 CYS A C 1
ATOM 5148 O O . CYS A 1 680 ? 23.273 -30.179 38.525 1.00 21.64 680 CYS A O 1
ATOM 5150 N N . PRO A 1 681 ? 22.646 -30.474 40.671 1.00 35.19 681 PRO A N 1
ATOM 5151 C CA . PRO A 1 681 ? 22.847 -29.072 41.076 1.00 35.19 681 PRO A CA 1
ATOM 5152 C C . PRO A 1 681 ? 24.002 -28.841 42.078 1.00 35.19 681 PRO A C 1
ATOM 5154 O O . PRO A 1 681 ? 24.605 -29.799 42.546 1.00 35.19 681 PRO A O 1
ATOM 5157 N N . ILE A 1 682 ? 24.233 -27.563 42.430 1.00 25.36 682 ILE A N 1
ATOM 5158 C CA . ILE A 1 682 ? 24.705 -26.956 43.712 1.00 25.36 682 ILE A CA 1
ATOM 5159 C C . ILE A 1 682 ? 25.053 -25.482 43.357 1.00 25.36 682 ILE A C 1
ATOM 5161 O O . ILE A 1 682 ? 25.824 -25.264 42.431 1.00 25.36 682 ILE A O 1
ATOM 5165 N N . ALA A 1 683 ? 24.350 -24.429 43.807 1.00 25.48 683 ALA A N 1
ATOM 5166 C CA . ALA A 1 683 ? 24.139 -23.900 45.174 1.00 25.48 683 ALA A CA 1
ATOM 5167 C C . ALA A 1 683 ? 25.421 -23.244 45.764 1.00 25.48 683 ALA A C 1
ATOM 5169 O O . ALA A 1 683 ? 26.487 -23.835 45.670 1.00 25.48 683 ALA A O 1
ATOM 5170 N N . SER A 1 684 ? 25.417 -22.045 46.370 1.00 28.02 684 SER A N 1
ATOM 5171 C CA . SER A 1 684 ? 24.316 -21.129 46.751 1.00 28.02 684 SER A CA 1
ATOM 5172 C C . SER A 1 684 ? 24.816 -19.703 47.088 1.00 28.02 684 SER A C 1
ATOM 5174 O O . SER A 1 684 ? 25.830 -19.594 47.766 1.00 28.02 684 SER A O 1
ATOM 5176 N N . GLU A 1 685 ? 24.014 -18.673 46.755 1.00 26.36 685 GLU A N 1
ATOM 5177 C CA . GLU A 1 685 ? 23.911 -17.344 47.427 1.00 26.36 685 GLU A CA 1
ATOM 5178 C C . GLU A 1 685 ? 25.163 -16.411 47.449 1.00 26.36 685 GLU A C 1
ATOM 5180 O O . GLU A 1 685 ? 26.290 -16.851 47.280 1.00 26.36 685 GLU A O 1
ATOM 5185 N N . GLN A 1 686 ? 25.078 -15.075 47.587 1.00 24.78 686 GLN A N 1
ATOM 5186 C CA . GLN A 1 686 ? 23.988 -14.152 47.975 1.00 24.78 686 GLN A CA 1
ATOM 5187 C C . GLN A 1 686 ? 23.741 -13.015 46.944 1.00 24.78 686 GLN A C 1
ATOM 5189 O O . GLN A 1 686 ? 24.448 -12.888 45.949 1.00 24.78 686 GLN A O 1
ATOM 5194 N N . VAL A 1 687 ? 22.727 -12.169 47.193 1.00 26.77 687 VAL A N 1
ATOM 5195 C CA . VAL A 1 687 ? 22.256 -11.082 46.305 1.00 26.77 687 VAL A CA 1
ATOM 5196 C C . VAL A 1 687 ? 22.035 -9.771 47.078 1.00 26.77 687 VAL A C 1
ATOM 5198 O O . VAL A 1 687 ? 21.131 -9.748 47.916 1.00 26.77 687 VAL A O 1
ATOM 5201 N N . LYS A 1 688 ? 22.769 -8.684 46.745 1.00 24.59 688 LYS A N 1
ATOM 5202 C CA . LYS A 1 688 ? 22.311 -7.260 46.678 1.00 24.59 688 LYS A CA 1
ATOM 5203 C C . LYS A 1 688 ? 23.449 -6.224 46.559 1.00 24.59 688 LYS A C 1
ATOM 5205 O O . LYS A 1 688 ? 24.581 -6.510 46.909 1.00 24.59 688 LYS A O 1
ATOM 5210 N N . GLN A 1 689 ? 23.046 -5.009 46.149 1.00 23.30 689 GLN A N 1
ATOM 5211 C CA . GLN A 1 689 ? 23.739 -3.707 46.251 1.00 23.30 689 GLN A CA 1
ATOM 5212 C C . GLN A 1 689 ? 25.051 -3.517 45.464 1.00 23.30 689 GLN A C 1
ATOM 5214 O O . GLN A 1 689 ? 26.108 -3.980 45.871 1.00 23.30 689 GLN A O 1
ATOM 5219 N N . CYS A 1 690 ? 24.982 -2.706 44.398 1.00 24.75 690 CYS A N 1
ATOM 5220 C CA . CYS A 1 690 ? 25.533 -1.339 44.418 1.00 24.75 690 CYS A CA 1
ATOM 5221 C C . CYS A 1 690 ? 25.129 -0.544 43.159 1.00 24.75 690 CYS A C 1
ATOM 5223 O O . CYS A 1 690 ? 25.705 -0.712 42.088 1.00 24.75 690 CYS A O 1
ATOM 5225 N N . GLU A 1 691 ? 24.172 0.371 43.317 1.00 27.30 691 GLU A N 1
ATOM 5226 C CA . GLU A 1 691 ? 24.200 1.647 42.587 1.00 27.30 691 GLU A CA 1
ATOM 5227 C C . GLU A 1 691 ? 25.131 2.623 43.347 1.00 27.30 691 GLU A C 1
ATOM 5229 O O . GLU A 1 691 ? 25.549 2.322 44.466 1.00 27.30 691 GLU A O 1
ATOM 5234 N N . CYS A 1 692 ? 25.427 3.795 42.770 1.00 23.31 692 CYS A N 1
ATOM 5235 C CA . CYS A 1 692 ? 26.257 4.875 43.345 1.00 23.31 692 CYS A CA 1
ATOM 5236 C C . CYS A 1 692 ? 27.770 4.595 43.520 1.00 23.31 692 CYS A C 1
ATOM 5238 O O . CYS A 1 692 ? 28.240 4.345 44.628 1.00 23.31 692 CYS A O 1
ATOM 5240 N N . ALA A 1 693 ? 28.559 4.799 42.453 1.00 24.83 693 ALA A N 1
ATOM 5241 C CA . ALA A 1 693 ? 30.015 5.021 42.540 1.00 24.83 693 ALA A CA 1
ATOM 5242 C C . ALA A 1 693 ? 30.596 5.769 41.309 1.00 24.83 693 ALA A C 1
ATOM 5244 O O . ALA A 1 693 ? 31.423 5.219 40.587 1.00 24.83 693 ALA A O 1
ATOM 5245 N N . ALA A 1 694 ? 30.153 7.007 41.029 1.00 24.98 694 ALA A N 1
ATOM 5246 C CA . ALA A 1 694 ? 30.627 7.775 39.857 1.00 24.98 694 ALA A CA 1
ATOM 5247 C C . ALA A 1 694 ? 30.666 9.317 40.028 1.00 24.98 694 ALA A C 1
ATOM 5249 O O . ALA A 1 694 ? 30.552 10.046 39.048 1.00 24.98 694 ALA A O 1
ATOM 5250 N N . LEU A 1 695 ? 30.823 9.836 41.255 1.00 24.39 695 LEU A N 1
ATOM 5251 C CA . LEU A 1 695 ? 31.002 11.277 41.523 1.00 24.39 695 LEU A CA 1
ATOM 5252 C C . LEU A 1 695 ? 31.927 11.511 42.732 1.00 24.39 695 LEU A C 1
ATOM 5254 O O . LEU A 1 695 ? 31.426 11.675 43.844 1.00 24.39 695 LEU A O 1
ATOM 5258 N N . GLN A 1 696 ? 33.258 11.531 42.538 1.00 25.67 696 GLN A N 1
ATOM 5259 C CA . GLN A 1 696 ? 34.194 12.100 43.533 1.00 25.67 696 GLN A CA 1
ATOM 5260 C C . GLN A 1 696 ? 35.638 12.363 43.035 1.00 25.67 696 GLN A C 1
ATOM 5262 O O . GLN A 1 696 ? 36.610 11.921 43.642 1.00 25.67 696 GLN A O 1
ATOM 5267 N N . SER A 1 697 ? 35.806 13.154 41.971 1.00 25.47 697 SER A N 1
ATOM 5268 C CA . SER A 1 697 ? 37.072 13.864 41.703 1.00 25.47 697 SER A CA 1
ATOM 5269 C C . SER A 1 697 ? 36.855 15.080 40.797 1.00 25.47 697 SER A C 1
ATOM 5271 O O . SER A 1 697 ? 35.994 15.039 39.929 1.00 25.47 697 SER A O 1
ATOM 5273 N N . GLU A 1 698 ? 37.681 16.113 40.999 1.00 26.48 698 GLU A N 1
ATOM 5274 C CA . GLU A 1 698 ? 37.760 17.381 40.243 1.00 26.48 698 GLU A CA 1
ATOM 5275 C C . GLU A 1 698 ? 36.652 18.421 40.514 1.00 26.48 698 GLU A C 1
ATOM 5277 O O . GLU A 1 698 ? 35.575 18.435 39.928 1.00 26.48 698 GLU A O 1
ATOM 5282 N N . GLY A 1 699 ? 36.972 19.351 41.424 1.00 23.23 699 GLY A N 1
ATOM 5283 C CA . GLY A 1 699 ? 36.116 20.475 41.812 1.00 23.23 699 GLY A CA 1
ATOM 5284 C C . GLY A 1 699 ? 36.818 21.468 42.746 1.00 23.23 699 GLY A C 1
ATOM 5285 O O . GLY A 1 699 ? 36.275 21.795 43.797 1.00 23.23 699 GLY A O 1
ATOM 5286 N N . ALA A 1 700 ? 38.050 21.891 42.420 1.00 24.09 700 ALA A N 1
ATOM 5287 C CA . ALA A 1 700 ? 38.848 22.780 43.281 1.00 24.09 700 ALA A CA 1
ATOM 5288 C C . ALA A 1 700 ? 39.958 23.569 42.539 1.00 24.09 700 ALA A C 1
ATOM 5290 O O . ALA A 1 700 ? 41.141 23.352 42.791 1.00 24.09 700 ALA A O 1
ATOM 5291 N N . ALA A 1 701 ? 39.599 24.502 41.646 1.00 23.95 701 ALA A N 1
ATOM 5292 C CA . ALA A 1 701 ? 40.554 25.467 41.071 1.00 23.95 701 ALA A CA 1
ATOM 5293 C C . ALA A 1 701 ? 39.872 26.758 40.563 1.00 23.95 701 ALA A C 1
ATOM 5295 O O . ALA A 1 701 ? 39.697 26.949 39.364 1.00 23.95 701 ALA A O 1
ATOM 5296 N N . GLN A 1 702 ? 39.492 27.666 41.469 1.00 25.12 702 GLN A N 1
ATOM 5297 C CA . GLN A 1 702 ? 38.953 28.984 41.104 1.00 25.12 702 GLN A CA 1
ATOM 5298 C C . GLN A 1 702 ? 39.465 30.064 42.067 1.00 25.12 702 GLN A C 1
ATOM 5300 O O . GLN A 1 702 ? 38.971 30.134 43.188 1.00 25.12 702 GLN A O 1
ATOM 5305 N N . GLN A 1 703 ? 40.400 30.919 41.621 1.00 26.89 703 GLN A N 1
ATOM 5306 C CA . GLN A 1 703 ? 40.377 32.391 41.786 1.00 26.89 703 GLN A CA 1
ATOM 5307 C C . GLN A 1 703 ? 41.674 33.077 41.306 1.00 26.89 703 GLN A C 1
ATOM 5309 O O . GLN A 1 703 ? 42.745 32.485 41.331 1.00 26.89 703 GLN A O 1
ATOM 5314 N N . SER A 1 704 ? 41.515 34.349 40.905 1.00 24.05 704 SER A N 1
ATOM 5315 C CA . SER A 1 704 ? 42.527 35.405 40.684 1.00 24.05 704 SER A CA 1
ATOM 5316 C C . SER A 1 704 ? 43.778 35.092 39.844 1.00 24.05 704 SER A C 1
ATOM 5318 O O . SER A 1 704 ? 44.689 34.410 40.303 1.00 24.05 704 SER A O 1
ATOM 5320 N N . LEU A 1 705 ? 43.929 35.808 38.724 1.00 26.34 705 LEU A N 1
ATOM 5321 C CA . LEU A 1 705 ? 44.718 37.053 38.741 1.00 26.34 705 LEU A CA 1
ATOM 5322 C C . LEU A 1 705 ? 44.365 37.971 37.551 1.00 26.34 705 LEU A C 1
ATOM 5324 O O . LEU A 1 705 ? 44.549 37.592 36.404 1.00 26.34 705 LEU A O 1
ATOM 5328 N N . ASP A 1 706 ? 43.839 39.147 37.902 1.00 25.69 706 ASP A N 1
ATOM 5329 C CA . ASP A 1 706 ? 43.914 40.492 37.303 1.00 25.69 706 ASP A CA 1
ATOM 5330 C C . ASP A 1 706 ? 43.878 40.743 35.776 1.00 25.69 706 ASP A C 1
ATOM 5332 O O . ASP A 1 706 ? 44.403 40.017 34.940 1.00 25.69 706 ASP A O 1
ATOM 5336 N N . ALA A 1 707 ? 43.280 41.885 35.418 1.00 27.62 707 ALA A N 1
ATOM 5337 C CA . ALA A 1 707 ? 43.110 42.364 34.046 1.00 27.62 707 ALA A CA 1
ATOM 5338 C C . ALA A 1 707 ? 43.971 43.601 33.744 1.00 27.62 707 ALA A C 1
ATOM 5340 O O . ALA A 1 707 ? 44.172 44.438 34.627 1.00 27.62 707 ALA A O 1
ATOM 5341 N N . GLN A 1 708 ? 44.364 43.793 32.474 1.00 26.64 708 GLN A N 1
ATOM 5342 C CA . GLN A 1 708 ? 44.697 45.120 31.933 1.00 26.64 708 GLN A CA 1
ATOM 5343 C C . GLN A 1 708 ? 44.786 45.177 30.391 1.00 26.64 708 GLN A C 1
ATOM 5345 O O . GLN A 1 708 ? 45.572 44.457 29.791 1.00 26.64 708 GLN A O 1
ATOM 5350 N N . GLY A 1 709 ? 44.069 46.139 29.792 1.00 23.33 709 GLY A N 1
ATOM 5351 C CA . GLY A 1 709 ? 44.695 47.121 28.888 1.00 23.33 709 GLY A CA 1
ATOM 5352 C C . GLY A 1 709 ? 44.684 46.920 27.358 1.00 23.33 709 GLY A C 1
ATOM 5353 O O . GLY A 1 709 ? 45.373 46.060 26.832 1.00 23.33 709 GLY A O 1
ATOM 5354 N N . CYS A 1 710 ? 44.052 47.889 26.679 1.00 22.73 710 CYS A N 1
ATOM 5355 C CA . CYS A 1 710 ? 44.458 48.517 25.403 1.00 22.73 710 CYS A CA 1
ATOM 5356 C C . CYS A 1 710 ? 44.400 47.749 24.055 1.00 22.73 710 CYS A C 1
ATOM 5358 O O . CYS A 1 710 ? 45.234 46.911 23.740 1.00 22.73 710 CYS A O 1
ATOM 5360 N N . GLU A 1 711 ? 43.452 48.165 23.197 1.00 25.36 711 GLU A N 1
ATOM 5361 C CA . GLU A 1 711 ? 43.682 49.124 22.080 1.00 25.36 711 GLU A CA 1
ATOM 5362 C C . GLU A 1 711 ? 45.007 49.036 21.264 1.00 25.36 711 GLU A C 1
ATOM 5364 O O . GLU A 1 711 ? 46.079 48.963 21.845 1.00 25.36 711 GLU A O 1
ATOM 5369 N N . SER A 1 712 ? 45.078 49.232 19.932 1.00 25.70 712 SER A N 1
ATOM 5370 C CA . SER A 1 712 ? 44.093 49.581 18.876 1.00 25.70 712 SER A CA 1
ATOM 5371 C C . SER A 1 712 ? 44.793 49.715 17.481 1.00 25.70 712 SER A C 1
ATOM 5373 O O . SER A 1 712 ? 45.970 49.404 17.348 1.00 25.70 712 SER A O 1
ATOM 5375 N N . VAL A 1 713 ? 44.081 50.223 16.454 1.00 24.56 713 VAL A N 1
ATOM 5376 C CA . VAL A 1 713 ? 44.581 50.882 15.206 1.00 24.56 713 VAL A CA 1
ATOM 5377 C C . VAL A 1 713 ? 45.426 50.074 14.178 1.00 24.56 713 VAL A C 1
ATOM 5379 O O . VAL A 1 713 ? 46.648 50.076 14.176 1.00 24.56 713 VAL A O 1
ATOM 5382 N N . HIS A 1 714 ? 44.717 49.519 13.184 1.00 27.23 714 HIS A N 1
ATOM 5383 C CA . HIS A 1 714 ? 44.729 49.922 11.752 1.00 27.23 714 HIS A CA 1
ATOM 5384 C C . HIS A 1 714 ? 46.034 50.106 10.908 1.00 27.23 714 HIS A C 1
ATOM 5386 O O . HIS A 1 714 ? 46.870 50.959 11.185 1.00 27.23 714 HIS A O 1
ATOM 5392 N N . ASN A 1 715 ? 45.963 49.536 9.684 1.00 27.38 715 ASN A N 1
ATOM 5393 C CA . ASN A 1 715 ? 46.288 50.148 8.366 1.00 27.38 715 ASN A CA 1
ATOM 5394 C C . ASN A 1 715 ? 47.741 50.166 7.808 1.00 27.38 715 ASN A C 1
ATOM 5396 O O . ASN A 1 715 ? 48.578 50.938 8.276 1.00 27.38 715 ASN A O 1
ATOM 5400 N N . LYS A 1 716 ? 47.961 49.480 6.659 1.00 25.09 716 LYS A N 1
ATOM 5401 C CA . LYS A 1 716 ? 48.514 50.062 5.400 1.00 25.09 716 LYS A CA 1
ATOM 5402 C C . LYS A 1 716 ? 48.393 49.133 4.171 1.00 25.09 716 LYS A C 1
ATOM 5404 O O . LYS A 1 716 ? 48.007 47.978 4.306 1.00 25.09 716 LYS A O 1
ATOM 5409 N N . GLN A 1 717 ? 48.653 49.685 2.978 1.00 26.64 717 GLN A N 1
ATOM 5410 C CA . GLN A 1 717 ? 48.309 49.148 1.645 1.00 26.64 717 GLN A CA 1
ATOM 5411 C C . GLN A 1 717 ? 49.547 48.929 0.740 1.00 26.64 717 GLN A C 1
ATOM 5413 O O . GLN A 1 717 ? 50.531 49.639 0.932 1.00 26.64 717 GLN A O 1
ATOM 5418 N N . ASN A 1 718 ? 49.384 48.114 -0.323 1.00 27.70 718 ASN A N 1
ATOM 5419 C CA . ASN A 1 718 ? 50.058 48.183 -1.648 1.00 27.70 718 ASN A CA 1
ATOM 5420 C C . ASN A 1 718 ? 51.600 47.966 -1.745 1.00 27.70 718 ASN A C 1
ATOM 5422 O O . ASN A 1 718 ? 52.335 48.318 -0.833 1.00 27.70 718 ASN A O 1
ATOM 5426 N N . ASP A 1 719 ? 52.195 47.465 -2.847 1.00 27.05 719 ASP A N 1
ATOM 5427 C CA . ASP A 1 719 ? 51.721 46.751 -4.067 1.00 27.05 719 ASP A CA 1
ATOM 5428 C C . ASP A 1 719 ? 52.945 46.148 -4.840 1.00 27.05 719 ASP A C 1
ATOM 5430 O O . ASP A 1 719 ? 54.051 46.654 -4.670 1.00 27.05 719 ASP A O 1
ATOM 5434 N N . GLN A 1 720 ? 52.733 45.153 -5.727 1.00 26.84 720 GLN A N 1
ATOM 5435 C CA . GLN A 1 720 ? 53.657 44.577 -6.761 1.00 26.84 720 GLN A CA 1
ATOM 5436 C C . GLN A 1 720 ? 54.962 43.878 -6.253 1.00 26.84 720 GLN A C 1
ATOM 5438 O O . GLN A 1 720 ? 55.588 44.326 -5.306 1.00 26.84 720 GLN A O 1
ATOM 5443 N N . SER A 1 721 ? 55.517 42.787 -6.820 1.00 25.20 721 SER A N 1
ATOM 5444 C CA . SER A 1 721 ? 55.397 42.143 -8.149 1.00 25.20 721 SER A CA 1
ATOM 5445 C C . SER A 1 721 ? 55.998 40.701 -8.192 1.00 25.20 721 SER A C 1
ATOM 5447 O O . SER A 1 721 ? 56.738 40.301 -7.300 1.00 25.20 721 SER A O 1
ATOM 5449 N N . SER A 1 722 ? 55.729 39.963 -9.287 1.00 24.73 722 SER A N 1
ATOM 5450 C CA . SER A 1 722 ? 56.450 38.777 -9.840 1.00 24.73 722 SER A CA 1
ATOM 5451 C C . SER A 1 722 ? 56.574 37.430 -9.071 1.00 24.73 722 SER A C 1
ATOM 5453 O O . SER A 1 722 ? 57.430 37.252 -8.218 1.00 24.73 722 SER A O 1
ATOM 5455 N N . GLN A 1 723 ? 55.821 36.432 -9.569 1.00 29.28 723 GLN A N 1
ATOM 5456 C CA . GLN A 1 723 ? 56.183 35.011 -9.812 1.00 29.28 723 GLN A CA 1
ATOM 5457 C C . GLN A 1 723 ? 56.899 34.157 -8.730 1.00 29.28 723 GLN A C 1
ATOM 5459 O O . GLN A 1 723 ? 58.123 34.153 -8.639 1.00 29.28 723 GLN A O 1
ATOM 5464 N N . SER A 1 724 ? 56.173 33.207 -8.116 1.00 26.34 724 SER A N 1
ATOM 5465 C CA . SER A 1 724 ? 56.306 31.743 -8.378 1.00 26.34 724 SER A CA 1
ATOM 5466 C C . SER A 1 724 ? 55.453 30.878 -7.416 1.00 26.34 724 SER A C 1
ATOM 5468 O O . SER A 1 724 ? 54.953 31.377 -6.417 1.00 26.34 724 SER A O 1
ATOM 5470 N N . CYS A 1 725 ? 55.274 29.591 -7.757 1.00 24.06 725 CYS A N 1
ATOM 5471 C CA . CYS A 1 725 ? 54.727 28.481 -6.945 1.00 24.06 725 CYS A CA 1
ATOM 5472 C C . CYS A 1 725 ? 53.366 28.657 -6.223 1.00 24.06 725 CYS A C 1
ATOM 5474 O O . CYS A 1 725 ? 53.271 29.185 -5.119 1.00 24.06 725 CYS A O 1
ATOM 5476 N N . GLN A 1 726 ? 52.318 28.036 -6.781 1.00 35.78 726 GLN A N 1
ATOM 5477 C CA . GLN A 1 726 ? 51.076 27.717 -6.060 1.00 35.78 726 GLN A CA 1
ATOM 5478 C C . GLN A 1 726 ? 51.258 26.443 -5.212 1.00 35.78 726 GLN A C 1
ATOM 5480 O O . GLN A 1 726 ? 51.296 25.354 -5.783 1.00 35.78 726 GLN A O 1
ATOM 5485 N N . SER A 1 727 ? 51.325 26.531 -3.875 1.00 35.53 727 SER A N 1
ATOM 5486 C CA . SER A 1 727 ? 51.318 25.319 -3.026 1.00 35.53 727 SER A CA 1
ATOM 5487 C C . SER A 1 727 ? 50.959 25.516 -1.536 1.00 35.53 727 SER A C 1
ATOM 5489 O O . SER A 1 727 ? 51.639 24.939 -0.692 1.00 35.53 727 SER A O 1
ATOM 5491 N N . ASP A 1 728 ? 49.915 26.282 -1.169 1.00 33.31 728 ASP A N 1
ATOM 5492 C CA . ASP A 1 728 ? 49.447 26.279 0.247 1.00 33.31 728 ASP A CA 1
ATOM 5493 C C . ASP A 1 728 ? 47.941 26.538 0.511 1.00 33.31 728 ASP A C 1
ATOM 5495 O O . ASP A 1 728 ? 47.528 26.838 1.629 1.00 33.31 728 ASP A O 1
ATOM 5499 N N . GLN A 1 729 ? 47.060 26.384 -0.488 1.00 33.59 729 GLN A N 1
ATOM 5500 C CA . GLN A 1 729 ? 45.603 26.485 -0.249 1.00 33.59 729 GLN A CA 1
ATOM 5501 C C . GLN A 1 729 ? 44.978 25.201 0.340 1.00 33.59 729 GLN A C 1
ATOM 5503 O O . GLN A 1 729 ? 43.884 25.247 0.902 1.00 33.59 729 GLN A O 1
ATOM 5508 N N . GLY A 1 730 ? 45.673 24.057 0.280 1.00 34.31 730 GLY A N 1
ATOM 5509 C CA . GLY A 1 730 ? 45.128 22.763 0.713 1.00 34.31 730 GLY A CA 1
ATOM 5510 C C . GLY A 1 730 ? 44.890 22.632 2.225 1.00 34.31 730 GLY A C 1
ATOM 5511 O O . GLY A 1 730 ? 43.906 22.021 2.640 1.00 34.31 730 GLY A O 1
ATOM 5512 N N . ARG A 1 731 ? 45.752 23.223 3.068 1.00 32.25 731 ARG A N 1
ATOM 5513 C CA . ARG A 1 731 ? 45.660 23.075 4.536 1.00 32.25 731 ARG A CA 1
ATOM 5514 C C . ARG A 1 731 ? 44.551 23.904 5.176 1.00 32.25 731 ARG A C 1
ATOM 5516 O O . ARG A 1 731 ? 43.929 23.446 6.130 1.00 32.25 731 ARG A O 1
ATOM 5523 N N . HIS A 1 732 ? 44.265 25.095 4.653 1.00 32.97 732 HIS A N 1
ATOM 5524 C CA . HIS A 1 732 ? 43.185 25.918 5.198 1.00 32.97 732 HIS A CA 1
ATOM 5525 C C . HIS A 1 732 ? 41.796 25.360 4.865 1.00 32.97 732 HIS A C 1
ATOM 5527 O O . HIS A 1 732 ? 40.907 25.448 5.709 1.00 32.97 732 HIS A O 1
ATOM 5533 N N . HIS A 1 733 ? 41.612 24.722 3.703 1.00 37.09 733 HIS A N 1
ATOM 5534 C CA . HIS A 1 733 ? 40.343 24.064 3.382 1.00 37.09 733 HIS A CA 1
ATOM 5535 C C . HIS A 1 733 ? 40.093 22.797 4.207 1.00 37.09 733 HIS A C 1
ATOM 5537 O O . HIS A 1 733 ? 38.967 22.614 4.656 1.00 37.09 733 HIS A O 1
ATOM 5543 N N . SER A 1 734 ? 41.101 21.958 4.480 1.00 39.62 734 SER A N 1
ATOM 5544 C CA . SER A 1 734 ? 40.887 20.748 5.293 1.00 39.62 734 SER A CA 1
ATOM 5545 C C . SER A 1 734 ? 40.559 21.063 6.756 1.00 39.62 734 SER A C 1
ATOM 5547 O O . SER A 1 734 ? 39.652 20.456 7.321 1.00 39.62 734 SER A O 1
ATOM 5549 N N . VAL A 1 735 ? 41.232 22.050 7.360 1.00 38.91 735 VAL A N 1
ATOM 5550 C CA . VAL A 1 735 ? 40.923 22.498 8.731 1.00 38.91 735 VAL A CA 1
ATOM 5551 C C . VAL A 1 735 ? 39.565 23.197 8.792 1.00 38.91 735 VAL A C 1
ATOM 5553 O O . VAL A 1 735 ? 38.824 22.989 9.749 1.00 38.91 735 VAL A O 1
ATOM 5556 N N . ARG A 1 736 ? 39.201 23.986 7.771 1.00 38.22 736 ARG A N 1
ATOM 5557 C CA . ARG A 1 736 ? 37.896 24.652 7.734 1.00 38.22 736 ARG A CA 1
ATOM 5558 C C . ARG A 1 736 ? 36.755 23.656 7.532 1.00 38.22 736 ARG A C 1
ATOM 5560 O O . ARG A 1 736 ? 35.857 23.648 8.355 1.00 38.22 736 ARG A O 1
ATOM 5567 N N . ALA A 1 737 ? 36.858 22.730 6.579 1.00 42.72 737 ALA A N 1
ATOM 5568 C CA . ALA A 1 737 ? 35.882 21.652 6.411 1.00 42.72 737 ALA A CA 1
ATOM 5569 C C . ALA A 1 737 ? 35.745 20.772 7.670 1.00 42.72 737 ALA A C 1
ATOM 5571 O O . ALA A 1 737 ? 34.643 20.346 7.995 1.00 42.72 737 ALA A O 1
ATOM 5572 N N . ALA A 1 738 ? 36.828 20.540 8.423 1.00 38.03 738 ALA A N 1
ATOM 5573 C CA . ALA A 1 738 ? 36.753 19.844 9.709 1.00 38.03 738 ALA A CA 1
ATOM 5574 C C . ALA A 1 738 ? 36.048 20.672 10.803 1.00 38.03 738 ALA A C 1
ATOM 5576 O O . ALA A 1 738 ? 35.287 20.112 11.586 1.00 38.03 738 ALA A O 1
ATOM 5577 N N . LEU A 1 739 ? 36.266 21.991 10.859 1.00 40.56 739 LEU A N 1
ATOM 5578 C CA . LEU A 1 739 ? 35.580 22.900 11.791 1.00 40.56 739 LEU A CA 1
ATOM 5579 C C . LEU A 1 739 ? 34.109 23.135 11.423 1.00 40.56 739 LEU A C 1
ATOM 5581 O O . LEU A 1 739 ? 33.282 23.279 12.322 1.00 40.56 739 LEU A O 1
ATOM 5585 N N . ASP A 1 740 ? 33.791 23.147 10.132 1.00 47.59 740 ASP A N 1
ATOM 5586 C CA . ASP A 1 740 ? 32.436 23.265 9.602 1.00 47.59 740 ASP A CA 1
ATOM 5587 C C . ASP A 1 740 ? 31.675 21.947 9.844 1.00 47.59 740 ASP A C 1
ATOM 5589 O O . ASP A 1 740 ? 30.587 21.977 10.403 1.00 47.59 740 ASP A O 1
ATOM 5593 N N . ALA A 1 741 ? 32.283 20.779 9.589 1.00 45.41 741 ALA A N 1
ATOM 5594 C CA . ALA A 1 741 ? 31.703 19.473 9.930 1.00 45.41 741 ALA A CA 1
ATOM 5595 C C . ALA A 1 741 ? 31.577 19.240 11.450 1.00 45.41 741 ALA A C 1
ATOM 5597 O O . ALA A 1 741 ? 30.659 18.551 11.899 1.00 45.41 741 ALA A O 1
ATOM 5598 N N . LEU A 1 742 ? 32.464 19.821 12.270 1.00 44.16 742 LEU A N 1
ATOM 5599 C CA . LEU A 1 742 ? 32.297 19.857 13.727 1.00 44.16 742 LEU A CA 1
ATOM 5600 C C . LEU A 1 742 ? 31.124 20.760 14.128 1.00 44.16 742 LEU A C 1
ATOM 5602 O O . LEU A 1 742 ? 30.305 20.322 14.934 1.00 44.16 742 LEU A O 1
ATOM 5606 N N . HIS A 1 743 ? 30.984 21.946 13.522 1.00 45.59 743 HIS A N 1
ATOM 5607 C CA . HIS A 1 743 ? 29.812 22.809 13.707 1.00 45.59 743 HIS A CA 1
ATOM 5608 C C . HIS A 1 743 ? 28.519 22.135 13.247 1.00 45.59 743 HIS A C 1
ATOM 5610 O O . HIS A 1 743 ? 27.528 22.240 13.953 1.00 45.59 743 HIS A O 1
ATOM 5616 N N . GLU A 1 744 ? 28.499 21.407 12.130 1.00 43.69 744 GLU A N 1
ATOM 5617 C CA . GLU A 1 744 ? 27.331 20.630 11.700 1.00 43.69 744 GLU A CA 1
ATOM 5618 C C . GLU A 1 744 ? 27.055 19.458 12.648 1.00 43.69 744 GLU A C 1
ATOM 5620 O O . GLU A 1 744 ? 25.901 19.202 12.974 1.00 43.69 744 GLU A O 1
ATOM 5625 N N . SER A 1 745 ? 28.086 18.784 13.175 1.00 44.78 745 SER A N 1
ATOM 5626 C CA . SER A 1 745 ? 27.930 17.791 14.250 1.00 44.78 745 SER A CA 1
ATOM 5627 C C . SER A 1 745 ? 27.301 18.414 15.499 1.00 44.78 745 SER A C 1
ATOM 5629 O O . SER A 1 745 ? 26.411 17.811 16.095 1.00 44.78 745 SER A O 1
ATOM 5631 N N . GLU A 1 746 ? 27.741 19.604 15.911 1.00 45.34 746 GLU A N 1
ATOM 5632 C CA . GLU A 1 746 ? 27.213 20.287 17.093 1.00 45.34 746 GLU A CA 1
ATOM 5633 C C . GLU A 1 746 ? 25.844 20.924 16.848 1.00 45.34 746 GLU A C 1
ATOM 5635 O O . GLU A 1 746 ? 24.997 20.836 17.726 1.00 45.34 746 GLU A O 1
ATOM 5640 N N . GLN A 1 747 ? 25.559 21.452 15.656 1.00 43.72 747 GLN A N 1
ATOM 5641 C CA . GLN A 1 747 ? 24.227 21.915 15.257 1.00 43.72 747 GLN A CA 1
ATOM 5642 C C . GLN A 1 747 ? 23.250 20.750 15.126 1.00 43.72 747 GLN A C 1
ATOM 5644 O O . GLN A 1 747 ? 22.111 20.870 15.561 1.00 43.72 747 GLN A O 1
ATOM 5649 N N . LYS A 1 748 ? 23.677 19.604 14.588 1.00 44.50 748 LYS A N 1
ATOM 5650 C CA . LYS A 1 748 ? 22.844 18.403 14.482 1.00 44.50 748 LYS A CA 1
ATOM 5651 C C . LYS A 1 748 ? 22.598 17.775 15.847 1.00 44.50 748 LYS A C 1
ATOM 5653 O O . LYS A 1 748 ? 21.455 17.458 16.146 1.00 44.50 748 LYS A O 1
ATOM 5658 N N . LYS A 1 749 ? 23.610 17.704 16.720 1.00 45.97 749 LYS A N 1
ATOM 5659 C CA . LYS A 1 749 ? 23.417 17.357 18.138 1.00 45.97 749 LYS A CA 1
ATOM 5660 C C . LYS A 1 749 ? 22.525 18.370 18.842 1.00 45.97 749 LYS A C 1
ATOM 5662 O O . LYS A 1 749 ? 21.657 17.953 19.585 1.00 45.97 749 LYS A O 1
ATOM 5667 N N . ALA A 1 750 ? 22.675 19.670 18.597 1.00 38.41 750 ALA A N 1
ATOM 5668 C CA . ALA A 1 750 ? 21.811 20.702 19.164 1.00 38.41 750 ALA A CA 1
ATOM 5669 C C . ALA A 1 750 ? 20.384 20.642 18.603 1.00 38.41 750 ALA A C 1
ATOM 5671 O O . ALA A 1 750 ? 19.459 20.989 19.320 1.00 38.41 750 ALA A O 1
ATOM 5672 N N . HIS A 1 751 ? 20.181 20.166 17.372 1.00 43.66 751 HIS A N 1
ATOM 5673 C CA . HIS A 1 751 ? 18.869 19.975 16.754 1.00 43.66 751 HIS A CA 1
ATOM 5674 C C . HIS A 1 751 ? 18.199 18.680 17.230 1.00 43.66 751 HIS A C 1
ATOM 5676 O O . HIS A 1 751 ? 17.033 18.701 17.599 1.00 43.66 751 HIS A O 1
ATOM 5682 N N . GLU A 1 752 ? 18.935 17.571 17.324 1.00 42.53 752 GLU A N 1
ATOM 5683 C CA . GLU A 1 752 ? 18.475 16.323 17.945 1.00 42.53 752 GLU A CA 1
ATOM 5684 C C . GLU A 1 752 ? 18.202 16.534 19.444 1.00 42.53 752 GLU A C 1
ATOM 5686 O O . GLU A 1 752 ? 17.163 16.112 19.941 1.00 42.53 752 GLU A O 1
ATOM 5691 N N . GLN A 1 753 ? 19.053 17.290 20.145 1.00 39.00 753 GLN A N 1
ATOM 5692 C CA . GLN A 1 753 ? 18.825 17.748 21.516 1.00 39.00 753 GLN A CA 1
ATOM 5693 C C . GLN A 1 753 ? 17.700 18.786 21.589 1.00 39.00 753 GLN A C 1
ATOM 5695 O O . GLN A 1 753 ? 17.028 18.817 22.604 1.00 39.00 753 GLN A O 1
ATOM 5700 N N . ALA A 1 754 ? 17.428 19.601 20.564 1.00 37.25 754 ALA A N 1
ATOM 5701 C CA . ALA A 1 754 ? 16.273 20.507 20.533 1.00 37.25 754 ALA A CA 1
ATOM 5702 C C . ALA A 1 754 ? 14.962 19.775 20.218 1.00 37.25 754 ALA A C 1
ATOM 5704 O O . ALA A 1 754 ? 13.918 20.200 20.692 1.00 37.25 754 ALA A O 1
ATOM 5705 N N . ILE A 1 755 ? 14.994 18.667 19.475 1.00 41.47 755 ILE A N 1
ATOM 5706 C CA . ILE A 1 755 ? 13.853 17.761 19.294 1.00 41.47 755 ILE A CA 1
ATOM 5707 C C . ILE A 1 755 ? 13.610 16.993 20.592 1.00 41.47 755 ILE A C 1
ATOM 5709 O O . ILE A 1 755 ? 12.494 17.004 21.095 1.00 41.47 755 ILE A O 1
ATOM 5713 N N . LEU A 1 756 ? 14.653 16.418 21.197 1.00 39.69 756 LEU A N 1
ATOM 5714 C CA . LEU A 1 756 ? 14.546 15.739 22.488 1.00 39.69 756 LEU A CA 1
ATOM 5715 C C . LEU A 1 756 ? 14.130 16.716 23.595 1.00 39.69 756 LEU A C 1
ATOM 5717 O O . LEU A 1 756 ? 13.283 16.383 24.413 1.00 39.69 756 LEU A O 1
ATOM 5721 N N . ASN A 1 757 ? 14.653 17.945 23.581 1.00 39.44 757 ASN A N 1
ATOM 5722 C CA . ASN A 1 757 ? 14.207 19.023 24.455 1.00 39.44 757 ASN A CA 1
ATOM 5723 C C . ASN A 1 757 ? 12.821 19.540 24.067 1.00 39.44 757 ASN A C 1
ATOM 5725 O O . ASN A 1 757 ? 12.191 20.083 24.948 1.00 39.44 757 ASN A O 1
ATOM 5729 N N . ASN A 1 758 ? 12.312 19.384 22.840 1.00 42.72 758 ASN A N 1
ATOM 5730 C CA . ASN A 1 758 ? 10.923 19.721 22.494 1.00 42.72 758 ASN A CA 1
ATOM 5731 C C . ASN A 1 758 ? 9.947 18.625 22.928 1.00 42.72 758 ASN A C 1
ATOM 5733 O O . ASN A 1 758 ? 8.861 18.948 23.385 1.00 42.72 758 ASN A O 1
ATOM 5737 N N . ASP A 1 759 ? 10.319 17.347 22.864 1.00 40.59 759 ASP A N 1
ATOM 5738 C CA . ASP A 1 759 ? 9.514 16.266 23.443 1.00 40.59 759 ASP A CA 1
ATOM 5739 C C . ASP A 1 759 ? 9.561 16.321 24.982 1.00 40.59 759 ASP A C 1
ATOM 5741 O O . ASP A 1 759 ? 8.538 16.142 25.641 1.00 40.59 759 ASP A O 1
ATOM 5745 N N . VAL A 1 760 ? 10.716 16.664 25.569 1.00 41.31 760 VAL A N 1
ATOM 5746 C CA . VAL A 1 760 ? 10.856 16.940 27.010 1.00 41.31 760 VAL A CA 1
ATOM 5747 C C . VAL A 1 760 ? 10.209 18.269 27.404 1.00 41.31 760 VAL A C 1
ATOM 5749 O O . VAL A 1 760 ? 9.658 18.326 28.494 1.00 41.31 760 VAL A O 1
ATOM 5752 N N . LEU A 1 761 ? 10.200 19.309 26.561 1.00 38.50 761 LEU A N 1
ATOM 5753 C CA . LEU A 1 761 ? 9.480 20.563 26.826 1.00 38.50 761 LEU A CA 1
ATOM 5754 C C . LEU A 1 761 ? 7.983 20.372 26.667 1.00 38.50 761 LEU A C 1
ATOM 5756 O O . LEU A 1 761 ? 7.278 20.847 27.530 1.00 38.50 761 LEU A O 1
ATOM 5760 N N . ARG A 1 762 ? 7.476 19.608 25.695 1.00 44.09 762 ARG A N 1
ATOM 5761 C CA . ARG A 1 762 ? 6.046 19.265 25.632 1.00 44.09 762 ARG A CA 1
ATOM 5762 C C . ARG A 1 762 ? 5.633 18.403 26.820 1.00 44.09 762 ARG A C 1
ATOM 5764 O O . ARG A 1 762 ? 4.630 18.698 27.454 1.00 44.09 762 ARG A O 1
ATOM 5771 N N . ALA A 1 763 ? 6.443 17.414 27.206 1.00 39.81 763 ALA A N 1
ATOM 5772 C CA . ALA A 1 763 ? 6.217 16.657 28.438 1.00 39.81 763 ALA A CA 1
ATOM 5773 C C . ALA A 1 763 ? 6.346 17.529 29.706 1.00 39.81 763 ALA A C 1
ATOM 5775 O O . ALA A 1 763 ? 5.661 17.269 30.694 1.00 39.81 763 ALA A O 1
ATOM 5776 N N . ALA A 1 764 ? 7.191 18.566 29.692 1.00 36.56 764 ALA A N 1
ATOM 5777 C CA . ALA A 1 764 ? 7.348 19.520 30.787 1.00 36.56 764 ALA A CA 1
ATOM 5778 C C . ALA A 1 764 ? 6.303 20.645 30.768 1.00 36.56 764 ALA A C 1
ATOM 5780 O O . ALA A 1 764 ? 6.023 21.179 31.829 1.00 36.56 764 ALA A O 1
ATOM 5781 N N . GLU A 1 765 ? 5.691 20.970 29.632 1.00 41.00 765 GLU A N 1
ATOM 5782 C CA . GLU A 1 765 ? 4.566 21.893 29.464 1.00 41.00 765 GLU A CA 1
ATOM 5783 C C . GLU A 1 765 ? 3.278 21.189 29.885 1.00 41.00 765 GLU A C 1
ATOM 5785 O O . GLU A 1 765 ? 2.547 21.729 30.709 1.00 41.00 765 GLU A O 1
ATOM 5790 N N . ASP A 1 766 ? 3.056 19.942 29.451 1.00 40.59 766 ASP A N 1
ATOM 5791 C CA . ASP A 1 766 ? 2.016 19.062 29.998 1.00 40.59 766 ASP A CA 1
ATOM 5792 C C . ASP A 1 766 ? 2.193 18.902 31.521 1.00 40.59 766 ASP A C 1
ATOM 5794 O O . ASP A 1 766 ? 1.223 19.005 32.279 1.00 40.59 766 ASP A O 1
ATOM 5798 N N . ALA A 1 767 ? 3.430 18.730 32.009 1.00 39.25 767 ALA A N 1
ATOM 5799 C CA . ALA A 1 767 ? 3.705 18.676 33.445 1.00 39.25 767 ALA A CA 1
ATOM 5800 C C . ALA A 1 767 ? 3.550 20.035 34.154 1.00 39.25 767 ALA A C 1
ATOM 5802 O O . ALA A 1 767 ? 3.043 20.054 35.270 1.00 39.25 767 ALA A O 1
ATOM 5803 N N . GLN A 1 768 ? 3.936 21.167 33.551 1.00 38.38 768 GLN A N 1
ATOM 5804 C CA . GLN A 1 768 ? 3.840 22.507 34.152 1.00 38.38 768 GLN A CA 1
ATOM 5805 C C . GLN A 1 768 ? 2.396 23.020 34.173 1.00 38.38 768 GLN A C 1
ATOM 5807 O O . GLN A 1 768 ? 1.952 23.523 35.207 1.00 38.38 768 GLN A O 1
ATOM 5812 N N . HIS A 1 769 ? 1.620 22.800 33.108 1.00 43.69 769 HIS A N 1
ATOM 5813 C CA . HIS A 1 769 ? 0.167 22.978 33.128 1.00 43.69 769 HIS A CA 1
ATOM 5814 C C . HIS A 1 769 ? -0.500 22.043 34.154 1.00 43.69 769 HIS A C 1
ATOM 5816 O O . HIS A 1 769 ? -1.478 22.435 34.790 1.00 43.69 769 HIS A O 1
ATOM 5822 N N . SER A 1 770 ? 0.063 20.854 34.402 1.00 42.94 770 SER A N 1
ATOM 5823 C CA . SER A 1 770 ? -0.360 19.961 35.491 1.00 42.94 770 SER A CA 1
ATOM 5824 C C . SER A 1 770 ? 0.189 20.327 36.888 1.00 42.94 770 SER A C 1
ATOM 5826 O O . SER A 1 770 ? -0.208 19.680 37.859 1.00 42.94 770 SER A O 1
ATOM 5828 N N . ALA A 1 771 ? 1.084 21.314 37.038 1.00 35.41 771 ALA A N 1
ATOM 5829 C CA . ALA A 1 771 ? 1.835 21.541 38.286 1.00 35.41 771 ALA A CA 1
ATOM 5830 C C . ALA A 1 771 ? 1.289 22.654 39.200 1.00 35.41 771 ALA A C 1
ATOM 5832 O O . ALA A 1 771 ? 1.723 22.748 40.348 1.00 35.41 771 ALA A O 1
ATOM 5833 N N . LEU A 1 772 ? 0.372 23.507 38.725 1.00 41.50 772 LEU A N 1
ATOM 5834 C CA . LEU A 1 772 ? -0.040 24.729 39.446 1.00 41.50 772 LEU A CA 1
ATOM 5835 C C . LEU A 1 772 ? -1.508 24.780 39.903 1.00 41.50 772 LEU A C 1
ATOM 5837 O O . LEU A 1 772 ? -1.945 25.783 40.465 1.00 41.50 772 LEU A O 1
ATOM 5841 N N . SER A 1 773 ? -2.266 23.692 39.756 1.00 47.44 773 SER A N 1
ATOM 5842 C CA . SER A 1 773 ? -3.524 23.504 40.491 1.00 47.44 773 SER A CA 1
ATOM 5843 C C . SER A 1 773 ? -3.801 22.022 40.742 1.00 47.44 773 SER A C 1
ATOM 5845 O O . SER A 1 773 ? -3.365 21.164 39.977 1.00 47.44 773 SER A O 1
ATOM 5847 N N . ALA A 1 774 ? -4.528 21.704 41.817 1.00 58.25 774 ALA A N 1
ATOM 5848 C CA . ALA A 1 774 ? -5.062 20.355 41.989 1.00 58.25 774 ALA A CA 1
ATOM 5849 C C . ALA A 1 774 ? -6.057 20.062 40.845 1.00 58.25 774 ALA A C 1
ATOM 5851 O O . ALA A 1 774 ? -6.867 20.938 40.528 1.00 58.25 774 ALA A O 1
ATOM 5852 N N . PRO A 1 775 ? -6.027 18.867 40.221 1.00 68.06 775 PRO A N 1
ATOM 5853 C CA . PRO A 1 775 ? -6.855 18.575 39.055 1.00 68.06 775 PRO A CA 1
ATOM 5854 C C . PRO A 1 775 ? -8.334 18.736 39.407 1.00 68.06 775 PRO A C 1
ATOM 5856 O O . PRO A 1 775 ? -8.827 18.044 40.298 1.00 68.06 775 PRO A O 1
ATOM 5859 N N . ARG A 1 776 ? -9.027 19.648 38.707 1.00 79.06 776 ARG A N 1
ATOM 5860 C CA . ARG A 1 776 ? -10.430 20.002 38.972 1.00 79.06 776 ARG A CA 1
ATOM 5861 C C . ARG A 1 776 ? -11.294 18.740 39.028 1.00 79.06 776 ARG A C 1
ATOM 5863 O O . ARG A 1 776 ? -11.549 18.110 38.001 1.00 79.06 776 ARG A O 1
ATOM 5870 N N . GLU A 1 777 ? -11.752 18.386 40.224 1.00 85.50 777 GLU A N 1
ATOM 5871 C CA . GLU A 1 777 ? -12.778 17.361 40.391 1.00 85.50 777 GLU A CA 1
ATOM 5872 C C . GLU A 1 777 ? -14.142 17.921 39.962 1.00 85.50 777 GLU A C 1
ATOM 5874 O O . GLU A 1 777 ? -14.370 19.130 39.982 1.00 85.50 777 GLU A O 1
ATOM 5879 N N . PHE A 1 778 ? -15.047 17.035 39.555 1.00 90.31 778 PHE A N 1
ATOM 5880 C CA . PHE A 1 778 ? -16.431 17.395 39.254 1.00 90.31 778 PHE A CA 1
ATOM 5881 C C . PHE A 1 778 ? -17.151 17.852 40.526 1.00 90.31 778 PHE A C 1
ATOM 5883 O O . PHE A 1 778 ? -17.152 17.122 41.519 1.00 90.31 778 PHE A O 1
ATOM 5890 N N . SER A 1 779 ? -17.822 19.004 40.470 1.00 88.88 779 SER A N 1
ATOM 5891 C CA . SER A 1 779 ? -18.782 19.400 41.503 1.00 88.88 779 SER A CA 1
ATOM 5892 C C . SER A 1 779 ? -20.219 19.146 41.049 1.00 88.88 779 SER A C 1
ATOM 5894 O O . SER A 1 779 ? -20.634 19.607 39.987 1.00 88.88 779 SER A O 1
ATOM 5896 N N . ALA A 1 780 ? -21.006 18.469 41.889 1.00 84.81 780 ALA A N 1
ATOM 5897 C CA . ALA A 1 780 ? -22.453 18.359 41.694 1.00 84.81 780 ALA A CA 1
ATOM 5898 C C . ALA A 1 780 ? -23.184 19.696 41.934 1.00 84.81 780 ALA A C 1
ATOM 5900 O O . ALA A 1 780 ? -24.304 19.865 41.459 1.00 84.81 780 ALA A O 1
ATOM 5901 N N . ASP A 1 781 ? -22.536 20.636 42.631 1.00 86.00 781 ASP A N 1
ATOM 5902 C CA . ASP A 1 781 ? -23.077 21.952 42.984 1.00 86.00 781 ASP A CA 1
ATOM 5903 C C . ASP A 1 781 ? -22.691 23.053 41.971 1.00 86.00 781 ASP A C 1
ATOM 5905 O O . ASP A 1 781 ? -23.151 24.187 42.093 1.00 86.00 781 ASP A O 1
ATOM 5909 N N . ASP A 1 782 ? -21.855 22.751 40.964 1.00 89.38 782 ASP A N 1
ATOM 5910 C CA . ASP A 1 782 ? -21.543 23.670 39.857 1.00 89.38 782 ASP A CA 1
ATOM 5911 C C . ASP A 1 782 ? -22.518 23.425 38.675 1.00 89.38 782 ASP A C 1
ATOM 5913 O O . ASP A 1 782 ? -22.500 22.348 38.060 1.00 89.38 782 ASP A O 1
ATOM 5917 N N . PRO A 1 783 ? -23.370 24.408 38.306 1.00 88.19 783 PRO A N 1
ATOM 5918 C CA . PRO A 1 783 ? -24.285 24.289 37.169 1.00 88.19 783 PRO A CA 1
ATOM 5919 C C . PRO A 1 783 ? -23.580 24.038 35.829 1.00 88.19 783 PRO A C 1
ATOM 5921 O O . PRO A 1 783 ? -24.137 23.371 34.959 1.00 88.19 783 PRO A O 1
ATOM 5924 N N . VAL A 1 784 ? -22.350 24.536 35.651 1.00 90.19 784 VAL A N 1
ATOM 5925 C CA . VAL A 1 784 ? -21.551 24.279 34.445 1.00 90.19 784 VAL A CA 1
ATOM 5926 C C . VAL A 1 784 ? -21.065 22.837 34.422 1.00 90.19 784 VAL A C 1
ATOM 5928 O O . VAL A 1 784 ? -21.172 22.189 33.384 1.00 90.19 784 VAL A O 1
ATOM 5931 N N . ASP A 1 785 ? -20.570 22.308 35.545 1.00 92.12 785 ASP A N 1
ATOM 5932 C CA . ASP A 1 785 ? -20.103 20.919 35.599 1.00 92.12 785 ASP A CA 1
ATOM 5933 C C . ASP A 1 785 ? -21.274 19.941 35.394 1.00 92.12 785 ASP A C 1
ATOM 5935 O O . ASP A 1 785 ? -21.151 18.977 34.638 1.00 92.12 785 ASP A O 1
ATOM 5939 N N . THR A 1 786 ? -22.449 20.204 35.972 1.00 89.12 786 THR A N 1
ATOM 5940 C CA . THR A 1 786 ? -23.640 19.359 35.756 1.00 89.12 786 THR A CA 1
ATOM 5941 C C . THR A 1 786 ? -24.215 19.468 34.335 1.00 89.12 786 THR A C 1
ATOM 5943 O O . THR A 1 786 ? -24.612 18.446 33.765 1.00 89.12 786 THR A O 1
ATOM 5946 N N . ALA A 1 787 ? -24.208 20.652 33.709 1.00 89.19 787 ALA A N 1
ATOM 5947 C CA . ALA A 1 787 ? -24.598 20.821 32.304 1.00 89.19 787 ALA A CA 1
ATOM 5948 C C . ALA A 1 787 ? -23.604 20.148 31.337 1.00 89.19 787 ALA A C 1
ATOM 5950 O O . ALA A 1 787 ? -24.012 19.399 30.447 1.00 89.19 787 ALA A O 1
ATOM 5951 N N . LEU A 1 788 ? -22.299 20.343 31.541 1.00 90.88 788 LEU A N 1
ATOM 5952 C CA . LEU A 1 788 ? -21.251 19.728 30.725 1.00 90.88 788 LEU A CA 1
ATOM 5953 C C . LEU A 1 788 ? -21.246 18.198 30.870 1.00 90.88 788 LEU A C 1
ATOM 5955 O O . LEU A 1 788 ? -21.081 17.487 29.877 1.00 90.88 788 LEU A O 1
ATOM 5959 N N . LEU A 1 789 ? -21.509 17.678 32.076 1.00 91.62 789 LEU A N 1
ATOM 5960 C CA . LEU A 1 789 ? -21.681 16.245 32.317 1.00 91.62 789 LEU A CA 1
ATOM 5961 C C . LEU A 1 789 ? -22.850 15.684 31.501 1.00 91.62 789 LEU A C 1
ATOM 5963 O O . LEU A 1 789 ? -22.700 14.628 30.885 1.00 91.62 789 LEU A O 1
ATOM 5967 N N . ARG A 1 790 ? -23.994 16.384 31.449 1.00 88.12 790 ARG A N 1
ATOM 5968 C CA . ARG A 1 790 ? -25.137 15.987 30.607 1.00 88.12 790 ARG A CA 1
ATOM 5969 C C . ARG A 1 790 ? -24.742 15.901 29.127 1.00 88.12 790 ARG A C 1
ATOM 5971 O O . ARG A 1 790 ? -25.049 14.888 28.504 1.00 88.12 790 ARG A O 1
ATOM 5978 N N . TRP A 1 791 ? -23.990 16.872 28.603 1.00 90.38 791 TRP A N 1
ATOM 5979 C CA . TRP A 1 791 ? -23.518 16.868 27.209 1.00 90.38 791 TRP A CA 1
ATOM 5980 C C . TRP A 1 791 ? -22.568 15.693 26.896 1.00 90.38 791 TRP A C 1
ATOM 5982 O O . TRP A 1 791 ? -22.836 14.924 25.975 1.00 90.38 791 TRP A O 1
ATOM 5992 N N . VAL A 1 792 ? -21.517 15.441 27.696 1.00 91.00 792 VAL A N 1
ATOM 5993 C CA . VAL A 1 792 ? -20.547 14.350 27.402 1.00 91.00 792 VAL A CA 1
ATOM 5994 C C . VAL A 1 792 ? -21.072 12.920 27.649 1.00 91.00 792 VAL A C 1
ATOM 5996 O O . VAL A 1 792 ? -20.415 11.937 27.274 1.00 91.00 792 VAL A O 1
ATOM 5999 N N . GLN A 1 793 ? -22.252 12.763 28.264 1.00 88.62 793 GLN A N 1
ATOM 6000 C CA . GLN A 1 793 ? -22.997 11.491 28.254 1.00 88.62 793 GLN A CA 1
ATOM 6001 C C . GLN A 1 793 ? -23.600 11.175 26.874 1.00 88.62 793 GLN A C 1
ATOM 6003 O O . GLN A 1 793 ? -23.854 10.003 26.577 1.00 88.62 793 GLN A O 1
ATOM 6008 N N . GLY A 1 794 ? -23.800 12.204 26.049 1.00 86.25 794 GLY A N 1
ATOM 6009 C CA . GLY A 1 794 ? -24.249 12.140 24.665 1.00 86.25 794 GLY A CA 1
ATOM 6010 C C . GLY A 1 794 ? -23.164 11.717 23.673 1.00 86.25 794 GLY A C 1
ATOM 6011 O O . GLY A 1 794 ? -22.168 11.090 24.038 1.00 86.25 794 GLY A O 1
ATOM 6012 N N . ASP A 1 795 ? -23.378 12.031 22.399 1.00 89.25 795 ASP A N 1
ATOM 6013 C CA . ASP A 1 795 ? -22.425 11.777 21.311 1.00 89.25 795 ASP A CA 1
ATOM 6014 C C . ASP A 1 795 ? -21.804 13.085 20.815 1.00 89.25 795 ASP A C 1
ATOM 6016 O O . ASP A 1 795 ? -22.380 13.746 19.960 1.00 89.25 795 ASP A O 1
ATOM 6020 N N . ILE A 1 796 ? -20.642 13.468 21.351 1.00 89.81 796 ILE A N 1
ATOM 6021 C CA . ILE A 1 796 ? -20.078 14.825 21.190 1.00 89.81 796 ILE A CA 1
ATOM 6022 C C . ILE A 1 796 ? -19.822 15.241 19.733 1.00 89.81 796 ILE A C 1
ATOM 6024 O O . ILE A 1 796 ? -19.646 16.420 19.456 1.00 89.81 796 ILE A O 1
ATOM 6028 N N . MET A 1 797 ? -19.774 14.272 18.816 1.00 87.56 797 MET A N 1
ATOM 6029 C CA . MET A 1 797 ? -19.493 14.466 17.391 1.00 87.56 797 MET A CA 1
ATOM 6030 C C . MET A 1 797 ? -20.771 14.565 16.538 1.00 87.56 797 MET A C 1
ATOM 6032 O O . MET A 1 797 ? -20.706 14.421 15.318 1.00 87.56 797 MET A O 1
ATOM 6036 N N . ARG A 1 798 ? -21.943 14.724 17.171 1.00 83.44 798 ARG A N 1
ATOM 6037 C CA . ARG A 1 798 ? -23.269 14.791 16.536 1.00 83.44 798 ARG A CA 1
ATOM 6038 C C . ARG A 1 798 ? -24.217 15.703 17.309 1.00 83.44 798 ARG A C 1
ATOM 6040 O O . ARG A 1 798 ? -24.066 15.889 18.515 1.00 83.44 798 ARG A O 1
ATOM 6047 N N . GLU A 1 799 ? -25.248 16.200 16.628 1.00 74.38 799 GLU A N 1
ATOM 6048 C CA . GLU A 1 799 ? -26.355 16.908 17.283 1.00 74.38 799 GLU A CA 1
ATOM 6049 C C . GLU A 1 799 ? -26.959 16.052 18.406 1.00 74.38 799 GLU A C 1
ATOM 6051 O O . GLU A 1 799 ? -27.341 14.896 18.194 1.00 74.38 799 GLU A O 1
ATOM 6056 N N . GLN A 1 800 ? -27.074 16.625 19.606 1.00 66.19 800 GLN A N 1
ATOM 6057 C CA . GLN A 1 800 ? -27.865 16.005 20.664 1.00 66.19 800 GLN A CA 1
ATOM 6058 C C . GLN A 1 800 ? -29.352 16.282 20.416 1.00 66.19 800 GLN A C 1
ATOM 6060 O O . GLN A 1 800 ? -29.706 17.409 20.064 1.00 66.19 800 GLN A O 1
ATOM 6065 N N . PRO A 1 801 ? -30.245 15.293 20.612 1.00 54.19 801 PRO A N 1
ATOM 6066 C CA . PRO A 1 801 ? -31.675 15.530 20.481 1.00 54.19 801 PRO A CA 1
ATOM 6067 C C . PRO A 1 801 ? -32.119 16.581 21.504 1.00 54.19 801 PRO A C 1
ATOM 6069 O O . PRO A 1 801 ? -31.908 16.421 22.708 1.00 54.19 801 PRO A O 1
ATOM 6072 N N . SER A 1 802 ? -32.732 17.660 21.016 1.00 44.34 802 SER A N 1
ATOM 6073 C CA . SER A 1 802 ? -33.280 18.726 21.853 1.00 44.34 802 SER A CA 1
ATOM 6074 C C . SER A 1 802 ? -34.311 18.152 22.824 1.00 44.34 802 SER A C 1
ATOM 6076 O O . SER A 1 802 ? -35.327 17.616 22.384 1.00 44.34 802 SER A O 1
ATOM 6078 N N . ASN A 1 803 ? -34.081 18.284 24.134 1.00 38.41 803 ASN A N 1
ATOM 6079 C CA . ASN A 1 803 ? -35.013 17.824 25.169 1.00 38.41 803 ASN A CA 1
ATOM 6080 C C . ASN A 1 803 ? -36.250 18.746 25.302 1.00 38.41 803 ASN A C 1
ATOM 6082 O O . ASN A 1 803 ? -36.552 19.266 26.375 1.00 38.41 803 ASN A O 1
ATOM 6086 N N . SER A 1 804 ? -37.000 18.924 24.215 1.00 27.14 804 SER A N 1
ATOM 6087 C CA . SER A 1 804 ? -38.412 19.293 24.270 1.00 27.14 804 SER A CA 1
ATOM 6088 C C . SER A 1 804 ? -39.234 18.009 24.416 1.00 27.14 804 SER A C 1
ATOM 6090 O O . SER A 1 804 ? -39.291 17.177 23.512 1.00 27.14 804 SER A O 1
ATOM 6092 N N . MET A 1 805 ? -39.861 17.820 25.581 1.00 24.08 805 MET A N 1
ATOM 6093 C CA . MET A 1 805 ? -40.790 16.706 25.801 1.00 24.08 805 MET A CA 1
ATOM 6094 C C . MET A 1 805 ? -41.916 16.758 24.752 1.00 24.08 805 MET A C 1
ATOM 6096 O O . MET A 1 805 ? -42.548 17.812 24.619 1.00 24.08 805 MET A O 1
ATOM 6100 N N . PRO A 1 806 ? -42.240 15.657 24.047 1.00 23.64 806 PRO A N 1
ATOM 6101 C CA . PRO A 1 806 ? -43.499 15.583 23.323 1.00 23.64 806 PRO A CA 1
ATOM 6102 C C . PRO A 1 806 ? -44.631 15.634 24.353 1.00 23.64 806 PRO A C 1
ATOM 6104 O O . PRO A 1 806 ? -44.709 14.784 25.241 1.00 23.64 806 PRO A O 1
ATOM 6107 N N . ALA A 1 807 ? -45.495 16.646 24.261 1.00 23.61 807 ALA A N 1
ATOM 6108 C CA . ALA A 1 807 ? -46.624 16.789 25.171 1.00 23.61 807 ALA A CA 1
ATOM 6109 C C . ALA A 1 807 ? -47.560 15.580 25.019 1.00 23.61 807 ALA A C 1
ATOM 6111 O O . ALA A 1 807 ? -48.218 15.415 23.991 1.00 23.61 807 ALA A O 1
ATOM 6112 N N . ALA A 1 808 ? -47.601 14.721 26.038 1.00 26.16 808 ALA A N 1
ATOM 6113 C CA . ALA A 1 808 ? -48.437 13.533 26.032 1.00 26.16 808 ALA A CA 1
ATOM 6114 C C . ALA A 1 808 ? -49.916 13.938 26.108 1.00 26.16 808 ALA A C 1
ATOM 6116 O O . ALA A 1 808 ? -50.446 14.205 27.186 1.00 26.16 808 ALA A O 1
ATOM 6117 N N . GLN A 1 809 ? -50.597 13.960 24.959 1.00 24.50 809 GLN A N 1
ATOM 6118 C CA . GLN A 1 809 ? -52.057 13.988 24.915 1.00 24.50 809 GLN A CA 1
ATOM 6119 C C . GLN A 1 809 ? -52.590 12.656 25.453 1.00 24.50 809 GLN A C 1
ATOM 6121 O O . GLN A 1 809 ? -52.805 11.698 24.710 1.00 24.50 809 GLN A O 1
ATOM 6126 N N . VAL A 1 810 ? -52.788 12.596 26.771 1.00 26.02 810 VAL A N 1
ATOM 6127 C CA . VAL A 1 810 ? -53.505 11.504 27.430 1.00 26.02 810 VAL A CA 1
ATOM 6128 C C . VAL A 1 810 ? -54.974 11.616 27.027 1.00 26.02 810 VAL A C 1
ATOM 6130 O O . VAL A 1 810 ? -55.748 12.348 27.639 1.00 26.02 810 VAL A O 1
ATOM 6133 N N . ASN A 1 811 ? -55.347 10.928 25.949 1.00 24.73 811 ASN A N 1
ATOM 6134 C CA . ASN A 1 811 ? -56.713 10.925 25.443 1.00 24.73 811 ASN A CA 1
ATOM 6135 C C . ASN A 1 811 ? -57.576 9.983 26.303 1.00 24.73 811 ASN A C 1
ATOM 6137 O O . ASN A 1 811 ? -57.679 8.787 26.026 1.00 24.73 811 ASN A O 1
ATOM 6141 N N . VAL A 1 812 ? -58.124 10.511 27.400 1.00 28.39 812 VAL A N 1
ATOM 6142 C CA . VAL A 1 812 ? -58.956 9.763 28.357 1.00 28.39 812 VAL A CA 1
ATOM 6143 C C . VAL A 1 812 ? -60.374 9.587 27.805 1.00 28.39 812 VAL A C 1
ATOM 6145 O O . VAL A 1 812 ? -61.285 10.271 28.250 1.00 28.39 812 VAL A O 1
ATOM 6148 N N . ASP A 1 813 ? -60.560 8.675 26.845 1.00 27.19 813 ASP A N 1
ATOM 6149 C CA . ASP A 1 813 ? -61.885 8.124 26.497 1.00 27.19 813 ASP A CA 1
ATOM 6150 C C . ASP A 1 813 ? -61.781 6.865 25.605 1.00 27.19 813 ASP A C 1
ATOM 6152 O O . ASP A 1 813 ? -61.788 6.949 24.378 1.00 27.19 813 ASP A O 1
ATOM 6156 N N . ALA A 1 814 ? -61.670 5.675 26.221 1.00 27.12 814 ALA A N 1
ATOM 6157 C CA . ALA A 1 814 ? -61.818 4.369 25.544 1.00 27.12 814 ALA A CA 1
ATOM 6158 C C . ALA A 1 814 ? -61.971 3.176 26.525 1.00 27.12 814 ALA A C 1
ATOM 6160 O O . ALA A 1 814 ? -61.280 2.165 26.400 1.00 27.12 814 ALA A O 1
ATOM 6161 N N . ALA A 1 815 ? -62.853 3.270 27.526 1.00 27.19 815 ALA A N 1
ATOM 6162 C CA . ALA A 1 815 ? -63.071 2.195 28.505 1.00 27.19 815 ALA A CA 1
ATOM 6163 C C . ALA A 1 815 ? -64.486 1.588 28.418 1.00 27.19 815 ALA A C 1
ATOM 6165 O O . ALA A 1 815 ? -65.322 1.850 29.278 1.00 27.19 815 ALA A O 1
ATOM 6166 N N . ASN A 1 816 ? -64.767 0.772 27.390 1.00 26.78 816 ASN A N 1
ATOM 6167 C CA . ASN A 1 816 ? -65.936 -0.127 27.359 1.00 26.78 816 ASN A CA 1
ATOM 6168 C C . ASN A 1 816 ? -65.819 -1.230 26.285 1.00 26.78 816 ASN A C 1
ATOM 6170 O O . ASN A 1 816 ? -65.293 -0.967 25.210 1.00 26.78 816 ASN A O 1
ATOM 6174 N N . SER A 1 817 ? -66.375 -2.423 26.570 1.00 28.17 817 SER A N 1
ATOM 6175 C CA . SER A 1 817 ? -66.399 -3.669 25.749 1.00 28.17 817 SER A CA 1
ATOM 6176 C C . SER A 1 817 ? -65.031 -4.180 25.229 1.00 28.17 817 SER A C 1
ATOM 6178 O O . SER A 1 817 ? -64.351 -3.477 24.499 1.00 28.17 817 SER A O 1
ATOM 6180 N N . ALA A 1 818 ? -64.480 -5.353 25.569 1.00 28.56 818 ALA A N 1
ATOM 6181 C CA . ALA A 1 818 ? -64.981 -6.707 25.883 1.00 28.56 818 ALA A CA 1
ATOM 6182 C C . ALA A 1 818 ? -65.196 -7.637 24.662 1.00 28.56 818 ALA A C 1
ATOM 6184 O O . ALA A 1 818 ? -65.746 -7.226 23.650 1.00 28.56 818 ALA A O 1
ATOM 6185 N N . ALA A 1 819 ? -64.824 -8.912 24.861 1.00 27.75 819 ALA A N 1
ATOM 6186 C CA . ALA A 1 819 ? -64.941 -10.088 23.979 1.00 27.75 819 ALA A CA 1
ATOM 6187 C C . ALA A 1 819 ? -63.971 -10.226 22.774 1.00 27.75 819 ALA A C 1
ATOM 6189 O O . ALA A 1 819 ? -63.950 -9.441 21.834 1.00 27.75 819 ALA A O 1
ATOM 6190 N N . THR A 1 820 ? -63.214 -11.327 22.803 1.00 22.12 820 THR A N 1
ATOM 6191 C CA . THR A 1 820 ? -62.601 -12.049 21.666 1.00 22.12 820 THR A CA 1
ATOM 6192 C C . THR A 1 820 ? -63.585 -13.131 21.152 1.00 22.12 820 THR A C 1
ATOM 6194 O O . THR A 1 820 ? -64.654 -13.262 21.757 1.00 22.12 820 THR A O 1
ATOM 6197 N N . PRO A 1 821 ? -63.271 -13.990 20.146 1.00 43.66 821 PRO A N 1
ATOM 6198 C CA . PRO A 1 821 ? -62.159 -14.021 19.167 1.00 43.66 821 PRO A CA 1
ATOM 6199 C C . PRO A 1 821 ? -62.640 -14.108 17.685 1.00 43.66 821 PRO A C 1
ATOM 6201 O O . PRO A 1 821 ? -63.842 -14.192 17.455 1.00 43.66 821 PRO A O 1
ATOM 6204 N N . ALA A 1 822 ? -61.721 -14.181 16.696 1.00 24.12 822 ALA A N 1
ATOM 6205 C CA . ALA A 1 822 ? -61.639 -15.279 15.689 1.00 24.12 822 ALA A CA 1
ATOM 6206 C C . ALA A 1 822 ? -60.731 -14.998 14.449 1.00 24.12 822 ALA A C 1
ATOM 6208 O O . ALA A 1 822 ? -60.758 -13.914 13.882 1.00 24.12 822 ALA A O 1
ATOM 6209 N N . THR A 1 823 ? -59.991 -16.042 14.034 1.00 25.92 823 THR A N 1
ATOM 6210 C CA . THR A 1 823 ? -59.632 -16.484 12.653 1.00 25.92 823 THR A CA 1
ATOM 6211 C C . THR A 1 823 ? -59.036 -15.542 11.575 1.00 25.92 823 THR A C 1
ATOM 6213 O O . THR A 1 823 ? -59.732 -14.726 10.984 1.00 25.92 823 THR A O 1
ATOM 6216 N N . ASP A 1 824 ? -57.797 -15.891 11.193 1.00 26.09 824 ASP A N 1
ATOM 6217 C CA . ASP A 1 824 ? -57.350 -16.309 9.841 1.00 26.09 824 ASP A CA 1
ATOM 6218 C C . ASP A 1 824 ? -56.956 -15.346 8.685 1.00 26.09 824 ASP A C 1
ATOM 6220 O O . ASP A 1 824 ? -57.731 -14.556 8.160 1.00 26.09 824 ASP A O 1
ATOM 6224 N N . ALA A 1 825 ? -55.749 -15.658 8.175 1.00 25.48 825 ALA A N 1
ATOM 6225 C CA . ALA A 1 825 ? -55.328 -15.789 6.765 1.00 25.48 825 ALA A CA 1
ATOM 6226 C C . ALA A 1 825 ? -54.890 -14.578 5.891 1.00 25.48 825 ALA A C 1
ATOM 6228 O O . ALA A 1 825 ? -55.650 -13.700 5.507 1.00 25.48 825 ALA A O 1
ATOM 6229 N N . CYS A 1 826 ? -53.623 -14.677 5.461 1.00 23.05 826 CYS A N 1
ATOM 6230 C CA . CYS A 1 826 ? -53.058 -14.424 4.122 1.00 23.05 826 CYS A CA 1
ATOM 6231 C C . CYS A 1 826 ? -53.659 -13.354 3.173 1.00 23.05 826 CYS A C 1
ATOM 6233 O O . CYS A 1 826 ? -54.607 -13.600 2.437 1.00 23.05 826 CYS A O 1
ATOM 6235 N N . ALA A 1 827 ? -52.935 -12.231 3.082 1.00 23.56 827 ALA A N 1
ATOM 6236 C CA . ALA A 1 827 ? -52.234 -11.672 1.901 1.00 23.56 827 ALA A CA 1
ATOM 6237 C C . ALA A 1 827 ? -52.380 -12.326 0.489 1.00 23.56 827 ALA A C 1
ATOM 6239 O O . ALA A 1 827 ? -52.592 -13.536 0.411 1.00 23.56 827 ALA A O 1
ATOM 6240 N N . PRO A 1 828 ? -52.041 -11.616 -0.627 1.00 35.72 828 PRO A N 1
ATOM 6241 C CA . PRO A 1 828 ? -51.662 -10.194 -0.783 1.00 35.72 828 PRO A CA 1
ATOM 6242 C C . PRO A 1 828 ? -52.457 -9.427 -1.878 1.00 35.72 828 PRO A C 1
ATOM 6244 O O . PRO A 1 828 ? -53.222 -10.007 -2.643 1.00 35.72 828 PRO A O 1
ATOM 6247 N N . SER A 1 829 ? -52.219 -8.115 -2.009 1.00 24.20 829 SER A N 1
ATOM 6248 C CA . SER A 1 829 ? -52.757 -7.254 -3.080 1.00 24.20 829 SER A CA 1
ATOM 6249 C C . SER A 1 829 ? -51.707 -6.872 -4.137 1.00 24.20 829 SER A C 1
ATOM 6251 O O . SER A 1 829 ? -50.514 -6.779 -3.848 1.00 24.20 829 SER A O 1
ATOM 6253 N N . SER A 1 830 ? -52.156 -6.606 -5.368 1.00 24.94 830 SER A N 1
ATOM 6254 C CA . SER A 1 830 ? -51.328 -6.165 -6.502 1.00 24.94 830 SER A CA 1
ATOM 6255 C C . SER A 1 830 ? -51.727 -4.773 -7.018 1.00 24.94 830 SER A C 1
ATOM 6257 O O . SER A 1 830 ? -52.903 -4.566 -7.297 1.00 24.94 830 SER A O 1
ATOM 6259 N N . SER A 1 831 ? -50.736 -3.883 -7.183 1.00 25.16 831 SER A N 1
ATOM 6260 C CA . SER A 1 831 ? -50.560 -2.832 -8.225 1.00 25.16 831 SER A CA 1
ATOM 6261 C C . SER A 1 831 ? -51.764 -2.157 -8.924 1.00 25.16 831 SER A C 1
ATOM 6263 O O . SER A 1 831 ? -52.604 -2.879 -9.449 1.00 25.16 831 SER A O 1
ATOM 6265 N N . ILE A 1 832 ? -51.700 -0.824 -9.167 1.00 27.56 832 ILE A N 1
ATOM 6266 C CA . ILE A 1 832 ? -51.738 -0.167 -10.519 1.00 27.56 832 ILE A CA 1
ATOM 6267 C C . ILE A 1 832 ? -51.816 1.397 -10.482 1.00 27.56 832 ILE A C 1
ATOM 6269 O O . ILE A 1 832 ? -52.315 1.973 -9.523 1.00 27.56 832 ILE A O 1
ATOM 6273 N N . SER A 1 833 ? -51.280 2.027 -11.549 1.00 23.92 833 SER A N 1
ATOM 6274 C CA . SER A 1 833 ? -51.469 3.390 -12.140 1.00 23.92 833 SER A CA 1
ATOM 6275 C C . SER A 1 833 ? -51.355 4.711 -11.341 1.00 23.92 833 SER A C 1
ATOM 6277 O O . SER A 1 833 ? -52.190 5.041 -10.507 1.00 23.92 833 SER A O 1
ATOM 6279 N N . GLU A 1 834 ? -50.384 5.534 -11.765 1.00 28.84 834 GLU A N 1
ATOM 6280 C CA . GLU A 1 834 ? -50.542 6.823 -12.493 1.00 28.84 834 GLU A CA 1
ATOM 6281 C C . GLU A 1 834 ? -51.755 7.760 -12.258 1.00 28.84 834 GLU A C 1
ATOM 6283 O O . GLU A 1 834 ? -52.906 7.348 -12.347 1.00 28.84 834 GLU A O 1
ATOM 6288 N N . HIS A 1 835 ? -51.477 9.076 -12.225 1.00 27.19 835 HIS A N 1
ATOM 6289 C CA . HIS A 1 835 ? -52.020 10.051 -13.199 1.00 27.19 835 HIS A CA 1
ATOM 6290 C C . HIS A 1 835 ? -51.194 11.364 -13.214 1.00 27.19 835 HIS A C 1
ATOM 6292 O O . HIS A 1 835 ? -50.354 11.579 -12.342 1.00 27.19 835 HIS A O 1
ATOM 6298 N N . ALA A 1 836 ? -51.394 12.230 -14.220 1.00 26.14 836 ALA A N 1
ATOM 6299 C CA . ALA A 1 836 ? -50.610 13.455 -14.467 1.00 26.14 836 ALA A CA 1
ATOM 6300 C C . ALA A 1 836 ? -51.452 14.580 -15.115 1.00 26.14 836 ALA A C 1
ATOM 6302 O O . ALA A 1 836 ? -52.439 14.251 -15.762 1.00 26.14 836 ALA A O 1
ATOM 6303 N N . THR A 1 837 ? -51.025 15.855 -14.983 1.00 27.05 837 THR A N 1
ATOM 6304 C CA . THR A 1 837 ? -51.284 17.062 -15.842 1.00 27.05 837 THR A CA 1
ATOM 6305 C C . THR A 1 837 ? -50.771 18.334 -15.115 1.00 27.05 837 THR A C 1
ATOM 6307 O O . THR A 1 837 ? -50.947 18.419 -13.906 1.00 27.05 837 THR A O 1
ATOM 6310 N N . HIS A 1 838 ? -49.939 19.216 -15.711 1.00 29.47 838 HIS A N 1
ATOM 6311 C CA . HIS A 1 838 ? -50.262 20.462 -16.477 1.00 29.47 838 HIS A CA 1
ATOM 6312 C C . HIS A 1 838 ? -51.064 21.540 -15.690 1.00 29.47 838 HIS A C 1
ATOM 6314 O O . HIS A 1 838 ? -51.946 21.165 -14.934 1.00 29.47 838 HIS A O 1
ATOM 6320 N N . ALA A 1 839 ? -50.907 22.877 -15.820 1.00 26.38 839 ALA A N 1
ATOM 6321 C CA . ALA A 1 839 ? -50.084 23.832 -16.621 1.00 26.38 839 ALA A CA 1
ATOM 6322 C C . ALA A 1 839 ? -50.354 25.292 -16.088 1.00 26.38 839 ALA A C 1
ATOM 6324 O O . ALA A 1 839 ? -51.307 25.438 -15.331 1.00 26.38 839 ALA A O 1
ATOM 6325 N N . ALA A 1 840 ? -49.707 26.433 -16.423 1.00 25.64 840 ALA A N 1
ATOM 6326 C CA . ALA A 1 840 ? -48.417 26.856 -17.031 1.00 25.64 840 ALA A CA 1
ATOM 6327 C C . ALA A 1 840 ? -48.277 28.426 -16.910 1.00 25.64 840 ALA A C 1
ATOM 6329 O O . ALA A 1 840 ? -49.029 29.023 -16.148 1.00 25.64 840 ALA A O 1
ATOM 6330 N N . HIS A 1 841 ? -47.395 29.079 -17.706 1.00 25.86 841 HIS A N 1
ATOM 6331 C CA . HIS A 1 841 ? -47.156 30.553 -17.871 1.00 25.86 841 HIS A CA 1
ATOM 6332 C C . HIS A 1 841 ? -46.258 31.252 -16.805 1.00 25.86 841 HIS A C 1
ATOM 6334 O O . HIS A 1 841 ? -46.369 30.939 -15.628 1.00 25.86 841 HIS A O 1
ATOM 6340 N N . GLY A 1 842 ? -45.378 32.229 -17.119 1.00 23.66 842 GLY A N 1
ATOM 6341 C CA . GLY A 1 842 ? -44.802 32.664 -18.417 1.00 23.66 842 GLY A CA 1
ATOM 6342 C C . GLY A 1 842 ? -44.323 34.145 -18.475 1.00 23.66 842 GLY A C 1
ATOM 6343 O O . GLY A 1 842 ? -45.003 34.987 -17.906 1.00 23.66 842 GLY A O 1
ATOM 6344 N N . ILE A 1 843 ? -43.258 34.447 -19.265 1.00 27.28 843 ILE A N 1
ATOM 6345 C CA . ILE A 1 843 ? -42.800 35.802 -19.743 1.00 27.28 843 ILE A CA 1
ATOM 6346 C C . ILE A 1 843 ? -42.111 36.684 -18.647 1.00 27.28 843 ILE A C 1
ATOM 6348 O O . ILE A 1 843 ? -42.562 36.647 -17.512 1.00 27.28 843 ILE A O 1
ATOM 6352 N N . SER A 1 844 ? -41.033 37.489 -18.817 1.00 23.20 844 SER A N 1
ATOM 6353 C CA . SER A 1 844 ? -40.033 37.852 -19.876 1.00 23.20 844 SER A CA 1
ATOM 6354 C C . SER A 1 844 ? -38.649 38.152 -19.214 1.00 23.20 844 SER A C 1
ATOM 6356 O O . SER A 1 844 ? -38.608 38.380 -18.011 1.00 23.20 844 SER A O 1
ATOM 6358 N N . ALA A 1 845 ? -37.476 38.015 -19.862 1.00 24.75 845 ALA A N 1
ATOM 6359 C CA . ALA A 1 845 ? -36.675 39.049 -20.584 1.00 24.75 845 ALA A CA 1
ATOM 6360 C C . ALA A 1 845 ? -36.637 40.474 -19.934 1.00 24.75 845 ALA A C 1
ATOM 6362 O O . ALA A 1 845 ? -37.680 40.936 -19.483 1.00 24.75 845 ALA A O 1
ATOM 6363 N N . GLU A 1 846 ? -35.524 41.244 -19.885 1.00 27.02 846 GLU A N 1
ATOM 6364 C CA . GLU A 1 846 ? -34.261 41.199 -20.672 1.00 27.02 846 GLU A CA 1
ATOM 6365 C C . GLU A 1 846 ? -33.087 42.068 -20.083 1.00 27.02 846 GLU A C 1
ATOM 6367 O O . GLU A 1 846 ? -33.317 42.900 -19.213 1.00 27.02 846 GLU A O 1
ATOM 6372 N N . HIS A 1 847 ? -31.866 41.927 -20.643 1.00 27.25 847 HIS A N 1
ATOM 6373 C CA . HIS A 1 847 ? -30.724 42.889 -20.738 1.00 27.25 847 HIS A CA 1
ATOM 6374 C C . HIS A 1 847 ? -29.808 43.366 -19.551 1.00 27.25 847 HIS A C 1
ATOM 6376 O O . HIS A 1 847 ? -30.200 44.133 -18.682 1.00 27.25 847 HIS A O 1
ATOM 6382 N N . ALA A 1 848 ? -28.493 43.091 -19.734 1.00 24.30 848 ALA A N 1
ATOM 6383 C CA . ALA A 1 848 ? -27.331 44.031 -19.714 1.00 24.30 848 ALA A CA 1
ATOM 6384 C C . ALA A 1 848 ? -26.403 44.293 -18.473 1.00 24.30 848 ALA A C 1
ATOM 6386 O O . ALA A 1 848 ? -26.607 45.204 -17.682 1.00 24.30 848 ALA A O 1
ATOM 6387 N N . THR A 1 849 ? -25.213 43.659 -18.533 1.00 24.16 849 THR A N 1
ATOM 6388 C CA . THR A 1 849 ? -23.831 44.222 -18.372 1.00 24.16 849 THR A CA 1
ATOM 6389 C C . THR A 1 849 ? -23.198 44.695 -17.036 1.00 24.16 849 THR A C 1
ATOM 6391 O O . THR A 1 849 ? -23.706 45.563 -16.343 1.00 24.16 849 THR A O 1
ATOM 6394 N N . HIS A 1 850 ? -21.920 44.284 -16.900 1.00 25.47 850 HIS A N 1
ATOM 6395 C CA . HIS A 1 850 ? -20.743 44.938 -16.277 1.00 25.47 850 HIS A CA 1
ATOM 6396 C C . HIS A 1 850 ? -20.416 44.865 -14.762 1.00 25.47 850 HIS A C 1
ATOM 6398 O O . HIS A 1 850 ? -21.181 45.260 -13.895 1.00 25.47 850 HIS A O 1
ATOM 6404 N N . ALA A 1 851 ? -19.119 44.572 -14.549 1.00 23.17 851 ALA A N 1
ATOM 6405 C CA . ALA A 1 851 ? -18.241 44.941 -13.428 1.00 23.17 851 ALA A CA 1
ATOM 6406 C C . ALA A 1 851 ? -18.401 44.210 -12.080 1.00 23.17 851 ALA A C 1
ATOM 6408 O O . ALA A 1 851 ? -19.409 43.581 -11.779 1.00 23.17 851 ALA A O 1
ATOM 6409 N N . ALA A 1 852 ? -17.324 44.255 -11.289 1.00 27.30 852 ALA A N 1
ATOM 6410 C CA . ALA A 1 852 ? -17.155 43.504 -10.051 1.00 27.30 852 ALA A CA 1
ATOM 6411 C C . ALA A 1 852 ? -16.952 44.432 -8.850 1.00 27.30 852 ALA A C 1
ATOM 6413 O O . ALA A 1 852 ? -16.192 45.389 -8.947 1.00 27.30 852 ALA A O 1
ATOM 6414 N N . HIS A 1 853 ? -17.544 44.071 -7.710 1.00 25.61 853 HIS A N 1
ATOM 6415 C CA . HIS A 1 853 ? -16.891 44.030 -6.394 1.00 25.61 853 HIS A CA 1
ATOM 6416 C C . HIS A 1 853 ? -17.785 43.268 -5.399 1.00 25.61 853 HIS A C 1
ATOM 6418 O O . HIS A 1 853 ? -18.962 43.031 -5.666 1.00 25.61 853 HIS A O 1
ATOM 6424 N N . GLY A 1 854 ? -17.200 42.793 -4.297 1.00 26.53 854 GLY A N 1
ATOM 6425 C CA . GLY A 1 854 ? -17.863 41.867 -3.375 1.00 26.53 854 GLY A CA 1
ATOM 6426 C C . GLY A 1 854 ? -18.732 42.541 -2.309 1.00 26.53 854 GLY A C 1
ATOM 6427 O O . GLY A 1 854 ? -18.416 43.626 -1.830 1.00 26.53 854 GLY A O 1
ATOM 6428 N N . ALA A 1 855 ? -19.780 41.836 -1.882 1.00 24.05 855 ALA A N 1
ATOM 6429 C CA . ALA A 1 855 ? -20.517 42.089 -0.647 1.00 24.05 855 ALA A CA 1
ATOM 6430 C C . ALA A 1 855 ? -21.050 40.756 -0.090 1.00 24.05 855 ALA A C 1
ATOM 6432 O O . ALA A 1 855 ? -21.422 39.867 -0.856 1.00 24.05 855 ALA A O 1
ATOM 6433 N N . HIS A 1 856 ? -21.093 40.603 1.237 1.00 31.28 856 HIS A N 1
ATOM 6434 C CA . HIS A 1 856 ? -21.683 39.419 1.870 1.00 31.28 856 HIS A CA 1
ATOM 6435 C C . HIS A 1 856 ? -23.216 39.445 1.766 1.00 31.28 856 HIS A C 1
ATOM 6437 O O . HIS A 1 856 ? -23.842 40.461 2.059 1.00 31.28 856 HIS A O 1
ATOM 6443 N N . GLY A 1 857 ? -23.821 38.304 1.428 1.00 24.08 857 GLY A N 1
ATOM 6444 C CA . GLY A 1 857 ? -25.275 38.136 1.382 1.00 24.08 857 GLY A CA 1
ATOM 6445 C C . GLY A 1 857 ? -25.674 36.664 1.459 1.00 24.08 857 GLY A C 1
ATOM 6446 O O . GLY A 1 857 ? -25.856 36.015 0.433 1.00 24.08 857 GLY A O 1
ATOM 6447 N N . ALA A 1 858 ? -25.785 36.121 2.673 1.00 27.47 858 ALA A N 1
ATOM 6448 C CA . ALA A 1 858 ? -26.210 34.739 2.880 1.00 27.47 858 ALA A CA 1
ATOM 6449 C C . ALA A 1 858 ? -27.732 34.606 2.696 1.00 27.47 858 ALA A C 1
ATOM 6451 O O . ALA A 1 858 ? -28.504 35.217 3.435 1.00 27.47 858 ALA A O 1
ATOM 6452 N N . SER A 1 859 ? -28.165 33.788 1.733 1.00 24.84 859 SER A N 1
ATOM 6453 C CA . SER A 1 859 ? -29.569 33.390 1.586 1.00 24.84 859 SER A CA 1
ATOM 6454 C C . SER A 1 859 ? -29.786 32.023 2.240 1.00 24.84 859 SER A C 1
ATOM 6456 O O . SER A 1 859 ? -29.130 31.043 1.896 1.00 24.84 859 SER A O 1
ATOM 6458 N N . ASN A 1 860 ? -30.682 31.959 3.227 1.00 28.55 860 ASN A N 1
ATOM 6459 C CA . ASN A 1 860 ? -30.933 30.728 3.974 1.00 28.55 860 ASN A CA 1
ATOM 6460 C C . ASN A 1 860 ? -31.754 29.726 3.151 1.00 28.55 860 ASN A C 1
ATOM 6462 O O . ASN A 1 860 ? -32.953 29.917 2.950 1.00 28.55 860 ASN A O 1
ATOM 6466 N N . THR A 1 861 ? -31.140 28.599 2.800 1.00 24.55 861 THR A N 1
ATOM 6467 C CA . THR A 1 861 ? -31.837 27.329 2.544 1.00 24.55 861 THR A CA 1
ATOM 6468 C C . THR A 1 861 ? -31.548 26.356 3.694 1.00 24.55 861 THR A C 1
ATOM 6470 O O . THR A 1 861 ? -30.377 26.235 4.063 1.00 24.55 861 THR A O 1
ATOM 6473 N N . PRO A 1 862 ? -32.549 25.654 4.269 1.00 26.45 862 PRO A N 1
ATOM 6474 C CA . PRO A 1 862 ? -32.319 24.683 5.343 1.00 26.45 862 PRO A CA 1
ATOM 6475 C C . PRO A 1 862 ? -31.318 23.607 4.910 1.00 26.45 862 PRO A C 1
ATOM 6477 O O . PRO A 1 862 ? -31.437 23.055 3.816 1.00 26.45 862 PRO A O 1
ATOM 6480 N N . SER A 1 863 ? -30.305 23.353 5.735 1.00 29.47 863 SER A N 1
ATOM 6481 C CA . SER A 1 863 ? -29.057 22.743 5.279 1.00 29.47 863 SER A CA 1
ATOM 6482 C C . SER A 1 863 ? -28.835 21.315 5.775 1.00 29.47 863 SER A C 1
ATOM 6484 O O . SER A 1 863 ? -29.350 20.881 6.802 1.00 29.47 863 SER A O 1
ATOM 6486 N N . THR A 1 864 ? -27.952 20.607 5.075 1.00 30.31 864 THR A N 1
ATOM 6487 C CA . THR A 1 864 ? -27.273 19.392 5.548 1.00 30.31 864 THR A CA 1
ATOM 6488 C C . THR A 1 864 ? -26.029 19.700 6.403 1.00 30.31 864 THR A C 1
ATOM 6490 O O . THR A 1 864 ? -25.253 18.796 6.702 1.00 30.31 864 THR A O 1
ATOM 6493 N N . SER A 1 865 ? -25.793 20.965 6.783 1.00 44.50 865 SER A N 1
ATOM 6494 C CA . SER A 1 865 ? -24.472 21.441 7.235 1.00 44.50 865 SER A CA 1
ATOM 6495 C C . SER A 1 865 ? -24.194 21.348 8.740 1.00 44.50 865 SER A C 1
ATOM 6497 O O . SER A 1 865 ? -23.044 21.513 9.141 1.00 44.50 865 SER A O 1
ATOM 6499 N N . THR A 1 866 ? -25.195 21.097 9.588 1.00 52.09 866 THR A N 1
ATOM 6500 C CA . THR A 1 866 ? -25.013 21.148 11.053 1.00 52.09 866 THR A CA 1
ATOM 6501 C C . THR A 1 866 ? -24.141 20.014 11.591 1.00 52.09 866 THR A C 1
ATOM 6503 O O . THR A 1 866 ? -23.255 20.247 12.406 1.00 52.09 866 THR A O 1
ATOM 6506 N N . ASN A 1 867 ? -24.318 18.785 11.099 1.00 55.66 867 ASN A N 1
ATOM 6507 C CA . ASN A 1 867 ? -23.506 17.652 11.553 1.00 55.66 867 ASN A CA 1
ATOM 6508 C C . ASN A 1 867 ? -22.026 17.780 11.134 1.00 55.66 867 ASN A C 1
ATOM 6510 O O . ASN A 1 867 ? -21.156 17.339 11.879 1.00 55.66 867 ASN A O 1
ATOM 6514 N N . ALA A 1 868 ? -21.727 18.427 10.000 1.00 58.69 868 ALA A N 1
ATOM 6515 C CA . ALA A 1 868 ? -20.349 18.706 9.588 1.00 58.69 868 ALA A CA 1
ATOM 6516 C C . ALA A 1 868 ? -19.650 19.675 10.561 1.00 58.69 868 ALA A C 1
ATOM 6518 O O . ALA A 1 868 ? -18.555 19.386 11.038 1.00 58.69 868 ALA A O 1
ATOM 6519 N N . SER A 1 869 ? -20.316 20.769 10.953 1.00 64.12 869 SER A N 1
ATOM 6520 C CA . SER A 1 869 ? -19.718 21.750 11.871 1.00 64.12 869 SER A CA 1
ATOM 6521 C C . SER A 1 869 ? -19.481 21.207 13.288 1.00 64.12 869 SER A C 1
ATOM 6523 O O . SER A 1 869 ? -18.561 21.660 13.967 1.00 64.12 869 SER A O 1
ATOM 6525 N N . ILE A 1 870 ? -20.254 20.208 13.733 1.00 73.69 870 ILE A N 1
ATOM 6526 C CA . ILE A 1 870 ? -20.031 19.525 15.021 1.00 73.69 870 ILE A CA 1
ATOM 6527 C C . ILE A 1 870 ? -18.873 18.515 14.934 1.00 73.69 870 ILE A C 1
ATOM 6529 O O . ILE A 1 870 ? -18.143 18.354 15.910 1.00 73.69 870 ILE A O 1
ATOM 6533 N N . LEU A 1 871 ? -18.647 17.875 13.779 1.00 76.69 871 LEU A N 1
ATOM 6534 C CA . LEU A 1 871 ? -17.466 17.026 13.570 1.00 76.69 871 LEU A CA 1
ATOM 6535 C C . LEU A 1 871 ? -16.160 17.842 13.649 1.00 76.69 871 LEU A C 1
ATOM 6537 O O . LEU A 1 871 ? -15.179 17.367 14.217 1.00 76.69 871 LEU A O 1
ATOM 6541 N N . GLU A 1 872 ? -16.158 19.065 13.113 1.00 75.62 872 GLU A N 1
ATOM 6542 C CA . GLU A 1 872 ? -14.992 19.964 13.057 1.00 75.62 872 GLU A CA 1
ATOM 6543 C C . GLU A 1 872 ? -14.736 20.762 14.351 1.00 75.62 872 GLU A C 1
ATOM 6545 O O . GLU A 1 872 ? -13.588 21.107 14.647 1.00 75.62 872 GLU A O 1
ATOM 6550 N N . ALA A 1 873 ? -15.790 21.085 15.109 1.00 84.19 873 ALA A N 1
ATOM 6551 C CA . ALA A 1 873 ? -15.723 21.896 16.330 1.00 84.19 873 ALA A CA 1
ATOM 6552 C C . ALA A 1 873 ? -16.712 21.399 17.412 1.00 84.19 873 ALA A C 1
ATOM 6554 O O . ALA A 1 873 ? -17.677 22.095 17.754 1.00 84.19 873 ALA A O 1
ATOM 6555 N N . PRO A 1 874 ? -16.503 20.196 17.984 1.00 88.56 874 PRO A N 1
ATOM 6556 C CA . PRO A 1 874 ? -17.421 19.629 18.973 1.00 88.56 874 PRO A CA 1
ATOM 6557 C C . PRO A 1 874 ? -17.439 20.430 20.285 1.00 88.56 874 PRO A C 1
ATOM 6559 O O . PRO A 1 874 ? -18.472 20.521 20.943 1.00 88.56 874 PRO A O 1
ATOM 6562 N N . PHE A 1 875 ? -16.333 21.069 20.676 1.00 92.25 875 PHE A N 1
ATOM 6563 C CA . PHE A 1 875 ? -16.283 21.845 21.920 1.00 92.25 875 PHE A CA 1
ATOM 6564 C C . PHE A 1 875 ? -16.971 23.215 21.796 1.00 92.25 875 PHE A C 1
ATOM 6566 O O . PHE A 1 875 ? -17.553 23.684 22.776 1.00 92.25 875 PHE A O 1
ATOM 6573 N N . ALA A 1 876 ? -17.061 23.790 20.592 1.00 89.56 876 ALA A N 1
ATOM 6574 C CA . ALA A 1 876 ? -17.958 24.908 20.304 1.00 89.56 876 ALA A CA 1
ATOM 6575 C C . ALA A 1 876 ? -19.436 24.532 20.521 1.00 89.56 876 ALA A C 1
ATOM 6577 O O . ALA A 1 876 ? -20.227 25.378 20.940 1.00 89.56 876 ALA A O 1
ATOM 6578 N N . ASP A 1 877 ? -19.824 23.273 20.278 1.00 89.62 877 ASP A N 1
ATOM 6579 C CA . ASP A 1 877 ? -21.163 22.788 20.631 1.00 89.62 877 ASP A CA 1
ATOM 6580 C C . ASP A 1 877 ? -21.361 22.678 22.144 1.00 89.62 877 ASP A C 1
ATOM 6582 O O . ASP A 1 877 ? -22.369 23.157 22.662 1.00 89.62 877 ASP A O 1
ATOM 6586 N N . ALA A 1 878 ? -20.367 22.163 22.870 1.00 90.06 878 ALA A N 1
ATOM 6587 C CA . ALA A 1 878 ? -20.392 22.123 24.331 1.00 90.06 878 ALA A CA 1
ATOM 6588 C C . ALA A 1 878 ? -20.583 23.515 24.958 1.00 90.06 878 ALA A C 1
ATOM 6590 O O . ALA A 1 878 ? -21.382 23.667 25.883 1.00 90.06 878 ALA A O 1
ATOM 6591 N N . VAL A 1 879 ? -19.893 24.541 24.439 1.00 90.69 879 VAL A N 1
ATOM 6592 C CA . VAL A 1 879 ? -20.056 25.937 24.881 1.00 90.69 879 VAL A CA 1
ATOM 6593 C C . VAL A 1 879 ? -21.498 26.408 24.665 1.00 90.69 879 VAL A C 1
ATOM 6595 O O . VAL A 1 879 ? -22.121 26.890 25.612 1.00 90.69 879 VAL A O 1
ATOM 6598 N N . ARG A 1 880 ? -22.070 26.201 23.467 1.00 89.38 880 ARG A N 1
ATOM 6599 C CA . ARG A 1 880 ? -23.477 26.543 23.174 1.00 89.38 880 ARG A CA 1
ATOM 6600 C C . ARG A 1 880 ? -24.450 25.795 24.089 1.00 89.38 880 ARG A C 1
ATOM 6602 O O . ARG A 1 880 ? -25.371 26.405 24.628 1.00 89.38 880 ARG A O 1
ATOM 6609 N N . PHE A 1 881 ? -24.244 24.494 24.289 1.00 88.94 881 PHE A N 1
ATOM 6610 C CA . PHE A 1 881 ? -25.092 23.659 25.138 1.00 88.94 881 PHE A CA 1
ATOM 6611 C C . PHE A 1 881 ? -25.066 24.129 26.596 1.00 88.94 881 PHE A C 1
ATOM 6613 O O . PHE A 1 881 ? -26.120 24.243 27.224 1.00 88.94 881 PHE A O 1
ATOM 6620 N N . VAL A 1 882 ? -23.888 24.447 27.143 1.00 88.75 882 VAL A N 1
ATOM 6621 C CA . VAL A 1 882 ? -23.785 24.985 28.506 1.00 88.75 882 VAL A CA 1
ATOM 6622 C C . VAL A 1 882 ? -24.426 26.369 28.593 1.00 88.75 882 VAL A C 1
ATOM 6624 O O . VAL A 1 882 ? -25.190 26.596 29.524 1.00 88.75 882 VAL A O 1
ATOM 6627 N N . GLN A 1 883 ? -24.219 27.261 27.620 1.00 88.62 883 GLN A N 1
ATOM 6628 C CA . GLN A 1 883 ? -24.862 28.585 27.594 1.00 88.62 883 GLN A CA 1
ATOM 6629 C C . GLN A 1 883 ? -26.398 28.506 27.543 1.00 88.62 883 GLN A C 1
ATOM 6631 O O . GLN A 1 883 ? -27.070 29.310 28.183 1.00 88.62 883 GLN A O 1
ATOM 6636 N N . GLN A 1 884 ? -26.974 27.514 26.855 1.00 88.62 884 GLN A N 1
ATOM 6637 C CA . GLN A 1 884 ? -28.427 27.282 26.846 1.00 88.62 884 GLN A CA 1
ATOM 6638 C C . GLN A 1 884 ? -28.984 26.866 28.220 1.00 88.62 884 GLN A C 1
ATOM 6640 O O . GLN A 1 884 ? -30.119 27.207 28.543 1.00 88.62 884 GLN A O 1
ATOM 6645 N N . HIS A 1 885 ? -28.201 26.147 29.031 1.00 87.00 885 HIS A N 1
ATOM 6646 C CA . HIS A 1 885 ? -28.614 25.670 30.359 1.00 87.00 885 HIS A CA 1
ATOM 6647 C C . HIS A 1 885 ? -28.174 26.596 31.506 1.00 87.00 885 HIS A C 1
ATOM 6649 O O . HIS A 1 885 ? -28.773 26.580 32.580 1.00 87.00 885 HIS A O 1
ATOM 6655 N N . VAL A 1 886 ? -27.135 27.404 31.285 1.00 89.50 886 VAL A N 1
ATOM 6656 C CA . VAL A 1 886 ? -26.529 28.334 32.244 1.00 89.50 886 VAL A CA 1
ATOM 6657 C C . VAL A 1 886 ? -26.232 29.658 31.512 1.00 89.50 886 VAL A C 1
ATOM 6659 O O . VAL A 1 886 ? -25.084 29.911 31.144 1.00 89.50 886 VAL A O 1
ATOM 6662 N N . PRO A 1 887 ? -27.231 30.541 31.296 1.00 85.50 887 PRO A N 1
ATOM 6663 C CA . PRO A 1 887 ? -27.102 31.723 30.422 1.00 85.50 887 PRO A CA 1
ATOM 6664 C C . PRO A 1 887 ? -26.053 32.771 30.825 1.00 85.50 887 PRO A C 1
ATOM 6666 O O . PRO A 1 887 ? -25.775 33.692 30.062 1.00 85.50 887 PRO A O 1
ATOM 6669 N N . HIS A 1 888 ? -25.473 32.653 32.020 1.00 85.06 888 HIS A N 1
ATOM 6670 C CA . HIS A 1 888 ? -24.410 33.529 32.523 1.00 85.06 888 HIS A CA 1
ATOM 6671 C C . HIS A 1 888 ? -23.014 32.874 32.484 1.00 85.06 888 HIS A C 1
ATOM 6673 O O . HIS A 1 888 ? -22.040 33.476 32.934 1.00 85.06 888 HIS A O 1
ATOM 6679 N N . ALA A 1 889 ? -22.893 31.651 31.953 1.00 86.12 889 ALA A N 1
ATOM 6680 C CA . ALA A 1 889 ? -21.620 30.953 31.804 1.00 86.12 889 ALA A CA 1
ATOM 6681 C C . ALA A 1 889 ? -20.832 31.483 30.593 1.00 86.12 889 ALA A C 1
ATOM 6683 O O . ALA A 1 889 ? -21.013 31.036 29.459 1.00 86.12 889 ALA A O 1
ATOM 6684 N N . ASN A 1 890 ? -19.921 32.424 30.844 1.00 86.56 890 ASN A N 1
ATOM 6685 C CA . ASN A 1 890 ? -18.906 32.806 29.868 1.00 86.56 890 ASN A CA 1
ATOM 6686 C C . ASN A 1 890 ? -17.792 31.743 29.855 1.00 86.56 890 ASN A C 1
ATOM 6688 O O . ASN A 1 890 ? -17.014 31.659 30.803 1.00 86.56 890 ASN A O 1
ATOM 6692 N N . LEU A 1 891 ? -17.760 30.910 28.813 1.00 90.06 891 LEU A N 1
ATOM 6693 C CA . LEU A 1 891 ? -16.812 29.808 28.636 1.00 90.06 891 LEU A CA 1
ATOM 6694 C C . LEU A 1 891 ? -16.281 29.814 27.205 1.00 90.06 891 LEU A C 1
ATOM 6696 O O . LEU A 1 891 ? -17.044 30.000 26.257 1.00 90.06 891 LEU A O 1
ATOM 6700 N N . THR A 1 892 ? -14.991 29.541 27.056 1.00 93.31 892 THR A N 1
ATOM 6701 C CA . THR A 1 892 ? -14.361 29.209 25.777 1.00 93.31 892 THR A CA 1
ATOM 6702 C C . THR A 1 892 ? -14.351 27.694 25.549 1.00 93.31 892 THR A C 1
ATOM 6704 O O . THR A 1 892 ? -14.570 26.899 26.466 1.00 93.31 892 THR A O 1
ATOM 6707 N N . GLU A 1 893 ? -14.035 27.266 24.325 1.00 93.31 893 GLU A N 1
ATOM 6708 C CA . GLU A 1 893 ? -13.787 25.847 24.025 1.00 93.31 893 GLU A CA 1
ATOM 6709 C C . GLU A 1 893 ? -12.622 25.279 24.850 1.00 93.31 893 GLU A C 1
ATOM 6711 O O . GLU A 1 893 ? -12.638 24.107 25.229 1.00 93.31 893 GLU A O 1
ATOM 6716 N N . GLN A 1 894 ? -11.638 26.123 25.177 1.00 92.75 894 GLN A N 1
ATOM 6717 C CA . GLN A 1 894 ? -10.495 25.762 26.009 1.00 92.75 894 GLN A CA 1
ATOM 6718 C C . GLN A 1 894 ? -10.917 25.502 27.464 1.00 92.75 894 GLN A C 1
ATOM 6720 O O . GLN A 1 894 ? -10.537 24.475 28.022 1.00 92.75 894 GLN A O 1
ATOM 6725 N N . ASP A 1 895 ? -11.780 26.347 28.048 1.00 93.00 895 ASP A N 1
ATOM 6726 C CA . ASP A 1 895 ? -12.334 26.128 29.397 1.00 93.00 895 ASP A CA 1
ATOM 6727 C C . ASP A 1 895 ? -13.077 24.787 29.498 1.00 93.00 895 ASP A C 1
ATOM 6729 O O . ASP A 1 895 ? -12.981 24.081 30.505 1.00 93.00 895 ASP A O 1
ATOM 6733 N N . VAL A 1 896 ? -13.811 24.413 28.443 1.00 93.81 896 VAL A N 1
ATOM 6734 C CA . VAL A 1 896 ? -14.472 23.104 28.351 1.00 93.81 896 VAL A CA 1
ATOM 6735 C C . VAL A 1 896 ? -13.439 21.979 28.278 1.00 93.81 896 VAL A C 1
ATOM 6737 O O . VAL A 1 896 ? -13.531 21.017 29.047 1.00 93.81 896 VAL A O 1
ATOM 6740 N N . CYS A 1 897 ? -12.445 22.091 27.393 1.00 94.06 897 CYS A N 1
ATOM 6741 C CA . CYS A 1 897 ? -11.385 21.093 27.250 1.00 94.06 897 CYS A CA 1
ATOM 6742 C C . CYS A 1 897 ? -10.648 20.857 28.576 1.00 94.06 897 CYS A C 1
ATOM 6744 O O . CYS A 1 897 ? -10.463 19.708 28.979 1.00 94.06 897 CYS A O 1
ATOM 6746 N N . ASP A 1 898 ? -10.282 21.920 29.291 1.00 93.44 898 ASP A N 1
ATOM 6747 C CA . ASP A 1 898 ? -9.487 21.830 30.516 1.00 93.44 898 ASP A CA 1
ATOM 6748 C C . ASP A 1 898 ? -10.306 21.344 31.725 1.00 93.44 898 ASP A C 1
ATOM 6750 O O . ASP A 1 898 ? -9.794 20.559 32.530 1.00 93.44 898 ASP A O 1
ATOM 6754 N N . ARG A 1 899 ? -11.613 21.658 31.805 1.00 93.81 899 ARG A N 1
ATOM 6755 C CA . ARG A 1 899 ? -12.534 20.978 32.744 1.00 93.81 899 ARG A CA 1
ATOM 6756 C C . ARG A 1 899 ? -12.573 19.466 32.490 1.00 93.81 899 ARG A C 1
ATOM 6758 O O . ARG A 1 899 ? -12.431 18.684 33.430 1.00 93.81 899 ARG A O 1
ATOM 6765 N N . LEU A 1 900 ? -12.705 19.039 31.230 1.00 94.38 900 LEU A N 1
ATOM 6766 C CA . LEU A 1 900 ? -12.750 17.615 30.871 1.00 94.38 900 LEU A CA 1
ATOM 6767 C C . LEU A 1 900 ? -11.408 16.901 31.107 1.00 94.38 900 LEU A C 1
ATOM 6769 O O . LEU A 1 900 ? -11.413 15.750 31.554 1.00 94.38 900 LEU A O 1
ATOM 6773 N N . LYS A 1 901 ? -10.265 17.572 30.898 1.00 94.06 901 LYS A N 1
ATOM 6774 C CA . LYS A 1 901 ? -8.936 17.066 31.294 1.00 94.06 901 LYS A CA 1
ATOM 6775 C C . LYS A 1 901 ? -8.855 16.881 32.812 1.00 94.06 901 LYS A C 1
ATOM 6777 O O . LYS A 1 901 ? -8.461 15.806 33.261 1.00 94.06 901 LYS A O 1
ATOM 6782 N N . GLY A 1 902 ? -9.311 17.861 33.599 1.00 93.06 902 GLY A N 1
ATOM 6783 C CA . GLY A 1 902 ? -9.395 17.770 35.063 1.00 93.06 902 GLY A CA 1
ATOM 6784 C C . GLY A 1 902 ? -10.234 16.580 35.544 1.00 93.06 902 GLY A C 1
ATOM 6785 O O . GLY A 1 902 ? -9.806 15.819 36.417 1.00 93.06 902 GLY A O 1
ATOM 6786 N N . TRP A 1 903 ? -11.384 16.325 34.911 1.00 94.00 903 TRP A N 1
ATOM 6787 C CA . TRP A 1 903 ? -12.218 15.158 35.222 1.00 94.00 903 TRP A CA 1
ATOM 6788 C C . TRP A 1 903 ? -11.586 13.820 34.806 1.00 94.00 903 TRP A C 1
ATOM 6790 O O . TRP A 1 903 ? -11.849 12.804 35.453 1.00 94.00 903 TRP A O 1
ATOM 6800 N N . CYS A 1 904 ? -10.760 13.795 33.753 1.00 90.19 904 CYS A N 1
ATOM 6801 C CA . CYS A 1 904 ? -9.966 12.619 33.380 1.00 90.19 904 CYS A CA 1
ATOM 6802 C C . CYS A 1 904 ? -8.830 12.368 34.387 1.00 90.19 904 CYS A C 1
ATOM 6804 O O . CYS A 1 904 ? -8.681 11.248 34.876 1.00 90.19 904 CYS A O 1
ATOM 6806 N N . ALA A 1 905 ? -8.076 13.407 34.759 1.00 90.06 905 ALA A N 1
ATOM 6807 C CA . ALA A 1 905 ? -6.980 13.330 35.728 1.00 90.06 905 ALA A CA 1
ATOM 6808 C C . ALA A 1 905 ? -7.468 12.892 37.124 1.00 90.06 905 ALA A C 1
ATOM 6810 O O . ALA A 1 905 ? -6.893 11.994 37.741 1.00 90.06 905 ALA A O 1
ATOM 6811 N N . SER A 1 906 ? -8.601 13.439 37.579 1.00 90.12 906 SER A N 1
ATOM 6812 C CA . SER A 1 906 ? -9.290 13.015 38.809 1.00 90.12 906 SER A CA 1
ATOM 6813 C C . SER A 1 906 ? -9.992 11.648 38.700 1.00 90.12 906 SER A C 1
ATOM 6815 O O . SER A 1 906 ? -10.500 11.136 39.701 1.00 90.12 906 SER A O 1
ATOM 6817 N N . LYS A 1 907 ? -10.006 11.010 37.519 1.00 88.94 907 LYS A N 1
ATOM 6818 C CA . LYS A 1 907 ? -10.646 9.707 37.223 1.00 88.94 907 LYS A CA 1
ATOM 6819 C C . LYS A 1 907 ? -12.172 9.688 37.402 1.00 88.94 907 LYS A C 1
ATOM 6821 O O . LYS A 1 907 ? -12.785 8.612 37.460 1.00 88.94 907 LYS A O 1
ATOM 6826 N N . THR A 1 908 ? -12.792 10.867 37.459 1.00 90.38 908 THR A N 1
ATOM 6827 C CA . THR A 1 908 ? -14.249 11.047 37.404 1.00 90.38 908 THR A CA 1
ATOM 6828 C C . THR A 1 908 ? -14.769 10.593 36.044 1.00 90.38 908 THR A C 1
ATOM 6830 O O . THR A 1 908 ? -15.639 9.721 35.970 1.00 90.38 908 THR A O 1
ATOM 6833 N N . ILE A 1 909 ? -14.151 11.084 34.967 1.00 90.69 909 ILE A N 1
ATOM 6834 C CA . ILE A 1 909 ? -14.156 10.406 33.674 1.00 90.69 909 ILE A CA 1
ATOM 6835 C C . ILE A 1 909 ? -13.104 9.294 33.756 1.00 90.69 909 ILE A C 1
ATOM 6837 O O . ILE A 1 909 ? -11.927 9.544 33.992 1.00 90.69 909 ILE A O 1
ATOM 6841 N N . ARG A 1 910 ? -13.529 8.045 33.556 1.00 83.62 910 ARG A N 1
ATOM 6842 C CA . ARG A 1 910 ? -12.652 6.868 33.478 1.00 83.62 910 ARG A CA 1
ATOM 6843 C C . ARG A 1 910 ? -11.985 6.731 32.111 1.00 83.62 910 ARG A C 1
ATOM 6845 O O . ARG A 1 910 ? -10.889 6.193 32.017 1.00 83.62 910 ARG A O 1
ATOM 6852 N N . ARG A 1 911 ? -12.689 7.138 31.053 1.00 85.38 911 ARG A N 1
ATOM 6853 C CA . ARG A 1 911 ? -12.252 7.080 29.650 1.00 85.38 911 ARG A CA 1
ATOM 6854 C C . ARG A 1 911 ? -13.057 8.091 28.841 1.00 85.38 911 ARG A C 1
ATOM 6856 O O . ARG A 1 911 ? -14.280 8.130 28.984 1.00 85.38 911 ARG A O 1
ATOM 6863 N N . PHE A 1 912 ? -12.382 8.850 27.985 1.00 89.88 912 PHE A N 1
ATOM 6864 C CA . PHE A 1 912 ? -13.000 9.747 27.011 1.00 89.88 912 PHE A CA 1
ATOM 6865 C C . PHE A 1 912 ? -12.631 9.275 25.603 1.00 89.88 912 PHE A C 1
ATOM 6867 O O . PHE A 1 912 ? -11.446 9.152 25.290 1.00 89.88 912 PHE A O 1
ATOM 6874 N N . GLY A 1 913 ? -13.625 8.939 24.780 1.00 91.00 913 GLY A N 1
ATOM 6875 C CA . GLY A 1 913 ? -13.387 8.373 23.452 1.00 91.00 913 GLY A CA 1
ATOM 6876 C C . GLY A 1 913 ? -14.576 7.616 22.869 1.00 91.00 913 GLY A C 1
ATOM 6877 O O . GLY A 1 913 ? -15.693 7.692 23.381 1.00 91.00 913 GLY A O 1
ATOM 6878 N N . ALA A 1 914 ? -14.334 6.880 21.785 1.00 89.06 914 ALA A N 1
ATOM 6879 C CA . ALA A 1 914 ? -15.360 6.111 21.091 1.00 89.06 914 ALA A CA 1
ATOM 6880 C C . ALA A 1 914 ? -15.817 4.883 21.894 1.00 89.06 914 ALA A C 1
ATOM 6882 O O . ALA A 1 914 ? -15.020 4.004 22.241 1.00 89.06 914 ALA A O 1
ATOM 6883 N N . MET A 1 915 ? -17.129 4.770 22.104 1.00 84.62 915 MET A N 1
ATOM 6884 C CA . MET A 1 915 ? -17.780 3.516 22.471 1.00 84.62 915 MET A CA 1
ATOM 6885 C C . MET A 1 915 ? -18.206 2.786 21.198 1.00 84.62 915 MET A C 1
ATOM 6887 O O . MET A 1 915 ? -18.959 3.323 20.387 1.00 84.62 915 MET A O 1
ATOM 6891 N N . VAL A 1 916 ? -17.750 1.547 21.031 1.00 81.50 916 VAL A N 1
ATOM 6892 C CA . VAL A 1 916 ? -17.948 0.747 19.812 1.00 81.50 916 VAL A CA 1
ATOM 6893 C C . VAL A 1 916 ? -19.043 -0.314 19.958 1.00 81.50 916 VAL A C 1
ATOM 6895 O O . VAL A 1 916 ? -19.329 -0.796 21.059 1.00 81.50 916 VAL A O 1
ATOM 6898 N N . LYS A 1 917 ? -19.654 -0.712 18.837 1.00 72.88 917 LYS A N 1
ATOM 6899 C CA . LYS A 1 917 ? -20.574 -1.858 18.768 1.00 72.88 917 LYS A CA 1
ATOM 6900 C C . LYS A 1 917 ? -19.794 -3.135 18.455 1.00 72.88 917 LYS A C 1
ATOM 6902 O O . LYS A 1 917 ? -19.571 -3.458 17.297 1.00 72.88 917 LYS A O 1
ATOM 6907 N N . HIS A 1 918 ? -19.420 -3.875 19.495 1.00 67.31 918 HIS A N 1
ATOM 6908 C CA . HIS A 1 918 ? -18.625 -5.108 19.408 1.00 67.31 918 HIS A CA 1
ATOM 6909 C C . HIS A 1 918 ? -19.201 -6.172 18.456 1.00 67.31 918 HIS A C 1
ATOM 6911 O O . HIS A 1 918 ? -18.445 -6.771 17.698 1.00 67.31 918 HIS A O 1
ATOM 6917 N N . GLN A 1 919 ? -20.529 -6.321 18.396 1.00 63.84 919 GLN A N 1
ATOM 6918 C CA . GLN A 1 919 ? -21.223 -7.164 17.408 1.00 63.84 919 GLN A CA 1
ATOM 6919 C C . GLN A 1 919 ? -20.874 -6.766 15.959 1.00 63.84 919 GLN A C 1
ATOM 6921 O O . GLN A 1 919 ? -20.532 -7.618 15.145 1.00 63.84 919 GLN A O 1
ATOM 6926 N N . ASN A 1 920 ? -20.845 -5.462 15.659 1.00 65.25 920 ASN A N 1
ATOM 6927 C CA . ASN A 1 920 ? -20.454 -4.909 14.352 1.00 65.25 920 ASN A CA 1
ATOM 6928 C C . ASN A 1 920 ? -18.927 -4.932 14.118 1.00 65.25 920 ASN A C 1
ATOM 6930 O O . ASN A 1 920 ? -18.461 -4.574 13.040 1.00 65.25 920 ASN A O 1
ATOM 6934 N N . MET A 1 921 ? -18.150 -5.347 15.123 1.00 61.84 921 MET A N 1
ATOM 6935 C CA . MET A 1 921 ? -16.723 -5.680 15.029 1.00 61.84 921 MET A CA 1
ATOM 6936 C C . MET A 1 921 ? -16.495 -7.205 15.033 1.00 61.84 921 MET A C 1
ATOM 6938 O O . MET A 1 921 ? -15.364 -7.659 15.176 1.00 61.84 921 MET A O 1
ATOM 6942 N N . GLY A 1 922 ? -17.565 -7.997 14.887 1.00 62.41 922 GLY A N 1
ATOM 6943 C CA . GLY A 1 922 ? -17.528 -9.456 14.790 1.00 62.41 922 GLY A CA 1
ATOM 6944 C C . GLY A 1 922 ? -17.563 -10.214 16.119 1.00 62.41 922 GLY A C 1
ATOM 6945 O O . GLY A 1 922 ? -17.492 -11.435 16.087 1.00 62.41 922 GLY A O 1
ATOM 6946 N N . TYR A 1 923 ? -17.651 -9.552 17.277 1.00 66.19 923 TYR A N 1
ATOM 6947 C CA . TYR A 1 923 ? -17.741 -10.223 18.583 1.00 66.19 923 TYR A CA 1
ATOM 6948 C C . TYR A 1 923 ? -19.205 -10.523 18.924 1.00 66.19 923 TYR A C 1
ATOM 6950 O O . TYR A 1 923 ? -19.910 -9.684 19.494 1.00 66.19 923 TYR A O 1
ATOM 6958 N N . THR A 1 924 ? -19.684 -11.703 18.538 1.00 69.06 924 THR A N 1
ATOM 6959 C CA . THR A 1 924 ? -21.072 -12.146 18.751 1.00 69.06 924 THR A CA 1
ATOM 6960 C C . THR A 1 924 ? -21.246 -12.986 20.018 1.00 69.06 924 THR A C 1
ATOM 6962 O O . THR A 1 924 ? -22.290 -12.883 20.664 1.00 69.06 924 THR A O 1
ATOM 6965 N N . ALA A 1 925 ? -20.230 -13.746 20.438 1.00 74.75 925 ALA A N 1
ATOM 6966 C CA . ALA A 1 925 ? -20.295 -14.613 21.614 1.00 74.75 925 ALA A CA 1
ATOM 6967 C C . ALA A 1 925 ? -19.956 -13.848 22.911 1.00 74.75 925 ALA A C 1
ATOM 6969 O O . ALA A 1 925 ? -18.972 -13.106 22.986 1.00 74.75 925 ALA A O 1
ATOM 6970 N N . ASN A 1 926 ? -20.786 -14.017 23.948 1.00 81.00 926 ASN A N 1
ATOM 6971 C CA . ASN A 1 926 ? -20.702 -13.278 25.213 1.00 81.00 926 ASN A CA 1
ATOM 6972 C C . ASN A 1 926 ? -21.105 -14.172 26.403 1.00 81.00 926 ASN A C 1
ATOM 6974 O O . ASN A 1 926 ? -22.225 -14.682 26.420 1.00 81.00 926 ASN A O 1
ATOM 6978 N N . SER A 1 927 ? -20.265 -14.290 27.439 1.00 85.00 927 SER A N 1
ATOM 6979 C CA . SER A 1 927 ? -20.606 -15.053 28.656 1.00 85.00 927 SER A CA 1
ATOM 6980 C C . SER A 1 927 ? -20.185 -14.348 29.950 1.00 85.00 927 SER A C 1
ATOM 6982 O O . SER A 1 927 ? -19.172 -13.644 29.996 1.00 85.00 927 SER A O 1
ATOM 6984 N N . MET A 1 928 ? -20.978 -14.534 31.012 1.00 91.62 928 MET A N 1
ATOM 6985 C CA . MET A 1 928 ? -20.611 -14.163 32.378 1.00 91.62 928 MET A CA 1
ATOM 6986 C C . MET A 1 928 ? -20.086 -15.409 33.087 1.00 91.62 928 MET A C 1
ATOM 6988 O O . MET A 1 928 ? -20.861 -16.287 33.455 1.00 91.62 928 MET A O 1
ATOM 6992 N N . THR A 1 929 ? -18.777 -15.482 33.307 1.00 93.31 929 THR A N 1
ATOM 6993 C CA . THR A 1 929 ? -18.185 -16.565 34.101 1.00 93.31 929 THR A CA 1
ATOM 6994 C C . THR A 1 929 ? -18.171 -16.186 35.577 1.00 93.31 929 THR A C 1
ATOM 6996 O O . THR A 1 929 ? -17.763 -15.079 35.943 1.00 93.31 929 THR A O 1
ATOM 6999 N N . VAL A 1 930 ? -18.635 -17.099 36.424 1.00 94.69 930 VAL A N 1
ATOM 7000 C CA . VAL A 1 930 ? -18.688 -16.953 37.880 1.00 94.69 930 VAL A CA 1
ATOM 7001 C C . VAL A 1 930 ? -17.830 -18.031 38.528 1.00 94.69 930 VAL A C 1
ATOM 7003 O O . VAL A 1 930 ? -17.823 -19.184 38.102 1.00 94.69 930 VAL A O 1
ATOM 7006 N N . TRP A 1 931 ? -17.059 -17.637 39.535 1.00 96.06 931 TRP A N 1
ATOM 7007 C CA . TRP A 1 931 ? -15.981 -18.429 40.115 1.00 96.06 931 TRP A CA 1
ATOM 7008 C C . TRP A 1 931 ? -16.022 -18.333 41.641 1.00 96.06 931 TRP A C 1
ATOM 7010 O O . TRP A 1 931 ? -16.443 -17.319 42.208 1.00 96.06 931 TRP A O 1
ATOM 7020 N N . ARG A 1 932 ? -15.576 -19.402 42.298 1.00 95.94 932 ARG A N 1
ATOM 7021 C CA . ARG A 1 932 ? -15.399 -19.492 43.745 1.00 95.94 932 ARG A CA 1
ATOM 7022 C C . ARG A 1 932 ? -13.928 -19.745 44.048 1.00 95.94 932 ARG A C 1
ATOM 7024 O O . ARG A 1 932 ? -13.377 -20.770 43.646 1.00 95.94 932 ARG A O 1
ATOM 7031 N N . PHE A 1 933 ? -13.335 -18.825 44.794 1.00 94.88 933 PHE A N 1
ATOM 7032 C CA . PHE A 1 933 ? -11.978 -18.911 45.331 1.00 94.88 933 PHE A CA 1
ATOM 7033 C C . PHE A 1 933 ? -12.012 -18.840 46.861 1.00 94.88 933 PHE A C 1
ATOM 7035 O O . PHE A 1 933 ? -13.005 -18.376 47.433 1.00 94.88 933 PHE A O 1
ATOM 7042 N N . ALA A 1 934 ? -10.938 -19.258 47.530 1.00 93.31 934 ALA A N 1
ATOM 7043 C CA . ALA A 1 934 ? -10.747 -18.918 48.938 1.00 93.31 934 ALA A CA 1
ATOM 7044 C C . ALA A 1 934 ? -10.561 -17.385 49.087 1.00 93.31 934 ALA A C 1
ATOM 7046 O O . ALA A 1 934 ? -10.092 -16.744 48.141 1.00 93.31 934 ALA A O 1
ATOM 7047 N N . PRO A 1 935 ? -10.946 -16.749 50.211 1.00 91.19 935 PRO A N 1
ATOM 7048 C CA . PRO A 1 935 ? -10.812 -15.297 50.391 1.00 91.19 935 PRO A CA 1
ATOM 7049 C C . PRO A 1 935 ? -9.403 -14.743 50.112 1.00 91.19 935 PRO A C 1
ATOM 7051 O O . PRO A 1 935 ? -9.262 -13.690 49.492 1.00 91.19 935 PRO A O 1
ATOM 7054 N N . GLU A 1 936 ? -8.371 -15.483 50.513 1.00 92.75 936 GLU A N 1
ATOM 7055 C CA . GLU A 1 936 ? -6.944 -15.210 50.304 1.00 92.75 936 GLU A CA 1
ATOM 7056 C C . GLU A 1 936 ? -6.497 -15.259 48.829 1.00 92.75 936 GLU A C 1
ATOM 7058 O O . GLU A 1 936 ? -5.480 -14.668 48.460 1.00 92.75 936 GLU A O 1
ATOM 7063 N N . ASP A 1 937 ? -7.271 -15.917 47.964 1.00 93.94 937 ASP A N 1
ATOM 7064 C CA . ASP A 1 937 ? -6.949 -16.132 46.552 1.00 93.94 937 ASP A CA 1
ATOM 7065 C C . ASP A 1 937 ? -7.538 -15.078 45.612 1.00 93.94 937 ASP A C 1
ATOM 7067 O O . ASP A 1 937 ? -7.073 -14.937 44.477 1.00 93.94 937 ASP A O 1
ATOM 7071 N N . ILE A 1 938 ? -8.533 -14.309 46.068 1.00 92.25 938 ILE A N 1
ATOM 7072 C CA . ILE A 1 938 ? -9.305 -13.374 45.232 1.00 92.25 938 ILE A CA 1
ATOM 7073 C C . ILE A 1 938 ? -8.394 -12.344 44.540 1.00 92.25 938 ILE A C 1
ATOM 7075 O O . ILE A 1 938 ? -8.590 -12.042 43.361 1.00 92.25 938 ILE A O 1
ATOM 7079 N N . GLU A 1 939 ? -7.362 -11.847 45.229 1.00 92.00 939 GLU A N 1
ATOM 7080 C CA . GLU A 1 939 ? -6.374 -10.922 44.654 1.00 92.00 939 GLU A CA 1
ATOM 7081 C C . GLU A 1 939 ? -5.545 -11.561 43.535 1.00 92.00 939 GLU A C 1
ATOM 7083 O O . GLU A 1 939 ? -5.326 -10.946 42.487 1.00 92.00 939 GLU A O 1
ATOM 7088 N N . ARG A 1 940 ? -5.106 -12.810 43.733 1.00 92.38 940 ARG A N 1
ATOM 7089 C CA . ARG A 1 940 ? -4.287 -13.546 42.762 1.00 92.38 940 ARG A CA 1
ATOM 7090 C C . ARG A 1 940 ? -5.116 -13.907 41.529 1.00 92.38 940 ARG A C 1
ATOM 7092 O O . ARG A 1 940 ? -4.688 -13.631 40.409 1.00 92.38 940 ARG A O 1
ATOM 7099 N N . ALA A 1 941 ? -6.337 -14.406 41.731 1.00 92.62 941 ALA A N 1
ATOM 7100 C CA . ALA A 1 941 ? -7.300 -14.650 40.659 1.00 92.62 941 ALA A CA 1
ATOM 7101 C C . ALA A 1 941 ? -7.625 -13.369 39.869 1.00 92.62 941 ALA A C 1
ATOM 7103 O O . ALA A 1 941 ? -7.618 -13.372 38.638 1.00 92.62 941 ALA A O 1
ATOM 7104 N N . GLY A 1 942 ? -7.848 -12.250 40.564 1.00 91.38 942 GLY A N 1
ATOM 7105 C CA . GLY A 1 942 ? -8.129 -10.955 39.945 1.00 91.38 942 GLY A CA 1
ATOM 7106 C C . GLY A 1 942 ? -6.966 -10.403 39.125 1.00 91.38 942 GLY A C 1
ATOM 7107 O O . GLY A 1 942 ? -7.188 -9.875 38.035 1.00 91.38 942 GLY A O 1
ATOM 7108 N N . ALA A 1 943 ? -5.728 -10.582 39.589 1.00 89.69 943 ALA A N 1
ATOM 7109 C CA . ALA A 1 943 ? -4.531 -10.214 38.838 1.00 89.69 943 ALA A CA 1
ATOM 7110 C C . ALA A 1 943 ? -4.342 -11.061 37.563 1.00 89.69 943 ALA A C 1
ATOM 7112 O O . ALA A 1 943 ? -3.905 -10.525 36.544 1.00 89.69 943 ALA A O 1
ATOM 7113 N N . VAL A 1 944 ? -4.703 -12.351 37.589 1.00 90.62 944 VAL A N 1
ATOM 7114 C CA . VAL A 1 944 ? -4.720 -13.220 36.397 1.00 90.62 944 VAL A CA 1
ATOM 7115 C C . VAL A 1 944 ? -5.814 -12.773 35.420 1.00 90.62 944 VAL A C 1
ATOM 7117 O O . VAL A 1 944 ? -5.524 -12.471 34.263 1.00 90.62 944 VAL A O 1
ATOM 7120 N N . PHE A 1 945 ? -7.060 -12.644 35.882 1.00 92.00 945 PHE A N 1
ATOM 7121 C CA . PHE A 1 945 ? -8.202 -12.275 35.034 1.00 92.00 945 PHE A CA 1
ATOM 7122 C C . PHE A 1 945 ? -8.092 -10.859 34.452 1.00 92.00 945 PHE A C 1
ATOM 7124 O O . PHE A 1 945 ? -8.601 -10.600 33.362 1.00 92.00 945 PHE A O 1
ATOM 7131 N N . ALA A 1 946 ? -7.395 -9.939 35.123 1.00 86.56 946 ALA A N 1
ATOM 7132 C CA . ALA A 1 946 ? -7.129 -8.615 34.572 1.00 86.56 946 ALA A CA 1
ATOM 7133 C C . ALA A 1 946 ? -6.223 -8.659 33.319 1.00 86.56 946 ALA A C 1
ATOM 7135 O O . ALA A 1 946 ? -6.383 -7.828 32.418 1.00 86.56 946 ALA A O 1
ATOM 7136 N N . ARG A 1 947 ? -5.301 -9.630 33.236 1.00 85.38 947 ARG A N 1
ATOM 7137 C CA . ARG A 1 947 ? -4.320 -9.758 32.141 1.00 85.38 947 ARG A CA 1
ATOM 7138 C C . ARG A 1 947 ? -4.902 -10.375 30.868 1.00 85.38 947 ARG A C 1
ATOM 7140 O O . ARG A 1 947 ? -4.479 -9.989 29.784 1.00 85.38 947 ARG A O 1
ATOM 7147 N N . GLU A 1 948 ? -5.874 -11.282 30.978 1.00 85.00 948 GLU A N 1
ATOM 7148 C CA . GLU A 1 948 ? -6.521 -11.911 29.814 1.00 85.00 948 GLU A CA 1
ATOM 7149 C C . GLU A 1 948 ? -7.242 -10.859 28.949 1.00 85.00 948 GLU A C 1
ATOM 7151 O O . GLU A 1 948 ? -8.030 -10.045 29.443 1.00 85.00 948 GLU A O 1
ATOM 7156 N N . ALA A 1 949 ? -6.958 -10.856 27.645 1.00 77.50 949 ALA A N 1
ATOM 7157 C CA . ALA A 1 949 ? -7.437 -9.838 26.713 1.00 77.50 949 ALA A CA 1
ATOM 7158 C C . ALA A 1 949 ? -8.949 -9.948 26.458 1.00 77.50 949 ALA A C 1
ATOM 7160 O O . ALA A 1 949 ? -9.626 -8.925 26.357 1.00 77.50 949 ALA A O 1
ATOM 7161 N N . ALA A 1 950 ? -9.482 -11.173 26.422 1.00 83.12 950 ALA A N 1
ATOM 7162 C CA . ALA A 1 950 ? -10.906 -11.436 26.222 1.00 83.12 950 ALA A CA 1
ATOM 7163 C C . ALA A 1 950 ? -11.783 -11.086 27.445 1.00 83.12 950 ALA A C 1
ATOM 7165 O O . ALA A 1 950 ? -12.997 -10.915 27.297 1.00 83.12 950 ALA A O 1
ATOM 7166 N N . VAL A 1 951 ? -11.195 -10.938 28.644 1.00 85.38 951 VAL A N 1
ATOM 7167 C CA . VAL A 1 951 ? -11.907 -10.486 29.854 1.00 85.38 951 VAL A CA 1
ATOM 7168 C C . VAL A 1 951 ? -12.083 -8.968 29.816 1.00 85.38 951 VAL A C 1
ATOM 7170 O O . VAL A 1 951 ? -11.112 -8.218 29.913 1.00 85.38 951 VAL A O 1
ATOM 7173 N N . SER A 1 952 ? -13.327 -8.497 29.736 1.00 79.25 952 SER A N 1
ATOM 7174 C CA . SER A 1 952 ? -13.664 -7.067 29.664 1.00 79.25 952 SER A CA 1
ATOM 7175 C C . SER A 1 952 ? -13.897 -6.415 31.027 1.00 79.25 952 SER A C 1
ATOM 7177 O O . SER A 1 952 ? -13.568 -5.243 31.243 1.00 79.25 952 SER A O 1
ATOM 7179 N N . HIS A 1 953 ? -14.477 -7.178 31.952 1.00 86.31 953 HIS A N 1
ATOM 7180 C CA . HIS A 1 953 ? -14.830 -6.742 33.297 1.00 86.31 953 HIS A CA 1
ATOM 7181 C C . HIS A 1 953 ? -14.516 -7.858 34.291 1.00 86.31 953 HIS A C 1
ATOM 7183 O O . HIS A 1 953 ? -14.868 -9.008 34.035 1.00 86.31 953 HIS A O 1
ATOM 7189 N N . CYS A 1 954 ? -13.905 -7.516 35.426 1.00 90.31 954 CYS A N 1
ATOM 7190 C CA . CYS A 1 954 ? -13.574 -8.455 36.494 1.00 90.31 954 CYS A CA 1
ATOM 7191 C C . CYS A 1 954 ? -13.879 -7.839 37.869 1.00 90.31 954 CYS A C 1
ATOM 7193 O O . CYS A 1 954 ? -13.356 -6.768 38.199 1.00 90.31 954 CYS A O 1
ATOM 7195 N N . TYR A 1 955 ? -14.702 -8.522 38.670 1.00 90.75 955 TYR A N 1
ATOM 7196 C CA . TYR A 1 955 ? -15.188 -8.066 39.978 1.00 90.75 955 TYR A CA 1
ATOM 7197 C C . TYR A 1 955 ? -15.189 -9.197 41.004 1.00 90.75 955 TYR A C 1
ATOM 7199 O O . TYR A 1 955 ? -15.695 -10.276 40.697 1.00 90.75 955 TYR A O 1
ATOM 7207 N N . SER A 1 956 ? -14.788 -8.915 42.243 1.00 92.38 956 SER A N 1
ATOM 7208 C CA . SER A 1 956 ? -15.239 -9.726 43.379 1.00 92.38 956 SER A CA 1
ATOM 7209 C C . SER A 1 956 ? -16.562 -9.187 43.925 1.00 92.38 956 SER A C 1
ATOM 7211 O O . SER A 1 956 ? -16.848 -7.987 43.824 1.00 92.38 956 SER A O 1
ATOM 7213 N N . ARG A 1 957 ? -17.388 -10.065 44.496 1.00 91.62 957 ARG A N 1
ATOM 7214 C CA . ARG A 1 957 ? -18.697 -9.723 45.072 1.00 91.62 957 ARG A CA 1
ATOM 7215 C C . ARG A 1 957 ? -18.930 -10.414 46.407 1.00 91.62 957 ARG A C 1
ATOM 7217 O O . ARG A 1 957 ? -18.249 -11.375 46.753 1.00 91.62 957 ARG A O 1
ATOM 7224 N N . GLU A 1 958 ? -19.915 -9.900 47.130 1.00 87.44 958 GLU A N 1
ATOM 7225 C CA . GLU A 1 958 ? -20.545 -10.588 48.257 1.00 87.44 958 GLU A CA 1
ATOM 7226 C C . GLU A 1 958 ? -21.198 -11.900 47.782 1.00 87.44 958 GLU A C 1
ATOM 7228 O O . GLU A 1 958 ? -21.667 -11.991 46.644 1.00 87.44 958 GLU A O 1
ATOM 7233 N N . THR A 1 959 ? -21.236 -12.906 48.655 1.00 89.38 959 THR A N 1
ATOM 7234 C CA . THR A 1 959 ? -21.936 -14.182 48.440 1.00 89.38 959 THR A CA 1
ATOM 7235 C C . THR A 1 959 ? -23.279 -14.198 49.174 1.00 89.38 959 THR A C 1
ATOM 7237 O O . THR A 1 959 ? -23.533 -13.381 50.059 1.00 89.38 959 THR A O 1
ATOM 7240 N N . ALA A 1 960 ? -24.148 -15.144 48.818 1.00 87.88 960 ALA A N 1
ATOM 7241 C CA . ALA A 1 960 ? -25.423 -15.390 49.492 1.00 87.88 960 ALA A CA 1
ATOM 7242 C C . ALA A 1 960 ? -25.566 -16.884 49.852 1.00 87.88 960 ALA A C 1
ATOM 7244 O O . ALA A 1 960 ? -24.895 -17.712 49.234 1.00 87.88 960 ALA A O 1
ATOM 7245 N N . PRO A 1 961 ? -26.459 -17.273 50.786 1.00 84.44 961 PRO A N 1
ATOM 7246 C CA . PRO A 1 961 ? -26.658 -18.681 51.161 1.00 84.44 961 PRO A CA 1
ATOM 7247 C C . PRO A 1 961 ? -27.054 -19.606 49.998 1.00 84.44 961 PRO A C 1
ATOM 7249 O O . PRO A 1 961 ? -26.813 -20.806 50.050 1.00 84.44 961 PRO A O 1
ATOM 7252 N N . THR A 1 962 ? -27.651 -19.048 48.943 1.00 88.88 962 THR A N 1
ATOM 7253 C CA . THR A 1 962 ? -28.035 -19.733 47.699 1.00 88.88 962 THR A CA 1
ATOM 7254 C C . THR A 1 962 ? -27.057 -19.493 46.541 1.00 88.88 962 THR A C 1
ATOM 7256 O O . THR A 1 962 ? -27.312 -19.946 45.423 1.00 88.88 962 THR A O 1
ATOM 7259 N N . TRP A 1 963 ? -25.960 -18.756 46.765 1.00 92.69 963 TRP A N 1
ATOM 7260 C CA . TRP A 1 963 ? -25.047 -18.309 45.711 1.00 92.69 963 TRP A CA 1
ATOM 7261 C C . TRP A 1 963 ? -23.621 -18.041 46.229 1.00 92.69 963 TRP A C 1
ATOM 7263 O O . TRP A 1 963 ? -23.279 -16.940 46.666 1.00 92.69 963 TRP A O 1
ATOM 7273 N N . GLU A 1 964 ? -22.768 -19.065 46.162 1.00 92.12 964 GLU A N 1
ATOM 7274 C CA . GLU A 1 964 ? -21.432 -19.071 46.783 1.00 92.12 964 GLU A CA 1
ATOM 7275 C C . GLU A 1 964 ? -20.303 -18.476 45.908 1.00 92.12 964 GLU A C 1
ATOM 7277 O O . GLU A 1 964 ? -19.147 -18.439 46.331 1.00 92.12 964 GLU A O 1
ATOM 7282 N N . TYR A 1 965 ? -20.605 -18.003 44.693 1.00 94.88 965 TYR A N 1
ATOM 7283 C CA . TYR A 1 965 ? -19.607 -17.447 43.771 1.00 94.88 965 TYR A CA 1
ATOM 7284 C C . TYR A 1 965 ? -19.197 -16.020 44.164 1.00 94.88 965 TYR A C 1
ATOM 7286 O O . TYR A 1 965 ? -20.014 -15.094 44.133 1.00 94.88 965 TYR A O 1
ATOM 7294 N N . ASN A 1 966 ? -17.913 -15.835 44.479 1.00 93.88 966 ASN A N 1
ATOM 7295 C CA . ASN A 1 966 ? -17.337 -14.577 44.961 1.00 93.88 966 ASN A CA 1
ATOM 7296 C C . ASN A 1 966 ? -16.552 -13.788 43.896 1.00 93.88 966 ASN A C 1
ATOM 7298 O O . ASN A 1 966 ? -16.171 -12.649 44.163 1.00 93.88 966 ASN A O 1
ATOM 7302 N N . MET A 1 967 ? -16.343 -14.334 42.691 1.00 94.19 967 MET A N 1
ATOM 7303 C CA . MET A 1 967 ? -15.572 -13.699 41.612 1.00 94.19 967 MET A CA 1
ATOM 7304 C C . MET A 1 967 ? -16.262 -13.830 40.242 1.00 94.19 967 MET A C 1
ATOM 7306 O O . MET A 1 967 ? -16.817 -14.872 39.912 1.00 94.19 967 MET A O 1
ATOM 7310 N N . TYR A 1 968 ? -16.248 -12.757 39.445 1.00 94.94 968 TYR A N 1
ATOM 7311 C CA . TYR A 1 968 ? -17.058 -12.590 38.230 1.00 94.94 968 TYR A CA 1
ATOM 7312 C C . TYR A 1 968 ? -16.197 -12.019 37.104 1.00 94.94 968 TYR A C 1
ATOM 7314 O O . TYR A 1 968 ? -15.663 -10.918 37.258 1.00 94.94 968 TYR A O 1
ATOM 7322 N N . ALA A 1 969 ? -16.120 -12.709 35.964 1.00 92.69 969 ALA A N 1
ATOM 7323 C CA . ALA A 1 969 ? -15.409 -12.247 34.774 1.00 92.69 969 ALA A CA 1
ATOM 7324 C C . ALA A 1 969 ? -16.302 -12.307 33.520 1.00 92.69 969 ALA A C 1
ATOM 7326 O O . ALA A 1 969 ? -16.824 -13.362 33.153 1.00 92.69 969 ALA A O 1
ATOM 7327 N N . MET A 1 970 ? -16.470 -11.160 32.856 1.00 89.62 970 MET A N 1
ATOM 7328 C CA . MET A 1 970 ? -17.169 -11.051 31.569 1.00 89.62 970 MET A CA 1
ATOM 7329 C C . MET A 1 970 ? -16.198 -11.336 30.426 1.00 89.62 970 MET A C 1
ATOM 7331 O O . MET A 1 970 ? -15.207 -10.616 30.295 1.00 89.62 970 MET A O 1
ATOM 7335 N N . ILE A 1 971 ? -16.505 -12.330 29.591 1.00 87.56 971 ILE A N 1
ATOM 7336 C CA . ILE A 1 971 ? -15.686 -12.729 28.436 1.00 87.56 971 ILE A CA 1
ATOM 7337 C C . ILE A 1 971 ? -16.430 -12.543 27.109 1.00 87.56 971 ILE A C 1
ATOM 7339 O O . ILE A 1 971 ? -17.650 -12.721 27.034 1.00 87.56 971 ILE A O 1
ATOM 7343 N N . HIS A 1 972 ? -15.676 -12.183 26.068 1.00 81.44 972 HIS A N 1
ATOM 7344 C CA . HIS A 1 972 ? -16.163 -11.952 24.705 1.00 81.44 972 HIS A CA 1
ATOM 7345 C C . HIS A 1 972 ? -15.326 -12.727 23.683 1.00 81.44 972 HIS A C 1
ATOM 7347 O O . HIS A 1 972 ? -14.114 -12.849 23.850 1.00 81.44 972 HIS A O 1
ATOM 7353 N N . GLY A 1 973 ? -15.965 -13.179 22.605 1.00 77.19 973 GLY A N 1
ATOM 7354 C CA . GLY A 1 973 ? -15.320 -13.869 21.489 1.00 77.19 973 GLY A CA 1
ATOM 7355 C C . GLY A 1 973 ? -16.091 -13.674 20.184 1.00 77.19 973 GLY A C 1
ATOM 7356 O O . GLY A 1 973 ? -17.242 -13.228 20.180 1.00 77.19 973 GLY A O 1
ATOM 7357 N N . HIS A 1 974 ? -15.456 -14.007 19.067 1.00 75.12 974 HIS A N 1
ATOM 7358 C CA . HIS A 1 974 ? -16.107 -14.109 17.761 1.00 75.12 974 HIS A CA 1
ATOM 7359 C C . HIS A 1 974 ? -16.963 -15.378 17.648 1.00 75.12 974 HIS A C 1
ATOM 7361 O O . HIS A 1 974 ? -17.929 -15.407 16.891 1.00 75.12 974 HIS A O 1
ATOM 7367 N N . THR A 1 975 ? -16.635 -16.418 18.420 1.00 81.25 975 THR A N 1
ATOM 7368 C CA . THR A 1 975 ? -17.364 -17.694 18.474 1.00 81.25 975 THR A CA 1
ATOM 7369 C C . THR A 1 975 ? -17.454 -18.222 19.907 1.00 81.25 975 THR A C 1
ATOM 7371 O O . THR A 1 975 ? -16.731 -17.772 20.796 1.00 81.25 975 THR A O 1
ATOM 7374 N N . GLU A 1 976 ? -18.330 -19.197 20.147 1.00 80.25 976 GLU A N 1
ATOM 7375 C CA . GLU A 1 976 ? -18.438 -19.870 21.451 1.00 80.25 976 GLU A CA 1
ATOM 7376 C C . GLU A 1 976 ? -17.181 -20.696 21.766 1.00 80.25 976 GLU A C 1
ATOM 7378 O O . GLU A 1 976 ? -16.675 -20.628 22.884 1.00 80.25 976 GLU A O 1
ATOM 7383 N N . ALA A 1 977 ? -16.582 -21.344 20.760 1.00 83.25 977 ALA A N 1
ATOM 7384 C CA . ALA A 1 977 ? -15.306 -22.050 20.895 1.00 83.25 977 ALA A CA 1
ATOM 7385 C C . ALA A 1 977 ? -14.150 -21.128 21.348 1.00 83.25 977 ALA A C 1
ATOM 7387 O O . ALA A 1 977 ? -13.271 -21.551 22.098 1.00 83.25 977 ALA A O 1
ATOM 7388 N N . GLU A 1 978 ? -14.154 -19.844 20.961 1.00 83.62 978 GLU A N 1
ATOM 7389 C CA . GLU A 1 978 ? -13.202 -18.857 21.494 1.00 83.62 978 GLU A CA 1
ATOM 7390 C C . GLU A 1 978 ? -13.453 -18.517 22.972 1.00 83.62 978 GLU A C 1
ATOM 7392 O O . GLU A 1 978 ? -12.494 -18.240 23.699 1.00 83.62 978 GLU A O 1
ATOM 7397 N N . LEU A 1 979 ? -14.706 -18.548 23.442 1.00 84.19 979 LEU A N 1
ATOM 7398 C CA . LEU A 1 979 ? -15.020 -18.383 24.866 1.00 84.19 979 LEU A CA 1
ATOM 7399 C C . LEU A 1 979 ? -14.543 -19.591 25.675 1.00 84.19 979 LEU A C 1
ATOM 7401 O O . LEU A 1 979 ? -13.913 -19.405 26.713 1.00 84.19 979 LEU A O 1
ATOM 7405 N N . GLU A 1 980 ? -14.781 -20.809 25.189 1.00 86.38 980 GLU A N 1
ATOM 7406 C CA . GLU A 1 980 ? -14.307 -22.046 25.825 1.00 86.38 980 GLU A CA 1
ATOM 7407 C C . GLU A 1 980 ? -12.776 -22.074 25.900 1.00 86.38 980 GLU A C 1
ATOM 7409 O O . GLU A 1 980 ? -12.205 -22.192 26.985 1.00 86.38 980 GLU A O 1
ATOM 7414 N N . ALA A 1 981 ? -12.093 -21.818 24.779 1.00 86.88 981 ALA A N 1
ATOM 7415 C CA . ALA A 1 981 ? -10.637 -21.691 24.743 1.00 86.88 981 ALA A CA 1
ATOM 7416 C C . ALA A 1 981 ? -10.112 -20.560 25.650 1.00 86.88 981 ALA A C 1
ATOM 7418 O O . ALA A 1 981 ? -8.983 -20.626 26.136 1.00 86.88 981 ALA A O 1
ATOM 7419 N N . THR A 1 982 ? -10.908 -19.516 25.901 1.00 88.75 982 THR A N 1
ATOM 7420 C CA . THR A 1 982 ? -10.582 -18.453 26.867 1.00 88.75 982 THR A CA 1
ATOM 7421 C C . THR A 1 982 ? -10.727 -18.927 28.312 1.00 88.75 982 THR A C 1
ATOM 7423 O O . THR A 1 982 ? -9.842 -18.655 29.121 1.00 88.75 982 THR A O 1
ATOM 7426 N N . VAL A 1 983 ? -11.777 -19.685 28.640 1.00 90.25 983 VAL A N 1
ATOM 7427 C CA . VAL A 1 983 ? -11.950 -20.288 29.972 1.00 90.25 983 VAL A CA 1
ATOM 7428 C C . VAL A 1 983 ? -10.813 -21.265 30.287 1.00 90.25 983 VAL A C 1
ATOM 7430 O O . VAL A 1 983 ? -10.284 -21.224 31.399 1.00 90.25 983 VAL A O 1
ATOM 7433 N N . GLU A 1 984 ? -10.367 -22.075 29.324 1.00 91.25 984 GLU A N 1
ATOM 7434 C CA . GLU A 1 984 ? -9.227 -22.979 29.536 1.00 91.25 984 GLU A CA 1
ATOM 7435 C C . GLU A 1 984 ? -7.890 -22.232 29.684 1.00 91.25 984 GLU A C 1
ATOM 7437 O O . GLU A 1 984 ? -7.116 -22.565 30.584 1.00 91.25 984 GLU A O 1
ATOM 7442 N N . ARG A 1 985 ? -7.635 -21.154 28.918 1.00 90.88 985 ARG A N 1
ATOM 7443 C CA . ARG A 1 985 ? -6.474 -20.270 29.178 1.00 90.88 985 ARG A CA 1
ATOM 7444 C C . ARG A 1 985 ? -6.517 -19.666 30.583 1.00 90.88 985 ARG A C 1
ATOM 7446 O O . ARG A 1 985 ? -5.499 -19.644 31.271 1.00 90.88 985 ARG A O 1
ATOM 7453 N N . MET A 1 986 ? -7.688 -19.203 31.028 1.00 92.94 986 MET A N 1
ATOM 7454 C CA . MET A 1 986 ? -7.870 -18.648 32.374 1.00 92.94 986 MET A CA 1
ATOM 7455 C C . MET A 1 986 ? -7.602 -19.699 33.462 1.00 92.94 986 MET A C 1
ATOM 7457 O O . MET A 1 986 ? -6.915 -19.391 34.433 1.00 92.94 986 MET A O 1
ATOM 7461 N N . LYS A 1 987 ? -8.069 -20.945 33.293 1.00 92.88 987 LYS A N 1
ATOM 7462 C CA . LYS A 1 987 ? -7.757 -22.066 34.202 1.00 92.88 987 LYS A CA 1
ATOM 7463 C C . LYS A 1 987 ? -6.258 -22.384 34.238 1.00 92.88 987 LYS A C 1
ATOM 7465 O O . LYS A 1 987 ? -5.709 -22.534 35.327 1.00 92.88 987 LYS A O 1
ATOM 7470 N N . HIS A 1 988 ? -5.589 -22.437 33.083 1.00 92.06 988 HIS A N 1
ATOM 7471 C CA . HIS A 1 988 ? -4.143 -22.675 33.004 1.00 92.06 988 HIS A CA 1
ATOM 7472 C C . HIS A 1 988 ? -3.356 -21.598 33.764 1.00 92.06 988 HIS A C 1
ATOM 7474 O O . HIS A 1 988 ? -2.573 -21.916 34.657 1.00 92.06 988 HIS A O 1
ATOM 7480 N N . ALA A 1 989 ? -3.649 -20.322 33.500 1.00 90.88 989 ALA A N 1
ATOM 7481 C CA . ALA A 1 989 ? -2.973 -19.199 34.145 1.00 90.88 989 ALA A CA 1
ATOM 7482 C C . ALA A 1 989 ? -3.240 -19.114 35.665 1.00 90.88 989 ALA A C 1
ATOM 7484 O O . ALA A 1 989 ? -2.372 -18.673 36.419 1.00 90.88 989 ALA A O 1
ATOM 7485 N N . LEU A 1 990 ? -4.409 -19.563 36.144 1.00 94.62 990 LEU A N 1
ATOM 7486 C CA . LEU A 1 990 ? -4.674 -19.739 37.580 1.00 94.62 990 LEU A CA 1
ATOM 7487 C C . LEU A 1 990 ? -3.836 -20.877 38.184 1.00 94.62 990 LEU A C 1
ATOM 7489 O O . LEU A 1 990 ? -3.310 -20.723 39.286 1.00 94.62 990 LEU A O 1
ATOM 7493 N N . SER A 1 991 ? -3.673 -21.989 37.461 1.00 92.44 991 SER A N 1
ATOM 7494 C CA . SER A 1 991 ? -2.825 -23.109 37.885 1.00 92.44 991 SER A CA 1
ATOM 7495 C C . SER A 1 991 ? -1.354 -22.691 37.990 1.00 92.44 991 SER A C 1
ATOM 7497 O O . SER A 1 991 ? -0.710 -22.974 38.996 1.00 92.44 991 SER A O 1
ATOM 7499 N N . GLU A 1 992 ? -0.833 -21.949 37.009 1.00 91.25 992 GLU A N 1
ATOM 7500 C CA . GLU A 1 992 ? 0.522 -21.373 37.047 1.00 91.25 992 GLU A CA 1
ATOM 7501 C C . GLU A 1 992 ? 0.687 -20.367 38.200 1.00 91.25 992 GLU A C 1
ATOM 7503 O O . GLU A 1 992 ? 1.705 -20.363 38.893 1.00 91.25 992 GLU A O 1
ATOM 7508 N N . ALA A 1 993 ? -0.344 -19.565 38.486 1.00 89.75 993 ALA A N 1
ATOM 7509 C CA . ALA A 1 993 ? -0.387 -18.662 39.640 1.00 89.75 993 ALA A CA 1
ATOM 7510 C C . ALA A 1 993 ? -0.596 -19.372 40.999 1.00 89.75 993 ALA A C 1
ATOM 7512 O O . ALA A 1 993 ? -0.640 -18.702 42.039 1.00 89.75 993 ALA A O 1
ATOM 7513 N N . HIS A 1 994 ? -0.716 -20.707 41.005 1.00 92.81 994 HIS A N 1
ATOM 7514 C CA . HIS A 1 994 ? -0.986 -21.543 42.177 1.00 92.81 994 HIS A CA 1
ATOM 7515 C C . HIS A 1 994 ? -2.262 -21.109 42.928 1.00 92.81 994 HIS A C 1
ATOM 7517 O O . HIS A 1 994 ? -2.248 -20.924 44.149 1.00 92.81 994 HIS A O 1
ATOM 7523 N N . VAL A 1 995 ? -3.353 -20.902 42.179 1.00 93.88 995 VAL A N 1
ATOM 7524 C CA . VAL A 1 995 ? -4.673 -20.469 42.669 1.00 93.88 995 VAL A CA 1
ATOM 7525 C C . VAL A 1 995 ? -5.720 -21.576 42.447 1.00 93.88 995 VAL A C 1
ATOM 7527 O O . VAL A 1 995 ? -6.148 -21.785 41.309 1.00 93.88 995 VAL A O 1
ATOM 7530 N N . PRO A 1 996 ? -6.164 -22.288 43.501 1.00 91.44 996 PRO A N 1
ATOM 7531 C CA . PRO A 1 996 ? -7.184 -23.330 43.386 1.00 91.44 996 PRO A CA 1
ATOM 7532 C C . PRO A 1 996 ? -8.564 -22.783 42.987 1.00 91.44 996 PRO A C 1
ATOM 7534 O O . PRO A 1 996 ? -9.145 -21.944 43.674 1.00 91.44 996 PRO A O 1
ATOM 7537 N N . VAL A 1 997 ? -9.143 -23.314 41.907 1.00 93.62 997 VAL A N 1
ATOM 7538 C CA . VAL A 1 997 ? -10.555 -23.081 41.559 1.00 93.62 997 VAL A CA 1
ATOM 7539 C C . VAL A 1 997 ? -11.421 -24.031 42.385 1.00 93.62 997 VAL A C 1
ATOM 7541 O O . VAL A 1 997 ? -11.407 -25.235 42.144 1.00 93.62 997 VAL A O 1
ATOM 7544 N N . LEU A 1 998 ? -12.196 -23.505 43.339 1.00 92.75 998 LEU A N 1
ATOM 7545 C CA . LEU A 1 998 ? -13.106 -24.325 44.153 1.00 92.75 998 LEU A CA 1
ATOM 7546 C C . LEU A 1 998 ? -14.393 -24.672 43.392 1.00 92.75 998 LEU A C 1
ATOM 7548 O O . LEU A 1 998 ? -14.961 -25.744 43.576 1.00 92.75 998 LEU A O 1
ATOM 7552 N N . GLN A 1 999 ? -14.871 -23.749 42.554 1.00 93.25 999 GLN A N 1
ATOM 7553 C CA . GLN A 1 999 ? -16.066 -23.915 41.725 1.00 93.25 999 GLN A CA 1
ATOM 7554 C C . GLN A 1 999 ? -16.051 -22.898 40.578 1.00 93.25 999 GLN A C 1
ATOM 7556 O O . GLN A 1 999 ? -15.545 -21.785 40.738 1.00 93.25 999 GLN A O 1
ATOM 7561 N N . MET A 1 1000 ? -16.643 -23.249 39.438 1.00 92.81 1000 MET A N 1
ATOM 7562 C CA . MET A 1 1000 ? -16.843 -22.347 38.303 1.00 92.81 1000 MET A CA 1
ATOM 7563 C C . MET A 1 1000 ? -18.160 -22.678 37.594 1.00 92.81 1000 MET A C 1
ATOM 7565 O O . MET A 1 1000 ? -18.582 -23.833 37.573 1.00 92.81 1000 MET A O 1
ATOM 7569 N N . SER A 1 1001 ? -18.802 -21.666 37.018 1.00 91.19 1001 SER A N 1
ATOM 7570 C CA . SER A 1 1001 ? -19.904 -21.811 36.068 1.00 91.19 1001 SER A CA 1
ATOM 7571 C C . SER A 1 1001 ? -19.816 -20.708 35.010 1.00 91.19 1001 SER A C 1
ATOM 7573 O O . SER A 1 1001 ? -19.419 -19.577 35.301 1.00 91.19 1001 SER A O 1
ATOM 7575 N N . ALA A 1 1002 ? -20.169 -21.028 33.768 1.00 89.25 1002 ALA A N 1
ATOM 7576 C CA . ALA A 1 1002 ? -20.462 -20.039 32.740 1.00 89.25 1002 ALA A CA 1
ATOM 7577 C C . ALA A 1 1002 ? -21.979 -19.831 32.705 1.00 89.25 1002 ALA A C 1
ATOM 7579 O O . ALA A 1 1002 ? -22.715 -20.806 32.610 1.00 89.25 1002 ALA A O 1
ATOM 7580 N N . LEU A 1 1003 ? -22.427 -18.578 32.791 1.00 89.25 1003 LEU A N 1
ATOM 7581 C CA . LEU A 1 1003 ? -23.835 -18.209 32.684 1.00 89.25 1003 LEU A CA 1
ATOM 7582 C C . LEU A 1 1003 ? -24.059 -17.605 31.294 1.00 89.25 1003 LEU A C 1
ATOM 7584 O O . LEU A 1 1003 ? -23.752 -16.422 31.069 1.00 89.25 1003 LEU A O 1
ATOM 7588 N N . GLN A 1 1004 ? -24.543 -18.408 30.349 1.00 82.62 1004 GLN A N 1
ATOM 7589 C CA . GLN A 1 1004 ? -24.847 -17.944 28.999 1.00 82.62 1004 GLN A CA 1
ATOM 7590 C C . GLN A 1 1004 ? -25.946 -16.871 29.029 1.00 82.62 1004 GLN A C 1
ATOM 7592 O O . GLN A 1 1004 ? -26.768 -16.788 29.943 1.00 82.62 1004 GLN A O 1
ATOM 7597 N N . THR A 1 1005 ? -25.930 -15.978 28.040 1.00 86.19 1005 THR A N 1
ATOM 7598 C CA . THR A 1 1005 ? -26.957 -14.936 27.902 1.00 86.19 1005 THR A CA 1
ATOM 7599 C C . THR A 1 1005 ? -28.028 -15.445 26.947 1.00 86.19 1005 THR A C 1
ATOM 7601 O O . THR A 1 1005 ? -27.789 -15.467 25.744 1.00 86.19 1005 THR A O 1
ATOM 7604 N N . THR A 1 1006 ? -29.196 -15.838 27.456 1.00 85.06 1006 THR A N 1
ATOM 7605 C CA . THR A 1 1006 ? -30.293 -16.349 26.612 1.00 85.06 1006 THR A CA 1
ATOM 7606 C C . THR A 1 1006 ? -31.007 -15.225 25.859 1.00 85.06 1006 THR A C 1
ATOM 7608 O O . THR A 1 1006 ? -31.439 -15.416 24.726 1.00 85.06 1006 THR A O 1
ATOM 7611 N N . CYS A 1 1007 ? -31.092 -14.029 26.450 1.00 84.75 1007 CYS A N 1
ATOM 7612 C CA . CYS A 1 1007 ? -31.654 -12.839 25.809 1.00 84.75 1007 CYS A CA 1
ATOM 7613 C C . CYS A 1 1007 ? -31.172 -11.527 26.458 1.00 84.75 1007 CYS A C 1
ATOM 7615 O O . CYS A 1 1007 ? -30.741 -11.491 27.613 1.00 84.75 1007 CYS A O 1
ATOM 7617 N N . GLU A 1 1008 ? -31.260 -10.423 25.711 1.00 89.94 1008 GLU A N 1
ATOM 7618 C CA . GLU A 1 1008 ? -30.950 -9.064 26.172 1.00 89.94 1008 GLU A CA 1
ATOM 7619 C C . GLU A 1 1008 ? -32.234 -8.225 26.216 1.00 89.94 1008 GLU A C 1
ATOM 7621 O O . GLU A 1 1008 ? -32.721 -7.759 25.190 1.00 89.94 1008 GLU A O 1
ATOM 7626 N N . PHE A 1 1009 ? -32.784 -8.021 27.415 1.00 90.62 1009 PHE A N 1
ATOM 7627 C CA . PHE A 1 1009 ? -34.005 -7.235 27.625 1.00 90.62 1009 PHE A CA 1
ATOM 7628 C C . PHE A 1 1009 ? -33.740 -5.724 27.739 1.00 90.62 1009 PHE A C 1
ATOM 7630 O O . PHE A 1 1009 ? -34.648 -4.924 27.509 1.00 90.62 1009 PHE A O 1
ATOM 7637 N N . LYS A 1 1010 ? -32.525 -5.313 28.141 1.00 89.12 1010 LYS A N 1
ATOM 7638 C CA . LYS A 1 1010 ? -32.095 -3.901 28.209 1.00 89.12 1010 LYS A CA 1
ATOM 7639 C C . LYS A 1 1010 ? -30.569 -3.771 28.215 1.00 89.12 1010 LYS A C 1
ATOM 7641 O O . LYS A 1 1010 ? -29.894 -4.502 28.939 1.00 89.12 1010 LYS A O 1
ATOM 7646 N N . LYS A 1 1011 ? -30.033 -2.789 27.476 1.00 86.38 1011 LYS A N 1
ATOM 7647 C CA . LYS A 1 1011 ? -28.591 -2.449 27.435 1.00 86.38 1011 LYS A CA 1
ATOM 7648 C C . LYS A 1 1011 ? -28.345 -0.944 27.228 1.00 86.38 1011 LYS A C 1
ATOM 7650 O O . LYS A 1 1011 ? -27.758 -0.490 26.232 1.00 86.38 1011 LYS A O 1
ATOM 7655 N N . THR A 1 1012 ? -28.831 -0.141 28.168 1.00 82.81 1012 THR A N 1
ATOM 7656 C CA . THR A 1 1012 ? -28.650 1.317 28.191 1.00 82.81 1012 THR A CA 1
ATOM 7657 C C . THR A 1 1012 ? -27.439 1.709 29.038 1.00 82.81 1012 THR A C 1
ATOM 7659 O O . THR A 1 1012 ? -27.099 1.058 30.022 1.00 82.81 1012 THR A O 1
ATOM 7662 N N . SER A 1 1013 ? -26.766 2.802 28.675 1.00 80.06 1013 SER A N 1
ATOM 7663 C CA . SER A 1 1013 ? -25.837 3.460 29.602 1.00 80.06 1013 SER A CA 1
ATOM 7664 C C . SER A 1 1013 ? -26.630 4.143 30.719 1.00 80.06 1013 SER A C 1
ATOM 7666 O O . SER A 1 1013 ? -27.768 4.551 30.491 1.00 80.06 1013 SER A O 1
ATOM 7668 N N . MET A 1 1014 ? -26.034 4.285 31.906 1.00 83.44 1014 MET A N 1
ATOM 7669 C CA . MET A 1 1014 ? -26.603 5.156 32.939 1.00 83.44 1014 MET A CA 1
ATOM 7670 C C . MET A 1 1014 ? -26.620 6.598 32.431 1.00 83.44 1014 MET A C 1
ATOM 7672 O O . MET A 1 1014 ? -25.650 7.026 31.800 1.00 83.44 1014 MET A O 1
ATOM 7676 N N . ARG A 1 1015 ? -27.695 7.326 32.733 1.00 83.31 1015 ARG A N 1
ATOM 7677 C CA . ARG A 1 1015 ? -27.779 8.776 32.565 1.00 83.31 1015 ARG A CA 1
ATOM 7678 C C . ARG A 1 1015 ? -27.857 9.421 33.945 1.00 83.31 1015 ARG A C 1
ATOM 7680 O O . ARG A 1 1015 ? -28.914 9.477 34.565 1.00 83.31 1015 ARG A O 1
ATOM 7687 N N . TYR A 1 1016 ? -26.707 9.836 34.458 1.00 83.88 1016 TYR A N 1
ATOM 7688 C CA . TYR A 1 1016 ? -26.605 10.526 35.736 1.00 83.88 1016 TYR A CA 1
ATOM 7689 C C . TYR A 1 1016 ? -27.251 11.917 35.627 1.00 83.88 1016 TYR A C 1
ATOM 7691 O O . TYR A 1 1016 ? -27.116 12.586 34.601 1.00 83.88 1016 TYR A O 1
ATOM 7699 N N . PHE A 1 1017 ? -27.910 12.357 36.703 1.00 80.69 1017 PHE A N 1
ATOM 7700 C CA . PHE A 1 1017 ? -28.545 13.679 36.834 1.00 80.69 1017 PHE A CA 1
ATOM 7701 C C . PHE A 1 1017 ? -29.691 13.964 35.836 1.00 80.69 1017 PHE A C 1
ATOM 7703 O O . PHE A 1 1017 ? -29.963 15.125 35.528 1.00 80.69 1017 PHE A O 1
ATOM 7710 N N . GLU A 1 1018 ? -30.392 12.925 35.363 1.00 71.94 1018 GLU A N 1
ATOM 7711 C CA . GLU A 1 1018 ? -31.707 13.048 34.694 1.00 71.94 1018 GLU A CA 1
ATOM 7712 C C . GLU A 1 1018 ? -32.894 12.609 35.582 1.00 71.94 1018 GLU A C 1
ATOM 7714 O O . GLU A 1 1018 ? -34.034 12.946 35.278 1.00 71.94 1018 GLU A O 1
ATOM 7719 N N . GLU A 1 1019 ? -32.648 11.901 36.694 1.00 58.19 1019 GLU A N 1
ATOM 7720 C CA . GLU A 1 1019 ? -33.697 11.329 37.568 1.00 58.19 1019 GLU A CA 1
ATOM 7721 C C . GLU A 1 1019 ? -34.583 12.377 38.275 1.00 58.19 1019 GLU A C 1
ATOM 7723 O O . GLU A 1 1019 ? -35.730 12.087 38.604 1.00 58.19 1019 GLU A O 1
ATOM 7728 N N . ASP A 1 1020 ? -34.076 13.591 38.512 1.00 48.22 1020 ASP A N 1
ATOM 7729 C CA . ASP A 1 1020 ? -34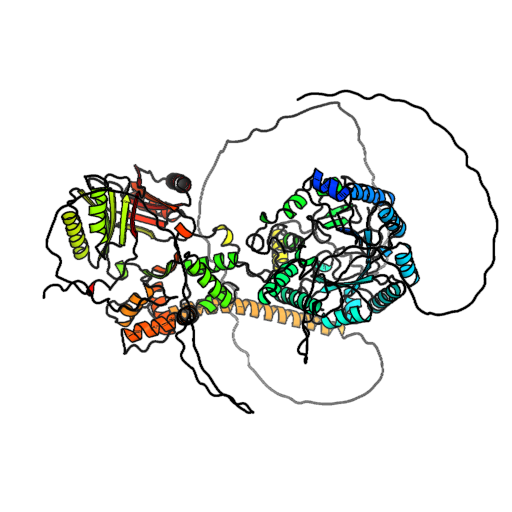.767 14.615 39.319 1.00 48.22 1020 ASP A CA 1
ATOM 7730 C C . ASP A 1 1020 ? -36.053 15.158 38.672 1.00 48.22 1020 ASP A C 1
ATOM 7732 O O . ASP A 1 1020 ? -36.914 15.691 39.366 1.00 48.22 1020 ASP A O 1
ATOM 7736 N N . ASN A 1 1021 ? -36.224 14.978 37.359 1.00 42.34 1021 ASN A N 1
ATOM 7737 C CA . ASN A 1 1021 ? -37.408 15.435 36.627 1.00 42.34 1021 ASN A CA 1
ATOM 7738 C C . ASN A 1 1021 ? -38.594 14.445 36.691 1.00 42.34 1021 ASN A C 1
ATOM 7740 O O . ASN A 1 1021 ? -39.584 14.659 35.993 1.00 42.34 1021 ASN A O 1
ATOM 7744 N N . SER A 1 1022 ? -38.506 13.343 37.453 1.00 35.25 1022 SER A N 1
ATOM 7745 C CA . SER A 1 1022 ? -39.507 12.258 37.412 1.00 35.25 1022 SER A CA 1
ATOM 7746 C C . SER A 1 1022 ? -40.129 11.857 38.757 1.00 35.25 1022 SER A C 1
ATOM 7748 O O . SER A 1 1022 ? -40.829 10.848 38.802 1.00 35.25 1022 SER A O 1
ATOM 7750 N N . TYR A 1 1023 ? -39.876 12.596 39.844 1.00 29.97 1023 TYR A N 1
ATOM 7751 C CA . TYR A 1 1023 ? -40.405 12.287 41.183 1.00 29.97 1023 TYR A CA 1
ATOM 7752 C C . TYR A 1 1023 ? -40.896 13.523 41.959 1.00 29.97 1023 TYR A C 1
ATOM 7754 O O . TYR A 1 1023 ? -40.528 13.735 43.111 1.00 29.97 1023 TYR A O 1
ATOM 7762 N N . ASP A 1 1024 ? -41.821 14.273 41.358 1.00 28.64 1024 ASP A N 1
ATOM 7763 C CA . ASP A 1 1024 ? -42.939 14.831 42.127 1.00 28.64 1024 ASP A CA 1
ATOM 7764 C C . ASP A 1 1024 ? -44.255 14.481 41.420 1.00 28.64 1024 ASP A C 1
ATOM 7766 O O . ASP A 1 1024 ? -44.592 15.021 40.369 1.00 28.64 1024 ASP A O 1
ATOM 7770 N N . VAL A 1 1025 ? -44.960 13.501 41.988 1.00 29.66 1025 VAL A N 1
ATOM 7771 C CA . VAL A 1 1025 ? -46.358 13.176 41.670 1.00 29.66 1025 VAL A CA 1
ATOM 7772 C C . VAL A 1 1025 ? -47.115 13.143 43.001 1.00 29.66 1025 VAL A C 1
ATOM 7774 O O . VAL A 1 1025 ? -47.719 12.143 43.390 1.00 29.66 1025 VAL A O 1
ATOM 7777 N N . SER A 1 1026 ? -46.977 14.240 43.748 1.00 30.84 1026 SER A N 1
ATOM 7778 C CA . SER A 1 1026 ? -47.640 14.514 45.027 1.00 30.84 1026 SER A CA 1
ATOM 7779 C C . SER A 1 1026 ? -48.377 15.865 45.003 1.00 30.84 1026 SER A C 1
ATOM 7781 O O . SER A 1 1026 ? -48.379 16.606 45.987 1.00 30.84 1026 SER A O 1
ATOM 7783 N N . ALA A 1 1027 ? -49.040 16.146 43.876 1.00 28.12 1027 ALA A N 1
ATOM 7784 C CA . ALA A 1 1027 ? -49.984 17.244 43.662 1.00 28.12 1027 ALA A CA 1
ATOM 7785 C C . ALA A 1 1027 ? -51.240 16.720 42.944 1.00 28.12 1027 ALA A C 1
ATOM 7787 O O . ALA A 1 1027 ? -51.062 15.940 41.981 1.00 28.12 1027 ALA A O 1
#

Foldseek 3Di:
DDDDDDDDDDDDDDDDDDDDDDDDDDDDDDDDDDDDDDDDDDDDDDDDDDDDDDDDYDDDDDDDDDQDPDPPALDFPDPDPDSPDTDFWLPDDLSVVQCVVFVAGQFAEEEEQQFAAAPWQALLDQSSGYNDGDPQFDDPVLLLVQLLLSLNRIQHEYEHEHNANVVDPCSLVSLLSNVVSNHHYAYEGQQLPQDLVNLVSCVVSRHQEYEHEDAALDQVVRCVRRVHHPSVVSNLVSLLSNVVSNRAYAYEYEDWQVPLVVVVSRVVSCVVSPHQAYEYEYGDQHNSSVVCLVGHDALVSLVVSLVVQLVVVSPDNHHYDYALAQCSLVVNVVVCVVVVHDQDCSRNNCSSVAAHQCFLRNYWYAYSNQFIGSDSLQPDGQDGCVVDRPSCSSRDRVVSVCVNDQCLADDQLNQAPCVVHRVHRLSCVCLQPVGSRYDHLSHLDRHLSNLLQLLVQDQQFAQALDQFRLPVSCVVRVHDSVSSVVSVVVCVVLQQFPFFFFDFDQVLVQKFKWKKFFQFPDPDVLVVVLLVLLFVDLQWFFWFAWPDSRGIIIMGMDNDPVVRVVVVVVSCVSSVTDDMDTKGFPDWLFFFADPHPDPVCPVPPDDSQRSVRSVVVVCVVVVPDDDDDDDDDDDDDDDDDDDDDDDDDDDDDDDDDDDDDDDDDYDDDDDDDDDDDDDDDDDDDDDDDDDDDDDDDDDDDDDDDDDDDDDDDDDDDDDDDDDDDDDDPVVVVVVVVVVVVVVVVVVVVVVVVVVVVVVVVVVVVVVVVVPPDQQDRQDPPDLLSLLLLLQSVGRLLFDDPPPPDDPDPPPPDDDDDDDDDDDDDDDDDDDDDDDDDDDDDDDDDDDDDDDDDDDDDDDDDPDPCPSVVSNRRSLVVSQVSSCVRVVPDDDDSVNSSSNVVSCCVVCSRVHGRTDGDVVSVLWPFKKKKFFAFDPVQLVLLSVLLSPQNQFNIKGAIDADPVGRTGIITIGIDSDVVVVVVSVVVSVVSCVVSVTDTPDMDIIGGPDISRNRDNNPPPCVVPPDPPD

Radius of gyration: 42.44 Å; chains: 1; bounding box: 142×101×122 Å

pLDDT: mean 71.22, std 29.14, range [20.91, 98.81]